Protein AF-0000000084425646 (afdb_homodimer)

Organism: Penicillium patulum (NCBI:txid5078)

InterPro domains:
  IPR004507 Flavin prenyltransferase UbiX-like [PTHR43374] (2-423)
  IPR007219 Xylanolytic transcriptional activator, regulatory domain [PF04082] (74-210)
  IPR007219 Xylanolytic transcriptional activator, regulatory domain [SM00906] (151-226)

pLDDT: mean 82.48, std 20.16, range [21.47, 98.75]

Solvent-accessible surface area (backbone atoms only — not comparable to full-atom values): 52715 Å² total; per-residue (Å²): 128,80,83,59,51,71,59,55,46,44,38,55,47,58,70,50,58,79,52,70,70,55,50,61,54,18,41,49,27,20,62,70,62,44,32,80,81,53,66,58,63,73,50,62,68,61,49,50,54,52,48,51,51,50,53,48,37,52,71,74,46,63,69,66,51,65,84,52,83,46,80,74,64,65,35,54,64,39,28,21,45,50,15,27,51,29,16,44,32,14,41,2,31,56,62,40,88,57,56,66,70,60,20,52,52,50,18,50,48,28,40,52,36,16,51,51,30,34,56,75,28,39,43,69,79,50,66,44,73,45,40,52,43,20,50,52,42,41,29,52,36,35,23,30,50,24,36,44,54,51,20,51,27,46,47,24,27,50,51,39,48,39,48,71,51,31,38,56,30,51,77,62,36,64,88,45,58,66,72,56,38,51,42,35,50,45,44,41,51,43,50,45,40,55,45,31,54,50,18,64,75,64,71,44,71,67,60,75,73,65,78,39,44,76,72,60,61,58,68,77,66,43,68,60,31,50,71,69,56,38,49,51,51,52,28,51,53,51,46,60,67,50,34,68,81,51,62,77,46,57,65,65,60,53,26,50,52,48,51,51,53,49,53,52,49,54,70,28,29,31,66,27,55,72,33,73,87,56,35,86,46,70,67,43,41,51,50,17,33,50,49,46,26,55,51,19,43,52,47,36,61,48,27,41,73,45,52,42,49,83,61,80,56,82,83,42,69,66,43,55,55,37,41,52,52,24,54,54,20,30,52,46,20,40,50,28,46,55,57,39,46,74,75,37,68,57,46,85,50,31,42,69,52,44,51,44,34,52,52,27,41,48,42,38,55,60,26,81,90,34,45,80,36,66,69,49,50,50,51,43,51,53,51,52,46,55,61,44,53,71,48,44,78,69,65,85,73,87,75,69,79,64,80,67,66,61,57,41,52,27,72,36,54,48,47,44,51,52,51,51,50,52,56,53,51,55,57,56,65,73,48,84,81,77,86,80,86,84,74,85,79,84,79,76,69,81,78,73,75,82,58,70,77,71,63,79,63,72,66,65,60,63,86,78,42,31,39,55,60,50,48,38,49,46,52,54,41,62,56,56,72,54,75,72,68,45,76,79,125,127,80,83,58,52,72,61,56,48,44,38,56,46,58,70,51,57,80,51,72,70,56,51,60,53,19,40,49,28,18,62,70,62,44,32,79,82,52,67,57,63,74,50,61,68,61,49,52,54,51,47,51,52,50,53,49,38,54,72,74,46,63,69,66,52,64,86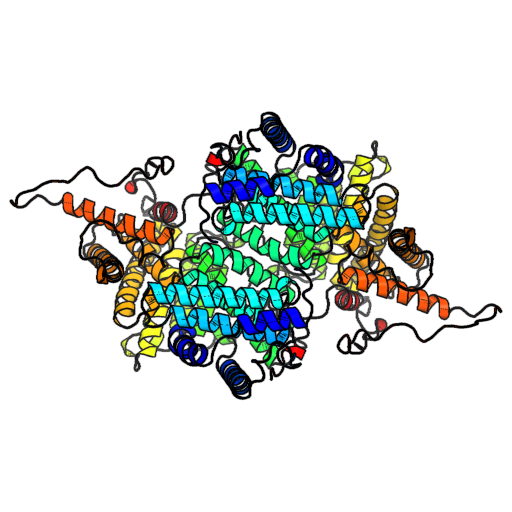,52,83,47,80,72,63,65,34,55,64,38,28,21,44,51,15,27,50,28,17,44,33,14,40,2,30,55,63,38,90,58,57,66,69,58,19,51,51,50,18,50,50,28,41,52,36,16,52,50,30,33,56,76,28,39,43,71,79,49,67,45,74,44,40,52,44,19,49,51,42,40,29,54,37,35,24,31,50,24,36,44,52,52,20,52,27,48,47,24,27,49,51,40,47,38,48,70,48,32,38,55,31,50,76,62,34,65,89,46,57,68,71,57,38,51,41,35,49,45,43,40,51,43,51,46,40,55,43,32,55,50,18,64,74,62,70,45,70,66,58,75,73,66,77,39,44,77,72,60,60,55,70,79,66,45,68,60,30,52,72,69,56,37,48,50,50,51,30,51,53,50,46,59,66,50,35,69,81,50,63,77,48,57,64,66,59,51,26,51,50,49,49,51,52,47,52,52,50,56,70,28,30,32,65,27,54,71,35,74,87,58,35,86,45,71,68,42,41,50,50,17,32,51,49,47,29,54,53,20,42,50,47,37,61,46,26,40,73,43,52,41,48,82,60,81,57,82,84,42,67,66,42,58,54,35,41,52,52,26,54,53,19,30,52,45,19,40,50,27,45,57,58,39,46,76,76,36,69,56,46,84,48,29,43,68,52,45,48,44,35,52,53,27,41,46,41,38,56,60,24,83,90,33,46,79,38,64,69,50,50,51,50,42,51,54,55,54,46,56,62,44,51,70,48,43,76,70,64,86,74,87,76,69,80,64,81,67,66,62,58,42,52,27,71,34,53,49,46,44,51,52,50,50,51,51,56,53,50,55,58,57,65,73,48,84,81,77,85,79,85,83,71,85,78,84,80,73,72,78,76,73,74,81,60,70,79,72,63,78,65,73,67,66,59,64,87,81,42,31,40,56,58,49,49,39,49,44,52,54,45,62,57,56,71,54,71,70,68,45,72,79,126

Structure (mmCIF, N/CA/C/O backbone):
data_AF-0000000084425646-model_v1
#
loop_
_entity.id
_entity.type
_entity.pdbx_description
1 polymer 'Transcription factor'
#
loop_
_atom_site.group_PDB
_atom_site.id
_atom_site.type_symbol
_atom_site.label_atom_id
_atom_site.label_alt_id
_atom_site.label_comp_id
_atom_site.label_asym_id
_atom_site.label_entity_id
_atom_site.label_seq_id
_atom_site.pdbx_PDB_ins_code
_atom_site.Cartn_x
_atom_site.Cartn_y
_atom_site.Cartn_z
_atom_site.occupancy
_atom_site.B_iso_or_equiv
_atom_site.auth_seq_id
_atom_site.auth_comp_id
_atom_site.auth_asym_id
_atom_site.auth_atom_id
_atom_site.pdbx_PDB_model_num
ATOM 1 N N . MET A 1 1 ? 13.477 3.02 13.922 1 38.69 1 MET A N 1
ATOM 2 C CA . MET A 1 1 ? 14.594 2.078 13.82 1 38.69 1 MET A CA 1
ATOM 3 C C . MET A 1 1 ? 15.836 2.639 14.5 1 38.69 1 MET A C 1
ATOM 5 O O . MET A 1 1 ? 16.156 3.816 14.336 1 38.69 1 MET A O 1
ATOM 9 N N . ASP A 1 2 ? 16.141 2.162 15.523 1 48.31 2 ASP A N 1
ATOM 10 C CA . ASP A 1 2 ? 17.297 2.445 16.375 1 48.31 2 ASP A CA 1
ATOM 11 C C . ASP A 1 2 ? 18.547 2.703 15.547 1 48.31 2 ASP A C 1
ATOM 13 O O . ASP A 1 2 ? 18.875 1.922 14.656 1 48.31 2 ASP A O 1
ATOM 17 N N . SER A 1 3 ? 18.812 3.939 15.484 1 55.34 3 SER A N 1
ATOM 18 C CA . SER A 1 3 ? 20.062 4.383 14.844 1 55.34 3 SER A CA 1
ATOM 19 C C . SER A 1 3 ? 21.25 3.561 15.32 1 55.34 3 SER A C 1
ATOM 21 O O . SER A 1 3 ? 21.719 3.73 16.453 1 55.34 3 SER A O 1
ATOM 23 N N . LYS A 1 4 ? 21.469 2.365 14.781 1 68.88 4 LYS A N 1
ATOM 24 C CA . LYS A 1 4 ? 22.672 1.594 15.07 1 68.88 4 LYS A CA 1
ATOM 25 C C . LYS A 1 4 ? 23.922 2.32 14.586 1 68.88 4 LYS A C 1
ATOM 27 O O . LYS A 1 4 ? 23.859 3.078 13.609 1 68.88 4 LYS A O 1
ATOM 32 N N . THR A 1 5 ? 24.828 2.461 15.305 1 82.19 5 THR A N 1
ATOM 33 C CA . THR A 1 5 ? 26.125 2.971 14.875 1 82.19 5 THR A CA 1
ATOM 34 C C . THR A 1 5 ? 26.562 2.316 13.562 1 82.19 5 THR A C 1
ATOM 36 O O . THR A 1 5 ? 26.094 1.228 13.219 1 82.19 5 THR A O 1
ATOM 39 N N . PRO A 1 6 ? 27.281 3.01 12.836 1 84.88 6 PRO A N 1
ATOM 40 C CA . PRO A 1 6 ? 27.75 2.426 11.578 1 84.88 6 PRO A CA 1
ATOM 41 C C . PRO A 1 6 ? 28.422 1.07 11.781 1 84.88 6 PRO A C 1
ATOM 43 O O . PRO A 1 6 ? 28.281 0.174 10.945 1 84.88 6 PRO A O 1
ATOM 46 N N . LEU A 1 7 ? 29.094 0.948 12.891 1 88.38 7 LEU A N 1
ATOM 47 C CA . LEU A 1 7 ? 29.781 -0.314 13.164 1 88.38 7 LEU A CA 1
ATOM 48 C C . LEU A 1 7 ? 28.766 -1.419 13.469 1 88.38 7 LEU A C 1
ATOM 50 O O . LEU A 1 7 ? 28.938 -2.559 13.031 1 88.38 7 LEU A O 1
ATOM 54 N N . GLU A 1 8 ? 27.75 -1.128 14.242 1 89.19 8 GLU A N 1
ATOM 55 C CA . GLU A 1 8 ? 26.719 -2.105 14.555 1 89.19 8 GLU A CA 1
ATOM 56 C C . GLU A 1 8 ? 25.953 -2.518 13.297 1 89.19 8 GLU A C 1
ATOM 58 O O . GLU A 1 8 ? 25.594 -3.686 13.133 1 89.19 8 GLU A O 1
ATOM 63 N N . ARG A 1 9 ? 25.797 -1.568 12.5 1 90.38 9 ARG A N 1
ATOM 64 C CA . ARG A 1 9 ? 25.141 -1.832 11.227 1 90.38 9 ARG A CA 1
ATOM 65 C C . ARG A 1 9 ? 25.969 -2.758 10.352 1 90.38 9 ARG A C 1
ATOM 67 O O . ARG A 1 9 ? 25.438 -3.67 9.719 1 90.38 9 ARG A O 1
ATOM 74 N N . TRP A 1 10 ? 27.219 -2.502 10.367 1 90.69 10 TRP A N 1
ATOM 75 C CA . TRP A 1 10 ? 28.141 -3.326 9.586 1 90.69 10 TRP A CA 1
ATOM 76 C C . TRP A 1 10 ? 28.172 -4.758 10.109 1 90.69 10 TRP A C 1
ATOM 78 O O . TRP A 1 10 ? 28.062 -5.711 9.328 1 90.69 10 TRP A O 1
ATOM 88 N N . LYS A 1 11 ? 28.188 -4.887 11.359 1 91.69 11 LYS A N 1
ATOM 89 C CA . LYS A 1 11 ? 28.188 -6.215 11.969 1 91.69 11 LYS A CA 1
ATOM 90 C C . LYS A 1 11 ? 26.891 -6.965 11.656 1 91.69 11 LYS A C 1
ATOM 92 O O . LYS A 1 11 ? 26.922 -8.164 11.367 1 91.69 11 LYS A O 1
ATOM 97 N N . SER A 1 12 ? 25.828 -6.254 11.727 1 92.44 12 SER A N 1
ATOM 98 C CA . SER A 1 12 ? 24.531 -6.852 11.422 1 92.44 12 SER A CA 1
ATOM 99 C C . SER A 1 12 ? 24.453 -7.301 9.969 1 92.44 12 SER A C 1
ATOM 101 O O . SER A 1 12 ? 23.844 -8.32 9.656 1 92.44 12 SER A O 1
ATOM 103 N N . LEU A 1 13 ? 25.078 -6.539 9.094 1 93.56 13 LEU A N 1
ATOM 104 C CA . LEU A 1 13 ? 25.094 -6.887 7.68 1 93.56 13 LEU A CA 1
ATOM 105 C C . LEU A 1 13 ? 25.891 -8.156 7.438 1 93.56 13 LEU A C 1
ATOM 107 O O . LEU A 1 13 ? 25.484 -9.023 6.664 1 93.56 13 LEU A O 1
ATOM 111 N N . LEU A 1 14 ? 27 -8.266 8.094 1 93.19 14 LEU A N 1
ATOM 112 C CA . LEU A 1 14 ? 27.891 -9.398 7.891 1 93.19 14 LEU A CA 1
ATOM 113 C C . LEU A 1 14 ? 27.234 -10.703 8.336 1 93.19 14 LEU A C 1
ATOM 115 O O . LEU A 1 14 ? 27.547 -11.773 7.812 1 93.19 14 LEU A O 1
ATOM 119 N N . ILE A 1 15 ? 26.25 -10.586 9.18 1 93.06 15 ILE A N 1
ATOM 120 C CA . ILE A 1 15 ? 25.547 -11.766 9.68 1 93.06 15 ILE A CA 1
ATOM 121 C C . ILE A 1 15 ? 24.578 -12.281 8.625 1 93.06 15 ILE A C 1
ATOM 123 O O . ILE A 1 15 ? 24.344 -13.484 8.516 1 93.06 15 ILE A O 1
ATOM 127 N N . VAL A 1 16 ? 24.125 -11.383 7.801 1 94.56 16 VAL A N 1
ATOM 128 C CA . VAL A 1 16 ? 23.016 -11.773 6.934 1 94.56 16 VAL A CA 1
ATOM 129 C C . VAL A 1 16 ? 23.531 -12.031 5.523 1 94.56 16 VAL A C 1
ATOM 131 O O . VAL A 1 16 ? 22.859 -12.664 4.711 1 94.56 16 VAL A O 1
ATOM 134 N N . ILE A 1 17 ? 24.75 -11.664 5.16 1 95.06 17 ILE A N 1
ATOM 135 C CA . ILE A 1 17 ? 25.25 -11.781 3.791 1 95.06 17 ILE A CA 1
ATOM 136 C C . ILE A 1 17 ? 25.344 -13.25 3.398 1 95.06 17 ILE A C 1
ATOM 138 O O . ILE A 1 17 ? 25.672 -14.102 4.23 1 95.06 17 ILE A O 1
ATOM 142 N N . PRO A 1 18 ? 25 -13.531 2.201 1 95.75 18 PRO A N 1
ATOM 143 C CA . PRO A 1 18 ? 25.031 -14.938 1.783 1 95.75 18 PRO A CA 1
ATOM 144 C C . PRO A 1 18 ? 26.453 -15.438 1.515 1 95.75 18 PRO A C 1
ATOM 146 O O . PRO A 1 18 ? 27.312 -14.664 1.091 1 95.75 18 PRO A O 1
ATOM 149 N N . HIS A 1 19 ? 26.625 -16.719 1.642 1 93.5 19 HIS A N 1
ATOM 150 C CA . HIS A 1 19 ? 27.891 -17.375 1.367 1 93.5 19 HIS A CA 1
ATOM 151 C C . HIS A 1 19 ? 28.062 -17.641 -0.123 1 93.5 19 HIS A C 1
ATOM 153 O O . HIS A 1 19 ? 27.078 -17.703 -0.864 1 93.5 19 HIS A O 1
ATOM 159 N N . ARG A 1 20 ? 29.312 -17.922 -0.472 1 93.5 20 ARG A N 1
ATOM 160 C CA . ARG A 1 20 ? 29.641 -18.156 -1.873 1 93.5 20 ARG A CA 1
ATOM 161 C C . ARG A 1 20 ? 28.875 -19.344 -2.43 1 93.5 20 ARG A C 1
ATOM 163 O O . ARG A 1 20 ? 28.312 -19.266 -3.527 1 93.5 20 ARG A O 1
ATOM 170 N N . SER A 1 21 ? 28.812 -20.375 -1.73 1 94.44 21 SER A N 1
ATOM 171 C CA . SER A 1 21 ? 28.141 -21.594 -2.193 1 94.44 21 SER A CA 1
ATOM 172 C C . SER A 1 21 ? 26.641 -21.359 -2.373 1 94.44 21 SER A C 1
ATOM 174 O O . SER A 1 21 ? 26.031 -21.891 -3.309 1 94.44 21 SER A O 1
ATOM 176 N N . GLU A 1 22 ? 26.047 -20.609 -1.484 1 95.69 22 GLU A N 1
ATOM 177 C CA . GLU A 1 22 ? 24.625 -20.266 -1.593 1 95.69 22 GLU A CA 1
ATOM 178 C C . GLU A 1 22 ? 24.344 -19.469 -2.865 1 95.69 22 GLU A C 1
ATOM 180 O O . GLU A 1 22 ? 23.391 -19.766 -3.592 1 95.69 22 GLU A O 1
ATOM 185 N N . VAL A 1 23 ? 25.234 -18.531 -3.113 1 96.81 23 VAL A N 1
ATOM 186 C CA . VAL A 1 23 ? 25.047 -17.609 -4.238 1 96.81 23 VAL A CA 1
ATOM 187 C C . VAL A 1 23 ? 25.125 -18.391 -5.551 1 96.81 23 VAL A C 1
ATOM 189 O O . VAL A 1 23 ? 24.266 -18.234 -6.422 1 96.81 23 VAL A O 1
ATOM 192 N N . LEU A 1 24 ? 26.094 -19.25 -5.684 1 95.12 24 LEU A N 1
ATOM 193 C CA . LEU A 1 24 ? 26.312 -19.984 -6.93 1 95.12 24 LEU A CA 1
ATOM 194 C C . LEU A 1 24 ? 25.172 -20.969 -7.191 1 95.12 24 LEU A C 1
ATOM 196 O O . LEU A 1 24 ? 24.672 -21.062 -8.312 1 95.12 24 LEU A O 1
ATOM 200 N N . LYS A 1 25 ? 24.719 -21.531 -6.195 1 95.81 25 LYS A N 1
ATOM 201 C CA . LYS A 1 25 ? 23.688 -22.562 -6.363 1 95.81 25 LYS A CA 1
ATOM 202 C C . LYS A 1 25 ? 22.328 -21.938 -6.645 1 95.81 25 LYS A C 1
ATOM 204 O O . LYS A 1 25 ? 21.688 -22.266 -7.652 1 95.81 25 LYS A O 1
ATOM 209 N N . PHE A 1 26 ? 21.953 -21.078 -5.848 1 97.81 26 PHE A N 1
ATOM 210 C CA . PHE A 1 26 ? 20.562 -20.656 -5.891 1 97.81 26 PHE A CA 1
ATOM 211 C C . PHE A 1 26 ? 20.359 -19.562 -6.93 1 97.81 26 PHE A C 1
ATOM 213 O O . PHE A 1 26 ? 19.25 -19.391 -7.457 1 97.81 26 PHE A O 1
ATOM 220 N N . PHE A 1 27 ? 21.422 -18.797 -7.238 1 97.81 27 PHE A N 1
ATOM 221 C CA . PHE A 1 27 ? 21.266 -17.844 -8.328 1 97.81 27 PHE A CA 1
ATOM 222 C C . PHE A 1 27 ? 21.047 -18.578 -9.656 1 97.81 27 PHE A C 1
ATOM 224 O O . PHE A 1 27 ? 20.312 -18.109 -10.516 1 97.81 27 PHE A O 1
ATOM 231 N N . HIS A 1 28 ? 21.656 -19.688 -9.766 1 96.94 28 HIS A N 1
ATOM 232 C CA . HIS A 1 28 ? 21.469 -20.5 -10.961 1 96.94 28 HIS A CA 1
ATOM 233 C C . HIS A 1 28 ? 20 -20.859 -11.156 1 96.94 28 HIS A C 1
ATOM 235 O O . HIS A 1 28 ? 19.469 -20.703 -12.25 1 96.94 28 HIS A O 1
ATOM 241 N N . PHE A 1 29 ? 19.375 -21.328 -10.125 1 96.94 29 PHE A N 1
ATOM 242 C CA . PHE A 1 29 ? 17.969 -21.703 -10.203 1 96.94 29 PHE A CA 1
ATOM 243 C C . PHE A 1 29 ? 17.109 -20.484 -10.492 1 96.94 29 PHE A C 1
ATOM 245 O O . PHE A 1 29 ? 16.125 -20.578 -11.227 1 96.94 29 PHE A O 1
ATOM 252 N N . TYR A 1 30 ? 17.484 -19.375 -9.867 1 97.94 30 TYR A N 1
ATOM 253 C CA . TYR A 1 30 ? 16.734 -18.156 -10.133 1 97.94 30 TYR A CA 1
ATOM 254 C C . TYR A 1 30 ? 16.781 -17.797 -11.609 1 97.94 30 TYR A C 1
ATOM 256 O O . TYR A 1 30 ? 15.758 -17.484 -12.219 1 97.94 30 TYR A O 1
ATOM 264 N N . ARG A 1 31 ? 17.984 -17.844 -12.172 1 96.75 31 ARG A N 1
ATOM 265 C CA . ARG A 1 31 ? 18.188 -17.391 -13.547 1 96.75 31 ARG A CA 1
ATOM 266 C C . ARG A 1 31 ? 17.516 -18.344 -14.539 1 96.75 31 ARG A C 1
ATOM 268 O O . ARG A 1 31 ? 16.906 -17.891 -15.516 1 96.75 31 ARG A O 1
ATOM 275 N N . VAL A 1 32 ? 17.469 -19.609 -14.258 1 94.88 32 VAL A N 1
ATOM 276 C CA . VAL A 1 32 ? 17.078 -20.594 -15.258 1 94.88 32 VAL A CA 1
ATOM 277 C C . VAL A 1 32 ? 15.602 -20.953 -15.102 1 94.88 32 VAL A C 1
ATOM 279 O O . VAL A 1 32 ? 14.906 -21.172 -16.094 1 94.88 32 VAL A O 1
ATOM 282 N N . THR A 1 33 ? 15.164 -20.938 -13.891 1 95.31 33 THR A N 1
ATOM 283 C CA . THR A 1 33 ? 13.836 -21.5 -13.664 1 95.31 33 THR A CA 1
ATOM 284 C C . THR A 1 33 ? 12.844 -20.391 -13.305 1 95.31 33 THR A C 1
ATOM 286 O O . THR A 1 33 ? 11.719 -20.375 -13.805 1 95.31 33 THR A O 1
ATOM 289 N N . ALA A 1 34 ? 13.234 -19.453 -12.484 1 96.06 34 ALA A N 1
ATOM 290 C CA . ALA A 1 34 ? 12.305 -18.453 -11.984 1 96.06 34 ALA A CA 1
ATOM 291 C C . ALA A 1 34 ? 12.219 -17.25 -12.93 1 96.06 34 ALA A C 1
ATOM 293 O O . ALA A 1 34 ? 11.125 -16.859 -13.336 1 96.06 34 ALA A O 1
ATOM 294 N N . TYR A 1 35 ? 13.305 -16.719 -13.391 1 97.19 35 TYR A N 1
ATOM 295 C CA . TYR A 1 35 ? 13.43 -15.445 -14.086 1 97.19 35 TYR A CA 1
ATOM 296 C C . TYR A 1 35 ? 12.68 -15.477 -15.406 1 97.19 35 TYR A C 1
ATOM 298 O O . TYR A 1 35 ? 12.023 -14.5 -15.781 1 97.19 35 TYR A O 1
ATOM 306 N N . PRO A 1 36 ? 12.633 -16.578 -16.156 1 96.12 36 PRO A N 1
ATOM 307 C CA . PRO A 1 36 ? 11.984 -16.578 -17.469 1 96.12 36 PRO A CA 1
ATOM 308 C C . PRO A 1 36 ? 10.477 -16.344 -17.391 1 96.12 36 PRO A C 1
ATOM 310 O O . PRO A 1 36 ? 9.883 -15.797 -18.312 1 96.12 36 PRO A O 1
ATOM 313 N N . PHE A 1 37 ? 9.875 -16.719 -16.328 1 96.88 37 PHE A N 1
ATOM 314 C CA . PHE A 1 37 ? 8.422 -16.641 -16.219 1 96.88 37 PHE A CA 1
ATOM 315 C C . PHE A 1 37 ? 8.008 -15.438 -15.383 1 96.88 37 PHE A C 1
ATOM 317 O O . PHE A 1 37 ? 6.855 -15 -15.445 1 96.88 37 PHE A O 1
ATOM 324 N N . ASN A 1 38 ? 8.914 -14.969 -14.523 1 95.56 38 ASN A N 1
ATOM 325 C CA . ASN A 1 38 ? 8.727 -13.75 -13.734 1 95.56 38 ASN A CA 1
ATOM 326 C C . ASN A 1 38 ? 9.961 -12.859 -13.789 1 95.56 38 ASN A C 1
ATOM 328 O O . ASN A 1 38 ? 10.688 -12.734 -12.797 1 95.56 38 ASN A O 1
ATOM 332 N N . PRO A 1 39 ? 10.133 -12.18 -14.891 1 96.25 39 PRO A N 1
ATOM 333 C CA . PRO A 1 39 ? 11.344 -11.367 -15.062 1 96.25 39 PRO A CA 1
ATOM 334 C C . PRO A 1 39 ? 11.305 -10.07 -14.266 1 96.25 39 PRO A C 1
ATOM 336 O O . PRO A 1 39 ? 11.227 -8.984 -14.852 1 96.25 39 PRO A O 1
ATOM 339 N N . ILE A 1 40 ? 11.562 -10.18 -13.008 1 97 40 ILE A N 1
ATOM 340 C CA . ILE A 1 40 ? 11.406 -9.047 -12.102 1 97 40 ILE A CA 1
ATOM 341 C C . ILE A 1 40 ? 12.688 -8.211 -12.102 1 97 40 ILE A C 1
ATOM 343 O O . ILE A 1 40 ? 12.625 -6.98 -12.016 1 97 40 ILE A O 1
ATOM 347 N N . LEU A 1 41 ? 13.898 -8.891 -12.18 1 96.44 41 LEU A N 1
ATOM 348 C CA . LEU A 1 41 ? 15.125 -8.109 -12.312 1 96.44 41 LEU A CA 1
ATOM 349 C C . LEU A 1 41 ? 15.109 -7.277 -13.594 1 96.44 41 LEU A C 1
ATOM 351 O O . LEU A 1 41 ? 14.898 -7.812 -14.68 1 96.44 41 LEU A O 1
ATOM 355 N N . ALA A 1 42 ? 15.359 -6.027 -13.438 1 93.69 42 ALA A N 1
ATOM 356 C CA . ALA A 1 42 ? 15.297 -5.129 -14.586 1 93.69 42 ALA A CA 1
ATOM 357 C C . ALA A 1 42 ? 16.359 -5.477 -15.609 1 93.69 42 ALA A C 1
ATOM 359 O O . ALA A 1 42 ? 16.156 -5.324 -16.812 1 93.69 42 ALA A O 1
ATOM 360 N N . ASN A 1 43 ? 17.531 -5.82 -15.172 1 93.38 43 ASN A N 1
ATOM 361 C CA . ASN A 1 43 ? 18.656 -6.246 -16 1 93.38 43 ASN A CA 1
ATOM 362 C C . ASN A 1 43 ? 19.438 -7.383 -15.344 1 93.38 43 ASN A C 1
ATOM 364 O O . ASN A 1 43 ? 20.344 -7.137 -14.547 1 93.38 43 ASN A O 1
ATOM 368 N N . ILE A 1 44 ? 19.156 -8.586 -15.773 1 95.38 44 ILE A N 1
ATOM 369 C CA . ILE A 1 44 ? 19.703 -9.758 -15.094 1 95.38 44 ILE A CA 1
ATOM 370 C C . ILE A 1 44 ? 21.188 -9.883 -15.422 1 95.38 44 ILE A C 1
ATOM 372 O O . ILE A 1 44 ? 21.969 -10.359 -14.594 1 95.38 44 ILE A O 1
ATOM 376 N N . ASP A 1 45 ? 21.609 -9.453 -16.609 1 93.94 45 ASP A N 1
ATOM 377 C CA . ASP A 1 45 ? 23.016 -9.547 -16.984 1 93.94 45 ASP A CA 1
ATOM 378 C C . ASP A 1 45 ? 23.875 -8.586 -16.156 1 93.94 45 ASP A C 1
ATOM 380 O O . ASP A 1 45 ? 24.953 -8.953 -15.688 1 93.94 45 ASP A O 1
ATOM 384 N N . ARG A 1 46 ? 23.328 -7.445 -16.031 1 91.25 46 ARG A N 1
ATOM 385 C CA . ARG A 1 46 ? 24.047 -6.488 -15.195 1 91.25 46 ARG A CA 1
ATOM 386 C C . ARG A 1 46 ? 24.078 -6.957 -13.75 1 91.25 46 ARG A C 1
ATOM 388 O O . ARG A 1 46 ? 25.094 -6.781 -13.062 1 91.25 46 ARG A O 1
ATOM 395 N N . PHE A 1 47 ? 23.062 -7.508 -13.273 1 95.06 47 PHE A N 1
ATOM 396 C CA . PHE A 1 47 ? 23.016 -8.031 -11.914 1 95.06 47 PHE A CA 1
ATOM 397 C C . PHE A 1 47 ? 24.047 -9.125 -11.719 1 95.06 47 PHE A C 1
ATOM 399 O O . PHE A 1 47 ? 24.703 -9.195 -10.664 1 95.06 47 PHE A O 1
ATOM 406 N N . GLU A 1 48 ? 24.188 -9.938 -12.711 1 94.94 48 GLU A N 1
ATOM 407 C CA . GLU A 1 48 ? 25.172 -11.008 -12.633 1 94.94 48 GLU A CA 1
ATOM 408 C C . GLU A 1 48 ? 26.594 -10.445 -12.57 1 94.94 48 GLU A C 1
ATOM 410 O O . GLU A 1 48 ? 27.453 -10.992 -11.883 1 94.94 48 GLU A O 1
ATOM 415 N N . SER A 1 49 ? 26.812 -9.383 -13.297 1 93.62 49 SER A N 1
ATOM 416 C CA . SER A 1 49 ? 28.109 -8.719 -13.203 1 93.62 49 SER A CA 1
ATOM 417 C C . SER A 1 49 ? 28.359 -8.211 -11.797 1 93.62 49 SER A C 1
ATOM 419 O O . SER A 1 49 ? 29.484 -8.336 -11.281 1 93.62 49 SER A O 1
ATOM 421 N N . ASP A 1 50 ? 27.359 -7.637 -11.195 1 92.31 50 ASP A N 1
ATOM 422 C CA . ASP A 1 50 ? 27.469 -7.16 -9.82 1 92.31 50 ASP A CA 1
ATOM 423 C C . ASP A 1 50 ? 27.688 -8.32 -8.852 1 92.31 50 ASP A C 1
ATOM 425 O O . ASP A 1 50 ? 28.391 -8.172 -7.844 1 92.31 50 ASP A O 1
ATOM 429 N N . LEU A 1 51 ? 27.094 -9.383 -9.148 1 94.5 51 LEU A N 1
ATOM 430 C CA . LEU A 1 51 ? 27.25 -10.594 -8.344 1 94.5 51 LEU A CA 1
ATOM 431 C C . LEU A 1 51 ? 28.703 -11.07 -8.367 1 94.5 51 LEU A C 1
ATOM 433 O O . LEU A 1 51 ? 29.234 -11.516 -7.352 1 94.5 51 LEU A O 1
ATOM 437 N N . CYS A 1 52 ? 29.344 -10.945 -9.516 1 94.06 52 CYS A N 1
ATOM 438 C CA . CYS A 1 52 ? 30.75 -11.312 -9.617 1 94.06 52 CYS A CA 1
ATOM 439 C C . CYS A 1 52 ? 31.609 -10.406 -8.75 1 94.06 52 CYS A C 1
ATOM 441 O O . CYS A 1 52 ? 32.562 -10.875 -8.117 1 94.06 52 CYS A O 1
ATOM 443 N N . THR A 1 53 ? 31.234 -9.211 -8.742 1 91.81 53 THR A N 1
ATOM 444 C CA . THR A 1 53 ? 31.938 -8.266 -7.895 1 91.81 53 THR A CA 1
ATOM 445 C C . THR A 1 53 ? 31.781 -8.633 -6.422 1 91.81 53 THR A C 1
ATOM 447 O O . THR A 1 53 ? 32.75 -8.555 -5.645 1 91.81 53 THR A O 1
ATOM 450 N N . TYR A 1 54 ? 30.641 -9.023 -6.023 1 93.62 54 TYR A N 1
ATOM 451 C CA . TYR A 1 54 ? 30.359 -9.461 -4.66 1 93.62 54 TYR A CA 1
ATOM 452 C C . TYR A 1 54 ? 31.188 -10.688 -4.301 1 93.62 54 TYR A C 1
ATOM 454 O O . TYR A 1 54 ? 31.781 -10.758 -3.219 1 93.62 54 TYR A O 1
ATOM 462 N N . LEU A 1 55 ? 31.219 -11.648 -5.223 1 94.5 55 LEU A N 1
ATOM 463 C CA . LEU A 1 55 ? 31.969 -12.883 -4.984 1 94.5 55 LEU A CA 1
ATOM 464 C C . LEU A 1 55 ? 33.469 -12.609 -4.867 1 94.5 55 LEU A C 1
ATOM 466 O O . LEU A 1 55 ? 34.156 -13.242 -4.062 1 94.5 55 LEU A O 1
ATOM 470 N N . ASN A 1 56 ? 33.906 -11.617 -5.637 1 93.12 56 ASN A N 1
ATOM 471 C CA . ASN A 1 56 ? 35.312 -11.227 -5.539 1 93.12 56 ASN A CA 1
ATOM 472 C C . ASN A 1 56 ? 35.625 -10.586 -4.188 1 93.12 56 ASN A C 1
ATOM 474 O O . ASN A 1 56 ? 36.688 -10.828 -3.611 1 93.12 56 ASN A O 1
ATOM 478 N N . ALA A 1 57 ? 34.719 -9.758 -3.748 1 91.06 57 ALA A N 1
ATOM 479 C CA . ALA A 1 57 ? 34.875 -9.133 -2.439 1 91.06 57 ALA A CA 1
ATOM 480 C C . ALA A 1 57 ? 34.875 -10.18 -1.328 1 91.06 57 ALA A C 1
ATOM 482 O O . ALA A 1 57 ? 35.625 -10.055 -0.347 1 91.06 57 ALA A O 1
ATOM 483 N N . HIS A 1 58 ? 34.094 -11.156 -1.425 1 89.31 58 HIS A N 1
ATOM 484 C CA . HIS A 1 58 ? 34.031 -12.25 -0.462 1 89.31 58 HIS A CA 1
ATOM 485 C C . HIS A 1 58 ? 35.344 -13.047 -0.461 1 89.31 58 HIS A C 1
ATOM 487 O O . HIS A 1 58 ? 35.844 -13.398 0.601 1 89.31 58 HIS A O 1
ATOM 493 N N . ALA A 1 59 ? 35.906 -13.273 -1.619 1 90.94 59 ALA A N 1
ATOM 494 C CA . ALA A 1 59 ? 37.125 -14.062 -1.767 1 90.94 59 ALA A CA 1
ATOM 495 C C . ALA A 1 59 ? 38.312 -13.32 -1.206 1 90.94 59 ALA A C 1
ATOM 497 O O . ALA A 1 59 ? 39.219 -13.93 -0.635 1 90.94 59 ALA A O 1
ATOM 498 N N . THR A 1 60 ? 38.344 -11.992 -1.385 1 90.56 60 THR A N 1
ATOM 499 C CA . THR A 1 60 ? 39.469 -11.188 -0.936 1 90.56 60 THR A CA 1
ATOM 500 C C . THR A 1 60 ? 39.375 -10.914 0.563 1 90.56 60 THR A C 1
ATOM 502 O O . THR A 1 60 ? 40.312 -10.383 1.161 1 90.56 60 THR A O 1
ATOM 505 N N . GLY A 1 61 ? 38.25 -11.234 1.188 1 87.38 61 GLY A N 1
ATOM 506 C CA . GLY A 1 61 ? 38.094 -11.086 2.627 1 87.38 61 GLY A CA 1
ATOM 507 C C . GLY A 1 61 ? 37.562 -9.719 3.035 1 87.38 61 GLY A C 1
ATOM 508 O O . GLY A 1 61 ? 37.594 -9.375 4.219 1 87.38 61 GLY A O 1
ATOM 509 N N . GLU A 1 62 ? 37.094 -8.945 2.1 1 88.19 62 GLU A N 1
ATOM 510 C CA . GLU A 1 62 ? 36.562 -7.609 2.387 1 88.19 62 GLU A CA 1
ATOM 511 C C . GLU A 1 62 ? 35.312 -7.676 3.262 1 88.19 62 GLU A C 1
ATOM 513 O O . GLU A 1 62 ? 35.031 -6.746 4.02 1 88.19 62 GLU A O 1
ATOM 518 N N . LEU A 1 63 ? 34.594 -8.781 3.189 1 89.81 63 LEU A N 1
ATOM 519 C CA . LEU A 1 63 ? 33.312 -8.922 3.883 1 89.81 63 LEU A CA 1
ATOM 520 C C . LEU A 1 63 ? 33.438 -9.875 5.062 1 89.81 63 LEU A C 1
ATOM 522 O O . LEU A 1 63 ? 32.469 -10.531 5.438 1 89.81 63 LEU A O 1
ATOM 526 N N . ARG A 1 64 ? 34.625 -9.969 5.715 1 86.56 64 ARG A N 1
ATOM 527 C CA . ARG A 1 64 ? 34.812 -10.961 6.77 1 86.56 64 ARG A CA 1
ATOM 528 C C . ARG A 1 64 ? 35.062 -10.289 8.117 1 86.56 64 ARG A C 1
ATOM 530 O O . ARG A 1 64 ? 34.625 -10.766 9.156 1 86.56 64 ARG A O 1
ATOM 537 N N . ASP A 1 65 ? 35.656 -9.18 8.055 1 88.31 65 ASP A N 1
ATOM 538 C CA . ASP A 1 65 ? 36.094 -8.547 9.297 1 88.31 65 ASP A CA 1
ATOM 539 C C . ASP A 1 65 ? 35 -7.645 9.875 1 88.31 65 ASP A C 1
ATOM 541 O O . ASP A 1 65 ? 34.719 -6.594 9.305 1 88.31 65 ASP A O 1
ATOM 545 N N . PRO A 1 66 ? 34.406 -7.973 10.977 1 88.88 66 PRO A N 1
ATOM 546 C CA . PRO A 1 66 ? 33.344 -7.164 11.578 1 88.88 66 PRO A CA 1
ATOM 547 C C . PRO A 1 66 ? 33.844 -5.836 12.133 1 88.88 66 PRO A C 1
ATOM 549 O O . PRO A 1 66 ? 33.062 -4.906 12.344 1 88.88 66 PRO A O 1
ATOM 552 N N . GLU A 1 67 ? 35.125 -5.727 12.336 1 89.62 67 GLU A N 1
ATOM 553 C CA . GLU A 1 67 ? 35.656 -4.523 12.969 1 89.62 67 GLU A CA 1
ATOM 554 C C . GLU A 1 67 ? 36.156 -3.535 11.914 1 89.62 67 GLU A C 1
ATOM 556 O O . GLU A 1 67 ? 36.438 -2.373 12.234 1 89.62 67 GLU A O 1
ATOM 561 N N . LYS A 1 68 ? 36.25 -3.922 10.719 1 88 68 LYS A N 1
ATOM 562 C CA . LYS A 1 68 ? 36.75 -3.049 9.656 1 88 68 LYS A CA 1
ATOM 563 C C . LYS A 1 68 ? 35.656 -2.742 8.648 1 88 68 LYS A C 1
ATOM 565 O O . LYS A 1 68 ? 35.406 -3.52 7.719 1 88 68 LYS A O 1
ATOM 570 N N . ILE A 1 69 ? 35.125 -1.512 8.812 1 86.44 69 ILE A N 1
ATOM 571 C CA . ILE A 1 69 ? 34.031 -1.097 7.918 1 86.44 69 ILE A CA 1
ATOM 572 C C . ILE A 1 69 ? 34.625 -0.78 6.539 1 86.44 69 ILE A C 1
ATOM 574 O O . ILE A 1 69 ? 35.625 -0.1 6.426 1 86.44 69 ILE A O 1
ATOM 578 N N . THR A 1 70 ? 34.062 -1.391 5.578 1 84.38 70 THR A N 1
ATOM 579 C CA . THR A 1 70 ? 34.469 -1.05 4.215 1 84.38 70 THR A CA 1
ATOM 580 C C . THR A 1 70 ? 33.594 0.1 3.678 1 84.38 70 THR A C 1
ATOM 582 O O . THR A 1 70 ? 32.406 0.149 3.914 1 84.38 70 THR A O 1
ATOM 585 N N . ASP A 1 71 ? 34.156 1.001 3.072 1 81.94 71 ASP A N 1
ATOM 586 C CA . ASP A 1 71 ? 33.438 2.154 2.523 1 81.94 71 ASP A CA 1
ATOM 587 C C . ASP A 1 71 ? 32.531 1.743 1.374 1 81.94 71 ASP A C 1
ATOM 589 O O . ASP A 1 71 ? 31.516 2.391 1.123 1 81.94 71 ASP A O 1
ATOM 593 N N . ARG A 1 72 ? 32.938 0.653 0.808 1 82.56 72 ARG A N 1
ATOM 594 C CA . ARG A 1 72 ? 32.219 0.247 -0.405 1 82.56 72 ARG A CA 1
ATOM 595 C C . ARG A 1 72 ? 30.906 -0.457 -0.07 1 82.56 72 ARG A C 1
ATOM 597 O O . ARG A 1 72 ? 29.891 -0.228 -0.726 1 82.56 72 ARG A O 1
ATOM 604 N N . TRP A 1 73 ? 30.891 -1.273 0.934 1 84.19 73 TRP A N 1
ATOM 605 C CA . TRP A 1 73 ? 29.766 -2.178 1.15 1 84.19 73 TRP A CA 1
ATOM 606 C C . TRP A 1 73 ? 28.938 -1.735 2.35 1 84.19 73 TRP A C 1
ATOM 608 O O . TRP A 1 73 ? 27.891 -2.33 2.645 1 84.19 73 TRP A O 1
ATOM 618 N N . ALA A 1 74 ? 29.312 -0.641 2.961 1 84.06 74 ALA A N 1
ATOM 619 C CA . ALA A 1 74 ? 28.609 -0.186 4.152 1 84.06 74 ALA A CA 1
ATOM 620 C C . ALA A 1 74 ? 27.625 0.937 3.812 1 84.06 74 ALA A C 1
ATOM 622 O O . ALA A 1 74 ? 26.844 1.364 4.664 1 84.06 74 ALA A O 1
ATOM 623 N N . THR A 1 75 ? 27.547 1.274 2.57 1 84.69 75 THR A N 1
ATOM 624 C CA . THR A 1 75 ? 26.641 2.34 2.154 1 84.69 75 THR A CA 1
ATOM 625 C C . THR A 1 75 ? 25.219 1.819 2.031 1 84.69 75 THR A C 1
ATOM 627 O O . THR A 1 75 ? 25 0.614 1.894 1 84.69 75 THR A O 1
ATOM 630 N N . ASP A 1 76 ? 24.234 2.693 2.092 1 82.06 76 ASP A N 1
ATOM 631 C CA . ASP A 1 76 ? 22.828 2.324 1.937 1 82.06 76 ASP A CA 1
ATOM 632 C C . ASP A 1 76 ? 22.594 1.653 0.586 1 82.06 76 ASP A C 1
ATOM 634 O O . ASP A 1 76 ? 21.781 0.726 0.485 1 82.06 76 ASP A O 1
ATOM 638 N N . LYS A 1 77 ? 23.297 2.092 -0.322 1 84.62 77 LYS A N 1
ATOM 639 C CA . LYS A 1 77 ? 23.141 1.54 -1.665 1 84.62 77 LYS A CA 1
ATOM 640 C C . LYS A 1 77 ? 23.641 0.096 -1.724 1 84.62 77 LYS A C 1
ATOM 642 O O . LYS A 1 77 ? 22.969 -0.768 -2.295 1 84.62 77 LYS A O 1
ATOM 647 N N . SER A 1 78 ? 24.75 -0.062 -1.131 1 88.44 78 SER A N 1
ATOM 648 C CA . SER A 1 78 ? 25.328 -1.406 -1.138 1 88.44 78 SER A CA 1
ATOM 649 C C . SER A 1 78 ? 24.484 -2.367 -0.307 1 88.44 78 SER A C 1
ATOM 651 O O . SER A 1 78 ? 24.328 -3.537 -0.664 1 88.44 78 SER A O 1
ATOM 653 N N . ILE A 1 79 ? 23.969 -1.854 0.717 1 90.88 79 ILE A N 1
ATOM 654 C CA . ILE A 1 79 ? 23.125 -2.691 1.559 1 90.88 79 ILE A CA 1
ATOM 655 C C . ILE A 1 79 ? 21.844 -3.047 0.81 1 90.88 79 ILE A C 1
ATOM 657 O O . ILE A 1 79 ? 21.359 -4.176 0.894 1 90.88 79 ILE A O 1
ATOM 661 N N . GLY A 1 80 ? 21.297 -2.09 0.063 1 92.06 80 GLY A N 1
ATOM 662 C CA . GLY A 1 80 ? 20.156 -2.377 -0.796 1 92.06 80 GLY A CA 1
ATOM 663 C C . GLY A 1 80 ? 20.438 -3.451 -1.829 1 92.06 80 GLY A C 1
ATOM 664 O O . GLY A 1 80 ? 19.594 -4.297 -2.107 1 92.06 80 GLY A O 1
ATOM 665 N N . HIS A 1 81 ? 21.641 -3.438 -2.301 1 93.81 81 HIS A N 1
ATOM 666 C CA . HIS A 1 81 ? 22.047 -4.449 -3.273 1 93.81 81 HIS A CA 1
ATOM 667 C C . HIS A 1 81 ? 22.125 -5.828 -2.633 1 93.81 81 HIS A C 1
ATOM 669 O O . HIS A 1 81 ? 21.75 -6.828 -3.248 1 93.81 81 HIS A O 1
ATOM 675 N N . VAL A 1 82 ? 22.672 -5.844 -1.47 1 95.38 82 VAL A N 1
ATOM 676 C CA . VAL A 1 82 ? 22.75 -7.113 -0.756 1 95.38 82 VAL A CA 1
ATOM 677 C C . VAL A 1 82 ? 21.359 -7.664 -0.512 1 95.38 82 VAL A C 1
ATOM 679 O O . VAL A 1 82 ? 21.125 -8.875 -0.617 1 95.38 82 VAL A O 1
ATOM 682 N N . SER A 1 83 ? 20.438 -6.801 -0.151 1 97.56 83 SER A N 1
ATOM 683 C CA . SER A 1 83 ? 19.047 -7.234 0.019 1 97.56 83 SER A CA 1
ATOM 684 C C . SER A 1 83 ? 18.5 -7.832 -1.27 1 97.56 83 SER A C 1
ATOM 686 O O . SER A 1 83 ? 17.766 -8.828 -1.235 1 97.56 83 SER A O 1
ATOM 688 N N . LEU A 1 84 ? 18.781 -7.207 -2.365 1 98 84 LEU A N 1
ATOM 689 C CA . LEU A 1 84 ? 18.344 -7.703 -3.666 1 98 84 LEU A CA 1
ATOM 690 C C . LEU A 1 84 ? 18.938 -9.078 -3.947 1 98 84 LEU A C 1
ATOM 692 O O . LEU A 1 84 ? 18.25 -9.977 -4.434 1 98 84 LEU A O 1
ATOM 696 N N . LEU A 1 85 ? 20.219 -9.164 -3.645 1 98.06 85 LEU A N 1
ATOM 697 C CA . LEU A 1 85 ? 20.891 -10.453 -3.828 1 98.06 85 LEU A CA 1
ATOM 698 C C . LEU A 1 85 ? 20.203 -11.539 -3.012 1 98.06 85 LEU A C 1
ATOM 700 O O . LEU A 1 85 ? 19.891 -12.609 -3.539 1 98.06 85 LEU A O 1
ATOM 704 N N . LEU A 1 86 ? 19.953 -11.281 -1.77 1 98.62 86 LEU A N 1
ATOM 705 C CA . LEU A 1 86 ? 19.297 -12.234 -0.883 1 98.62 86 LEU A CA 1
ATOM 706 C C . LEU A 1 86 ? 17.891 -12.57 -1.381 1 98.62 86 LEU A C 1
ATOM 708 O O . LEU A 1 86 ? 17.453 -13.719 -1.291 1 98.62 86 LEU A O 1
ATOM 712 N N . ALA A 1 87 ? 17.172 -11.617 -1.903 1 98.75 87 ALA A N 1
ATOM 713 C CA . ALA A 1 87 ? 15.836 -11.844 -2.445 1 98.75 87 ALA A CA 1
ATOM 714 C C . ALA A 1 87 ? 15.883 -12.812 -3.621 1 98.75 87 ALA A C 1
ATOM 716 O O . ALA A 1 87 ? 15.031 -13.703 -3.732 1 98.75 87 ALA A O 1
ATOM 717 N N . THR A 1 88 ? 16.859 -12.609 -4.492 1 98.69 88 THR A N 1
ATOM 718 C CA . THR A 1 88 ? 17 -13.5 -5.637 1 98.69 88 THR A CA 1
ATOM 719 C C . THR A 1 88 ? 17.297 -14.93 -5.172 1 98.69 88 THR A C 1
ATOM 721 O O . THR A 1 88 ? 16.812 -15.891 -5.758 1 98.69 88 THR A O 1
ATOM 724 N N . LEU A 1 89 ? 18.094 -15.039 -4.145 1 98.69 89 LEU A N 1
ATOM 725 C CA . LEU A 1 89 ? 18.406 -16.359 -3.621 1 98.69 89 LEU A CA 1
ATOM 726 C C . LEU A 1 89 ? 17.188 -17.016 -2.99 1 98.69 89 LEU A C 1
ATOM 728 O O . LEU A 1 89 ? 17.016 -18.234 -3.057 1 98.69 89 LEU A O 1
ATOM 732 N N . ALA A 1 90 ? 16.375 -16.203 -2.35 1 98.69 90 ALA A N 1
ATOM 733 C CA . ALA A 1 90 ? 15.133 -16.734 -1.802 1 98.69 90 ALA A CA 1
ATOM 734 C C . ALA A 1 90 ? 14.258 -17.344 -2.902 1 98.69 90 ALA A C 1
ATOM 736 O O . ALA A 1 90 ? 13.727 -18.438 -2.75 1 98.69 90 ALA A O 1
ATOM 737 N N . ALA A 1 91 ? 14.141 -16.625 -3.992 1 98.44 91 ALA A N 1
ATOM 738 C CA . ALA A 1 91 ? 13.367 -17.125 -5.133 1 98.44 91 ALA A CA 1
ATOM 739 C C . ALA A 1 91 ? 14.016 -18.359 -5.746 1 98.44 91 ALA A C 1
ATOM 741 O O . ALA A 1 91 ? 13.328 -19.328 -6.086 1 98.44 91 ALA A O 1
ATOM 742 N N . GLY A 1 92 ? 15.344 -18.281 -5.855 1 98.38 92 GLY A N 1
ATOM 743 C CA . GLY A 1 92 ? 16.062 -19.422 -6.387 1 98.38 92 GLY A CA 1
ATOM 744 C C . GLY A 1 92 ? 15.906 -20.672 -5.539 1 98.38 92 GLY A C 1
ATOM 745 O O . GLY A 1 92 ? 15.75 -21.781 -6.07 1 98.38 92 GLY A O 1
ATOM 746 N N . ALA A 1 93 ? 15.938 -20.5 -4.262 1 97.75 93 ALA A N 1
ATOM 747 C CA . ALA A 1 93 ? 15.758 -21.641 -3.355 1 97.75 93 ALA A CA 1
ATOM 748 C C . ALA A 1 93 ? 14.375 -22.25 -3.52 1 97.75 93 ALA A C 1
ATOM 750 O O . ALA A 1 93 ? 14.234 -23.484 -3.525 1 97.75 93 ALA A O 1
ATOM 751 N N . HIS A 1 94 ? 13.398 -21.453 -3.678 1 96.62 94 HIS A N 1
ATOM 752 C CA . HIS A 1 94 ? 12.031 -21.953 -3.84 1 96.62 94 HIS A CA 1
ATOM 753 C C . HIS A 1 94 ? 11.891 -22.766 -5.117 1 96.62 94 HIS A C 1
ATOM 755 O O . HIS A 1 94 ? 11.141 -23.75 -5.152 1 96.62 94 HIS A O 1
ATOM 761 N N . TYR A 1 95 ? 12.602 -22.391 -6.152 1 96.19 95 TYR A N 1
ATOM 762 C CA . TYR A 1 95 ? 12.477 -23.062 -7.445 1 96.19 95 TYR A CA 1
ATOM 763 C C . TYR A 1 95 ? 13.508 -24.172 -7.59 1 96.19 95 TYR A C 1
ATOM 765 O O . TYR A 1 95 ? 13.609 -24.797 -8.648 1 96.19 95 TYR A O 1
ATOM 773 N N . SER A 1 96 ? 14.25 -24.391 -6.523 1 95 96 SER A N 1
ATOM 774 C CA . SER A 1 96 ? 15.312 -25.391 -6.578 1 95 96 SER A CA 1
ATOM 775 C C . SER A 1 96 ? 14.742 -26.812 -6.504 1 95 96 SER A C 1
ATOM 777 O O . SER A 1 96 ? 13.531 -27 -6.352 1 95 96 SER A O 1
ATOM 779 N N . ASP A 1 97 ? 15.617 -27.766 -6.656 1 90.12 97 ASP A N 1
ATOM 780 C CA . ASP A 1 97 ? 15.234 -29.172 -6.668 1 90.12 97 ASP A CA 1
ATOM 781 C C . ASP A 1 97 ? 15.43 -29.797 -5.293 1 90.12 97 ASP A C 1
ATOM 783 O O . ASP A 1 97 ? 15.406 -31.031 -5.16 1 90.12 97 ASP A O 1
ATOM 787 N N . ILE A 1 98 ? 15.617 -28.953 -4.359 1 90.31 98 ILE A N 1
ATOM 788 C CA . ILE A 1 98 ? 15.758 -29.438 -2.99 1 90.31 98 ILE A CA 1
ATOM 789 C C . ILE A 1 98 ? 14.406 -29.922 -2.465 1 90.31 98 ILE A C 1
ATOM 791 O O . ILE A 1 98 ? 13.359 -29.578 -3.02 1 90.31 98 ILE A O 1
ATOM 795 N N . ASP A 1 99 ? 14.516 -30.75 -1.466 1 88 99 ASP A N 1
ATOM 796 C CA . ASP A 1 99 ? 13.289 -31.281 -0.867 1 88 99 ASP A CA 1
ATOM 797 C C . ASP A 1 99 ? 12.414 -30.156 -0.328 1 88 99 ASP A C 1
ATOM 799 O O . ASP A 1 99 ? 12.922 -29.094 0.048 1 88 99 ASP A O 1
ATOM 803 N N . CYS A 1 100 ? 11.18 -30.406 -0.225 1 85 100 CYS A N 1
ATOM 804 C CA . CYS A 1 100 ? 10.164 -29.406 0.046 1 85 100 CYS A CA 1
ATOM 805 C C . CYS A 1 100 ? 10.414 -28.719 1.388 1 85 100 CYS A C 1
ATOM 807 O O . CYS A 1 100 ? 10.438 -27.5 1.471 1 85 100 CYS A O 1
ATOM 809 N N . SER A 1 101 ? 10.633 -29.516 2.467 1 85.81 101 SER A N 1
ATOM 810 C CA . SER A 1 101 ? 10.805 -28.938 3.797 1 85.81 101 SER A CA 1
ATOM 811 C C . SER A 1 101 ? 12.062 -28.078 3.869 1 85.81 101 SER A C 1
ATOM 813 O O . SER A 1 101 ? 12.031 -26.969 4.402 1 85.81 101 SER A O 1
ATOM 815 N N . GLU A 1 102 ? 13.07 -28.578 3.264 1 91.19 102 GLU A N 1
ATOM 816 C CA . GLU A 1 102 ? 14.328 -27.828 3.264 1 91.19 102 GLU A CA 1
ATOM 817 C C . GLU A 1 102 ? 14.25 -26.609 2.365 1 91.19 102 GLU A C 1
ATOM 819 O O . GLU A 1 102 ? 14.805 -25.547 2.689 1 91.19 102 GLU A O 1
ATOM 824 N N . ARG A 1 103 ? 13.609 -26.766 1.289 1 92.88 103 ARG A N 1
ATOM 825 C CA . ARG A 1 103 ? 13.422 -25.656 0.354 1 92.88 103 ARG A CA 1
ATOM 826 C C . ARG A 1 103 ? 12.68 -24.5 1.013 1 92.88 103 ARG A C 1
ATOM 828 O O . ARG A 1 103 ? 13.062 -23.344 0.858 1 92.88 103 ARG A O 1
ATOM 835 N N . HIS A 1 104 ? 11.617 -24.875 1.729 1 92.25 104 HIS A N 1
ATOM 836 C CA . HIS A 1 104 ? 10.82 -23.875 2.422 1 92.25 104 HIS A CA 1
ATOM 837 C C . HIS A 1 104 ? 11.648 -23.156 3.486 1 92.25 104 HIS A C 1
ATOM 839 O O . HIS A 1 104 ? 11.57 -21.938 3.615 1 92.25 104 HIS A O 1
ATOM 845 N N . GLU A 1 105 ? 12.391 -23.906 4.223 1 94 105 GLU A N 1
ATOM 846 C CA . GLU A 1 105 ? 13.219 -23.328 5.273 1 94 105 GLU A CA 1
ATOM 847 C C . GLU A 1 105 ? 14.289 -22.406 4.695 1 94 105 GLU A C 1
ATOM 849 O O . GLU A 1 105 ? 14.523 -21.312 5.219 1 94 105 GLU A O 1
ATOM 854 N N . LEU A 1 106 ? 14.898 -22.844 3.615 1 95.88 106 LEU A N 1
ATOM 855 C CA . LEU A 1 106 ? 15.961 -22.062 2.992 1 95.88 106 LEU A CA 1
ATOM 856 C C . LEU A 1 106 ? 15.406 -20.781 2.389 1 95.88 106 LEU A C 1
ATOM 858 O O . LEU A 1 106 ? 15.984 -19.703 2.562 1 95.88 106 LEU A O 1
ATOM 862 N N . SER A 1 107 ? 14.328 -20.906 1.638 1 96.81 107 SER A N 1
ATOM 863 C CA . SER A 1 107 ? 13.703 -19.734 1.027 1 96.81 107 SER A CA 1
ATOM 864 C C . SER A 1 107 ? 13.266 -18.734 2.084 1 96.81 107 SER A C 1
ATOM 866 O O . SER A 1 107 ? 13.453 -17.531 1.917 1 96.81 107 SER A O 1
ATOM 868 N N . THR A 1 108 ? 12.695 -19.219 3.186 1 96 108 THR A N 1
ATOM 869 C CA . THR A 1 108 ? 12.25 -18.359 4.277 1 96 108 THR A CA 1
ATOM 870 C C . THR A 1 108 ? 13.438 -17.688 4.949 1 96 108 THR A C 1
ATOM 872 O O . THR A 1 108 ? 13.359 -16.516 5.32 1 96 108 THR A O 1
ATOM 875 N N . ASP A 1 109 ? 14.438 -18.438 5.109 1 97.31 109 ASP A N 1
ATOM 876 C CA . ASP A 1 109 ? 15.633 -17.875 5.727 1 97.31 109 ASP A CA 1
ATOM 877 C C . ASP A 1 109 ? 16.219 -16.75 4.875 1 97.31 109 ASP A C 1
ATOM 879 O O . ASP A 1 109 ? 16.562 -15.68 5.395 1 97.31 109 ASP A O 1
ATOM 883 N N . PHE A 1 110 ? 16.391 -16.953 3.576 1 98.38 110 PHE A N 1
ATOM 884 C CA . PHE A 1 110 ? 16.906 -15.93 2.678 1 98.38 110 PHE A CA 1
ATOM 885 C C . PHE A 1 110 ? 16.016 -14.695 2.686 1 98.38 110 PHE A C 1
ATOM 887 O O . PHE A 1 110 ? 16.5 -13.57 2.672 1 98.38 110 PHE A O 1
ATOM 894 N N . ALA A 1 111 ? 14.727 -14.953 2.666 1 97.94 111 ALA A N 1
ATOM 895 C CA . ALA A 1 111 ? 13.773 -13.852 2.684 1 97.94 111 ALA A CA 1
ATOM 896 C C . ALA A 1 111 ? 13.914 -13.031 3.963 1 97.94 111 ALA A C 1
ATOM 898 O O . ALA A 1 111 ? 13.906 -11.797 3.924 1 97.94 111 ALA A O 1
ATOM 899 N N . ARG A 1 112 ? 14 -13.742 5.082 1 97 112 ARG A N 1
ATOM 900 C CA . ARG A 1 112 ? 14.164 -13.07 6.367 1 97 112 ARG A CA 1
ATOM 901 C C . ARG A 1 112 ? 15.43 -12.219 6.383 1 97 112 ARG A C 1
ATOM 903 O O . ARG A 1 112 ? 15.414 -11.078 6.855 1 97 112 ARG A O 1
ATOM 910 N N . ARG A 1 113 ? 16.484 -12.75 5.914 1 97.75 113 ARG A N 1
ATOM 911 C CA . ARG A 1 113 ? 17.766 -12.031 5.844 1 97.75 113 ARG A CA 1
ATOM 912 C C . ARG A 1 113 ? 17.656 -10.828 4.91 1 97.75 113 ARG A C 1
ATOM 914 O O . ARG A 1 113 ? 18.219 -9.773 5.184 1 97.75 113 ARG A O 1
ATOM 921 N N . SER A 1 114 ? 16.969 -11.008 3.836 1 98.25 114 SER A N 1
ATOM 922 C CA . SER A 1 114 ? 16.75 -9.898 2.91 1 98.25 114 SER A CA 1
ATOM 923 C C . SER A 1 114 ? 15.984 -8.758 3.574 1 98.25 114 SER A C 1
ATOM 925 O O . SER A 1 114 ? 16.359 -7.594 3.447 1 98.25 114 SER A O 1
ATOM 927 N N . PHE A 1 115 ? 14.938 -9.094 4.316 1 96.31 115 PHE A N 1
ATOM 928 C CA . PHE A 1 115 ? 14.156 -8.086 5.016 1 96.31 115 PHE A CA 1
ATOM 929 C C . PHE A 1 115 ? 14.992 -7.379 6.07 1 96.31 115 PHE A C 1
ATOM 931 O O . PHE A 1 115 ? 14.828 -6.18 6.305 1 96.31 115 PHE A O 1
ATOM 938 N N . HIS A 1 116 ? 15.82 -8.156 6.66 1 95.5 116 HIS A N 1
ATOM 939 C CA . HIS A 1 116 ? 16.734 -7.551 7.633 1 95.5 116 HIS A CA 1
ATOM 940 C C . HIS A 1 116 ? 17.641 -6.52 6.973 1 95.5 116 HIS A C 1
ATOM 942 O O . HIS A 1 116 ? 17.844 -5.43 7.512 1 95.5 116 HIS A O 1
ATOM 948 N N . ALA A 1 117 ? 18.172 -6.855 5.852 1 95.88 117 ALA A N 1
ATOM 949 C CA . ALA A 1 117 ? 19.031 -5.93 5.109 1 95.88 117 ALA A CA 1
ATOM 950 C C . ALA A 1 117 ? 18.25 -4.695 4.668 1 95.88 117 ALA A C 1
ATOM 952 O O . ALA A 1 117 ? 18.781 -3.584 4.668 1 95.88 117 ALA A O 1
ATOM 953 N N . LEU A 1 118 ? 17 -4.871 4.266 1 95.5 118 LEU A N 1
ATOM 954 C CA . LEU A 1 118 ? 16.141 -3.748 3.891 1 95.5 118 LEU A CA 1
ATOM 955 C C . LEU A 1 118 ? 15.969 -2.787 5.062 1 95.5 118 LEU A C 1
ATOM 957 O O . LEU A 1 118 ? 16.031 -1.568 4.883 1 95.5 118 LEU A O 1
ATOM 961 N N . ARG A 1 119 ? 15.773 -3.344 6.203 1 92.19 119 ARG A N 1
ATOM 962 C CA . ARG A 1 119 ? 15.617 -2.508 7.387 1 92.19 119 ARG A CA 1
ATOM 963 C C . ARG A 1 119 ? 16.906 -1.75 7.695 1 92.19 119 ARG A C 1
ATOM 965 O O . ARG A 1 119 ? 16.859 -0.574 8.062 1 92.19 119 ARG A O 1
ATOM 972 N N . LEU A 1 120 ? 18.031 -2.443 7.512 1 91.31 120 LEU A N 1
ATOM 973 C CA . LEU A 1 120 ? 19.328 -1.803 7.734 1 91.31 120 LEU A CA 1
ATOM 974 C C . LEU A 1 120 ? 19.531 -0.647 6.762 1 91.31 120 LEU A C 1
ATOM 976 O O . LEU A 1 120 ? 20.188 0.343 7.102 1 91.31 120 LEU A O 1
ATOM 980 N N . ALA A 1 121 ? 18.938 -0.775 5.637 1 90.25 121 ALA A N 1
ATOM 981 C CA . ALA A 1 121 ? 19.078 0.249 4.605 1 90.25 121 ALA A CA 1
ATOM 982 C C . ALA A 1 121 ? 18.031 1.335 4.762 1 90.25 121 ALA A C 1
ATOM 984 O O . ALA A 1 121 ? 17.938 2.248 3.938 1 90.25 121 ALA A O 1
ATOM 985 N N . ASN A 1 122 ? 17.188 1.262 5.766 1 88.19 122 ASN A N 1
ATOM 986 C CA . ASN A 1 122 ? 16.094 2.221 5.969 1 88.19 122 ASN A CA 1
ATOM 987 C C . ASN A 1 122 ? 15.266 2.402 4.703 1 88.19 122 ASN A C 1
ATOM 989 O O . ASN A 1 122 ? 15.055 3.527 4.246 1 88.19 122 ASN A O 1
ATOM 993 N N . PHE A 1 123 ? 14.742 1.292 4.219 1 90.44 123 PHE A N 1
ATOM 994 C CA . PHE A 1 123 ? 14.156 1.249 2.881 1 90.44 123 PHE A CA 1
ATOM 995 C C . PHE A 1 123 ? 12.891 2.094 2.816 1 90.44 123 PHE A C 1
ATOM 997 O O . PHE A 1 123 ? 12.516 2.578 1.745 1 90.44 123 PHE A O 1
ATOM 1004 N N . LEU A 1 124 ? 12.234 2.375 3.963 1 86.5 124 LEU A N 1
ATOM 1005 C CA . LEU A 1 124 ? 10.992 3.146 3.955 1 86.5 124 LEU A CA 1
ATOM 1006 C C . LEU A 1 124 ? 11.281 4.629 3.742 1 86.5 124 LEU A C 1
ATOM 1008 O O . LEU A 1 124 ? 10.43 5.359 3.221 1 86.5 124 LEU A O 1
ATOM 1012 N N . PHE A 1 125 ? 12.508 5 4.07 1 83.06 125 PHE A N 1
ATOM 1013 C CA . PHE A 1 125 ? 12.852 6.414 4.012 1 83.06 125 PHE A CA 1
ATOM 1014 C C . PHE A 1 125 ? 13.773 6.699 2.834 1 83.06 125 PHE A C 1
ATOM 1016 O O . PHE A 1 125 ? 13.812 7.82 2.324 1 83.06 125 PHE A O 1
ATOM 1023 N N . ARG A 1 126 ? 14.453 5.594 2.469 1 85.5 126 ARG A N 1
ATOM 1024 C CA . ARG A 1 126 ? 15.422 5.754 1.389 1 85.5 126 ARG A CA 1
ATOM 1025 C C . ARG A 1 126 ? 15.25 4.664 0.334 1 85.5 126 ARG A C 1
ATOM 1027 O O . ARG A 1 126 ? 16.141 3.836 0.14 1 85.5 126 ARG A O 1
ATOM 1034 N N . PRO A 1 127 ? 14.203 4.844 -0.378 1 89.62 127 PRO A N 1
ATOM 1035 C CA . PRO A 1 127 ? 14.008 3.834 -1.423 1 89.62 127 PRO A CA 1
ATOM 1036 C C . PRO A 1 127 ? 14.984 3.996 -2.586 1 89.62 127 PRO A C 1
ATOM 1038 O O . PRO A 1 127 ? 15.422 5.109 -2.875 1 89.62 127 PRO A O 1
ATOM 1041 N N . SER A 1 128 ? 15.398 2.904 -3.137 1 91.06 128 SER A N 1
ATOM 1042 C CA . SER A 1 128 ? 16.25 2.838 -4.316 1 91.06 128 SER A CA 1
ATOM 1043 C C . SER A 1 128 ? 15.734 1.81 -5.316 1 91.06 128 SER A C 1
ATOM 1045 O O . SER A 1 128 ? 14.82 1.047 -5.012 1 91.06 128 SER A O 1
ATOM 1047 N N . LEU A 1 129 ? 16.281 1.831 -6.504 1 93.12 129 LEU A N 1
ATOM 1048 C CA . LEU A 1 129 ? 15.836 0.889 -7.527 1 93.12 129 LEU A CA 1
ATOM 1049 C C . LEU A 1 129 ? 16.094 -0.549 -7.094 1 93.12 129 LEU A C 1
ATOM 1051 O O . LEU A 1 129 ? 15.281 -1.438 -7.348 1 93.12 129 LEU A O 1
ATOM 1055 N N . ASP A 1 130 ? 17.203 -0.767 -6.414 1 94.56 130 ASP A N 1
ATOM 1056 C CA . ASP A 1 130 ? 17.516 -2.102 -5.914 1 94.56 130 ASP A CA 1
ATOM 1057 C C . ASP A 1 130 ? 16.516 -2.533 -4.844 1 94.56 130 ASP A C 1
ATOM 1059 O O . ASP A 1 130 ? 16.125 -3.699 -4.789 1 94.56 130 ASP A O 1
ATOM 1063 N N . ILE A 1 131 ? 16.188 -1.599 -4.027 1 95.38 131 ILE A N 1
ATOM 1064 C CA . ILE A 1 131 ? 15.227 -1.89 -2.963 1 95.38 131 ILE A CA 1
ATOM 1065 C C . ILE A 1 131 ? 13.875 -2.254 -3.568 1 95.38 131 ILE A C 1
ATOM 1067 O O . ILE A 1 131 ? 13.234 -3.215 -3.137 1 95.38 131 ILE A O 1
ATOM 1071 N N . ILE A 1 132 ? 13.438 -1.527 -4.57 1 96.94 132 ILE A N 1
ATOM 1072 C CA . ILE A 1 132 ? 12.164 -1.815 -5.223 1 96.94 132 ILE A CA 1
ATOM 1073 C C . ILE A 1 132 ? 12.211 -3.209 -5.848 1 96.94 132 ILE A C 1
ATOM 1075 O O . ILE A 1 132 ? 11.258 -3.984 -5.715 1 96.94 132 ILE A O 1
ATOM 1079 N N . GLN A 1 133 ? 13.289 -3.471 -6.52 1 97.94 133 GLN A N 1
ATOM 1080 C CA . GLN A 1 133 ? 13.445 -4.793 -7.117 1 97.94 133 GLN A CA 1
ATOM 1081 C C . GLN A 1 133 ? 13.414 -5.883 -6.051 1 97.94 133 GLN A C 1
ATOM 1083 O O . GLN A 1 133 ? 12.797 -6.934 -6.246 1 97.94 133 GLN A O 1
ATOM 1088 N N . ALA A 1 134 ? 14.117 -5.652 -4.977 1 98.31 134 ALA A N 1
ATOM 1089 C CA . ALA A 1 134 ? 14.133 -6.625 -3.885 1 98.31 134 ALA A CA 1
ATOM 1090 C C . ALA A 1 134 ? 12.727 -6.871 -3.344 1 98.31 134 ALA A C 1
ATOM 1092 O O . ALA A 1 134 ? 12.328 -8.016 -3.143 1 98.31 134 ALA A O 1
ATOM 1093 N N . LEU A 1 135 ? 12 -5.812 -3.162 1 98.38 135 LEU A N 1
ATOM 1094 C CA . LEU A 1 135 ? 10.648 -5.926 -2.631 1 98.38 135 LEU A CA 1
ATOM 1095 C C . LEU A 1 135 ? 9.742 -6.68 -3.6 1 98.38 135 LEU A C 1
ATOM 1097 O O . LEU A 1 135 ? 8.898 -7.477 -3.176 1 98.38 135 LEU A O 1
ATOM 1101 N N . LEU A 1 136 ? 9.906 -6.449 -4.844 1 98.56 136 LEU A N 1
ATOM 1102 C CA . LEU A 1 136 ? 9.102 -7.137 -5.852 1 98.56 136 LEU A CA 1
ATOM 1103 C C . LEU A 1 136 ? 9.406 -8.633 -5.859 1 98.56 136 LEU A C 1
ATOM 1105 O O . LEU A 1 136 ? 8.484 -9.453 -5.93 1 98.56 136 LEU A O 1
ATOM 1109 N N . ILE A 1 137 ? 10.656 -8.945 -5.781 1 98.75 137 ILE A N 1
ATOM 1110 C CA . ILE A 1 137 ? 11.039 -10.352 -5.777 1 98.75 137 ILE A CA 1
ATOM 1111 C C . ILE A 1 137 ? 10.562 -11.016 -4.492 1 98.75 137 ILE A C 1
ATOM 1113 O O . ILE A 1 137 ? 10.039 -12.133 -4.52 1 98.75 137 ILE A O 1
ATOM 1117 N N . LEU A 1 138 ? 10.758 -10.312 -3.391 1 98.5 138 LEU A N 1
ATOM 1118 C CA . LEU A 1 138 ? 10.297 -10.852 -2.115 1 98.5 138 LEU A CA 1
ATOM 1119 C C . LEU A 1 138 ? 8.789 -11.062 -2.123 1 98.5 138 LEU A C 1
ATOM 1121 O O . LEU A 1 138 ? 8.297 -12.094 -1.653 1 98.5 138 LEU A O 1
ATOM 1125 N N . GLY A 1 139 ? 8.055 -10.078 -2.648 1 97.69 139 GLY A N 1
ATOM 1126 C CA . GLY A 1 139 ? 6.613 -10.242 -2.762 1 97.69 139 GLY A CA 1
ATOM 1127 C C . GLY A 1 139 ? 6.215 -11.453 -3.59 1 97.69 139 GLY A C 1
ATOM 1128 O O . GLY A 1 139 ? 5.34 -12.227 -3.191 1 97.69 139 GLY A O 1
ATOM 1129 N N . ASN A 1 140 ? 6.844 -11.586 -4.68 1 97.94 140 ASN A N 1
ATOM 1130 C CA . ASN A 1 140 ? 6.566 -12.727 -5.551 1 97.94 140 ASN A CA 1
ATOM 1131 C C . ASN A 1 140 ? 6.918 -14.047 -4.871 1 97.94 140 ASN A C 1
ATOM 1133 O O . ASN A 1 140 ? 6.207 -15.047 -5.027 1 97.94 140 ASN A O 1
ATOM 1137 N N . THR A 1 141 ? 8.039 -14.055 -4.168 1 97.75 141 THR A N 1
ATOM 1138 C CA . THR A 1 141 ? 8.469 -15.258 -3.465 1 97.75 141 THR A CA 1
ATOM 1139 C C . THR A 1 141 ? 7.492 -15.617 -2.346 1 97.75 141 THR A C 1
ATOM 1141 O O . THR A 1 141 ? 7.129 -16.781 -2.18 1 97.75 141 THR A O 1
ATOM 1144 N N . LEU A 1 142 ? 7.082 -14.641 -1.603 1 95.5 142 LEU A N 1
ATOM 1145 C CA . LEU A 1 142 ? 6.098 -14.875 -0.552 1 95.5 142 LEU A CA 1
ATOM 1146 C C . LEU A 1 142 ? 4.805 -15.438 -1.134 1 95.5 142 LEU A C 1
ATOM 1148 O O . LEU A 1 142 ? 4.234 -16.391 -0.584 1 95.5 142 LEU A O 1
ATOM 1152 N N . GLN A 1 143 ? 4.414 -14.875 -2.174 1 95.56 143 GLN A N 1
ATOM 1153 C CA . GLN A 1 143 ? 3.223 -15.359 -2.861 1 95.56 143 GLN A CA 1
ATOM 1154 C C . GLN A 1 143 ? 3.375 -16.828 -3.256 1 95.56 143 GLN A C 1
ATOM 1156 O O . GLN A 1 143 ? 2.477 -17.641 -3.02 1 95.56 143 GLN A O 1
ATOM 1161 N N . ASN A 1 144 ? 4.492 -17.141 -3.801 1 96 144 ASN A N 1
ATOM 1162 C CA . ASN A 1 144 ? 4.738 -18.5 -4.281 1 96 144 ASN A CA 1
ATOM 1163 C C . ASN A 1 144 ? 4.883 -19.484 -3.127 1 96 144 ASN A C 1
ATOM 1165 O O . ASN A 1 144 ? 4.648 -20.688 -3.297 1 96 144 ASN A O 1
ATOM 1169 N N . MET A 1 145 ? 5.266 -19.016 -1.996 1 93.81 145 MET A N 1
ATOM 1170 C CA . MET A 1 145 ? 5.414 -19.859 -0.817 1 93.81 145 MET A CA 1
ATOM 1171 C C . MET A 1 145 ? 4.098 -19.969 -0.056 1 93.81 145 MET A C 1
ATOM 1173 O O . MET A 1 145 ? 4.07 -20.406 1.091 1 93.81 145 MET A O 1
ATOM 1177 N N . GLY A 1 146 ? 3.049 -19.5 -0.572 1 90.19 146 GLY A N 1
ATOM 1178 C CA . GLY A 1 146 ? 1.725 -19.688 0.003 1 90.19 146 GLY A CA 1
ATOM 1179 C C . GLY A 1 146 ? 1.276 -18.5 0.842 1 90.19 146 GLY A C 1
ATOM 1180 O O . GLY A 1 146 ? 0.197 -18.531 1.437 1 90.19 146 GLY A O 1
ATOM 1181 N N . GLN A 1 147 ? 2.049 -17.516 0.909 1 91 147 GLN A N 1
ATOM 1182 C CA . GLN A 1 147 ? 1.697 -16.312 1.674 1 91 147 GLN A CA 1
ATOM 1183 C C . GLN A 1 147 ? 1.242 -15.188 0.754 1 91 147 GLN A C 1
ATOM 1185 O O . GLN A 1 147 ? 1.788 -14.086 0.801 1 91 147 GLN A O 1
ATOM 1190 N N . SER A 1 148 ? 0.19 -15.469 0.028 1 91.81 148 SER A N 1
ATOM 1191 C CA . SER A 1 148 ? -0.274 -14.539 -0.992 1 91.81 148 SER A CA 1
ATOM 1192 C C . SER A 1 148 ? -0.856 -13.273 -0.363 1 91.81 148 SER A C 1
ATOM 1194 O O . SER A 1 148 ? -0.741 -12.188 -0.925 1 91.81 148 SER A O 1
ATOM 1196 N N . ASP A 1 149 ? -1.441 -13.383 0.845 1 89.62 149 ASP A N 1
ATOM 1197 C CA . ASP A 1 149 ? -2.014 -12.211 1.513 1 89.62 149 ASP A CA 1
ATOM 1198 C C . ASP A 1 149 ? -0.921 -11.234 1.942 1 89.62 149 ASP A C 1
ATOM 1200 O O . ASP A 1 149 ? -1.102 -10.023 1.86 1 89.62 149 ASP A O 1
ATOM 1204 N N . ALA A 1 150 ? 0.127 -11.836 2.438 1 91.31 150 ALA A N 1
ATOM 1205 C CA . ALA A 1 150 ? 1.264 -10.992 2.799 1 91.31 150 ALA A CA 1
ATOM 1206 C C . ALA A 1 150 ? 1.835 -10.289 1.57 1 91.31 150 ALA A C 1
ATOM 1208 O O . ALA A 1 150 ? 2.227 -9.125 1.643 1 91.31 150 ALA A O 1
ATOM 1209 N N . ALA A 1 151 ? 1.926 -11.039 0.482 1 94.88 151 ALA A N 1
ATOM 1210 C CA . ALA A 1 151 ? 2.408 -10.453 -0.765 1 94.88 151 ALA A CA 1
ATOM 1211 C C . ALA A 1 151 ? 1.491 -9.328 -1.232 1 94.88 151 ALA A C 1
ATOM 1213 O O . ALA A 1 151 ? 1.962 -8.297 -1.72 1 94.88 151 ALA A O 1
ATOM 1214 N N . TRP A 1 152 ? 0.177 -9.523 -1.095 1 95.38 152 TRP A N 1
ATOM 1215 C CA . TRP A 1 152 ? -0.834 -8.531 -1.436 1 95.38 152 TRP A CA 1
ATOM 1216 C C . TRP A 1 152 ? -0.621 -7.246 -0.646 1 95.38 152 TRP A C 1
ATOM 1218 O O . TRP A 1 152 ? -0.585 -6.156 -1.221 1 95.38 152 TRP A O 1
ATOM 1228 N N . ALA A 1 153 ? -0.422 -7.348 0.633 1 94 153 ALA A N 1
ATOM 1229 C CA . ALA A 1 153 ? -0.216 -6.199 1.511 1 94 153 ALA A CA 1
ATOM 1230 C C . ALA A 1 153 ? 1.117 -5.516 1.22 1 94 153 ALA A C 1
ATOM 1232 O O . ALA A 1 153 ? 1.191 -4.285 1.152 1 94 153 ALA A O 1
ATOM 1233 N N . LEU A 1 154 ? 2.152 -6.32 1.008 1 95.38 154 LEU A N 1
ATOM 1234 C CA . LEU A 1 154 ? 3.49 -5.797 0.751 1 95.38 154 LEU A CA 1
ATOM 1235 C C . LEU A 1 154 ? 3.521 -5 -0.548 1 95.38 154 LEU A C 1
ATOM 1237 O O . LEU A 1 154 ? 4.246 -4.008 -0.654 1 95.38 154 LEU A O 1
ATOM 1241 N N . LEU A 1 155 ? 2.75 -5.453 -1.509 1 97.5 155 LEU A N 1
ATOM 1242 C CA . LEU A 1 155 ? 2.729 -4.773 -2.799 1 97.5 155 LEU A CA 1
ATOM 1243 C C . LEU A 1 155 ? 2.213 -3.344 -2.652 1 97.5 155 LEU A C 1
ATOM 1245 O O . LEU A 1 155 ? 2.645 -2.447 -3.379 1 97.5 155 LEU A O 1
ATOM 1249 N N . GLY A 1 156 ? 1.297 -3.115 -1.722 1 96.75 156 GLY A N 1
ATOM 1250 C CA . GLY A 1 156 ? 0.861 -1.757 -1.44 1 96.75 156 GLY A CA 1
ATOM 1251 C C . GLY A 1 156 ? 1.998 -0.837 -1.039 1 96.75 156 GLY A C 1
ATOM 1252 O O . GLY A 1 156 ? 2.123 0.271 -1.564 1 96.75 156 GLY A O 1
ATOM 1253 N N . THR A 1 157 ? 2.799 -1.308 -0.128 1 96.19 157 THR A N 1
ATOM 1254 C CA . THR A 1 157 ? 3.967 -0.555 0.312 1 96.19 157 THR A CA 1
ATOM 1255 C C . THR A 1 157 ? 4.938 -0.34 -0.845 1 96.19 157 THR A C 1
ATOM 1257 O O . THR A 1 157 ? 5.465 0.76 -1.023 1 96.19 157 THR A O 1
ATOM 1260 N N . THR A 1 158 ? 5.16 -1.39 -1.602 1 97.62 158 THR A N 1
ATOM 1261 C CA . THR A 1 158 ? 6.09 -1.326 -2.723 1 97.62 158 THR A CA 1
ATOM 1262 C C . THR A 1 158 ? 5.652 -0.271 -3.732 1 97.62 158 THR A C 1
ATOM 1264 O O . THR A 1 158 ? 6.473 0.5 -4.23 1 97.62 158 THR A O 1
ATOM 1267 N N . ILE A 1 159 ? 4.387 -0.236 -4.004 1 96.81 159 ILE A N 1
ATOM 1268 C CA . ILE A 1 159 ? 3.848 0.711 -4.973 1 96.81 159 ILE A CA 1
ATOM 1269 C C . ILE A 1 159 ? 4.047 2.139 -4.465 1 96.81 159 ILE A C 1
ATOM 1271 O O . ILE A 1 159 ? 4.449 3.021 -5.227 1 96.81 159 ILE A O 1
ATOM 1275 N N . ARG A 1 160 ? 3.785 2.389 -3.18 1 95.88 160 ARG A N 1
ATOM 1276 C CA . ARG A 1 160 ? 3.961 3.719 -2.605 1 95.88 160 ARG A CA 1
ATOM 1277 C C . ARG A 1 160 ? 5.422 4.148 -2.656 1 95.88 160 ARG A C 1
ATOM 1279 O O . ARG A 1 160 ? 5.723 5.309 -2.955 1 95.88 160 ARG A O 1
ATOM 1286 N N . LEU A 1 161 ? 6.305 3.23 -2.381 1 94.62 161 LEU A N 1
ATOM 1287 C CA . LEU A 1 161 ? 7.727 3.553 -2.449 1 94.62 161 LEU A CA 1
ATOM 1288 C C . LEU A 1 161 ? 8.148 3.852 -3.885 1 94.62 161 LEU A C 1
ATOM 1290 O O . LEU A 1 161 ? 8.938 4.762 -4.125 1 94.62 161 LEU A O 1
ATOM 1294 N N . ALA A 1 162 ? 7.641 3.08 -4.801 1 94.88 162 ALA A N 1
ATOM 1295 C CA . ALA A 1 162 ? 7.926 3.332 -6.211 1 94.88 162 ALA A CA 1
ATOM 1296 C C . ALA A 1 162 ? 7.402 4.699 -6.637 1 94.88 162 ALA A C 1
ATOM 1298 O O . ALA A 1 162 ? 8.062 5.41 -7.406 1 94.88 162 ALA A O 1
ATOM 1299 N N . GLN A 1 163 ? 6.262 5.102 -6.141 1 91.81 163 GLN A N 1
ATOM 1300 C CA . GLN A 1 163 ? 5.699 6.418 -6.434 1 91.81 163 GLN A CA 1
ATOM 1301 C C . GLN A 1 163 ? 6.566 7.527 -5.852 1 91.81 163 GLN A C 1
ATOM 1303 O O . GLN A 1 163 ? 6.719 8.586 -6.461 1 91.81 163 GLN A O 1
ATOM 1308 N N . THR A 1 164 ? 7.027 7.238 -4.66 1 89.75 164 THR A N 1
ATOM 1309 C CA . THR A 1 164 ? 7.922 8.211 -4.039 1 89.75 164 THR A CA 1
ATOM 1310 C C . THR A 1 164 ? 9.117 8.5 -4.941 1 89.75 164 THR A C 1
ATOM 1312 O O . THR A 1 164 ? 9.586 9.641 -5.02 1 89.75 164 THR A O 1
ATOM 1315 N N . MET A 1 165 ? 9.523 7.473 -5.68 1 89.38 165 MET A N 1
ATOM 1316 C CA . MET A 1 165 ? 10.688 7.609 -6.555 1 89.38 165 MET A CA 1
ATOM 1317 C C . MET A 1 165 ? 10.281 8.172 -7.914 1 89.38 165 MET A C 1
ATOM 1319 O O . MET A 1 165 ? 11.141 8.461 -8.75 1 89.38 165 MET A O 1
ATOM 1323 N N . GLY A 1 166 ? 9.031 8.273 -8.203 1 88.25 166 GLY A N 1
ATOM 1324 C CA . GLY A 1 166 ? 8.531 8.812 -9.453 1 88.25 166 GLY A CA 1
ATOM 1325 C C . GLY A 1 166 ? 8.484 7.789 -10.57 1 88.25 166 GLY A C 1
ATOM 1326 O O . GLY A 1 166 ? 8.445 8.148 -11.75 1 88.25 166 GLY A O 1
ATOM 1327 N N . LEU A 1 167 ? 8.453 6.512 -10.258 1 91.38 167 LEU A N 1
ATOM 1328 C CA . LEU A 1 167 ? 8.508 5.465 -11.281 1 91.38 167 LEU A CA 1
ATOM 1329 C C . LEU A 1 167 ? 7.191 5.379 -12.039 1 91.38 167 LEU A C 1
ATOM 1331 O O . LEU A 1 167 ? 7.133 4.805 -13.125 1 91.38 167 LEU A O 1
ATOM 1335 N N . HIS A 1 168 ? 6.129 5.941 -11.57 1 88.88 168 HIS A N 1
ATOM 1336 C CA . HIS A 1 168 ? 4.793 5.797 -12.133 1 88.88 168 HIS A CA 1
ATOM 1337 C C . HIS A 1 168 ? 4.613 6.684 -13.359 1 88.88 168 HIS A C 1
ATOM 1339 O O . HIS A 1 168 ? 3.631 6.551 -14.094 1 88.88 168 HIS A O 1
ATOM 1345 N N . THR A 1 169 ? 5.531 7.582 -13.578 1 87.25 169 THR A N 1
ATOM 1346 C CA . THR A 1 169 ? 5.371 8.5 -14.695 1 87.25 169 THR A CA 1
ATOM 1347 C C . THR A 1 169 ? 6.703 8.727 -15.406 1 87.25 169 THR A C 1
ATOM 1349 O O . THR A 1 169 ? 7.762 8.711 -14.773 1 87.25 169 THR A O 1
ATOM 1352 N N . GLU A 1 170 ? 6.625 8.953 -16.672 1 85.12 170 GLU A N 1
ATOM 1353 C CA . GLU A 1 170 ? 7.812 9.219 -17.484 1 85.12 170 GLU A CA 1
ATOM 1354 C C . GLU A 1 170 ? 8.344 10.633 -17.234 1 85.12 170 GLU A C 1
ATOM 1356 O O . GLU A 1 170 ? 9.531 10.891 -17.422 1 85.12 170 GLU A O 1
ATOM 1361 N N . ARG A 1 171 ? 7.523 11.461 -16.812 1 77.56 171 ARG A N 1
ATOM 1362 C CA . ARG A 1 171 ? 7.879 12.867 -16.609 1 77.56 171 ARG A CA 1
ATOM 1363 C C . ARG A 1 171 ? 8.93 13.008 -15.523 1 77.56 171 ARG A C 1
ATOM 1365 O O . ARG A 1 171 ? 9.766 13.914 -15.57 1 77.56 171 ARG A O 1
ATOM 1372 N N . SER A 1 172 ? 8.883 12.109 -14.633 1 77.06 172 SER A N 1
ATOM 1373 C CA . SER A 1 172 ? 9.797 12.195 -13.492 1 77.06 172 SER A CA 1
ATOM 1374 C C . SER A 1 172 ? 11.203 11.766 -13.883 1 77.06 172 SER A C 1
ATOM 1376 O O . SER A 1 172 ? 12.172 12.102 -13.195 1 77.06 172 SER A O 1
ATOM 1378 N N . THR A 1 173 ? 11.344 11.047 -14.945 1 77.69 173 THR A N 1
ATOM 1379 C CA . THR A 1 173 ? 12.641 10.484 -15.312 1 77.69 173 THR A CA 1
ATOM 1380 C C . THR A 1 173 ? 13.172 11.141 -16.578 1 77.69 173 THR A C 1
ATOM 1382 O O . THR A 1 173 ? 14.188 10.703 -17.141 1 77.69 173 THR A O 1
ATOM 1385 N N . ILE A 1 174 ? 12.539 12.18 -17.031 1 76.88 174 ILE A N 1
ATOM 1386 C CA . ILE A 1 174 ? 12.891 12.805 -18.297 1 76.88 174 ILE A CA 1
ATOM 1387 C C . ILE A 1 174 ? 14.32 13.336 -18.234 1 76.88 174 ILE A C 1
ATOM 1389 O O . ILE A 1 174 ? 15.055 13.273 -19.219 1 76.88 174 ILE A O 1
ATOM 1393 N N . HIS A 1 175 ? 14.75 13.727 -17.094 1 77.25 175 HIS A N 1
ATOM 1394 C CA . HIS A 1 175 ? 16.078 14.336 -16.953 1 77.25 175 HIS A CA 1
ATOM 1395 C C . HIS A 1 175 ? 17.125 13.297 -16.594 1 77.25 175 HIS A C 1
ATOM 1397 O O . HIS A 1 175 ? 18.312 13.617 -16.516 1 77.25 175 HIS A O 1
ATOM 1403 N N . CYS A 1 176 ? 16.719 12.07 -16.516 1 80.25 176 CYS A N 1
ATOM 1404 C CA . CYS A 1 176 ? 17.641 11 -16.156 1 80.25 176 CYS A CA 1
ATOM 1405 C C . CYS A 1 176 ? 18.234 10.352 -17.391 1 80.25 176 CYS A C 1
ATOM 1407 O O . CYS A 1 176 ? 17.656 10.422 -18.484 1 80.25 176 CYS A O 1
ATOM 1409 N N . PRO A 1 177 ? 19.469 9.82 -17.219 1 84.56 177 PRO A N 1
ATOM 1410 C CA . PRO A 1 177 ? 20.047 9.07 -18.344 1 84.56 177 PRO A CA 1
ATOM 1411 C C . PRO A 1 177 ? 19.125 7.945 -18.828 1 84.56 177 PRO A C 1
ATOM 1413 O O . PRO A 1 177 ? 18.266 7.469 -18.078 1 84.56 177 PRO A O 1
ATOM 1416 N N . GLU A 1 178 ? 19.328 7.543 -20.031 1 84.56 178 GLU A N 1
ATOM 1417 C CA . GLU A 1 178 ? 18.469 6.578 -20.703 1 84.56 178 GLU A CA 1
ATOM 1418 C C . GLU A 1 178 ? 18.422 5.254 -19.953 1 84.56 178 GLU A C 1
ATOM 1420 O O . GLU A 1 178 ? 17.375 4.621 -19.844 1 84.56 178 GLU A O 1
ATOM 1425 N N . HIS A 1 179 ? 19.562 4.844 -19.484 1 83.31 179 HIS A N 1
ATOM 1426 C CA . HIS A 1 179 ? 19.609 3.555 -18.797 1 83.31 179 HIS A CA 1
ATOM 1427 C C . HIS A 1 179 ? 18.75 3.57 -17.531 1 83.31 179 HIS A C 1
ATOM 1429 O O . HIS A 1 179 ? 18.125 2.564 -17.188 1 83.31 179 HIS A O 1
ATOM 1435 N N . VAL A 1 180 ? 18.703 4.695 -16.875 1 85.31 180 VAL A N 1
ATOM 1436 C CA . VAL A 1 180 ? 17.891 4.836 -15.68 1 85.31 180 VAL A CA 1
ATOM 1437 C C . VAL A 1 180 ? 16.422 4.902 -16.062 1 85.31 180 VAL A C 1
ATOM 1439 O O . VAL A 1 180 ? 15.57 4.312 -15.383 1 85.31 180 VAL A O 1
ATOM 1442 N N . ARG A 1 181 ? 16.172 5.582 -17.094 1 87.12 181 ARG A N 1
ATOM 1443 C CA . ARG A 1 181 ? 14.797 5.703 -17.578 1 87.12 181 ARG A CA 1
ATOM 1444 C C . ARG A 1 181 ? 14.234 4.34 -17.969 1 87.12 181 ARG A C 1
ATOM 1446 O O . ARG A 1 181 ? 13.086 4.02 -17.656 1 87.12 181 ARG A O 1
ATOM 1453 N N . MET A 1 182 ? 15.047 3.592 -18.594 1 86.94 182 MET A N 1
ATOM 1454 C CA . MET A 1 182 ? 14.617 2.266 -19.031 1 86.94 182 MET A CA 1
ATOM 1455 C C . MET A 1 182 ? 14.391 1.345 -17.844 1 86.94 182 MET A C 1
ATOM 1457 O O . MET A 1 182 ? 13.453 0.552 -17.828 1 86.94 182 MET A O 1
ATOM 1461 N N . LYS A 1 183 ? 15.258 1.45 -16.938 1 90.38 183 LYS A N 1
ATOM 1462 C CA . LYS A 1 183 ? 15.102 0.642 -15.727 1 90.38 183 LYS A CA 1
ATOM 1463 C C . LYS A 1 183 ? 13.836 1.022 -14.969 1 90.38 183 LYS A C 1
ATOM 1465 O O . LYS A 1 183 ? 13.133 0.153 -14.453 1 90.38 183 LYS A O 1
ATOM 1470 N N . ALA A 1 184 ? 13.594 2.33 -14.875 1 91.25 184 ALA A N 1
ATOM 1471 C CA . ALA A 1 184 ? 12.391 2.824 -14.211 1 91.25 184 ALA A CA 1
ATOM 1472 C C . ALA A 1 184 ? 11.133 2.316 -14.906 1 91.25 184 ALA A C 1
ATOM 1474 O O . ALA A 1 184 ? 10.195 1.866 -14.25 1 91.25 184 ALA A O 1
ATOM 1475 N N . ARG A 1 185 ? 11.156 2.344 -16.172 1 90.38 185 ARG A N 1
ATOM 1476 C CA . ARG A 1 185 ? 10.023 1.872 -16.953 1 90.38 185 ARG A CA 1
ATOM 1477 C C . ARG A 1 185 ? 9.797 0.378 -16.75 1 90.38 185 ARG A C 1
ATOM 1479 O O . ARG A 1 185 ? 8.656 -0.065 -16.562 1 90.38 185 ARG A O 1
ATOM 1486 N N . THR A 1 186 ? 10.852 -0.342 -16.781 1 92.38 186 THR A N 1
ATOM 1487 C CA . THR A 1 186 ? 10.773 -1.789 -16.609 1 92.38 186 THR A CA 1
ATOM 1488 C C . THR A 1 186 ? 10.234 -2.145 -15.227 1 92.38 186 THR A C 1
ATOM 1490 O O . THR A 1 186 ? 9.406 -3.047 -15.086 1 92.38 186 THR A O 1
ATOM 1493 N N . LEU A 1 187 ? 10.664 -1.445 -14.258 1 94.62 187 LEU A N 1
ATOM 1494 C CA . LEU A 1 187 ? 10.242 -1.735 -12.891 1 94.62 187 LEU A CA 1
ATOM 1495 C C . LEU A 1 187 ? 8.766 -1.403 -12.695 1 94.62 187 LEU A C 1
ATOM 1497 O O . LEU A 1 187 ? 8.039 -2.156 -12.047 1 94.62 187 LEU A O 1
ATOM 1501 N N . TRP A 1 188 ? 8.336 -0.265 -13.211 1 94.25 188 TRP A N 1
ATOM 1502 C CA . TRP A 1 188 ? 6.918 0.061 -13.094 1 94.25 188 TRP A CA 1
ATOM 1503 C C . TRP A 1 188 ? 6.059 -0.97 -13.82 1 94.25 188 TRP A C 1
ATOM 1505 O O . TRP A 1 188 ? 5.004 -1.37 -13.32 1 94.25 188 TRP A O 1
ATOM 1515 N N . SER A 1 189 ? 6.562 -1.424 -14.992 1 92.88 189 SER A N 1
ATOM 1516 C CA . SER A 1 189 ? 5.852 -2.459 -15.734 1 92.88 189 SER A CA 1
ATOM 1517 C C . SER A 1 189 ? 5.766 -3.754 -14.93 1 92.88 189 SER A C 1
ATOM 1519 O O . SER A 1 189 ? 4.766 -4.473 -15 1 92.88 189 SER A O 1
ATOM 1521 N N . THR A 1 190 ? 6.812 -4.039 -14.227 1 96.06 190 THR A N 1
ATOM 1522 C CA . THR A 1 190 ? 6.828 -5.23 -13.391 1 96.06 190 THR A CA 1
ATOM 1523 C C . THR A 1 190 ? 5.836 -5.094 -12.242 1 96.06 190 THR A C 1
ATOM 1525 O O . THR A 1 190 ? 5.168 -6.062 -11.867 1 96.06 190 THR A O 1
ATOM 1528 N N . ILE A 1 191 ? 5.758 -3.936 -11.664 1 96.75 191 ILE A N 1
ATOM 1529 C CA . ILE A 1 191 ? 4.789 -3.66 -10.609 1 96.75 191 ILE A CA 1
ATOM 1530 C C . ILE A 1 191 ? 3.371 -3.854 -11.141 1 96.75 191 ILE A C 1
ATOM 1532 O O . ILE A 1 191 ? 2.539 -4.492 -10.492 1 96.75 191 ILE A O 1
ATOM 1536 N N . VAL A 1 192 ? 3.156 -3.346 -12.336 1 94.25 192 VAL A N 1
ATOM 1537 C CA . VAL A 1 192 ? 1.853 -3.48 -12.984 1 94.25 192 VAL A CA 1
ATOM 1538 C C . VAL A 1 192 ? 1.539 -4.957 -13.211 1 94.25 192 VAL A C 1
ATOM 1540 O O . VAL A 1 192 ? 0.414 -5.402 -12.977 1 94.25 192 VAL A O 1
ATOM 1543 N N . TRP A 1 193 ? 2.52 -5.68 -13.625 1 95.81 193 TRP A N 1
ATOM 1544 C CA . TRP A 1 193 ? 2.379 -7.109 -13.859 1 95.81 193 TRP A CA 1
ATOM 1545 C C . TRP A 1 193 ? 1.959 -7.836 -12.586 1 95.81 193 TRP A C 1
ATOM 1547 O O . TRP A 1 193 ? 0.961 -8.562 -12.578 1 95.81 193 TRP A O 1
ATOM 1557 N N . GLN A 1 194 ? 2.627 -7.609 -11.539 1 96.25 194 GLN A N 1
ATOM 1558 C CA . GLN A 1 194 ? 2.35 -8.305 -10.289 1 96.25 194 GLN A CA 1
ATOM 1559 C C . GLN A 1 194 ? 1.011 -7.863 -9.695 1 96.25 194 GLN A C 1
ATOM 1561 O O . GLN A 1 194 ? 0.239 -8.688 -9.211 1 96.25 194 GLN A O 1
ATOM 1566 N N . ASP A 1 195 ? 0.713 -6.586 -9.773 1 95.56 195 ASP A N 1
ATOM 1567 C CA . ASP A 1 195 ? -0.54 -6.074 -9.227 1 95.56 195 ASP A CA 1
ATOM 1568 C C . ASP A 1 195 ? -1.738 -6.609 -10.008 1 95.56 195 ASP A C 1
ATOM 1570 O O . ASP A 1 195 ? -2.736 -7.027 -9.414 1 95.56 195 ASP A O 1
ATOM 1574 N N . SER A 1 196 ? -1.65 -6.57 -11.312 1 94.12 196 SER A N 1
ATOM 1575 C CA . SER A 1 196 ? -2.756 -7.016 -12.156 1 94.12 196 SER A CA 1
ATOM 1576 C C . SER A 1 196 ? -3.068 -8.492 -11.922 1 94.12 196 SER A C 1
ATOM 1578 O O . SER A 1 196 ? -4.234 -8.875 -11.812 1 94.12 196 SER A O 1
ATOM 1580 N N . LEU A 1 197 ? -2.008 -9.281 -11.867 1 93.62 197 LEU A N 1
ATOM 1581 C CA . LEU A 1 197 ? -2.221 -10.711 -11.695 1 93.62 197 LEU A CA 1
ATOM 1582 C C . LEU A 1 197 ? -2.865 -11 -10.344 1 93.62 197 LEU A C 1
ATOM 1584 O O . LEU A 1 197 ? -3.787 -11.82 -10.258 1 93.62 197 LEU A O 1
ATOM 1588 N N . LEU A 1 198 ? -2.418 -10.375 -9.312 1 93.19 198 LEU A N 1
ATOM 1589 C CA . LEU A 1 198 ? -2.988 -10.586 -7.984 1 93.19 198 LEU A CA 1
ATOM 1590 C C . LEU A 1 198 ? -4.426 -10.078 -7.926 1 93.19 198 LEU A C 1
ATOM 1592 O O . LEU A 1 198 ? -5.285 -10.719 -7.312 1 93.19 198 LEU A O 1
ATOM 1596 N N . CYS A 1 199 ? -4.629 -8.984 -8.562 1 92.56 199 CYS A N 1
ATOM 1597 C CA . CYS A 1 199 ? -5.977 -8.422 -8.586 1 92.56 199 CYS A CA 1
ATOM 1598 C C . CYS A 1 199 ? -6.941 -9.367 -9.297 1 92.56 199 CYS A C 1
ATOM 1600 O O . CYS A 1 199 ? -8.07 -9.555 -8.844 1 92.56 199 CYS A O 1
ATOM 1602 N N . LEU A 1 200 ? -6.543 -9.953 -10.375 1 92 200 LEU A N 1
ATOM 1603 C CA . LEU A 1 200 ? -7.375 -10.914 -11.094 1 92 200 LEU A CA 1
ATOM 1604 C C . LEU A 1 200 ? -7.684 -12.125 -10.219 1 92 200 LEU A C 1
ATOM 1606 O O . LEU A 1 200 ? -8.82 -12.594 -10.18 1 92 200 LEU A O 1
ATOM 1610 N N . CYS A 1 201 ? -6.66 -12.57 -9.516 1 91.19 201 CYS A N 1
ATOM 1611 C CA . CYS A 1 201 ? -6.82 -13.766 -8.695 1 91.19 201 CYS A CA 1
ATOM 1612 C C . CYS A 1 201 ? -7.723 -13.484 -7.496 1 91.19 201 CYS A C 1
ATOM 1614 O O . CYS A 1 201 ? -8.523 -14.336 -7.105 1 91.19 201 CYS A O 1
ATOM 1616 N N . TYR A 1 202 ? -7.633 -12.289 -6.922 1 87.81 202 TYR A N 1
ATOM 1617 C CA . TYR A 1 202 ? -8.383 -11.938 -5.723 1 87.81 202 TYR A CA 1
ATOM 1618 C C . TYR A 1 202 ? -9.727 -11.312 -6.086 1 87.81 202 TYR A C 1
ATOM 1620 O O . TYR A 1 202 ? -10.586 -11.133 -5.223 1 87.81 202 TYR A O 1
ATOM 1628 N N . ASP A 1 203 ? -9.883 -11 -7.344 1 85.38 203 ASP A N 1
ATOM 1629 C CA . ASP A 1 203 ? -11.07 -10.273 -7.793 1 85.38 203 ASP A CA 1
ATOM 1630 C C . ASP A 1 203 ? -11.227 -8.961 -7.035 1 85.38 203 ASP A C 1
ATOM 1632 O O . ASP A 1 203 ? -12.273 -8.695 -6.445 1 85.38 203 ASP A O 1
ATOM 1636 N N . ARG A 1 204 ? -10.18 -8.25 -6.969 1 87.12 204 ARG A N 1
ATOM 1637 C CA . ARG A 1 204 ? -10.125 -6.941 -6.332 1 87.12 204 ARG A CA 1
ATOM 1638 C C . ARG A 1 204 ? -9.547 -5.895 -7.285 1 87.12 204 ARG A C 1
ATOM 1640 O O . ARG A 1 204 ? -8.805 -6.23 -8.211 1 87.12 204 ARG A O 1
ATOM 1647 N N . PRO A 1 205 ? -9.875 -4.621 -7.098 1 86.81 205 PRO A N 1
ATOM 1648 C CA . PRO A 1 205 ? -9.406 -3.6 -8.031 1 86.81 205 PRO A CA 1
ATOM 1649 C C . PRO A 1 205 ? -7.914 -3.311 -7.887 1 86.81 205 PRO A C 1
ATOM 1651 O O . PRO A 1 205 ? -7.367 -3.404 -6.785 1 86.81 205 PRO A O 1
ATOM 1654 N N . PRO A 1 206 ? -7.352 -2.939 -8.953 1 89.12 206 PRO A N 1
ATOM 1655 C CA . PRO A 1 206 ? -5.941 -2.557 -8.898 1 89.12 206 PRO A CA 1
ATOM 1656 C C . PRO A 1 206 ? -5.727 -1.172 -8.289 1 89.12 206 PRO A C 1
ATOM 1658 O O . PRO A 1 206 ? -6.676 -0.392 -8.172 1 89.12 206 PRO A O 1
ATOM 1661 N N . ILE A 1 207 ? -4.504 -0.899 -7.832 1 88 207 ILE A N 1
ATOM 1662 C CA . ILE A 1 207 ? -4.211 0.41 -7.258 1 88 207 ILE A CA 1
ATOM 1663 C C . ILE A 1 207 ? -3.154 1.116 -8.102 1 88 207 ILE A C 1
ATOM 1665 O O . ILE A 1 207 ? -2.736 2.23 -7.785 1 88 207 ILE A O 1
ATOM 1669 N N . VAL A 1 208 ? -2.734 0.439 -9.188 1 88.56 208 VAL A N 1
ATOM 1670 C CA . VAL A 1 208 ? -1.743 1.041 -10.078 1 88.56 208 VAL A CA 1
ATOM 1671 C C . VAL A 1 208 ? -2.418 1.513 -11.359 1 88.56 208 VAL A C 1
ATOM 1673 O O . VAL A 1 208 ? -3.512 1.056 -11.695 1 88.56 208 VAL A O 1
ATOM 1676 N N . SER A 1 209 ? -1.763 2.496 -11.992 1 82.5 209 SER A N 1
ATOM 1677 C CA . SER A 1 209 ? -2.188 2.988 -13.297 1 82.5 209 SER A CA 1
ATOM 1678 C C . SER A 1 209 ? -1.034 2.977 -14.297 1 82.5 209 SER A C 1
ATOM 1680 O O . SER A 1 209 ? 0.131 3.08 -13.906 1 82.5 209 SER A O 1
ATOM 1682 N N . VAL A 1 210 ? -1.396 2.816 -15.57 1 79.88 210 VAL A N 1
ATOM 1683 C CA . VAL A 1 210 ? -0.368 2.764 -16.609 1 79.88 210 VAL A CA 1
ATOM 1684 C C . VAL A 1 210 ? -0.374 4.062 -17.406 1 79.88 210 VAL A C 1
ATOM 1686 O O . VAL A 1 210 ? 0.472 4.266 -18.281 1 79.88 210 VAL A O 1
ATOM 1689 N N . THR A 1 211 ? -1.162 4.91 -17.031 1 76.94 211 THR A N 1
ATOM 1690 C CA . THR A 1 211 ? -1.358 6.113 -17.828 1 76.94 211 THR A CA 1
ATOM 1691 C C . THR A 1 211 ? -0.137 7.023 -17.75 1 76.94 211 THR A C 1
ATOM 1693 O O . THR A 1 211 ? 0.052 7.895 -18.609 1 76.94 211 THR A O 1
ATOM 1696 N N . GLY A 1 212 ? 0.702 6.781 -16.828 1 77.12 212 GLY A N 1
ATOM 1697 C CA . GLY A 1 212 ? 1.866 7.637 -16.672 1 77.12 212 GLY A CA 1
ATOM 1698 C C . GLY A 1 212 ? 2.951 7.379 -17.703 1 77.12 212 GLY A C 1
ATOM 1699 O O . GLY A 1 212 ? 3.857 8.195 -17.875 1 77.12 212 GLY A O 1
ATOM 1700 N N . TRP A 1 213 ? 2.926 6.246 -18.25 1 79.38 213 TRP A N 1
ATOM 1701 C CA . TRP A 1 213 ? 3.9 5.898 -19.281 1 79.38 213 TRP A CA 1
ATOM 1702 C C . TRP A 1 213 ? 3.23 5.766 -20.641 1 79.38 213 TRP A C 1
ATOM 1704 O O . TRP A 1 213 ? 2.17 5.148 -20.75 1 79.38 213 TRP A O 1
ATOM 1714 N N . SER A 1 214 ? 3.742 6.574 -21.547 1 73.19 214 SER A N 1
ATOM 1715 C CA . SER A 1 214 ? 3.197 6.52 -22.906 1 73.19 214 SER A CA 1
ATOM 1716 C C . SER A 1 214 ? 3.262 5.105 -23.469 1 73.19 214 SER A C 1
ATOM 1718 O O . SER A 1 214 ? 4.223 4.375 -23.219 1 73.19 214 SER A O 1
ATOM 1720 N N . LEU A 1 215 ? 2.1 4.688 -23.797 1 63 215 LEU A N 1
ATOM 1721 C CA . LEU A 1 215 ? 2.074 3.367 -24.422 1 63 215 LEU A CA 1
ATOM 1722 C C . LEU A 1 215 ? 2.988 3.322 -25.641 1 63 215 LEU A C 1
ATOM 1724 O O . LEU A 1 215 ? 2.951 4.223 -26.484 1 63 215 LEU A O 1
ATOM 1728 N N . ASP A 1 216 ? 4.168 2.875 -25.406 1 57.5 216 ASP A N 1
ATOM 1729 C CA . ASP A 1 216 ? 4.918 2.715 -26.656 1 57.5 216 ASP A CA 1
ATOM 1730 C C . ASP A 1 216 ? 4.062 2.051 -27.734 1 57.5 216 ASP A C 1
ATOM 1732 O O . ASP A 1 216 ? 3.803 0.847 -27.672 1 57.5 216 ASP A O 1
ATOM 1736 N N . ASN A 1 217 ? 3.182 2.855 -28.359 1 54.31 217 ASN A N 1
ATOM 1737 C CA . ASN A 1 217 ? 2.4 2.402 -29.5 1 54.31 217 ASN A CA 1
ATOM 1738 C C . ASN A 1 217 ? 3.139 1.329 -30.297 1 54.31 217 ASN A C 1
ATOM 1740 O O . ASN A 1 217 ? 2.52 0.563 -31.031 1 54.31 217 ASN A O 1
ATOM 1744 N N . SER A 1 218 ? 4.426 1.346 -30.094 1 57.03 218 SER A N 1
ATOM 1745 C CA . SER A 1 218 ? 5.184 0.414 -30.922 1 57.03 218 SER A CA 1
ATOM 1746 C C . SER A 1 218 ? 4.938 -1.03 -30.5 1 57.03 218 SER A C 1
ATOM 1748 O O . SER A 1 218 ? 4.914 -1.935 -31.344 1 57.03 218 SER A O 1
ATOM 1750 N N . LEU A 1 219 ? 4.637 -1.21 -29.156 1 62.5 219 LEU A N 1
ATOM 1751 C CA . LEU A 1 219 ? 4.395 -2.586 -28.75 1 62.5 219 LEU A CA 1
ATOM 1752 C C . LEU A 1 219 ? 3.119 -3.131 -29.375 1 62.5 219 LEU A C 1
ATOM 1754 O O . LEU A 1 219 ? 3.047 -4.312 -29.719 1 62.5 219 LEU A O 1
ATOM 1758 N N . PHE A 1 220 ? 2.256 -2.135 -29.656 1 65.75 220 PHE A N 1
ATOM 1759 C CA . PHE A 1 220 ? 0.95 -2.555 -30.141 1 65.75 220 PHE A CA 1
ATOM 1760 C C . PHE A 1 220 ? 0.971 -2.715 -31.656 1 65.75 220 PHE A C 1
ATOM 1762 O O . PHE A 1 220 ? 0.097 -3.369 -32.219 1 65.75 220 PHE A O 1
ATOM 1769 N N . GLU A 1 221 ? 2.049 -2.172 -32.094 1 74.31 221 GLU A N 1
ATOM 1770 C CA . GLU A 1 221 ? 2.137 -2.27 -33.531 1 74.31 221 GLU A CA 1
ATOM 1771 C C . GLU A 1 221 ? 3.143 -3.338 -33.969 1 74.31 221 GLU A C 1
ATOM 1773 O O . GLU A 1 221 ? 3.105 -3.822 -35.094 1 74.31 221 GLU A O 1
ATOM 1778 N N . ARG A 1 222 ? 3.896 -3.699 -33.031 1 81.31 222 ARG A N 1
ATOM 1779 C CA . ARG A 1 222 ? 4.953 -4.652 -33.375 1 81.31 222 ARG A CA 1
ATOM 1780 C C . ARG A 1 222 ? 4.414 -6.078 -33.406 1 81.31 222 ARG A C 1
ATOM 1782 O O . ARG A 1 222 ? 3.438 -6.391 -32.719 1 81.31 222 ARG A O 1
ATOM 1789 N N . GLN A 1 223 ? 5.07 -6.852 -34.281 1 85.75 223 GLN A N 1
ATOM 1790 C CA . GLN A 1 223 ? 4.809 -8.289 -34.312 1 85.75 223 GLN A CA 1
ATOM 1791 C C . GLN A 1 223 ? 5.93 -9.078 -33.656 1 85.75 223 GLN A C 1
ATOM 1793 O O . GLN A 1 223 ? 6.961 -8.508 -33.281 1 85.75 223 GLN A O 1
ATOM 1798 N N . ASP A 1 224 ? 5.695 -10.281 -33.344 1 91.44 224 ASP A N 1
ATOM 1799 C CA . ASP A 1 224 ? 6.684 -11.203 -32.812 1 91.44 224 ASP A CA 1
ATOM 1800 C C . ASP A 1 224 ? 7.098 -10.797 -31.391 1 91.44 224 ASP A C 1
ATOM 1802 O O . ASP A 1 224 ? 8.289 -10.664 -31.094 1 91.44 224 ASP A O 1
ATOM 1806 N N . LEU A 1 225 ? 6.105 -10.578 -30.625 1 93.19 225 LEU A N 1
ATOM 1807 C CA . LEU A 1 225 ? 6.34 -10.211 -29.234 1 93.19 225 LEU A CA 1
ATOM 1808 C C . LEU A 1 225 ? 6.836 -11.406 -28.438 1 93.19 225 LEU A C 1
ATOM 1810 O O . LEU A 1 225 ? 6.383 -12.531 -28.641 1 93.19 225 LEU A O 1
ATOM 1814 N N . SER A 1 226 ? 7.848 -11.148 -27.625 1 93.94 226 SER A N 1
ATOM 1815 C CA . SER A 1 226 ? 8.32 -12.18 -26.703 1 93.94 226 SER A CA 1
ATOM 1816 C C . SER A 1 226 ? 7.27 -12.5 -25.656 1 93.94 226 SER A C 1
ATOM 1818 O O . SER A 1 226 ? 6.258 -11.812 -25.547 1 93.94 226 SER A O 1
ATOM 1820 N N . PHE A 1 227 ? 7.52 -13.586 -24.922 1 96.06 227 PHE A N 1
ATOM 1821 C CA . PHE A 1 227 ? 6.621 -13.984 -23.844 1 96.06 227 PHE A CA 1
ATOM 1822 C C . PHE A 1 227 ? 6.371 -12.828 -22.891 1 96.06 227 PHE A C 1
ATOM 1824 O O . PHE A 1 227 ? 5.223 -12.5 -22.578 1 96.06 227 PHE A O 1
ATOM 1831 N N . ALA A 1 228 ? 7.43 -12.211 -22.422 1 93.62 228 ALA A N 1
ATOM 1832 C CA . ALA A 1 228 ? 7.336 -11.125 -21.453 1 93.62 228 ALA A CA 1
ATOM 1833 C C . ALA A 1 228 ? 6.547 -9.945 -22.016 1 93.62 228 ALA A C 1
ATOM 1835 O O . ALA A 1 228 ? 5.766 -9.312 -21.297 1 93.62 228 ALA A O 1
ATOM 1836 N N . GLU A 1 229 ? 6.723 -9.617 -23.188 1 91.81 229 GLU A N 1
ATOM 1837 C CA . GLU A 1 229 ? 6.027 -8.492 -23.812 1 91.81 229 GLU A CA 1
ATOM 1838 C C . GLU A 1 229 ? 4.531 -8.766 -23.922 1 91.81 229 GLU A C 1
ATOM 1840 O O . GLU A 1 229 ? 3.715 -7.875 -23.688 1 91.81 229 GLU A O 1
ATOM 1845 N N . VAL A 1 230 ? 4.184 -9.984 -24.312 1 94.44 230 VAL A N 1
ATOM 1846 C CA . VAL A 1 230 ? 2.771 -10.336 -24.406 1 94.44 230 VAL A CA 1
ATOM 1847 C C . VAL A 1 230 ? 2.135 -10.281 -23.016 1 94.44 230 VAL A C 1
ATOM 1849 O O . VAL A 1 230 ? 1.01 -9.797 -22.859 1 94.44 230 VAL A O 1
ATOM 1852 N N . MET A 1 231 ? 2.898 -10.805 -22.047 1 94.88 231 MET A N 1
ATOM 1853 C CA . MET A 1 231 ? 2.395 -10.773 -20.672 1 94.88 231 MET A CA 1
ATOM 1854 C C . MET A 1 231 ? 2.135 -9.344 -20.219 1 94.88 231 MET A C 1
ATOM 1856 O O . MET A 1 231 ? 1.131 -9.07 -19.562 1 94.88 231 MET A O 1
ATOM 1860 N N . HIS A 1 232 ? 3.02 -8.445 -20.516 1 91.19 232 HIS A N 1
ATOM 1861 C CA . HIS A 1 232 ? 2.82 -7.043 -20.156 1 91.19 232 HIS A CA 1
ATOM 1862 C C . HIS A 1 232 ? 1.558 -6.484 -20.812 1 91.19 232 HIS A C 1
ATOM 1864 O O . HIS A 1 232 ? 0.826 -5.711 -20.188 1 91.19 232 HIS A O 1
ATOM 1870 N N . TRP A 1 233 ? 1.365 -6.879 -22.016 1 90.75 233 TRP A N 1
ATOM 1871 C CA . TRP A 1 233 ? 0.17 -6.434 -22.719 1 90.75 233 TRP A CA 1
ATOM 1872 C C . TRP A 1 233 ? -1.09 -6.996 -22.062 1 90.75 233 TRP A C 1
ATOM 1874 O O . TRP A 1 233 ? -2.07 -6.273 -21.875 1 90.75 233 TRP A O 1
ATOM 1884 N N . LEU A 1 234 ? -1.033 -8.258 -21.766 1 92.75 234 LEU A N 1
ATOM 1885 C CA . LEU A 1 234 ? -2.162 -8.906 -21.109 1 92.75 234 LEU A CA 1
ATOM 1886 C C . LEU A 1 234 ? -2.5 -8.211 -19.797 1 92.75 234 LEU A C 1
ATOM 1888 O O . LEU A 1 234 ? -3.674 -8.008 -19.484 1 92.75 234 LEU A O 1
ATOM 1892 N N . CYS A 1 235 ? -1.505 -7.875 -19.078 1 90.88 235 CYS A N 1
ATOM 1893 C CA . CYS A 1 235 ? -1.701 -7.23 -17.781 1 90.88 235 CYS A CA 1
ATOM 1894 C C . CYS A 1 235 ? -2.314 -5.844 -17.953 1 90.88 235 CYS A C 1
ATOM 1896 O O . CYS A 1 235 ? -3.162 -5.434 -17.156 1 90.88 235 CYS A O 1
ATOM 1898 N N . ARG A 1 236 ? -1.939 -5.18 -18.953 1 87 236 ARG A N 1
ATOM 1899 C CA . ARG A 1 236 ? -2.502 -3.863 -19.234 1 87 236 ARG A CA 1
ATOM 1900 C C . ARG A 1 236 ? -3.984 -3.963 -19.578 1 87 236 ARG A C 1
ATOM 1902 O O . ARG A 1 236 ? -4.785 -3.139 -19.141 1 87 236 ARG A O 1
ATOM 1909 N N . ILE A 1 237 ? -4.312 -4.906 -20.375 1 89.94 237 ILE A N 1
ATOM 1910 C CA . ILE A 1 237 ? -5.707 -5.133 -20.75 1 89.94 237 ILE A CA 1
ATOM 1911 C C . ILE A 1 237 ? -6.531 -5.441 -19.5 1 89.94 237 ILE A C 1
ATOM 1913 O O . ILE A 1 237 ? -7.621 -4.898 -19.312 1 89.94 237 ILE A O 1
ATOM 1917 N N . SER A 1 238 ? -5.926 -6.277 -18.719 1 90.44 238 SER A N 1
ATOM 1918 C CA . SER A 1 238 ? -6.625 -6.684 -17.5 1 90.44 238 SER A CA 1
ATOM 1919 C C . SER A 1 238 ? -6.848 -5.496 -16.578 1 90.44 238 SER A C 1
ATOM 1921 O O . SER A 1 238 ? -7.914 -5.371 -15.969 1 90.44 238 SER A O 1
ATOM 1923 N N . LEU A 1 239 ? -5.891 -4.691 -16.453 1 87 239 LEU A N 1
ATOM 1924 C CA . LEU A 1 239 ? -5.996 -3.51 -15.609 1 87 239 LEU A CA 1
ATOM 1925 C C . LEU A 1 239 ? -7.113 -2.592 -16.094 1 87 239 LEU A C 1
ATOM 1927 O O . LEU A 1 239 ? -7.863 -2.041 -15.289 1 87 239 LEU A O 1
ATOM 1931 N N . ASP A 1 240 ? -7.215 -2.438 -17.312 1 82.88 240 ASP A N 1
ATOM 1932 C CA . ASP A 1 240 ? -8.219 -1.554 -17.906 1 82.88 240 ASP A CA 1
ATOM 1933 C C . ASP A 1 240 ? -9.625 -2.086 -17.672 1 82.88 240 ASP A C 1
ATOM 1935 O O . ASP A 1 240 ? -10.547 -1.314 -17.406 1 82.88 240 ASP A O 1
ATOM 1939 N N . ILE A 1 241 ? -9.711 -3.303 -17.734 1 83.75 241 ILE A N 1
ATOM 1940 C CA . ILE A 1 241 ? -11.031 -3.916 -17.625 1 83.75 241 ILE A CA 1
ATOM 1941 C C . ILE A 1 241 ? -11.484 -3.91 -16.172 1 83.75 241 ILE A C 1
ATOM 1943 O O . ILE A 1 241 ? -12.68 -3.811 -15.891 1 83.75 241 ILE A O 1
ATOM 1947 N N . MET A 1 242 ? -10.547 -3.965 -15.289 1 83.88 242 MET A N 1
ATOM 1948 C CA . MET A 1 242 ? -10.875 -4.07 -13.867 1 83.88 242 MET A CA 1
ATOM 1949 C C . MET A 1 242 ? -11.094 -2.691 -13.258 1 83.88 242 MET A C 1
ATOM 1951 O O . MET A 1 242 ? -11.516 -2.578 -12.102 1 83.88 242 MET A O 1
ATOM 1955 N N . ARG A 1 243 ? -10.922 -1.688 -13.992 1 77.12 243 ARG A N 1
ATOM 1956 C CA . ARG A 1 243 ? -11.07 -0.35 -13.43 1 77.12 243 ARG A CA 1
ATOM 1957 C C . ARG A 1 243 ? -12.516 -0.082 -13.023 1 77.12 243 ARG A C 1
ATOM 1959 O O . ARG A 1 243 ? -13.445 -0.364 -13.789 1 77.12 243 ARG A O 1
ATOM 1966 N N . PRO A 1 244 ? -12.656 0.504 -11.883 1 67.88 244 PRO A N 1
ATOM 1967 C CA . PRO A 1 244 ? -14.016 0.755 -11.375 1 67.88 244 PRO A CA 1
ATOM 1968 C C . PRO A 1 244 ? -14.805 1.712 -12.266 1 67.88 244 PRO A C 1
ATOM 1970 O O . PRO A 1 244 ? -16.031 1.617 -12.344 1 67.88 244 PRO A O 1
ATOM 1973 N N . GLU A 1 245 ? -14.203 2.553 -12.906 1 65.62 245 GLU A N 1
ATOM 1974 C CA . GLU A 1 245 ? -14.875 3.531 -13.75 1 65.62 245 GLU A CA 1
ATOM 1975 C C . GLU A 1 245 ? -15.594 2.855 -14.914 1 65.62 245 GLU A C 1
ATOM 1977 O O . GLU A 1 245 ? -16.547 3.404 -15.461 1 65.62 245 GLU A O 1
ATOM 1982 N N . ASN A 1 246 ? -15.141 1.724 -15.188 1 60.78 246 ASN A N 1
ATOM 1983 C CA . ASN A 1 246 ? -15.711 1.004 -16.328 1 60.78 246 ASN A CA 1
ATOM 1984 C C . ASN A 1 246 ? -16.859 0.092 -15.898 1 60.78 246 ASN A C 1
ATOM 1986 O O . ASN A 1 246 ? -17.484 -0.561 -16.734 1 60.78 246 ASN A O 1
ATOM 1990 N N . LEU A 1 247 ? -17.109 0.281 -14.695 1 60.03 247 LEU A N 1
ATOM 1991 C CA . LEU A 1 247 ? -18.141 -0.615 -14.172 1 60.03 247 LEU A CA 1
ATOM 1992 C C . LEU A 1 247 ? -19.531 -0.176 -14.625 1 60.03 247 LEU A C 1
ATOM 1994 O O . LEU A 1 247 ? -20.484 -0.963 -14.586 1 60.03 247 LEU A O 1
ATOM 1998 N N . ASN A 1 248 ? -19.469 0.975 -15.188 1 60 248 ASN A N 1
ATOM 1999 C CA . ASN A 1 248 ? -20.75 1.472 -15.68 1 60 248 ASN A CA 1
ATOM 2000 C C . ASN A 1 248 ? -21.094 0.884 -17.047 1 60 248 ASN A C 1
ATOM 2002 O O . ASN A 1 248 ? -22.25 0.944 -17.484 1 60 248 ASN A O 1
ATOM 2006 N N . ILE A 1 249 ? -20.156 0.365 -17.75 1 66.06 249 ILE A N 1
ATOM 2007 C CA . ILE A 1 249 ? -20.391 -0.271 -19.031 1 66.06 249 ILE A CA 1
ATOM 2008 C C . ILE A 1 249 ? -21.062 -1.627 -18.828 1 66.06 249 ILE A C 1
ATOM 2010 O O . ILE A 1 249 ? -20.766 -2.328 -17.859 1 66.06 249 ILE A O 1
ATOM 2014 N N . ALA A 1 250 ? -21.875 -1.836 -19.719 1 75.12 250 ALA A N 1
ATOM 2015 C CA . ALA A 1 250 ? -22.531 -3.139 -19.625 1 75.12 250 ALA A CA 1
ATOM 2016 C C . ALA A 1 250 ? -21.5 -4.262 -19.516 1 75.12 250 ALA A C 1
ATOM 2018 O O . ALA A 1 250 ? -20.531 -4.301 -20.266 1 75.12 250 ALA A O 1
ATOM 2019 N N . GLU A 1 251 ? -21.609 -5.023 -18.656 1 80.25 251 GLU A N 1
ATOM 2020 C CA . GLU A 1 251 ? -20.656 -6.062 -18.281 1 80.25 251 GLU A CA 1
ATOM 2021 C C . GLU A 1 251 ? -20.297 -6.945 -19.469 1 80.25 251 GLU A C 1
ATOM 2023 O O . GLU A 1 251 ? -19.141 -7.309 -19.656 1 80.25 251 GLU A O 1
ATOM 2028 N N . PHE A 1 252 ? -21.281 -7.246 -20.359 1 83.31 252 PHE A N 1
ATOM 2029 C CA . PHE A 1 252 ? -21.031 -8.141 -21.484 1 83.31 252 PHE A CA 1
ATOM 2030 C C . PHE A 1 252 ? -20.203 -7.445 -22.547 1 83.31 252 PHE A C 1
ATOM 2032 O O . PHE A 1 252 ? -19.344 -8.062 -23.172 1 83.31 252 PHE A O 1
ATOM 2039 N N . ASP A 1 253 ? -20.5 -6.191 -22.734 1 84.88 253 ASP A N 1
ATOM 2040 C CA . ASP A 1 253 ? -19.734 -5.434 -23.719 1 84.88 253 ASP A CA 1
ATOM 2041 C C . ASP A 1 253 ? -18.266 -5.289 -23.281 1 84.88 253 ASP A C 1
ATOM 2043 O O . ASP A 1 253 ? -17.359 -5.383 -24.109 1 84.88 253 ASP A O 1
ATOM 2047 N N . ARG A 1 254 ? -18.141 -5.133 -22.047 1 87.25 254 ARG A N 1
ATOM 2048 C CA . ARG A 1 254 ? -16.797 -5.02 -21.516 1 87.25 254 ARG A CA 1
ATOM 2049 C C . ARG A 1 254 ? -16.031 -6.328 -21.656 1 87.25 254 ARG A C 1
ATOM 2051 O O . ARG A 1 254 ? -14.836 -6.324 -21.984 1 87.25 254 ARG A O 1
ATOM 2058 N N . ALA A 1 255 ? -16.719 -7.367 -21.422 1 89.81 255 ALA A N 1
ATOM 2059 C CA . ALA A 1 255 ? -16.094 -8.688 -21.562 1 89.81 255 ALA A CA 1
ATOM 2060 C C . ALA A 1 255 ? -15.703 -8.969 -23 1 89.81 255 ALA A C 1
ATOM 2062 O O . ALA A 1 255 ? -14.602 -9.453 -23.266 1 89.81 255 ALA A O 1
ATOM 2063 N N . LEU A 1 256 ? -16.609 -8.602 -23.906 1 90.94 256 LEU A N 1
ATOM 2064 C CA . LEU A 1 256 ? -16.344 -8.852 -25.312 1 90.94 256 LEU A CA 1
ATOM 2065 C C . LEU A 1 256 ? -15.18 -8 -25.812 1 90.94 256 LEU A C 1
ATOM 2067 O O . LEU A 1 256 ? -14.336 -8.484 -26.578 1 90.94 256 LEU A O 1
ATOM 2071 N N . GLU A 1 257 ? -15.172 -6.82 -25.375 1 90.19 257 GLU A N 1
ATOM 2072 C CA . GLU A 1 257 ? -14.062 -5.949 -25.75 1 90.19 257 GLU A CA 1
ATOM 2073 C C . GLU A 1 257 ? -12.734 -6.473 -25.203 1 90.19 257 GLU A C 1
ATOM 2075 O O . GLU A 1 257 ? -11.719 -6.473 -25.906 1 90.19 257 GLU A O 1
ATOM 2080 N N . GLY A 1 258 ? -12.805 -6.867 -24 1 91.75 258 GLY A N 1
ATOM 2081 C CA . GLY A 1 258 ? -11.609 -7.426 -23.391 1 91.75 258 GLY A CA 1
ATOM 2082 C C . GLY A 1 258 ? -11.102 -8.672 -24.094 1 91.75 258 GLY A C 1
ATOM 2083 O O . GLY A 1 258 ? -9.898 -8.828 -24.297 1 91.75 258 GLY A O 1
ATOM 2084 N N . LEU A 1 259 ? -12.008 -9.5 -24.469 1 94.88 259 LEU A N 1
ATOM 2085 C CA . LEU A 1 259 ? -11.641 -10.734 -25.156 1 94.88 259 LEU A CA 1
ATOM 2086 C C . LEU A 1 259 ? -11.023 -10.445 -26.516 1 94.88 259 LEU A C 1
ATOM 2088 O O . LEU A 1 259 ? -10.062 -11.094 -26.922 1 94.88 259 LEU A O 1
ATOM 2092 N N . GLN A 1 260 ? -11.594 -9.461 -27.156 1 94.31 260 GLN A N 1
ATOM 2093 C CA . GLN A 1 260 ? -11.055 -9.078 -28.469 1 94.31 260 GLN A CA 1
ATOM 2094 C C . GLN A 1 260 ? -9.633 -8.555 -28.344 1 94.31 260 GLN A C 1
ATOM 2096 O O . GLN A 1 260 ? -8.758 -8.906 -29.141 1 94.31 260 GLN A O 1
ATOM 2101 N N . ARG A 1 261 ? -9.445 -7.754 -27.375 1 93 261 ARG A N 1
ATOM 2102 C CA . ARG A 1 261 ? -8.117 -7.195 -27.156 1 93 261 ARG A CA 1
ATOM 2103 C C . ARG A 1 261 ? -7.129 -8.289 -26.75 1 93 261 ARG A C 1
ATOM 2105 O O . ARG A 1 261 ? -5.965 -8.258 -27.156 1 93 261 ARG A O 1
ATOM 2112 N N . LEU A 1 262 ? -7.582 -9.219 -26.016 1 94.44 262 LEU A N 1
ATOM 2113 C CA . LEU A 1 262 ? -6.742 -10.32 -25.562 1 94.44 262 LEU A CA 1
ATOM 2114 C C . LEU A 1 262 ? -6.316 -11.188 -26.75 1 94.44 262 LEU A C 1
ATOM 2116 O O . LEU A 1 262 ? -5.148 -11.57 -26.859 1 94.44 262 LEU A O 1
ATOM 2120 N N . ASP A 1 263 ? -7.289 -11.477 -27.562 1 94.75 263 ASP A N 1
ATOM 2121 C CA . ASP A 1 263 ? -6.992 -12.273 -28.75 1 94.75 263 ASP A CA 1
ATOM 2122 C C . ASP A 1 263 ? -6.004 -11.555 -29.656 1 94.75 263 ASP A C 1
ATOM 2124 O O . ASP A 1 263 ? -5.117 -12.188 -30.234 1 94.75 263 ASP A O 1
ATOM 2128 N N . TYR A 1 264 ? -6.207 -10.32 -29.719 1 92.62 264 TYR A N 1
ATOM 2129 C CA . TYR A 1 264 ? -5.309 -9.523 -30.547 1 92.62 264 TYR A CA 1
ATOM 2130 C C . TYR A 1 264 ? -3.887 -9.562 -30 1 92.62 264 TYR A C 1
ATOM 2132 O O . TYR A 1 264 ? -2.93 -9.75 -30.75 1 92.62 264 TYR A O 1
ATOM 2140 N N . ALA A 1 265 ? -3.734 -9.398 -28.75 1 91.94 265 ALA A N 1
ATOM 2141 C CA . ALA A 1 265 ? -2.426 -9.445 -28.094 1 91.94 265 ALA A CA 1
ATOM 2142 C C . ALA A 1 265 ? -1.776 -10.812 -28.25 1 91.94 265 ALA A C 1
ATOM 2144 O O . ALA A 1 265 ? -0.575 -10.914 -28.516 1 91.94 265 ALA A O 1
ATOM 2145 N N . TYR A 1 266 ? -2.562 -11.812 -28.125 1 93.62 266 TYR A N 1
ATOM 2146 C CA . TYR A 1 266 ? -2.078 -13.188 -28.219 1 93.62 266 TYR A CA 1
ATOM 2147 C C . TYR A 1 266 ? -1.533 -13.469 -29.625 1 93.62 266 TYR A C 1
ATOM 2149 O O . TYR A 1 266 ? -0.486 -14.102 -29.766 1 93.62 266 TYR A O 1
ATOM 2157 N N . GLN A 1 267 ? -2.195 -12.906 -30.609 1 92.44 267 GLN A N 1
ATOM 2158 C CA . GLN A 1 267 ? -1.845 -13.172 -32 1 92.44 267 GLN A CA 1
ATOM 2159 C C . GLN A 1 267 ? -0.57 -12.43 -32.375 1 92.44 267 GLN A C 1
ATOM 2161 O O . GLN A 1 267 ? 0.057 -12.75 -33.406 1 92.44 267 GLN A O 1
ATOM 2166 N N . ARG A 1 268 ? -0.191 -11.578 -31.625 1 92.38 268 ARG A N 1
ATOM 2167 C CA . ARG A 1 268 ? 0.988 -10.781 -31.938 1 92.38 268 ARG A CA 1
ATOM 2168 C C . ARG A 1 268 ? 2.248 -11.406 -31.359 1 92.38 268 ARG A C 1
ATOM 2170 O O . ARG A 1 268 ? 3.361 -10.961 -31.641 1 92.38 268 ARG A O 1
ATOM 2177 N N . GLY A 1 269 ? 2.109 -12.453 -30.578 1 94.94 269 GLY A N 1
ATOM 2178 C CA . GLY A 1 269 ? 3.256 -13.141 -30 1 94.94 269 GLY A CA 1
ATOM 2179 C C . GLY A 1 269 ? 4.047 -13.945 -31.016 1 94.94 269 GLY A C 1
ATOM 2180 O O . GLY A 1 269 ? 3.555 -14.227 -32.125 1 94.94 269 GLY A O 1
ATOM 2181 N N . LEU A 1 270 ? 5.273 -14.305 -30.688 1 96.44 270 LEU A N 1
ATOM 2182 C CA . LEU A 1 270 ? 6.105 -15.18 -31.5 1 96.44 270 LEU A CA 1
ATOM 2183 C C . LEU A 1 270 ? 5.363 -16.469 -31.844 1 96.44 270 LEU A C 1
ATOM 2185 O O . LEU A 1 270 ? 4.555 -16.953 -31.062 1 96.44 270 LEU A O 1
ATOM 2189 N N . PRO A 1 271 ? 5.605 -17.078 -32.969 1 96 271 PRO A N 1
ATOM 2190 C CA . PRO A 1 271 ? 4.848 -18.234 -33.469 1 96 271 PRO A CA 1
ATOM 2191 C C . PRO A 1 271 ? 4.852 -19.391 -32.469 1 96 271 PRO A C 1
ATOM 2193 O O . PRO A 1 271 ? 3.838 -20.078 -32.312 1 96 271 PRO A O 1
ATOM 2196 N N . TYR A 1 272 ? 5.938 -19.594 -31.781 1 96.75 272 TYR A N 1
ATOM 2197 C CA . TYR A 1 272 ? 5.988 -20.734 -30.875 1 96.75 272 TYR A CA 1
ATOM 2198 C C . TYR A 1 272 ? 5.074 -20.516 -29.672 1 96.75 272 TYR A C 1
ATOM 2200 O O . TYR A 1 272 ? 4.668 -21.469 -29.016 1 96.75 272 TYR A O 1
ATOM 2208 N N . LEU A 1 273 ? 4.77 -19.234 -29.359 1 97.56 273 LEU A N 1
ATOM 2209 C CA . LEU A 1 273 ? 3.887 -18.922 -28.25 1 97.56 273 LEU A CA 1
ATOM 2210 C C . LEU A 1 273 ? 2.438 -19.25 -28.594 1 97.56 273 LEU A C 1
ATOM 2212 O O . LEU A 1 273 ? 1.617 -19.484 -27.703 1 97.56 273 LEU A O 1
ATOM 2216 N N . ARG A 1 274 ? 2.137 -19.375 -29.875 1 95.38 274 ARG A N 1
ATOM 2217 C CA . ARG A 1 274 ? 0.764 -19.547 -30.328 1 95.38 274 ARG A CA 1
ATOM 2218 C C . ARG A 1 274 ? 0.45 -21.016 -30.578 1 95.38 274 ARG A C 1
ATOM 2220 O O . ARG A 1 274 ? -0.689 -21.453 -30.406 1 95.38 274 ARG A O 1
ATOM 2227 N N . SER A 1 275 ? 1.516 -21.688 -31.016 1 94.94 275 SER A N 1
ATOM 2228 C CA . SER A 1 275 ? 1.29 -23.094 -31.359 1 94.94 275 SER A CA 1
ATOM 2229 C C . SER A 1 275 ? 2.479 -23.953 -30.953 1 94.94 275 SER A C 1
ATOM 2231 O O . SER A 1 275 ? 3.631 -23.578 -31.156 1 94.94 275 SER A O 1
ATOM 2233 N N . ARG A 1 276 ? 2.125 -25.094 -30.438 1 94.56 276 ARG A N 1
ATOM 2234 C CA . ARG A 1 276 ? 3.129 -26.047 -29.984 1 94.56 276 ARG A CA 1
ATOM 2235 C C . ARG A 1 276 ? 4.004 -26.516 -31.141 1 94.56 276 ARG A C 1
ATOM 2237 O O . ARG A 1 276 ? 5.195 -26.766 -30.953 1 94.56 276 ARG A O 1
ATOM 2244 N N . GLU A 1 277 ? 3.492 -26.516 -32.312 1 95.81 277 GLU A N 1
ATOM 2245 C CA . GLU A 1 277 ? 4.188 -27.047 -33.469 1 95.81 277 GLU A CA 1
ATOM 2246 C C . GLU A 1 277 ? 5.406 -26.203 -33.812 1 95.81 277 GLU A C 1
ATOM 2248 O O . GLU A 1 277 ? 6.355 -26.688 -34.438 1 95.81 277 GLU A O 1
ATOM 2253 N N . HIS A 1 278 ? 5.379 -25.031 -33.375 1 96.5 278 HIS A N 1
ATOM 2254 C CA . HIS A 1 278 ? 6.469 -24.125 -33.75 1 96.5 278 HIS A CA 1
ATOM 2255 C C . HIS A 1 278 ? 7.527 -24.094 -32.656 1 96.5 278 HIS A C 1
ATOM 2257 O O . HIS A 1 278 ? 8.5 -23.344 -32.75 1 96.5 278 HIS A O 1
ATOM 2263 N N . CYS A 1 279 ? 7.309 -24.875 -31.578 1 96.56 279 CYS A N 1
ATOM 2264 C CA . CYS A 1 279 ? 8.289 -24.938 -30.5 1 96.56 279 CYS A CA 1
ATOM 2265 C C . CYS A 1 279 ? 9.477 -25.812 -30.891 1 96.56 279 CYS A C 1
ATOM 2267 O O . CYS A 1 279 ? 9.289 -26.969 -31.266 1 96.56 279 CYS A O 1
ATOM 2269 N N . THR A 1 280 ? 10.656 -25.219 -30.781 1 96.62 280 THR A N 1
ATOM 2270 C CA . THR A 1 280 ? 11.852 -25.953 -31.156 1 96.62 280 THR A CA 1
ATOM 2271 C C . THR A 1 280 ? 12.672 -26.312 -29.906 1 96.62 280 THR A C 1
ATOM 2273 O O . THR A 1 280 ? 13.516 -27.219 -29.969 1 96.62 280 THR A O 1
ATOM 2276 N N . THR A 1 281 ? 12.539 -25.641 -28.891 1 95.81 281 THR A N 1
ATOM 2277 C CA . THR A 1 281 ? 13.258 -25.906 -27.656 1 95.81 281 THR A CA 1
ATOM 2278 C C . THR A 1 281 ? 12.281 -26.156 -26.5 1 95.81 281 THR A C 1
ATOM 2280 O O . THR A 1 281 ? 11.094 -25.828 -26.609 1 95.81 281 THR A O 1
ATOM 2283 N N . LEU A 1 282 ? 12.812 -26.766 -25.484 1 95.44 282 LEU A N 1
ATOM 2284 C CA . LEU A 1 282 ? 12 -26.984 -24.297 1 95.44 282 LEU A CA 1
ATOM 2285 C C . LEU A 1 282 ? 11.539 -25.672 -23.688 1 95.44 282 LEU A C 1
ATOM 2287 O O . LEU A 1 282 ? 10.391 -25.547 -23.25 1 95.44 282 LEU A O 1
ATOM 2291 N N . GLN A 1 283 ? 12.391 -24.703 -23.656 1 95.19 283 GLN A N 1
ATOM 2292 C CA . GLN A 1 283 ? 12.062 -23.391 -23.109 1 95.19 283 GLN A CA 1
ATOM 2293 C C . GLN A 1 283 ? 10.906 -22.75 -23.875 1 95.19 283 GLN A C 1
ATOM 2295 O O . GLN A 1 283 ? 10.023 -22.141 -23.266 1 95.19 283 GLN A O 1
ATOM 2300 N N . GLN A 1 284 ? 10.953 -22.844 -25.141 1 96.81 284 GLN A N 1
ATOM 2301 C CA . GLN A 1 284 ? 9.875 -22.312 -25.953 1 96.81 284 GLN A CA 1
ATOM 2302 C C . GLN A 1 284 ? 8.547 -22.984 -25.641 1 96.81 284 GLN A C 1
ATOM 2304 O O . GLN A 1 284 ? 7.512 -22.328 -25.547 1 96.81 284 GLN A O 1
ATOM 2309 N N . HIS A 1 285 ? 8.641 -24.25 -25.5 1 97.62 285 HIS A N 1
ATOM 2310 C CA . HIS A 1 285 ? 7.426 -25 -25.188 1 97.62 285 HIS A CA 1
ATOM 2311 C C . HIS A 1 285 ? 6.875 -24.609 -23.812 1 97.62 285 HIS A C 1
ATOM 2313 O O . HIS A 1 285 ? 5.66 -24.469 -23.656 1 97.62 285 HIS A O 1
ATOM 2319 N N . LEU A 1 286 ? 7.742 -24.469 -22.844 1 97.69 286 LEU A N 1
ATOM 2320 C CA . LEU A 1 286 ? 7.309 -24.078 -21.516 1 97.69 286 LEU A CA 1
ATOM 2321 C C . LEU A 1 286 ? 6.66 -22.688 -21.547 1 97.69 286 LEU A C 1
ATOM 2323 O O . LEU A 1 286 ? 5.637 -22.469 -20.891 1 97.69 286 LEU A O 1
ATOM 2327 N N . GLU A 1 287 ? 7.219 -21.766 -22.281 1 97.94 287 GLU A N 1
ATOM 2328 C CA . GLU A 1 287 ? 6.652 -20.438 -22.422 1 97.94 287 GLU A CA 1
ATOM 2329 C C . GLU A 1 287 ? 5.285 -20.484 -23.109 1 97.94 287 GLU A C 1
ATOM 2331 O O . GLU A 1 287 ? 4.383 -19.719 -22.75 1 97.94 287 GLU A O 1
ATOM 2336 N N . HIS A 1 288 ? 5.203 -21.344 -24.078 1 98.06 288 HIS A N 1
ATOM 2337 C CA . HIS A 1 288 ? 3.924 -21.531 -24.75 1 98.06 288 HIS A CA 1
ATOM 2338 C C . HIS A 1 288 ? 2.842 -21.969 -23.766 1 98.06 288 HIS A C 1
ATOM 2340 O O . HIS A 1 288 ? 1.746 -21.406 -23.75 1 98.06 288 HIS A O 1
ATOM 2346 N N . LEU A 1 289 ? 3.197 -22.953 -23 1 98.31 289 LEU A N 1
ATOM 2347 C CA . LEU A 1 289 ? 2.24 -23.469 -22.031 1 98.31 289 LEU A CA 1
ATOM 2348 C C . LEU A 1 289 ? 1.898 -22.422 -20.969 1 98.31 289 LEU A C 1
ATOM 2350 O O . LEU A 1 289 ? 0.738 -22.297 -20.578 1 98.31 289 LEU A O 1
ATOM 2354 N N . ALA A 1 290 ? 2.918 -21.703 -20.484 1 98.25 290 ALA A N 1
ATOM 2355 C CA . ALA A 1 290 ? 2.693 -20.656 -19.5 1 98.25 290 ALA A CA 1
ATOM 2356 C C . ALA A 1 290 ? 1.744 -19.578 -20.047 1 98.25 290 ALA A C 1
ATOM 2358 O O . ALA A 1 290 ? 0.821 -19.156 -19.344 1 98.25 290 ALA A O 1
ATOM 2359 N N . LEU A 1 291 ? 2.002 -19.141 -21.234 1 98.12 291 LEU A N 1
ATOM 2360 C CA . LEU A 1 291 ? 1.16 -18.109 -21.828 1 98.12 291 LEU A CA 1
ATOM 2361 C C . LEU A 1 291 ? -0.27 -18.609 -22 1 98.12 291 LEU A C 1
ATOM 2363 O O . LEU A 1 291 ? -1.225 -17.859 -21.797 1 98.12 291 LEU A O 1
ATOM 2367 N N . ARG A 1 292 ? -0.369 -19.844 -22.422 1 97.69 292 ARG A N 1
ATOM 2368 C CA . ARG A 1 292 ? -1.692 -20.453 -22.578 1 97.69 292 ARG A CA 1
ATOM 2369 C C . ARG A 1 292 ? -2.451 -20.438 -21.25 1 97.69 292 ARG A C 1
ATOM 2371 O O . ARG A 1 292 ? -3.646 -20.141 -21.219 1 97.69 292 ARG A O 1
ATOM 2378 N N . MET A 1 293 ? -1.809 -20.734 -20.188 1 97.75 293 MET A N 1
ATOM 2379 C CA . MET A 1 293 ? -2.43 -20.719 -18.875 1 97.75 293 MET A CA 1
ATOM 2380 C C . MET A 1 293 ? -2.898 -19.328 -18.5 1 97.75 293 MET A C 1
ATOM 2382 O O . MET A 1 293 ? -4.047 -19.141 -18.094 1 97.75 293 MET A O 1
ATOM 2386 N N . HIS A 1 294 ? -2.01 -18.359 -18.609 1 97.06 294 HIS A N 1
ATOM 2387 C CA . HIS A 1 294 ? -2.326 -17 -18.203 1 97.06 294 HIS A CA 1
ATOM 2388 C C . HIS A 1 294 ? -3.445 -16.422 -19.062 1 97.06 294 HIS A C 1
ATOM 2390 O O . HIS A 1 294 ? -4.344 -15.75 -18.547 1 97.06 294 HIS A O 1
ATOM 2396 N N . THR A 1 295 ? -3.369 -16.656 -20.359 1 97.25 295 THR A N 1
ATOM 2397 C CA . THR A 1 295 ? -4.402 -16.156 -21.25 1 97.25 295 THR A CA 1
ATOM 2398 C C . THR A 1 295 ? -5.75 -16.797 -20.953 1 97.25 295 THR A C 1
ATOM 2400 O O . THR A 1 295 ? -6.777 -16.125 -20.922 1 97.25 295 THR A O 1
ATOM 2403 N N . SER A 1 296 ? -5.715 -18.109 -20.766 1 97.25 296 SER A N 1
ATOM 2404 C CA . SER A 1 296 ? -6.949 -18.812 -20.438 1 97.25 296 SER A CA 1
ATOM 2405 C C . SER A 1 296 ? -7.543 -18.297 -19.125 1 97.25 296 SER A C 1
ATOM 2407 O O . SER A 1 296 ? -8.766 -18.188 -19 1 97.25 296 SER A O 1
ATOM 2409 N N . PHE A 1 297 ? -6.715 -18.062 -18.266 1 96.62 297 PHE A N 1
ATOM 2410 C CA . PHE A 1 297 ? -7.172 -17.516 -16.984 1 96.62 297 PHE A CA 1
ATOM 2411 C C . PHE A 1 297 ? -7.848 -16.172 -17.188 1 96.62 297 PHE A C 1
ATOM 2413 O O . PHE A 1 297 ? -8.93 -15.922 -16.656 1 96.62 297 PHE A O 1
ATOM 2420 N N . CYS A 1 298 ? -7.242 -15.32 -17.875 1 96.06 298 CYS A N 1
ATOM 2421 C CA . CYS A 1 298 ? -7.816 -14.008 -18.156 1 96.06 298 CYS A CA 1
ATOM 2422 C C . CYS A 1 298 ? -9.188 -14.141 -18.812 1 96.06 298 CYS A C 1
ATOM 2424 O O . CYS A 1 298 ? -10.125 -13.445 -18.438 1 96.06 298 CYS A O 1
ATOM 2426 N N . VAL A 1 299 ? -9.289 -15.023 -19.75 1 96.31 299 VAL A N 1
ATOM 2427 C CA . VAL A 1 299 ? -10.547 -15.25 -20.453 1 96.31 299 VAL A CA 1
ATOM 2428 C C . VAL A 1 299 ? -11.617 -15.68 -19.453 1 96.31 299 VAL A C 1
ATOM 2430 O O . VAL A 1 299 ? -12.75 -15.18 -19.484 1 96.31 299 VAL A O 1
ATOM 2433 N N . SER A 1 300 ? -11.242 -16.578 -18.594 1 94.69 300 SER A N 1
ATOM 2434 C CA . SER A 1 300 ? -12.203 -17.062 -17.609 1 94.69 300 SER A CA 1
ATOM 2435 C C . SER A 1 300 ? -12.688 -15.938 -16.719 1 94.69 300 SER A C 1
ATOM 2437 O O . SER A 1 300 ? -13.867 -15.891 -16.344 1 94.69 300 SER A O 1
ATOM 2439 N N . VAL A 1 301 ? -11.852 -15.07 -16.328 1 92.88 301 VAL A N 1
ATOM 2440 C CA . VAL A 1 301 ? -12.219 -13.953 -15.461 1 92.88 301 VAL A CA 1
ATOM 2441 C C . VAL A 1 301 ? -13.102 -12.969 -16.219 1 92.88 301 VAL A C 1
ATOM 2443 O O . VAL A 1 301 ? -14.102 -12.484 -15.68 1 92.88 301 VAL A O 1
ATOM 2446 N N . PHE A 1 302 ? -12.75 -12.727 -17.453 1 92.31 302 PHE A N 1
ATOM 2447 C CA . PHE A 1 302 ? -13.516 -11.789 -18.266 1 92.31 302 PHE A CA 1
ATOM 2448 C C . PHE A 1 302 ? -14.93 -12.305 -18.5 1 92.31 302 PHE A C 1
ATOM 2450 O O . PHE A 1 302 ? -15.875 -11.516 -18.609 1 92.31 302 PHE A O 1
ATOM 2457 N N . CYS A 1 303 ? -15.086 -13.547 -18.469 1 92.44 303 CYS A N 1
ATOM 2458 C CA . CYS A 1 303 ? -16.359 -14.148 -18.812 1 92.44 303 CYS A CA 1
ATOM 2459 C C . CYS A 1 303 ? -17.188 -14.438 -17.562 1 92.44 303 CYS A C 1
ATOM 2461 O O . CYS A 1 303 ? -18.234 -15.086 -17.625 1 92.44 303 CYS A O 1
ATOM 2463 N N . ARG A 1 304 ? -16.781 -14.016 -16.453 1 89.44 304 ARG A N 1
ATOM 2464 C CA . ARG A 1 304 ? -17.453 -14.281 -15.188 1 89.44 304 ARG A CA 1
ATOM 2465 C C . ARG A 1 304 ? -18.891 -13.805 -15.219 1 89.44 304 ARG A C 1
ATOM 2467 O O . ARG A 1 304 ? -19.781 -14.484 -14.703 1 89.44 304 ARG A O 1
ATOM 2474 N N . PRO A 1 305 ? -19.188 -12.688 -15.812 1 85.5 305 PRO A N 1
ATOM 2475 C CA . PRO A 1 305 ? -20.578 -12.234 -15.844 1 85.5 305 PRO A CA 1
ATOM 2476 C C . PRO A 1 305 ? -21.5 -13.227 -16.547 1 85.5 305 PRO A C 1
ATOM 2478 O O . PRO A 1 305 ? -22.672 -13.352 -16.172 1 85.5 305 PRO A O 1
ATOM 2481 N N . ALA A 1 306 ? -21.031 -13.914 -17.484 1 87.5 306 ALA A N 1
ATOM 2482 C CA . ALA A 1 306 ? -21.828 -14.891 -18.219 1 87.5 306 ALA A CA 1
ATOM 2483 C C . ALA A 1 306 ? -22.016 -16.172 -17.406 1 87.5 306 ALA A C 1
ATOM 2485 O O . ALA A 1 306 ? -23.047 -16.844 -17.516 1 87.5 306 ALA A O 1
ATOM 2486 N N . MET A 1 307 ? -21.109 -16.469 -16.578 1 87.38 307 MET A N 1
ATOM 2487 C CA . MET A 1 307 ? -21.172 -17.688 -15.766 1 87.38 307 MET A CA 1
ATOM 2488 C C . MET A 1 307 ? -22.078 -17.484 -14.547 1 87.38 307 MET A C 1
ATOM 2490 O O . MET A 1 307 ? -22.578 -18.453 -13.984 1 87.38 307 MET A O 1
ATOM 2494 N N . ASN A 1 308 ? -22.203 -16.25 -14.133 1 81.25 308 ASN A N 1
ATOM 2495 C CA . ASN A 1 308 ? -22.984 -15.914 -12.945 1 81.25 308 ASN A CA 1
ATOM 2496 C C . ASN A 1 308 ? -24.484 -16 -13.234 1 81.25 308 ASN A C 1
ATOM 2498 O O . ASN A 1 308 ? -25.281 -16.172 -12.312 1 81.25 308 ASN A O 1
ATOM 2502 N N . GLN A 1 309 ? -24.922 -15.867 -14.445 1 68.75 309 GLN A N 1
ATOM 2503 C CA . GLN A 1 309 ? -26.328 -15.883 -14.789 1 68.75 309 GLN A CA 1
ATOM 2504 C C . GLN A 1 309 ? -26.906 -17.297 -14.695 1 68.75 309 GLN A C 1
ATOM 2506 O O . GLN A 1 309 ? -26.297 -18.25 -15.203 1 68.75 309 GLN A O 1
ATOM 2511 N N . ALA A 1 310 ? -27.703 -17.578 -13.57 1 58.59 310 ALA A N 1
ATOM 2512 C CA . ALA A 1 310 ? -28.312 -18.875 -13.305 1 58.59 310 ALA A CA 1
ATOM 2513 C C . ALA A 1 310 ? -28.891 -19.484 -14.578 1 58.59 310 ALA A C 1
ATOM 2515 O O . ALA A 1 310 ? -28.734 -20.688 -14.82 1 58.59 310 ALA A O 1
ATOM 2516 N N . THR A 1 311 ? -29.859 -18.672 -15.25 1 56.62 311 THR A N 1
ATOM 2517 C CA . THR A 1 311 ? -30.516 -19.25 -16.406 1 56.62 311 THR A CA 1
ATOM 2518 C C . THR A 1 311 ? -30.062 -18.547 -17.688 1 56.62 311 THR A C 1
ATOM 2520 O O . THR A 1 311 ? -29.984 -17.312 -17.734 1 56.62 311 THR A O 1
ATOM 2523 N N . PRO A 1 312 ? -29.406 -19.438 -18.5 1 55.12 312 PRO A N 1
ATOM 2524 C CA . PRO A 1 312 ? -29.094 -18.844 -19.797 1 55.12 312 PRO A CA 1
ATOM 2525 C C . PRO A 1 312 ? -30.219 -17.984 -20.344 1 55.12 312 PRO A C 1
ATOM 2527 O O . PRO A 1 312 ? -31.391 -18.391 -20.312 1 55.12 312 PRO A O 1
ATOM 2530 N N . GLN A 1 313 ? -30.125 -16.75 -20.125 1 54.69 313 GLN A N 1
ATOM 2531 C CA . GLN A 1 313 ? -31.172 -15.992 -20.812 1 54.69 313 GLN A CA 1
ATOM 2532 C C . GLN A 1 313 ? -31.031 -16.109 -22.328 1 54.69 313 GLN A C 1
ATOM 2534 O O . GLN A 1 313 ? -30.047 -15.664 -22.906 1 54.69 313 GLN A O 1
ATOM 2539 N N . PRO A 1 314 ? -31.828 -17 -22.875 1 52.59 314 PRO A N 1
ATOM 2540 C CA . PRO A 1 314 ? -31.797 -17.328 -24.297 1 52.59 314 PRO A CA 1
ATOM 2541 C C . PRO A 1 314 ? -31.594 -16.094 -25.172 1 52.59 314 PRO A C 1
ATOM 2543 O O . PRO A 1 314 ? -31.031 -16.203 -26.281 1 52.59 314 PRO A O 1
ATOM 2546 N N . PHE A 1 315 ? -32.094 -14.898 -24.688 1 50.12 315 PHE A N 1
ATOM 2547 C CA . PHE A 1 315 ? -32.188 -13.797 -25.641 1 50.12 315 PHE A CA 1
ATOM 2548 C C . PHE A 1 315 ? -30.891 -13.016 -25.719 1 50.12 315 PHE A C 1
ATOM 2550 O O . PHE A 1 315 ? -30.719 -12.141 -26.562 1 50.12 315 PHE A O 1
ATOM 2557 N N . LEU A 1 316 ? -29.969 -13.398 -24.812 1 61.59 316 LEU A N 1
ATOM 2558 C CA . LEU A 1 316 ? -28.766 -12.578 -24.953 1 61.59 316 LEU A CA 1
ATOM 2559 C C . LEU A 1 316 ? -27.672 -13.344 -25.688 1 61.59 316 LEU A C 1
ATOM 2561 O O . LEU A 1 316 ? -27 -14.195 -25.094 1 61.59 316 LEU A O 1
ATOM 2565 N N . ARG A 1 317 ? -27.703 -13.32 -27.125 1 62.72 317 ARG A N 1
ATOM 2566 C CA . ARG A 1 317 ? -26.734 -13.938 -28.031 1 62.72 317 ARG A CA 1
ATOM 2567 C C . ARG A 1 317 ? -25.328 -13.805 -27.469 1 62.72 317 ARG A C 1
ATOM 2569 O O . ARG A 1 317 ? -24.547 -14.758 -27.516 1 62.72 317 ARG A O 1
ATOM 2576 N N . ASP A 1 318 ? -25.047 -12.781 -26.812 1 78.25 318 ASP A N 1
ATOM 2577 C CA . ASP A 1 318 ? -23.703 -12.516 -26.312 1 78.25 318 ASP A CA 1
ATOM 2578 C C . ASP A 1 318 ? -23.391 -13.375 -25.094 1 78.25 318 ASP A C 1
ATOM 2580 O O . ASP A 1 318 ? -22.25 -13.828 -24.906 1 78.25 318 ASP A O 1
ATOM 2584 N N . GLY A 1 319 ? -24.391 -13.812 -24.5 1 81.31 319 GLY A N 1
ATOM 2585 C CA . GLY A 1 319 ? -24.203 -14.656 -23.328 1 81.31 319 GLY A CA 1
ATOM 2586 C C . GLY A 1 319 ? -23.734 -16.062 -23.672 1 81.31 319 GLY A C 1
ATOM 2587 O O . GLY A 1 319 ? -22.859 -16.609 -23 1 81.31 319 GLY A O 1
ATOM 2588 N N . GLY A 1 320 ? -24.188 -16.562 -24.797 1 83.94 320 GLY A N 1
ATOM 2589 C CA . GLY A 1 320 ? -23.797 -17.891 -25.234 1 83.94 320 GLY A CA 1
ATOM 2590 C C . GLY A 1 320 ? -22.359 -17.969 -25.703 1 83.94 320 GLY A C 1
ATOM 2591 O O . GLY A 1 320 ? -21.656 -18.938 -25.406 1 83.94 320 GLY A O 1
ATOM 2592 N N . ILE A 1 321 ? -21.953 -16.984 -26.391 1 87.94 321 ILE A N 1
ATOM 2593 C CA . ILE A 1 321 ? -20.578 -16.922 -26.891 1 87.94 321 ILE A CA 1
ATOM 2594 C C . ILE A 1 321 ? -19.609 -16.844 -25.719 1 87.94 321 ILE A C 1
ATOM 2596 O O . ILE A 1 321 ? -18.594 -17.547 -25.703 1 87.94 321 ILE A O 1
ATOM 2600 N N . LEU A 1 322 ? -19.969 -16.062 -24.797 1 91.81 322 LEU A N 1
ATOM 2601 C CA . LEU A 1 322 ? -19.094 -15.867 -23.641 1 91.81 322 LEU A CA 1
ATOM 2602 C C . LEU A 1 322 ? -19.016 -17.141 -22.812 1 91.81 322 LEU A C 1
ATOM 2604 O O . LEU A 1 322 ? -17.953 -17.5 -22.297 1 91.81 322 LEU A O 1
ATOM 2608 N N . ARG A 1 323 ? -20.094 -17.828 -22.719 1 92 323 ARG A N 1
ATOM 2609 C CA . ARG A 1 323 ? -20.109 -19.078 -21.953 1 92 323 ARG A CA 1
ATOM 2610 C C . ARG A 1 323 ? -19.266 -20.156 -22.625 1 92 323 ARG A C 1
ATOM 2612 O O . ARG A 1 323 ? -18.562 -20.906 -21.953 1 92 323 ARG A O 1
ATOM 2619 N N . ALA A 1 324 ? -19.359 -20.203 -23.922 1 92.56 324 ALA A N 1
ATOM 2620 C CA . ALA A 1 324 ? -18.562 -21.172 -24.672 1 92.56 324 ALA A CA 1
ATOM 2621 C C . ALA A 1 324 ? -17.078 -20.875 -24.547 1 92.56 324 ALA A C 1
ATOM 2623 O O . ALA A 1 324 ? -16.25 -21.797 -24.422 1 92.56 324 ALA A O 1
ATOM 2624 N N . ARG A 1 325 ? -16.766 -19.641 -24.641 1 94.56 325 ARG A N 1
ATOM 2625 C CA . ARG A 1 325 ? -15.383 -19.219 -24.484 1 94.56 325 ARG A CA 1
ATOM 2626 C C . ARG A 1 325 ? -14.859 -19.547 -23.094 1 94.56 325 ARG A C 1
ATOM 2628 O O . ARG A 1 325 ? -13.711 -19.984 -22.938 1 94.56 325 ARG A O 1
ATOM 2635 N N . ALA A 1 326 ? -15.711 -19.312 -22.125 1 94.88 326 ALA A N 1
ATOM 2636 C CA . ALA A 1 326 ? -15.344 -19.609 -20.75 1 94.88 326 ALA A CA 1
ATOM 2637 C C . ALA A 1 326 ? -15.062 -21.094 -20.562 1 94.88 326 ALA A C 1
ATOM 2639 O O . ALA A 1 326 ? -14.039 -21.469 -19.984 1 94.88 326 ALA A O 1
ATOM 2640 N N . LYS A 1 327 ? -15.945 -21.891 -21.062 1 95.19 327 LYS A N 1
ATOM 2641 C CA . LYS A 1 327 ? -15.781 -23.344 -20.953 1 95.19 327 LYS A CA 1
ATOM 2642 C C . LYS A 1 327 ? -14.477 -23.797 -21.609 1 95.19 327 LYS A C 1
ATOM 2644 O O . LYS A 1 327 ? -13.703 -24.547 -21 1 95.19 327 LYS A O 1
ATOM 2649 N N . GLY A 1 328 ? -14.25 -23.328 -22.812 1 95.88 328 GLY A N 1
ATOM 2650 C CA . GLY A 1 328 ? -13.039 -23.688 -23.531 1 95.88 328 GLY A CA 1
ATOM 2651 C C . GLY A 1 328 ? -11.773 -23.25 -22.812 1 95.88 328 GLY A C 1
ATOM 2652 O O . GLY A 1 328 ? -10.789 -23.984 -22.781 1 95.88 328 GLY A O 1
ATOM 2653 N N . SER A 1 329 ? -11.812 -22.141 -22.281 1 97.06 329 SER A N 1
ATOM 2654 C CA . SER A 1 329 ? -10.633 -21.594 -21.609 1 97.06 329 SER A CA 1
ATOM 2655 C C . SER A 1 329 ? -10.344 -22.344 -20.312 1 97.06 329 SER A C 1
ATOM 2657 O O . SER A 1 329 ? -9.18 -22.531 -19.953 1 97.06 329 SER A O 1
ATOM 2659 N N . LEU A 1 330 ? -11.375 -22.688 -19.562 1 97.69 330 LEU A N 1
ATOM 2660 C CA . LEU A 1 330 ? -11.195 -23.438 -18.328 1 97.69 330 LEU A CA 1
ATOM 2661 C C . LEU A 1 330 ? -10.547 -24.781 -18.609 1 97.69 330 LEU A C 1
ATOM 2663 O O . LEU A 1 330 ? -9.641 -25.203 -17.875 1 97.69 330 LEU A O 1
ATOM 2667 N N . ILE A 1 331 ? -10.953 -25.422 -19.625 1 97.81 331 ILE A N 1
ATOM 2668 C CA . ILE A 1 331 ? -10.398 -26.703 -20.031 1 97.81 331 ILE A CA 1
ATOM 2669 C C . ILE A 1 331 ? -8.945 -26.516 -20.469 1 97.81 331 ILE A C 1
ATOM 2671 O O . ILE A 1 331 ? -8.062 -27.266 -20.062 1 97.81 331 ILE A O 1
ATOM 2675 N N . ASP A 1 332 ? -8.719 -25.469 -21.25 1 97.56 332 ASP A N 1
ATOM 2676 C CA . ASP A 1 332 ? -7.383 -25.203 -21.75 1 97.56 332 ASP A CA 1
ATOM 2677 C C . ASP A 1 332 ? -6.406 -24.922 -20.609 1 97.56 332 ASP A C 1
ATOM 2679 O O . ASP A 1 332 ? -5.258 -25.359 -20.656 1 97.56 332 ASP A O 1
ATOM 2683 N N . ALA A 1 333 ? -6.828 -24.156 -19.688 1 98 333 ALA A N 1
ATOM 2684 C CA . ALA A 1 333 ? -5.977 -23.828 -18.547 1 98 333 ALA A CA 1
ATOM 2685 C C . ALA A 1 333 ? -5.578 -25.094 -17.797 1 98 333 ALA A C 1
ATOM 2687 O O . ALA A 1 333 ? -4.418 -25.266 -17.406 1 98 333 ALA A O 1
ATOM 2688 N N . SER A 1 334 ? -6.52 -25.984 -17.578 1 98.06 334 SER A N 1
ATOM 2689 C CA . SER A 1 334 ? -6.273 -27.219 -16.859 1 98.06 334 SER A CA 1
ATOM 2690 C C . SER A 1 334 ? -5.336 -28.141 -17.625 1 98.06 334 SER A C 1
ATOM 2692 O O . SER A 1 334 ? -4.395 -28.703 -17.062 1 98.06 334 SER A O 1
ATOM 2694 N N . LYS A 1 335 ? -5.555 -28.234 -18.922 1 98.06 335 LYS A N 1
ATOM 2695 C CA . LYS A 1 335 ? -4.699 -29.062 -19.766 1 98.06 335 LYS A CA 1
ATOM 2696 C C . LYS A 1 335 ? -3.281 -28.516 -19.828 1 98.06 335 LYS A C 1
ATOM 2698 O O . LYS A 1 335 ? -2.309 -29.266 -19.75 1 98.06 335 LYS A O 1
ATOM 2703 N N . ALA A 1 336 ? -3.238 -27.219 -20.016 1 98.19 336 ALA A N 1
ATOM 2704 C CA . ALA A 1 336 ? -1.929 -26.562 -20.094 1 98.19 336 ALA A CA 1
ATOM 2705 C C . ALA A 1 336 ? -1.137 -26.781 -18.797 1 98.19 336 ALA A C 1
ATOM 2707 O O . ALA A 1 336 ? 0.075 -27.016 -18.844 1 98.19 336 ALA A O 1
ATOM 2708 N N . PHE A 1 337 ? -1.805 -26.734 -17.703 1 98.19 337 PHE A N 1
ATOM 2709 C CA . PHE A 1 337 ? -1.14 -26.969 -16.438 1 98.19 337 PHE A CA 1
ATOM 2710 C C . PHE A 1 337 ? -0.594 -28.391 -16.359 1 98.19 337 PHE A C 1
ATOM 2712 O O . PHE A 1 337 ? 0.545 -28.594 -15.938 1 98.19 337 PHE A O 1
ATOM 2719 N N . LEU A 1 338 ? -1.387 -29.328 -16.688 1 97.69 338 LEU A N 1
ATOM 2720 C CA . LEU A 1 338 ? -0.991 -30.734 -16.609 1 97.69 338 LEU A CA 1
ATOM 2721 C C . LEU A 1 338 ? 0.183 -31.016 -17.547 1 97.69 338 LEU A C 1
ATOM 2723 O O . LEU A 1 338 ? 1.129 -31.719 -17.172 1 97.69 338 LEU A O 1
ATOM 2727 N N . ASP A 1 339 ? 0.145 -30.422 -18.766 1 97.75 339 ASP A N 1
ATOM 2728 C CA . ASP A 1 339 ? 1.26 -30.578 -19.703 1 97.75 339 ASP A CA 1
ATOM 2729 C C . ASP A 1 339 ? 2.523 -29.922 -19.156 1 97.75 339 ASP A C 1
ATOM 2731 O O . ASP A 1 339 ? 3.621 -30.469 -19.281 1 97.75 339 ASP A O 1
ATOM 2735 N N . PHE A 1 340 ? 2.303 -28.734 -18.562 1 97.69 340 PHE A N 1
ATOM 2736 C CA . PHE A 1 340 ? 3.422 -27.969 -18.031 1 97.69 340 PHE A CA 1
ATOM 2737 C C . PHE A 1 340 ? 4.07 -28.703 -16.859 1 97.69 340 PHE A C 1
ATOM 2739 O O . PHE A 1 340 ? 5.297 -28.797 -16.797 1 97.69 340 PHE A O 1
ATOM 2746 N N . GLN A 1 341 ? 3.32 -29.156 -15.945 1 95.19 341 GLN A N 1
ATOM 2747 C CA . GLN A 1 341 ? 3.822 -29.828 -14.742 1 95.19 341 GLN A CA 1
ATOM 2748 C C . GLN A 1 341 ? 4.559 -31.109 -15.094 1 95.19 341 GLN A C 1
ATOM 2750 O O . GLN A 1 341 ? 5.473 -31.531 -14.383 1 95.19 341 GLN A O 1
ATOM 2755 N N . ALA A 1 342 ? 4.18 -31.734 -16.172 1 95 342 ALA A N 1
ATOM 2756 C CA . ALA A 1 342 ? 4.855 -32.938 -16.625 1 95 342 ALA A CA 1
ATOM 2757 C C . ALA A 1 342 ? 6.273 -32.656 -17.109 1 95 342 ALA A C 1
ATOM 2759 O O . ALA A 1 342 ? 7.141 -33.531 -17.094 1 95 342 ALA A O 1
ATOM 2760 N N . LEU A 1 343 ? 6.531 -31.375 -17.484 1 94.69 343 LEU A N 1
ATOM 2761 C CA . LEU A 1 343 ? 7.801 -31.031 -18.109 1 94.69 343 LEU A CA 1
ATOM 2762 C C . LEU A 1 343 ? 8.68 -30.234 -17.156 1 94.69 343 LEU A C 1
ATOM 2764 O O . LEU A 1 343 ? 9.891 -30.141 -17.359 1 94.69 343 LEU A O 1
ATOM 2768 N N . SER A 1 344 ? 8.008 -29.641 -16.203 1 94.81 344 SER A N 1
ATOM 2769 C CA . SER A 1 344 ? 8.766 -28.719 -15.359 1 94.81 344 SER A CA 1
ATOM 2770 C C . SER A 1 344 ? 8.148 -28.609 -13.969 1 94.81 344 SER A C 1
ATOM 2772 O O . SER A 1 344 ? 6.957 -28.859 -13.789 1 94.81 344 SER A O 1
ATOM 2774 N N . THR A 1 345 ? 8.945 -28.219 -13.008 1 91.19 345 THR A N 1
ATOM 2775 C CA . THR A 1 345 ? 8.477 -28 -11.648 1 91.19 345 THR A CA 1
ATOM 2776 C C . THR A 1 345 ? 7.852 -26.625 -11.492 1 91.19 345 THR A C 1
ATOM 2778 O O . THR A 1 345 ? 7.211 -26.328 -10.477 1 91.19 345 THR A O 1
ATOM 2781 N N . VAL A 1 346 ? 7.875 -25.766 -12.445 1 94.81 346 VAL A N 1
ATOM 2782 C CA . VAL A 1 346 ? 7.531 -24.359 -12.383 1 94.81 346 VAL A CA 1
ATOM 2783 C C . VAL A 1 346 ? 6.055 -24.203 -12.016 1 94.81 346 VAL A C 1
ATOM 2785 O O . VAL A 1 346 ? 5.707 -23.391 -11.148 1 94.81 346 VAL A O 1
ATOM 2788 N N . PRO A 1 347 ? 5.176 -24.953 -12.602 1 95.5 347 PRO A N 1
ATOM 2789 C CA . PRO A 1 347 ? 3.76 -24.719 -12.312 1 95.5 347 PRO A CA 1
ATOM 2790 C C . PRO A 1 347 ? 3.402 -24.984 -10.852 1 95.5 347 PRO A C 1
ATOM 2792 O O . PRO A 1 347 ? 2.582 -24.281 -10.273 1 95.5 347 PRO A O 1
ATOM 2795 N N . LEU A 1 348 ? 4.051 -25.969 -10.234 1 93.19 348 LEU A N 1
ATOM 2796 C CA . LEU A 1 348 ? 3.75 -26.328 -8.852 1 93.19 348 LEU A CA 1
ATOM 2797 C C . LEU A 1 348 ? 4.461 -25.391 -7.879 1 93.19 348 LEU A C 1
ATOM 2799 O O . LEU A 1 348 ? 4.164 -25.391 -6.684 1 93.19 348 LEU A O 1
ATOM 2803 N N . ARG A 1 349 ? 5.348 -24.594 -8.469 1 94.19 349 ARG A N 1
ATOM 2804 C CA . ARG A 1 349 ? 6.078 -23.641 -7.641 1 94.19 349 ARG A CA 1
ATOM 2805 C C . ARG A 1 349 ? 5.586 -22.219 -7.875 1 94.19 349 ARG A C 1
ATOM 2807 O O . ARG A 1 349 ? 6.102 -21.266 -7.277 1 94.19 349 ARG A O 1
ATOM 2814 N N . SER A 1 350 ? 4.629 -22.047 -8.695 1 95.75 350 SER A N 1
ATOM 2815 C CA . SER A 1 350 ? 4.062 -20.75 -9.023 1 95.75 350 SER A CA 1
ATOM 2816 C C . SER A 1 350 ? 2.627 -20.625 -8.523 1 95.75 350 SER A C 1
ATOM 2818 O O . SER A 1 350 ? 1.726 -21.281 -9.039 1 95.75 350 SER A O 1
ATOM 2820 N N . TRP A 1 351 ? 2.439 -19.781 -7.57 1 96.19 351 TRP A N 1
ATOM 2821 C CA . TRP A 1 351 ? 1.154 -19.609 -6.895 1 96.19 351 TRP A CA 1
ATOM 2822 C C . TRP A 1 351 ? 0.053 -19.281 -7.895 1 96.19 351 TRP A C 1
ATOM 2824 O O . TRP A 1 351 ? -1.061 -19.797 -7.801 1 96.19 351 TRP A O 1
ATOM 2834 N N . SER A 1 352 ? 0.306 -18.391 -8.859 1 95.44 352 SER A N 1
ATOM 2835 C CA . SER A 1 352 ? -0.704 -17.969 -9.82 1 95.44 352 SER A CA 1
ATOM 2836 C C . SER A 1 352 ? -1.129 -19.125 -10.727 1 95.44 352 SER A C 1
ATOM 2838 O O . SER A 1 352 ? -2.297 -19.219 -11.109 1 95.44 352 SER A O 1
ATOM 2840 N N . MET A 1 353 ? -0.206 -19.984 -11.102 1 96.88 353 MET A N 1
ATOM 2841 C CA . MET A 1 353 ? -0.53 -21.125 -11.938 1 96.88 353 MET A CA 1
ATOM 2842 C C . MET A 1 353 ? -1.356 -22.156 -11.164 1 96.88 353 MET A C 1
ATOM 2844 O O . MET A 1 353 ? -2.303 -22.719 -11.703 1 96.88 353 MET A O 1
ATOM 2848 N N . VAL A 1 354 ? -0.991 -22.312 -9.914 1 96.12 354 VAL A N 1
ATOM 2849 C CA . VAL A 1 354 ? -1.771 -23.188 -9.047 1 96.12 354 VAL A CA 1
ATOM 2850 C C . VAL A 1 354 ? -3.182 -22.625 -8.883 1 96.12 354 VAL A C 1
ATOM 2852 O O . VAL A 1 354 ? -4.164 -23.375 -8.953 1 96.12 354 VAL A O 1
ATOM 2855 N N . HIS A 1 355 ? -3.223 -21.344 -8.641 1 95.88 355 HIS A N 1
ATOM 2856 C CA . HIS A 1 355 ? -4.52 -20.688 -8.516 1 95.88 355 HIS A CA 1
ATOM 2857 C C . HIS A 1 355 ? -5.363 -20.891 -9.766 1 95.88 355 HIS A C 1
ATOM 2859 O O . HIS A 1 355 ? -6.562 -21.156 -9.68 1 95.88 355 HIS A O 1
ATOM 2865 N N . THR A 1 356 ? -4.758 -20.766 -10.883 1 96.62 356 THR A N 1
ATOM 2866 C CA . THR A 1 356 ? -5.438 -20.875 -12.164 1 96.62 356 THR A CA 1
ATOM 2867 C C . THR A 1 356 ? -6.016 -22.281 -12.344 1 96.62 356 THR A C 1
ATOM 2869 O O . THR A 1 356 ? -7.188 -22.438 -12.695 1 96.62 356 THR A O 1
ATOM 2872 N N . VAL A 1 357 ? -5.25 -23.281 -12.078 1 97.5 357 VAL A N 1
ATOM 2873 C CA . VAL A 1 357 ? -5.707 -24.641 -12.344 1 97.5 357 VAL A CA 1
ATOM 2874 C C . VAL A 1 357 ? -6.781 -25.031 -11.336 1 97.5 357 VAL A C 1
ATOM 2876 O O . VAL A 1 357 ? -7.773 -25.672 -11.695 1 97.5 357 VAL A O 1
ATOM 2879 N N . LEU A 1 358 ? -6.578 -24.656 -10.117 1 95.56 358 LEU A N 1
ATOM 2880 C CA . LEU A 1 358 ? -7.555 -25.016 -9.094 1 95.56 358 LEU A CA 1
ATOM 2881 C C . LEU A 1 358 ? -8.875 -24.297 -9.328 1 95.56 358 LEU A C 1
ATOM 2883 O O . LEU A 1 358 ? -9.945 -24.875 -9.188 1 95.56 358 LEU A O 1
ATOM 2887 N N . SER A 1 359 ? -8.805 -23.016 -9.633 1 95.38 359 SER A N 1
ATOM 2888 C CA . SER A 1 359 ? -10.023 -22.266 -9.914 1 95.38 359 SER A CA 1
ATOM 2889 C C . SER A 1 359 ? -10.727 -22.797 -11.156 1 95.38 359 SER A C 1
ATOM 2891 O O . SER A 1 359 ? -11.953 -22.906 -11.18 1 95.38 359 SER A O 1
ATOM 2893 N N . SER A 1 360 ? -9.961 -23.125 -12.164 1 96.62 360 SER A N 1
ATOM 2894 C CA . SER A 1 360 ? -10.539 -23.609 -13.414 1 96.62 360 SER A CA 1
ATOM 2895 C C . SER A 1 360 ? -11.203 -24.969 -13.227 1 96.62 360 SER A C 1
ATOM 2897 O O . SER A 1 360 ? -12.328 -25.188 -13.672 1 96.62 360 SER A O 1
ATOM 2899 N N . THR A 1 361 ? -10.539 -25.828 -12.578 1 96 361 THR A N 1
ATOM 2900 C CA . THR A 1 361 ? -11.078 -27.172 -12.383 1 96 361 THR A CA 1
ATOM 2901 C C . THR A 1 361 ? -12.273 -27.141 -11.438 1 96 361 THR A C 1
ATOM 2903 O O . THR A 1 361 ? -13.234 -27.906 -11.625 1 96 361 THR A O 1
ATOM 2906 N N . LEU A 1 362 ? -12.211 -26.344 -10.461 1 93.75 362 LEU A N 1
ATOM 2907 C CA . LEU A 1 362 ? -13.344 -26.203 -9.547 1 93.75 362 LEU A CA 1
ATOM 2908 C C . LEU A 1 362 ? -14.578 -25.688 -10.281 1 93.75 362 LEU A C 1
ATOM 2910 O O . LEU A 1 362 ? -15.688 -26.188 -10.07 1 93.75 362 LEU A O 1
ATOM 2914 N N . LEU A 1 363 ? -14.383 -24.703 -11.102 1 93.75 363 LEU A N 1
ATOM 2915 C CA . LEU A 1 363 ? -15.492 -24.156 -11.875 1 93.75 363 LEU A CA 1
ATOM 2916 C C . LEU A 1 363 ? -16.078 -25.219 -12.812 1 93.75 363 LEU A C 1
ATOM 2918 O O . LEU A 1 363 ? -17.297 -25.297 -12.969 1 93.75 363 LEU A O 1
ATOM 2922 N N . LEU A 1 364 ? -15.172 -25.984 -13.414 1 94.19 364 LEU A N 1
ATOM 2923 C CA . LEU A 1 364 ? -15.633 -27.047 -14.305 1 94.19 364 LEU A CA 1
ATOM 2924 C C . LEU A 1 364 ? -16.469 -28.062 -13.539 1 94.19 364 LEU A C 1
ATOM 2926 O O . LEU A 1 364 ? -17.391 -28.656 -14.094 1 94.19 364 LEU A O 1
ATOM 2930 N N . CYS A 1 365 ? -16.172 -28.219 -12.352 1 90.94 365 CYS A N 1
ATOM 2931 C CA . CYS A 1 365 ? -16.828 -29.234 -11.531 1 90.94 365 CYS A CA 1
ATOM 2932 C C . CYS A 1 365 ? -18.188 -28.75 -11.031 1 90.94 365 CYS A C 1
ATOM 2934 O O . CYS A 1 365 ? -19.094 -29.547 -10.828 1 90.94 365 CYS A O 1
ATOM 2936 N N . ILE A 1 366 ? -18.375 -27.516 -10.82 1 87.25 366 ILE A N 1
ATOM 2937 C CA . ILE A 1 366 ? -19.578 -27 -10.164 1 87.25 366 ILE A CA 1
ATOM 2938 C C . ILE A 1 366 ? -20.531 -26.438 -11.211 1 87.25 366 ILE A C 1
ATOM 2940 O O . ILE A 1 366 ? -21.734 -26.344 -10.969 1 87.25 366 ILE A O 1
ATOM 2944 N N . TRP A 1 367 ? -19.984 -26.078 -12.336 1 89.5 367 TRP A N 1
ATOM 2945 C CA . TRP A 1 367 ? -20.781 -25.469 -13.391 1 89.5 367 TRP A CA 1
ATOM 2946 C C . TRP A 1 367 ? -21.734 -26.469 -14.008 1 89.5 367 TRP A C 1
ATOM 2948 O O . TRP A 1 367 ? -21.312 -27.547 -14.461 1 89.5 367 TRP A O 1
ATOM 2958 N N . GLU A 1 368 ? -23.016 -26.156 -14.039 1 85.38 368 GLU A N 1
ATOM 2959 C CA . GLU A 1 368 ? -24.062 -27.062 -14.508 1 85.38 368 GLU A CA 1
ATOM 2960 C C . GLU A 1 368 ? -23.797 -27.547 -15.922 1 85.38 368 GLU A C 1
ATOM 2962 O O . GLU A 1 368 ? -24.094 -28.688 -16.266 1 85.38 368 GLU A O 1
ATOM 2967 N N . GLU A 1 369 ? -23.188 -26.75 -16.703 1 86 369 GLU A N 1
ATOM 2968 C CA . GLU A 1 369 ? -22.953 -27.078 -18.109 1 86 369 GLU A CA 1
ATOM 2969 C C . GLU A 1 369 ? -21.828 -28.094 -18.266 1 86 369 GLU A C 1
ATOM 2971 O O . GLU A 1 369 ? -21.766 -28.828 -19.266 1 86 369 GLU A O 1
ATOM 2976 N N . THR A 1 370 ? -20.969 -28.109 -17.234 1 91.25 370 THR A N 1
ATOM 2977 C CA . THR A 1 370 ? -19.781 -28.938 -17.438 1 91.25 370 THR A CA 1
ATOM 2978 C C . THR A 1 370 ? -19.672 -30 -16.344 1 91.25 370 THR A C 1
ATOM 2980 O O . THR A 1 370 ? -18.875 -30.938 -16.469 1 91.25 370 THR A O 1
ATOM 2983 N N . ARG A 1 371 ? -20.422 -29.984 -15.383 1 87.19 371 ARG A N 1
ATOM 2984 C CA . ARG A 1 371 ? -20.281 -30.844 -14.203 1 87.19 371 ARG A CA 1
ATOM 2985 C C . ARG A 1 371 ? -20.453 -32.312 -14.57 1 87.19 371 ARG A C 1
ATOM 2987 O O . ARG A 1 371 ? -19.875 -33.188 -13.922 1 87.19 371 ARG A O 1
ATOM 2994 N N . ASN A 1 372 ? -21.234 -32.562 -15.641 1 87.56 372 ASN A N 1
ATOM 2995 C CA . ASN A 1 372 ? -21.484 -33.938 -16.016 1 87.56 372 ASN A CA 1
ATOM 2996 C C . ASN A 1 372 ? -20.688 -34.375 -17.234 1 87.56 372 ASN A C 1
ATOM 2998 O O . ASN A 1 372 ? -20.891 -35.438 -17.781 1 87.56 372 ASN A O 1
ATOM 3002 N N . ASP A 1 373 ? -19.797 -33.594 -17.688 1 91.44 373 ASP A N 1
ATOM 3003 C CA . ASP A 1 373 ? -18.938 -33.906 -18.828 1 91.44 373 ASP A CA 1
ATOM 3004 C C . ASP A 1 373 ? -17.797 -34.812 -18.406 1 91.44 373 ASP A C 1
ATOM 3006 O O . ASP A 1 373 ? -17.016 -34.469 -17.5 1 91.44 373 ASP A O 1
ATOM 3010 N N . PRO A 1 374 ? -17.625 -35.938 -19.016 1 92.19 374 PRO A N 1
ATOM 3011 C CA . PRO A 1 374 ? -16.578 -36.906 -18.625 1 92.19 374 PRO A CA 1
ATOM 3012 C C . PRO A 1 374 ? -15.164 -36.344 -18.797 1 92.19 374 PRO A C 1
ATOM 3014 O O . PRO A 1 374 ? -14.273 -36.656 -18.016 1 92.19 374 PRO A O 1
ATOM 3017 N N . GLU A 1 375 ? -15 -35.594 -19.812 1 93.19 375 GLU A N 1
ATOM 3018 C CA . GLU A 1 375 ? -13.688 -35 -20.016 1 93.19 375 GLU A CA 1
ATOM 3019 C C . GLU A 1 375 ? -13.32 -34.094 -18.844 1 93.19 375 GLU A C 1
ATOM 3021 O O . GLU A 1 375 ? -12.172 -34.062 -18.391 1 93.19 375 GLU A O 1
ATOM 3026 N N . CYS A 1 376 ? -14.266 -33.312 -18.391 1 92.88 376 CYS A N 1
ATOM 3027 C CA . CYS A 1 376 ? -14.047 -32.438 -17.266 1 92.88 376 CYS A CA 1
ATOM 3028 C C . CYS A 1 376 ? -13.773 -33.188 -15.984 1 92.88 376 CYS A C 1
ATOM 3030 O O . CYS A 1 376 ? -12.938 -32.812 -15.172 1 92.88 376 CYS A O 1
ATOM 3032 N N . ARG A 1 377 ? -14.391 -34.281 -15.836 1 91.75 377 ARG A N 1
ATOM 3033 C CA . ARG A 1 377 ? -14.172 -35.125 -14.664 1 91.75 377 ARG A CA 1
ATOM 3034 C C . ARG A 1 377 ? -12.781 -35.75 -14.688 1 91.75 377 ARG A C 1
ATOM 3036 O O . ARG A 1 377 ? -12.133 -35.875 -13.641 1 91.75 377 ARG A O 1
ATOM 3043 N N . ASN A 1 378 ? -12.445 -36.125 -15.836 1 94.12 378 ASN A N 1
ATOM 3044 C CA . ASN A 1 378 ? -11.109 -36.688 -15.992 1 94.12 378 ASN A CA 1
ATOM 3045 C C . ASN A 1 378 ? -10.031 -35.656 -15.648 1 94.12 378 ASN A C 1
ATOM 3047 O O . ASN A 1 378 ? -9.031 -35.969 -15.016 1 94.12 378 ASN A O 1
ATOM 3051 N N . LEU A 1 379 ? -10.219 -34.469 -16.109 1 94.94 379 LEU A N 1
ATOM 3052 C CA . LEU A 1 379 ? -9.289 -33.375 -15.805 1 94.94 379 LEU A CA 1
ATOM 3053 C C . LEU A 1 379 ? -9.219 -33.125 -14.305 1 94.94 379 LEU A C 1
ATOM 3055 O O . LEU A 1 379 ? -8.133 -32.906 -13.758 1 94.94 379 LEU A O 1
ATOM 3059 N N . GLN A 1 380 ? -10.383 -33.125 -13.711 1 93.25 380 GLN A N 1
ATOM 3060 C CA . GLN A 1 380 ? -10.445 -32.969 -12.266 1 93.25 380 GLN A CA 1
ATOM 3061 C C . GLN A 1 380 ? -9.625 -34.031 -11.547 1 93.25 380 GLN A C 1
ATOM 3063 O O . GLN A 1 380 ? -8.836 -33.719 -10.648 1 93.25 380 GLN A O 1
ATOM 3068 N N . GLN A 1 381 ? -9.766 -35.219 -11.938 1 93.69 381 GLN A N 1
ATOM 3069 C CA . GLN A 1 381 ? -9.047 -36.344 -11.312 1 93.69 381 GLN A CA 1
ATOM 3070 C C . GLN A 1 381 ? -7.539 -36.188 -11.516 1 93.69 381 GLN A C 1
ATOM 3072 O O . GLN A 1 381 ? -6.762 -36.438 -10.586 1 93.69 381 GLN A O 1
ATOM 3077 N N . LYS A 1 382 ? -7.195 -35.906 -12.672 1 95.25 382 LYS A N 1
ATOM 3078 C CA . LYS A 1 382 ? -5.773 -35.75 -12.969 1 95.25 382 LYS A CA 1
ATOM 3079 C C . LYS A 1 382 ? -5.145 -34.656 -12.141 1 95.25 382 LYS A C 1
ATOM 3081 O O . LYS A 1 382 ? -4.016 -34.781 -11.664 1 95.25 382 LYS A O 1
ATOM 3086 N N . VAL A 1 383 ? -5.832 -33.531 -12.023 1 95 383 VAL A N 1
ATOM 3087 C CA . VAL A 1 383 ? -5.32 -32.406 -11.242 1 95 383 VAL A CA 1
ATOM 3088 C C . VAL A 1 383 ? -5.188 -32.812 -9.781 1 95 383 VAL A C 1
ATOM 3090 O O . VAL A 1 383 ? -4.18 -32.5 -9.133 1 95 383 VAL A O 1
ATOM 3093 N N . ILE A 1 384 ? -6.18 -33.469 -9.242 1 92.44 384 ILE A N 1
ATOM 3094 C CA . ILE A 1 384 ? -6.141 -33.938 -7.863 1 92.44 384 ILE A CA 1
ATOM 3095 C C . ILE A 1 384 ? -4.945 -34.875 -7.664 1 92.44 384 ILE A C 1
ATOM 3097 O O . ILE A 1 384 ? -4.234 -34.75 -6.66 1 92.44 384 ILE A O 1
ATOM 3101 N N . ASN A 1 385 ? -4.656 -35.688 -8.617 1 91.88 385 ASN A N 1
ATOM 3102 C CA . ASN A 1 385 ? -3.557 -36.625 -8.531 1 91.88 385 ASN A CA 1
ATOM 3103 C C . ASN A 1 385 ? -2.207 -35.938 -8.477 1 91.88 385 ASN A C 1
ATOM 3105 O O . ASN A 1 385 ? -1.294 -36.375 -7.781 1 91.88 385 ASN A O 1
ATOM 3109 N N . VAL A 1 386 ? -2.129 -34.938 -9.219 1 92.31 386 VAL A N 1
ATOM 3110 C CA . VAL A 1 386 ? -0.878 -34.188 -9.258 1 92.31 386 VAL A CA 1
ATOM 3111 C C . VAL A 1 386 ? -0.567 -33.625 -7.867 1 92.31 386 VAL A C 1
ATOM 3113 O O . VAL A 1 386 ? 0.577 -33.688 -7.41 1 92.31 386 VAL A O 1
ATOM 3116 N N . PHE A 1 387 ? -1.539 -33.094 -7.168 1 89.31 387 PHE A N 1
ATOM 3117 C CA . PHE A 1 387 ? -1.321 -32.469 -5.867 1 89.31 387 PHE A CA 1
ATOM 3118 C C . PHE A 1 387 ? -1.225 -33.531 -4.77 1 89.31 387 PHE A C 1
ATOM 3120 O O . PHE A 1 387 ? -0.646 -33.281 -3.711 1 89.31 387 PHE A O 1
ATOM 3127 N N . SER A 1 388 ? -1.756 -34.688 -4.961 1 80.38 388 SER A N 1
ATOM 3128 C CA . SER A 1 388 ? -1.654 -35.781 -4 1 80.38 388 SER A CA 1
ATOM 3129 C C . SER A 1 388 ? -0.293 -36.469 -4.086 1 80.38 388 SER A C 1
ATOM 3131 O O . SER A 1 388 ? 0.231 -36.938 -3.074 1 80.38 388 SER A O 1
ATOM 3133 N N . SER A 1 389 ? 0.127 -36.688 -5.266 1 69.38 389 SER A N 1
ATOM 3134 C CA . SER A 1 389 ? 1.432 -37.312 -5.465 1 69.38 389 SER A CA 1
ATOM 3135 C C . SER A 1 389 ? 2.555 -36.406 -4.938 1 69.38 389 SER A C 1
ATOM 3137 O O . SER A 1 389 ? 3.582 -36.906 -4.477 1 69.38 389 SER A O 1
ATOM 3139 N N . SER A 1 390 ? 2.371 -35.25 -5.105 1 56.53 390 SER A N 1
ATOM 3140 C CA . SER A 1 390 ? 3.379 -34.344 -4.594 1 56.53 390 SER A CA 1
ATOM 3141 C C . SER A 1 390 ? 3.451 -34.375 -3.07 1 56.53 390 SER A C 1
ATOM 3143 O O . SER A 1 390 ? 4.508 -34.125 -2.484 1 56.53 390 SER A O 1
ATOM 3145 N N . ASP A 1 391 ? 2.221 -34.781 -2.432 1 49.59 391 ASP A N 1
ATOM 3146 C CA . ASP A 1 391 ? 2.074 -35 -0.994 1 49.59 391 ASP A CA 1
ATOM 3147 C C . ASP A 1 391 ? 2.611 -36.344 -0.57 1 49.59 391 ASP A C 1
ATOM 3149 O O . ASP A 1 391 ? 3.098 -36.531 0.551 1 49.59 391 ASP A O 1
ATOM 3153 N N . SER A 1 392 ? 2.24 -37.406 -1.401 1 44.44 392 SER A N 1
ATOM 3154 C CA . SER A 1 392 ? 2.395 -38.812 -1.067 1 44.44 392 SER A CA 1
ATOM 3155 C C . SER A 1 392 ? 3.863 -39.219 -1.07 1 44.44 392 SER A C 1
ATOM 3157 O O . SER A 1 392 ? 4.199 -40.375 -0.704 1 44.44 392 SER A O 1
ATOM 3159 N N . ARG A 1 393 ? 4.934 -38.719 -1.756 1 37.59 393 ARG A N 1
ATOM 3160 C CA . ARG A 1 393 ? 6.176 -39.469 -1.526 1 37.59 393 ARG A CA 1
ATOM 3161 C C . ARG A 1 393 ? 6.359 -39.781 -0.045 1 37.59 393 ARG A C 1
ATOM 3163 O O . ARG A 1 393 ? 7.281 -40.5 0.331 1 37.59 393 ARG A O 1
ATOM 3170 N N . LEU A 1 394 ? 6.074 -38.875 0.962 1 34.78 394 LEU A N 1
ATOM 3171 C CA . LEU A 1 394 ? 6.508 -39.406 2.25 1 34.78 394 LEU A CA 1
ATOM 3172 C C . LEU A 1 394 ? 5.523 -40.438 2.771 1 34.78 394 LEU A C 1
ATOM 3174 O O . LEU A 1 394 ? 5.93 -41.438 3.408 1 34.78 394 LEU A O 1
ATOM 3178 N N . ASN A 1 395 ? 4.234 -40.062 3.447 1 35.06 395 ASN A N 1
ATOM 3179 C CA . ASN A 1 395 ? 3.699 -41.062 4.375 1 35.06 395 ASN A CA 1
ATOM 3180 C C . ASN A 1 395 ? 2.902 -42.125 3.645 1 35.06 395 ASN A C 1
ATOM 3182 O O . ASN A 1 395 ? 2.105 -41.844 2.756 1 35.06 395 ASN A O 1
ATOM 3186 N N . ASP A 1 396 ? 3.246 -43.406 3.549 1 32.69 396 ASP A N 1
ATOM 3187 C CA . ASP A 1 396 ? 2.533 -44.688 3.328 1 32.69 396 ASP A CA 1
ATOM 3188 C C . ASP A 1 396 ? 1.11 -44.594 3.877 1 32.69 396 ASP A C 1
ATOM 3190 O O . ASP A 1 396 ? 0.317 -45.531 3.682 1 32.69 396 ASP A O 1
ATOM 3194 N N . ASP A 1 397 ? 0.977 -44.25 5.281 1 32.06 397 ASP A N 1
ATOM 3195 C CA . ASP A 1 397 ? -0.251 -44.625 5.969 1 32.06 397 ASP A CA 1
ATOM 3196 C C . ASP A 1 397 ? -1.415 -43.719 5.562 1 32.06 397 ASP A C 1
ATOM 3198 O O . ASP A 1 397 ? -1.267 -42.5 5.496 1 32.06 397 ASP A O 1
ATOM 3202 N N . GLY A 1 398 ? -2.402 -43.906 4.668 1 33.03 398 GLY A N 1
ATOM 3203 C CA . GLY A 1 398 ? -3.658 -43.531 4.051 1 33.03 398 GLY A CA 1
ATOM 3204 C C . GLY A 1 398 ? -4.168 -42.188 4.539 1 33.03 398 GLY A C 1
ATOM 3205 O O . GLY A 1 398 ? -5.172 -41.688 4.035 1 33.03 398 GLY A O 1
ATOM 3206 N N . THR A 1 399 ? -4.398 -41.906 5.875 1 36.06 399 THR A N 1
ATOM 3207 C CA . THR A 1 399 ? -5.379 -40.969 6.422 1 36.06 399 THR A CA 1
ATOM 3208 C C . THR A 1 399 ? -4.953 -39.531 6.18 1 36.06 399 THR A C 1
ATOM 3210 O O . THR A 1 399 ? -5.766 -38.688 5.793 1 36.06 399 THR A O 1
ATOM 3213 N N . SER A 1 400 ? -4.137 -38.906 7.121 1 34.94 400 SER A N 1
ATOM 3214 C CA . SER A 1 400 ? -3.881 -37.5 7.438 1 34.94 400 SER A CA 1
ATOM 3215 C C . SER A 1 400 ? -3.035 -36.844 6.359 1 34.94 400 SER A C 1
ATOM 3217 O O . SER A 1 400 ? -2.025 -37.406 5.922 1 34.94 400 SER A O 1
ATOM 3219 N N . LEU A 1 401 ? -3.631 -36.125 5.324 1 41.12 401 LEU A N 1
ATOM 3220 C CA . LEU A 1 401 ? -2.715 -35.281 4.551 1 41.12 401 LEU A CA 1
ATOM 3221 C C . LEU A 1 401 ? -1.505 -34.906 5.387 1 41.12 401 LEU A C 1
ATOM 3223 O O . LEU A 1 401 ? -1.657 -34.312 6.473 1 41.12 401 LEU A O 1
ATOM 3227 N N . PRO A 1 402 ? -0.452 -35.562 5.41 1 38.75 402 PRO A N 1
ATOM 3228 C CA . PRO A 1 402 ? 0.688 -35.125 6.23 1 38.75 402 PRO A CA 1
ATOM 3229 C C . PRO A 1 402 ? 0.924 -33.625 6.188 1 38.75 402 PRO A C 1
ATOM 3231 O O . PRO A 1 402 ? 0.727 -33 5.148 1 38.75 402 PRO A O 1
ATOM 3234 N N . GLU A 1 403 ? 0.892 -32.844 7.383 1 42.47 403 GLU A N 1
ATOM 3235 C CA . GLU A 1 403 ? 1.112 -31.438 7.7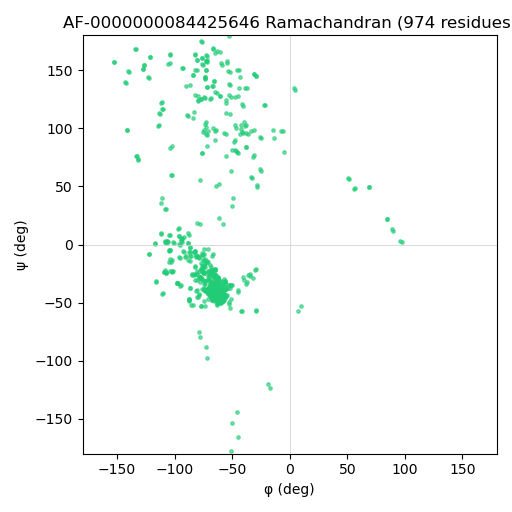54 1 42.47 403 GLU A CA 1
ATOM 3236 C C . GLU A 1 403 ? 2.199 -30.797 6.895 1 42.47 403 GLU A C 1
ATOM 3238 O O . GLU A 1 403 ? 2.135 -29.609 6.586 1 42.47 403 GLU A O 1
ATOM 3243 N N . SER A 1 404 ? 3.156 -31.547 6.371 1 41.44 404 SER A N 1
ATOM 3244 C CA . SER A 1 404 ? 4.441 -30.984 5.969 1 41.44 404 SER A CA 1
ATOM 3245 C C . SER A 1 404 ? 4.383 -30.438 4.551 1 41.44 404 SER A C 1
ATOM 3247 O O . SER A 1 404 ? 4.934 -29.359 4.27 1 41.44 404 SER A O 1
ATOM 3249 N N . ASP A 1 405 ? 3.887 -31.266 3.471 1 44.59 405 ASP A N 1
ATOM 3250 C CA . ASP A 1 405 ? 4.184 -30.906 2.09 1 44.59 405 ASP A CA 1
ATOM 3251 C C . ASP A 1 405 ? 3.191 -29.859 1.576 1 44.59 405 ASP A C 1
ATOM 3253 O O . ASP A 1 405 ? 3.34 -29.344 0.464 1 44.59 405 ASP A O 1
ATOM 3257 N N . THR A 1 406 ? 2.016 -29.828 2.158 1 53.09 406 THR A N 1
ATOM 3258 C CA . THR A 1 406 ? 1.049 -28.828 1.735 1 53.09 406 THR A CA 1
ATOM 3259 C C . THR A 1 406 ? 1.351 -27.484 2.387 1 53.09 406 THR A C 1
ATOM 3261 O O . THR A 1 406 ? 0.481 -26.609 2.457 1 53.09 406 THR A O 1
ATOM 3264 N N . GLN A 1 407 ? 2.633 -27.469 2.844 1 58.31 407 GLN A N 1
ATOM 3265 C CA . GLN A 1 407 ? 2.973 -26.312 3.67 1 58.31 407 GLN A CA 1
ATOM 3266 C C . GLN A 1 407 ? 3.172 -25.062 2.814 1 58.31 407 GLN A C 1
ATOM 3268 O O . GLN A 1 407 ? 3.014 -23.938 3.299 1 58.31 407 GLN A O 1
ATOM 3273 N N . TRP A 1 408 ? 3.137 -25.406 1.266 1 72.19 408 TRP A N 1
ATOM 3274 C CA . TRP A 1 408 ? 3.469 -24.203 0.509 1 72.19 408 TRP A CA 1
ATOM 3275 C C . TRP A 1 408 ? 2.221 -23.594 -0.124 1 72.19 408 TRP A C 1
ATOM 3277 O O . TRP A 1 408 ? 2.268 -22.484 -0.67 1 72.19 408 TRP A O 1
ATOM 3287 N N . LEU A 1 409 ? 1.087 -24.375 0.056 1 82.38 409 LEU A N 1
ATOM 3288 C CA . LEU A 1 409 ? -0.149 -23.875 -0.535 1 82.38 409 LEU A CA 1
ATOM 3289 C C . LEU A 1 409 ? -0.826 -22.875 0.39 1 82.38 409 LEU A C 1
ATOM 3291 O O . LEU A 1 409 ? -0.738 -22.984 1.614 1 82.38 409 LEU A O 1
ATOM 3295 N N . SER A 1 410 ? -1.409 -21.969 -0.254 1 87.06 410 SER A N 1
ATOM 3296 C CA . SER A 1 410 ? -2.193 -21 0.507 1 87.06 410 SER A CA 1
ATOM 3297 C C . SER A 1 410 ? -3.477 -21.625 1.042 1 87.06 410 SER A C 1
ATOM 3299 O O . SER A 1 410 ? -3.914 -22.672 0.553 1 87.06 410 SER A O 1
ATOM 3301 N N . ALA A 1 411 ? -4.039 -21.078 2.066 1 82.88 411 ALA A N 1
ATOM 3302 C CA . ALA A 1 411 ? -5.266 -21.578 2.674 1 82.88 411 ALA A CA 1
ATOM 3303 C C . ALA A 1 411 ? -6.387 -21.688 1.642 1 82.88 411 ALA A C 1
ATOM 3305 O O . ALA A 1 411 ? -7.172 -22.641 1.664 1 82.88 411 ALA A O 1
ATOM 3306 N N . ARG A 1 412 ? -6.473 -20.812 0.778 1 87.75 412 ARG A N 1
ATOM 3307 C CA . ARG A 1 412 ? -7.516 -20.828 -0.243 1 87.75 412 ARG A CA 1
ATOM 3308 C C . ARG A 1 412 ? -7.32 -21.984 -1.209 1 87.75 412 ARG A C 1
ATOM 3310 O O . ARG A 1 412 ? -8.289 -22.594 -1.655 1 87.75 412 ARG A O 1
ATOM 3317 N N . HIS A 1 413 ? -6.102 -22.266 -1.543 1 90.88 413 HIS A N 1
ATOM 3318 C CA . HIS A 1 413 ? -5.812 -23.391 -2.438 1 90.88 413 HIS A CA 1
ATOM 3319 C C . HIS A 1 413 ? -6.117 -24.719 -1.766 1 90.88 413 HIS A C 1
ATOM 3321 O O . HIS A 1 413 ? -6.594 -25.656 -2.418 1 90.88 413 HIS A O 1
ATOM 3327 N N . ILE A 1 414 ? -5.848 -24.734 -0.514 1 87.69 414 ILE A N 1
ATOM 3328 C CA . ILE A 1 414 ? -6.145 -25.938 0.241 1 87.69 414 ILE A CA 1
ATOM 3329 C C . ILE A 1 414 ? -7.652 -26.172 0.276 1 87.69 414 ILE A C 1
ATOM 3331 O O . ILE A 1 414 ? -8.125 -27.281 0.05 1 87.69 414 ILE A O 1
ATOM 3335 N N . ARG A 1 415 ? -8.391 -25.172 0.546 1 88 415 ARG A N 1
ATOM 3336 C CA . ARG A 1 415 ? -9.852 -25.281 0.551 1 88 415 ARG A CA 1
ATOM 3337 C C . ARG A 1 415 ? -10.367 -25.734 -0.81 1 88 415 ARG A C 1
ATOM 3339 O O . ARG A 1 415 ? -11.297 -26.547 -0.887 1 88 415 ARG A O 1
ATOM 3346 N N . ALA A 1 416 ? -9.781 -25.156 -1.815 1 90.69 416 ALA A N 1
ATOM 3347 C CA . ALA A 1 416 ? -10.188 -25.547 -3.166 1 90.69 416 ALA A CA 1
ATOM 3348 C C . ALA A 1 416 ? -9.906 -27.016 -3.426 1 90.69 416 ALA A C 1
ATOM 3350 O O . ALA A 1 416 ? -10.734 -27.719 -4.004 1 90.69 416 ALA A O 1
ATOM 3351 N N . LEU A 1 417 ? -8.75 -27.469 -3.004 1 89.75 417 LEU A N 1
ATOM 3352 C CA . LEU A 1 417 ? -8.359 -28.859 -3.215 1 89.75 417 LEU A CA 1
ATOM 3353 C C . LEU A 1 417 ? -9.258 -29.797 -2.416 1 89.75 417 LEU A C 1
ATOM 3355 O O . LEU A 1 417 ? -9.648 -30.859 -2.91 1 89.75 417 LEU A O 1
ATOM 3359 N N . VAL A 1 418 ? -9.562 -29.406 -1.197 1 86.62 418 VAL A N 1
ATOM 3360 C CA . VAL A 1 418 ? -10.438 -30.203 -0.35 1 86.62 418 VAL A CA 1
ATOM 3361 C C . VAL A 1 418 ? -11.828 -30.281 -0.974 1 86.62 418 VAL A C 1
ATOM 3363 O O . VAL A 1 418 ? -12.453 -31.344 -0.993 1 86.62 418 VAL A O 1
ATOM 3366 N N . THR A 1 419 ? -12.297 -29.203 -1.474 1 88.38 419 THR A N 1
ATOM 3367 C CA . THR A 1 419 ? -13.602 -29.156 -2.123 1 88.38 419 THR A CA 1
ATOM 3368 C C . THR A 1 419 ? -13.609 -30.031 -3.375 1 88.38 419 THR A C 1
ATOM 3370 O O . THR A 1 419 ? -14.578 -30.75 -3.625 1 88.38 419 THR A O 1
ATOM 3373 N N . LEU A 1 420 ? -12.57 -29.969 -4.148 1 90.31 420 LEU A N 1
ATOM 3374 C CA . LEU A 1 420 ? -12.445 -30.781 -5.363 1 90.31 420 LEU A CA 1
ATOM 3375 C C . LEU A 1 420 ? -12.469 -32.25 -5.039 1 90.31 420 LEU A C 1
ATOM 3377 O O . LEU A 1 420 ? -13.125 -33.031 -5.734 1 90.31 420 LEU A O 1
ATOM 3381 N N . ARG A 1 421 ? -11.805 -32.594 -4.016 1 87.44 421 ARG A N 1
ATOM 3382 C CA . ARG A 1 421 ? -11.758 -34 -3.598 1 87.44 421 ARG A CA 1
ATOM 3383 C C . ARG A 1 421 ? -13.117 -34.469 -3.076 1 87.44 421 ARG A C 1
ATOM 3385 O O . ARG A 1 421 ? -13.547 -35.562 -3.361 1 87.44 421 ARG A O 1
ATOM 3392 N N . SER A 1 422 ? -13.758 -33.594 -2.338 1 86.25 422 SER A N 1
ATOM 3393 C CA . SER A 1 422 ? -15.062 -33.938 -1.768 1 86.25 422 SER A CA 1
ATOM 3394 C C . SER A 1 422 ? -16.109 -34.125 -2.857 1 86.25 422 SER A C 1
ATOM 3396 O O . SER A 1 422 ? -16.969 -35.031 -2.756 1 86.25 422 SER A O 1
ATOM 3398 N N . VAL A 1 423 ? -16.094 -33.375 -3.834 1 82.5 423 VAL A N 1
ATOM 3399 C CA . VAL A 1 423 ? -17.062 -33.469 -4.93 1 82.5 423 VAL A CA 1
ATOM 3400 C C . VAL A 1 423 ? -16.828 -34.75 -5.719 1 82.5 423 VAL A C 1
ATOM 3402 O O . VAL A 1 423 ? -17.781 -35.406 -6.137 1 82.5 423 VAL A O 1
ATOM 3405 N N . LEU A 1 424 ? -15.648 -35.125 -5.879 1 80.69 424 LEU A N 1
ATOM 3406 C CA . LEU A 1 424 ? -15.312 -36.312 -6.621 1 80.69 424 LEU A CA 1
ATOM 3407 C C . LEU A 1 424 ? -15.758 -37.562 -5.855 1 80.69 424 LEU A C 1
ATOM 3409 O O . LEU A 1 424 ? -16.25 -38.531 -6.457 1 80.69 424 LEU A O 1
ATOM 3413 N N . GLU A 1 425 ? -15.609 -37.562 -4.566 1 78.69 425 GLU A N 1
ATOM 3414 C CA . GLU A 1 425 ? -15.992 -38.688 -3.727 1 78.69 425 GLU A CA 1
ATOM 3415 C C . GLU A 1 425 ? -17.516 -38.844 -3.688 1 78.69 425 GLU A C 1
ATOM 3417 O O . GLU A 1 425 ? -18.016 -39.969 -3.717 1 78.69 425 GLU A O 1
ATOM 3422 N N . ARG A 1 426 ? -18.188 -37.781 -3.605 1 74.12 426 ARG A N 1
ATOM 3423 C CA . ARG A 1 426 ? -19.656 -37.844 -3.596 1 74.12 426 ARG A CA 1
ATOM 3424 C C . ARG A 1 426 ? -20.188 -38.406 -4.902 1 74.12 426 ARG A C 1
ATOM 3426 O O . ARG A 1 426 ? -21.156 -39.156 -4.898 1 74.12 426 ARG A O 1
ATOM 3433 N N . GLU A 1 427 ? -19.578 -38.188 -5.922 1 73.12 427 GLU A N 1
ATOM 3434 C CA . GLU A 1 427 ? -20.016 -38.656 -7.23 1 73.12 427 GLU A CA 1
ATOM 3435 C C . GLU A 1 427 ? -19.688 -40.125 -7.426 1 73.12 427 GLU A C 1
ATOM 3437 O O . GLU A 1 427 ? -20.406 -40.875 -8.102 1 73.12 427 GLU A O 1
ATOM 3442 N N . GLN A 1 428 ? -18.656 -40.594 -6.801 1 67.38 428 GLN A N 1
ATOM 3443 C CA . GLN A 1 428 ? -18.281 -42 -6.875 1 67.38 428 GLN A CA 1
ATOM 3444 C C . GLN A 1 428 ? -19.219 -42.875 -6.027 1 67.38 428 GLN A C 1
ATOM 3446 O O . GLN A 1 428 ? -19.531 -44 -6.398 1 67.38 428 GLN A O 1
ATOM 3451 N N . GLU A 1 429 ? -19.578 -42.312 -4.855 1 60.09 429 GLU A N 1
ATOM 3452 C CA . GLU A 1 429 ? -20.516 -43.062 -4.008 1 60.09 429 GLU A CA 1
ATOM 3453 C C . GLU A 1 429 ? -21.891 -43.125 -4.648 1 60.09 429 GLU A C 1
ATOM 3455 O O . GLU A 1 429 ? -22.625 -44.094 -4.43 1 60.09 429 GLU A O 1
ATOM 3460 N N . ALA A 1 430 ? -22.375 -42.312 -5.316 1 52.78 430 ALA A N 1
ATOM 3461 C CA . ALA A 1 430 ? -23.688 -42.344 -5.957 1 52.78 430 ALA A CA 1
ATOM 3462 C C . ALA A 1 430 ? -23.688 -43.281 -7.152 1 52.78 430 ALA A C 1
ATOM 3464 O O . ALA A 1 430 ? -24.719 -43.531 -7.773 1 52.78 430 ALA A O 1
ATOM 3465 N N . ARG A 1 431 ? -22.578 -43.906 -7.57 1 49.34 431 ARG A N 1
ATOM 3466 C CA . ARG A 1 431 ? -22.609 -45 -8.547 1 49.34 431 ARG A CA 1
ATOM 3467 C C . ARG A 1 431 ? -23 -46.312 -7.898 1 49.34 431 ARG A C 1
ATOM 3469 O O . ARG A 1 431 ? -22.641 -46.562 -6.746 1 49.34 431 ARG A O 1
ATOM 3476 N N . PRO A 1 432 ? -23.938 -47.188 -8.234 1 44.75 432 PRO A N 1
ATOM 3477 C CA . PRO A 1 432 ? -24.406 -48.438 -7.672 1 44.75 432 PRO A CA 1
ATOM 3478 C C . PRO A 1 432 ? -23.266 -49.406 -7.309 1 44.75 432 PRO A C 1
ATOM 3480 O O . PRO A 1 432 ? -22.266 -49.469 -8.031 1 44.75 432 PRO A O 1
ATOM 3483 N N . PRO A 1 433 ? -23.078 -50.062 -5.949 1 38.47 433 PRO A N 1
ATOM 3484 C CA . PRO A 1 433 ? -22.047 -51 -5.457 1 38.47 433 PRO A CA 1
ATOM 3485 C C . PRO A 1 433 ? -21.859 -52.219 -6.348 1 38.47 433 PRO A C 1
ATOM 3487 O O . PRO A 1 433 ? -22.859 -52.812 -6.797 1 38.47 433 PRO A O 1
ATOM 3490 N N . ARG A 1 434 ? -20.891 -52.562 -7.066 1 34.75 434 ARG A N 1
ATOM 3491 C CA . ARG A 1 434 ? -20.578 -53.969 -7.109 1 34.75 434 ARG A CA 1
ATOM 3492 C C . ARG A 1 434 ? -20.453 -54.562 -5.707 1 34.75 434 ARG A C 1
ATOM 3494 O O . ARG A 1 434 ? -20.281 -53.812 -4.734 1 34.75 434 ARG A O 1
ATOM 3501 N N . SER A 1 435 ? -20.094 -55.969 -5.344 1 29.75 435 SER A N 1
ATOM 3502 C CA . SER A 1 435 ? -20.25 -56.875 -4.223 1 29.75 435 SER A CA 1
ATOM 3503 C C . SER A 1 435 ? -19.375 -56.469 -3.043 1 29.75 435 SER A C 1
ATOM 3505 O O . SER A 1 435 ? -19.469 -57.062 -1.963 1 29.75 435 SER A O 1
ATOM 3507 N N . GLU A 1 436 ? -18.031 -56.125 -3.176 1 28.61 436 GLU A N 1
ATOM 3508 C CA . GLU A 1 436 ? -17.141 -56.531 -2.094 1 28.61 436 GLU A CA 1
ATOM 3509 C C . GLU A 1 436 ? -17.516 -55.844 -0.78 1 28.61 436 GLU A C 1
ATOM 3511 O O . GLU A 1 436 ? -18.188 -54.812 -0.78 1 28.61 436 GLU A O 1
ATOM 3516 N N . ASN A 1 437 ? -16.922 -56.375 0.466 1 25.11 437 ASN A N 1
ATOM 3517 C CA . ASN A 1 437 ? -17.031 -56.344 1.92 1 25.11 437 ASN A CA 1
ATOM 3518 C C . ASN A 1 437 ? -16.688 -54.938 2.457 1 25.11 437 ASN A C 1
ATOM 3520 O O . ASN A 1 437 ? -15.602 -54.438 2.207 1 25.11 437 ASN A O 1
ATOM 3524 N N . TRP A 1 438 ? -17.625 -54.125 2.775 1 22.77 438 TRP A N 1
ATOM 3525 C CA . TRP A 1 438 ? -17.594 -52.781 3.361 1 22.77 438 TRP A CA 1
ATOM 3526 C C . TRP A 1 438 ? -17 -52.812 4.766 1 22.77 438 TRP A C 1
ATOM 3528 O O . TRP A 1 438 ? -17.719 -53.031 5.742 1 22.77 438 TRP A O 1
ATOM 3538 N N . ALA A 1 439 ? -15.758 -53.469 4.969 1 22.34 439 ALA A N 1
ATOM 3539 C CA . ALA A 1 439 ? -15.258 -53.5 6.344 1 22.34 439 ALA A CA 1
ATOM 3540 C C . ALA A 1 439 ? -15.406 -52.125 6.984 1 22.34 439 ALA A C 1
ATOM 3542 O O . ALA A 1 439 ? -15.656 -51.125 6.293 1 22.34 439 ALA A O 1
ATOM 3543 N N . GLY A 1 440 ? -14.633 -51.844 8.297 1 22.7 440 GLY A N 1
ATOM 3544 C CA . GLY A 1 440 ? -14.695 -51.094 9.531 1 22.7 440 GLY A CA 1
ATOM 3545 C C . GLY A 1 440 ? -14.484 -49.594 9.32 1 22.7 440 GLY A C 1
ATOM 3546 O O . GLY A 1 440 ? -13.414 -49.156 8.883 1 22.7 440 GLY A O 1
ATOM 3547 N N . MET A 1 441 ? -15.438 -48.844 9 1 22.45 441 MET A N 1
ATOM 3548 C CA . MET A 1 441 ? -15.5 -47.375 8.969 1 22.45 441 MET A CA 1
ATOM 3549 C C . MET A 1 441 ? -15.023 -46.781 10.289 1 22.45 441 MET A C 1
ATOM 3551 O O . MET A 1 441 ? -15.75 -46.844 11.289 1 22.45 441 MET A O 1
ATOM 3555 N N . ALA A 1 442 ? -13.695 -47.031 10.617 1 21.47 442 ALA A N 1
ATOM 3556 C CA . ALA A 1 442 ? -13.117 -46.531 11.867 1 21.47 442 ALA A CA 1
ATOM 3557 C C . ALA A 1 442 ? -13.484 -45.062 12.094 1 21.47 442 ALA A C 1
ATOM 3559 O O . ALA A 1 442 ? -13.211 -44.219 11.242 1 21.47 442 ALA A O 1
ATOM 3560 N N . SER A 1 443 ? -14.484 -44.688 12.945 1 22.97 443 SER A N 1
ATOM 3561 C CA . SER A 1 443 ? -15.164 -43.531 13.555 1 22.97 443 SER A CA 1
ATOM 3562 C C . SER A 1 443 ? -14.172 -42.594 14.195 1 22.97 443 SER A C 1
ATOM 3564 O O . SER A 1 443 ? -14.453 -41.375 14.344 1 22.97 443 SER A O 1
ATOM 3566 N N . ASN A 1 444 ? -13.273 -43.031 15.133 1 23.06 444 ASN A N 1
ATOM 3567 C CA . ASN A 1 444 ? -12.922 -42.344 16.375 1 23.06 444 ASN A CA 1
ATOM 3568 C C . ASN A 1 444 ? -12.047 -41.125 16.125 1 23.06 444 ASN A C 1
ATOM 3570 O O . ASN A 1 444 ? -11.828 -40.312 17.031 1 23.06 444 ASN A O 1
ATOM 3574 N N . VAL A 1 445 ? -10.945 -41.219 15.414 1 22.5 445 VAL A N 1
ATOM 3575 C CA . VAL A 1 445 ? -9.711 -40.719 16 1 22.5 445 VAL A CA 1
ATOM 3576 C C . VAL A 1 445 ? -9.68 -39.188 15.906 1 22.5 445 VAL A C 1
ATOM 3578 O O . VAL A 1 445 ? -8.758 -38.531 16.406 1 22.5 445 VAL A O 1
ATOM 3581 N N . MET A 1 446 ? -10.195 -38.438 14.977 1 24.66 446 MET A N 1
ATOM 3582 C CA . MET A 1 446 ? -9.375 -37.25 14.844 1 24.66 446 MET A CA 1
ATOM 3583 C C . MET A 1 446 ? -9.578 -36.312 16.031 1 24.66 446 MET A C 1
ATOM 3585 O O . MET A 1 446 ? -10.711 -35.969 16.375 1 24.66 446 MET A O 1
ATOM 3589 N N . PRO A 1 447 ? -8.727 -36.219 17.047 1 24.83 447 PRO A N 1
ATOM 3590 C CA . PRO A 1 447 ? -8.875 -35.375 18.219 1 24.83 447 PRO A CA 1
ATOM 3591 C C . PRO A 1 447 ? -9.359 -33.969 17.875 1 24.83 447 PRO A C 1
ATOM 3593 O O . PRO A 1 447 ? -9.164 -33.5 16.75 1 24.83 447 PRO A O 1
ATOM 3596 N N . GLN A 1 448 ? -10.211 -33.375 18.766 1 24.69 448 GLN A N 1
ATOM 3597 C CA . GLN A 1 448 ? -11.031 -32.188 18.984 1 24.69 448 GLN A CA 1
ATOM 3598 C C . GLN A 1 448 ? -10.172 -30.938 19 1 24.69 448 GLN A C 1
ATOM 3600 O O . GLN A 1 448 ? -9.75 -30.469 20.062 1 24.69 448 GLN A O 1
ATOM 3605 N N . TYR A 1 449 ? -9.008 -30.828 18.453 1 26.14 449 TYR A N 1
ATOM 3606 C CA . TYR A 1 449 ? -8.422 -29.516 18.656 1 26.14 449 TYR A CA 1
ATOM 3607 C C . TYR A 1 449 ? -9.477 -28.422 18.469 1 26.14 449 TYR A C 1
ATOM 3609 O O . TYR A 1 449 ? -10.219 -28.438 17.484 1 26.14 449 TYR A O 1
ATOM 3617 N N . GLY A 1 450 ? -9.977 -27.844 19.688 1 26.27 450 GLY A N 1
ATOM 3618 C CA . GLY A 1 450 ? -11.141 -27.031 20.016 1 26.27 450 GLY A CA 1
ATOM 3619 C C . GLY A 1 450 ? -11.32 -25.844 19.094 1 26.27 450 GLY A C 1
ATOM 3620 O O . GLY A 1 450 ? -10.797 -24.766 19.359 1 26.27 450 GLY A O 1
ATOM 3621 N N . PRO A 1 451 ? -11.078 -26.047 17.844 1 26.92 451 PRO A N 1
ATOM 3622 C CA . PRO A 1 451 ? -11.336 -25.062 16.781 1 26.92 451 PRO A CA 1
ATOM 3623 C C . PRO A 1 451 ? -12.68 -24.359 16.938 1 26.92 451 PRO A C 1
ATOM 3625 O O . PRO A 1 451 ? -13.648 -24.969 17.406 1 26.92 451 PRO A O 1
ATOM 3628 N N . GLY A 1 452 ? -12.781 -23.125 17.578 1 28.45 452 GLY A N 1
ATOM 3629 C CA . GLY A 1 452 ? -14.172 -22.703 17.625 1 28.45 452 GLY A CA 1
ATOM 3630 C C . GLY A 1 452 ? -14.984 -23.234 16.469 1 28.45 452 GLY A C 1
ATOM 3631 O O . GLY A 1 452 ? -14.43 -23.734 15.492 1 28.45 452 GLY A O 1
ATOM 3632 N N . PRO A 1 453 ? -16.344 -23.578 16.688 1 27.42 453 PRO A N 1
ATOM 3633 C CA . PRO A 1 453 ? -17.188 -24.156 15.648 1 27.42 453 PRO A CA 1
ATOM 3634 C C . PRO A 1 453 ? -16.922 -23.547 14.266 1 27.42 453 PRO A C 1
ATOM 3636 O O . PRO A 1 453 ? -16.844 -22.328 14.125 1 27.42 453 PRO A O 1
ATOM 3639 N N . LEU A 1 454 ? -16.031 -23.984 13.617 1 29.52 454 LEU A N 1
ATOM 3640 C CA . LEU A 1 454 ? -16.25 -23.828 12.18 1 29.52 454 LEU A CA 1
ATOM 3641 C C . LEU A 1 454 ? -17.734 -23.922 11.852 1 29.52 454 LEU A C 1
ATOM 3643 O O . LEU A 1 454 ? -18.328 -25 11.93 1 29.52 454 LEU A O 1
ATOM 3647 N N . GLY A 1 455 ? -18.625 -23.047 12.469 1 28.89 455 GLY A N 1
ATOM 3648 C CA . GLY A 1 455 ? -20.016 -23.188 12.125 1 28.89 455 GLY A CA 1
ATOM 3649 C C . GLY A 1 455 ? -20.234 -23.875 10.789 1 28.89 455 GLY A C 1
ATOM 3650 O O . GLY A 1 455 ? -19.359 -23.859 9.93 1 28.89 455 GLY A O 1
ATOM 3651 N N . SER A 1 456 ? -20.922 -25 10.773 1 30.52 456 SER A N 1
ATOM 3652 C CA . SER A 1 456 ? -21.547 -25.594 9.594 1 30.52 456 SER A CA 1
ATOM 3653 C C . SER A 1 456 ? -21.922 -24.516 8.57 1 30.52 456 SER A C 1
ATOM 3655 O O . SER A 1 456 ? -22.891 -23.781 8.766 1 30.52 456 SER A O 1
ATOM 3657 N N . MET A 1 457 ? -21.062 -23.688 8.266 1 33.44 457 MET A N 1
ATOM 3658 C CA . MET A 1 457 ? -21.484 -22.859 7.141 1 33.44 457 MET A CA 1
ATOM 3659 C C . MET A 1 457 ? -22.391 -23.641 6.199 1 33.44 457 MET A C 1
ATOM 3661 O O . MET A 1 457 ? -21.953 -24.609 5.566 1 33.44 457 MET A O 1
ATOM 3665 N N . ASP A 1 458 ? -23.5 -23.828 6.477 1 35.44 458 ASP A N 1
ATOM 3666 C CA . ASP A 1 458 ? -24.484 -24.266 5.488 1 35.44 458 ASP A CA 1
ATOM 3667 C C . ASP A 1 458 ? -24.062 -23.859 4.078 1 35.44 458 ASP A C 1
ATOM 3669 O O . ASP A 1 458 ? -24.141 -22.688 3.717 1 35.44 458 ASP A O 1
ATOM 3673 N N . MET A 1 459 ? -22.938 -24.391 3.623 1 44.25 459 MET A N 1
ATOM 3674 C CA . MET A 1 459 ? -22.641 -24.188 2.207 1 44.25 459 MET A CA 1
ATOM 3675 C C . MET A 1 459 ? -23.938 -24.109 1.392 1 44.25 459 MET A C 1
ATOM 3677 O O . MET A 1 459 ? -24.75 -25.031 1.444 1 44.25 459 MET A O 1
ATOM 3681 N N . PRO A 1 460 ? -24.359 -22.969 1.106 1 45.59 460 PRO A N 1
ATOM 3682 C CA . PRO A 1 460 ? -25.531 -23 0.225 1 45.59 460 PRO A CA 1
ATOM 3683 C C . PRO A 1 460 ? -25.438 -24.094 -0.833 1 45.59 460 PRO A C 1
ATOM 3685 O O . PRO A 1 460 ? -24.344 -24.547 -1.171 1 45.59 460 PRO A O 1
ATOM 3688 N N . ASN A 1 461 ? -26.453 -24.781 -1 1 48.12 461 ASN A N 1
ATOM 3689 C CA . ASN A 1 461 ? -26.578 -25.703 -2.123 1 48.12 461 ASN A CA 1
ATOM 3690 C C . ASN A 1 461 ? -25.922 -25.141 -3.383 1 48.12 461 ASN A C 1
ATOM 3692 O O . ASN A 1 461 ? -26.359 -24.125 -3.912 1 48.12 461 ASN A O 1
ATOM 3696 N N . PRO A 1 462 ? -24.578 -25.562 -3.633 1 52.84 462 PRO A N 1
ATOM 3697 C CA . PRO A 1 462 ? -23.859 -25.078 -4.809 1 52.84 462 PRO A CA 1
ATOM 3698 C C . PRO A 1 462 ? -24.766 -24.875 -6.016 1 52.84 462 PRO A C 1
ATOM 3700 O O . PRO A 1 462 ? -24.484 -24.031 -6.875 1 52.84 462 PRO A O 1
ATOM 3703 N N . PHE A 1 463 ? -25.859 -25.656 -5.969 1 54.12 463 PHE A N 1
ATOM 3704 C CA . PHE A 1 463 ? -26.703 -25.656 -7.16 1 54.12 463 PHE A CA 1
ATOM 3705 C C . PHE A 1 463 ? -27.656 -24.469 -7.129 1 54.12 463 PHE A C 1
ATOM 3707 O O . PHE A 1 463 ? -28.266 -24.125 -8.148 1 54.12 463 PHE A O 1
ATOM 3714 N N . ASP A 1 464 ? -27.641 -23.75 -5.984 1 59.53 464 ASP A N 1
ATOM 3715 C CA . ASP A 1 464 ? -28.578 -22.625 -5.883 1 59.53 464 ASP A CA 1
ATOM 3716 C C . ASP A 1 464 ? -27.859 -21.297 -6.07 1 59.53 464 ASP A C 1
ATOM 3718 O O . ASP A 1 464 ? -28.5 -20.25 -6.156 1 59.53 464 ASP A O 1
ATOM 3722 N N . ILE A 1 465 ? -26.484 -21.5 -6.172 1 72.12 465 ILE A N 1
ATOM 3723 C CA . ILE A 1 465 ? -25.703 -20.281 -6.262 1 72.12 465 ILE A CA 1
ATOM 3724 C C . ILE A 1 465 ? -24.859 -20.297 -7.539 1 72.12 465 ILE A C 1
ATOM 3726 O O . ILE A 1 465 ? -24.531 -21.359 -8.062 1 72.12 465 ILE A O 1
ATOM 3730 N N . SER A 1 466 ? -24.656 -19.188 -8.188 1 82.5 466 SER A N 1
ATOM 3731 C CA . SER A 1 466 ? -23.844 -19.109 -9.391 1 82.5 466 SER A CA 1
ATOM 3732 C C . SER A 1 466 ? -22.453 -19.719 -9.164 1 82.5 466 SER A C 1
ATOM 3734 O O . SER A 1 466 ? -21.922 -19.656 -8.055 1 82.5 466 SER A O 1
ATOM 3736 N N . PRO A 1 467 ? -21.969 -20.438 -10.086 1 84.19 467 PRO A N 1
ATOM 3737 C CA . PRO A 1 467 ? -20.656 -21.078 -9.945 1 84.19 467 PRO A CA 1
ATOM 3738 C C . PRO A 1 467 ? -19.562 -20.109 -9.523 1 84.19 467 PRO A C 1
ATOM 3740 O O . PRO A 1 467 ? -18.672 -20.469 -8.742 1 84.19 467 PRO A O 1
ATOM 3743 N N . VAL A 1 468 ? -19.688 -18.906 -10.008 1 86 468 VAL A N 1
ATOM 3744 C CA . VAL A 1 468 ? -18.656 -17.922 -9.695 1 86 468 VAL A CA 1
ATOM 3745 C C . VAL A 1 468 ? -18.781 -17.5 -8.234 1 86 468 VAL A C 1
ATOM 3747 O O . VAL A 1 468 ? -17.766 -17.328 -7.543 1 86 468 VAL A O 1
ATOM 3750 N N . THR A 1 469 ? -19.938 -17.359 -7.789 1 80.94 469 THR A N 1
ATOM 3751 C CA . THR A 1 469 ? -20.172 -17 -6.391 1 80.94 469 THR A CA 1
ATOM 3752 C C . THR A 1 469 ? -19.688 -18.109 -5.465 1 80.94 469 THR A C 1
ATOM 3754 O O . THR A 1 469 ? -19.125 -17.828 -4.398 1 80.94 469 THR A O 1
ATOM 3757 N N . TYR A 1 470 ? -19.953 -19.297 -5.922 1 82.44 470 TYR A N 1
ATOM 3758 C CA . TYR A 1 470 ? -19.484 -20.438 -5.145 1 82.44 470 TYR A CA 1
ATOM 3759 C C . TYR A 1 470 ? -17.953 -20.484 -5.105 1 82.44 470 TYR A C 1
ATOM 3761 O O . TYR A 1 470 ? -17.359 -20.719 -4.047 1 82.44 470 TYR A O 1
ATOM 3769 N N . LEU A 1 471 ? -17.344 -20.312 -6.219 1 87.12 471 LEU A N 1
ATOM 3770 C CA . LEU A 1 471 ? -15.883 -20.266 -6.289 1 87.12 471 LEU A CA 1
ATOM 3771 C C . LEU A 1 471 ? -15.328 -19.203 -5.348 1 87.12 471 LEU A C 1
ATOM 3773 O O . LEU A 1 471 ? -14.352 -19.438 -4.637 1 87.12 471 LEU A O 1
ATOM 3777 N N . ASP A 1 472 ? -15.922 -18.078 -5.336 1 82.44 472 ASP A N 1
ATOM 3778 C CA . ASP A 1 472 ? -15.461 -16.969 -4.504 1 82.44 472 ASP A CA 1
ATOM 3779 C C . ASP A 1 472 ? -15.633 -17.297 -3.021 1 82.44 472 ASP A C 1
ATOM 3781 O O . ASP A 1 472 ? -14.828 -16.844 -2.191 1 82.44 472 ASP A O 1
ATOM 3785 N N . SER A 1 473 ? -16.625 -18.031 -2.715 1 79.69 473 SER A N 1
ATOM 3786 C CA . SER A 1 473 ? -16.844 -18.406 -1.323 1 79.69 473 SER A CA 1
ATOM 3787 C C . SER A 1 473 ? -15.727 -19.328 -0.831 1 79.69 473 SER A C 1
ATOM 3789 O O . SER A 1 473 ? -15.438 -19.375 0.366 1 79.69 473 SER A O 1
ATOM 3791 N N . ILE A 1 474 ? -15.117 -20.062 -1.757 1 82.19 474 ILE A N 1
ATOM 3792 C CA . ILE A 1 474 ? -14.047 -21 -1.413 1 82.19 474 ILE A CA 1
ATOM 3793 C C . ILE A 1 474 ? -12.703 -20.266 -1.427 1 82.19 474 ILE A C 1
ATOM 3795 O O . ILE A 1 474 ? -11.898 -20.422 -0.509 1 82.19 474 ILE A O 1
ATOM 3799 N N . MET A 1 475 ? -12.523 -19.594 -2.445 1 82.69 475 MET A N 1
ATOM 3800 C CA . MET A 1 475 ? -11.18 -19.078 -2.697 1 82.69 475 MET A CA 1
ATOM 3801 C C . MET A 1 475 ? -11.039 -17.656 -2.164 1 82.69 475 MET A C 1
ATOM 3803 O O . MET A 1 475 ? -9.93 -17.203 -1.87 1 82.69 475 MET A O 1
ATOM 3807 N N . ASN A 1 476 ? -11.984 -16.984 -2.236 1 69.06 476 ASN A N 1
ATOM 3808 C CA . ASN A 1 476 ? -11.867 -15.586 -1.817 1 69.06 476 ASN A CA 1
ATOM 3809 C C . ASN A 1 476 ? -12.664 -15.32 -0.539 1 69.06 476 ASN A C 1
ATOM 3811 O O . ASN A 1 476 ? -12.828 -14.172 -0.134 1 69.06 476 ASN A O 1
ATOM 3815 N N . LEU A 1 477 ? -12.609 -16.609 0.443 1 55.91 477 LEU A N 1
ATOM 3816 C CA . LEU A 1 477 ? -13.344 -16.562 1.701 1 55.91 477 LEU A CA 1
ATOM 3817 C C . LEU A 1 477 ? -14.148 -15.273 1.809 1 55.91 477 LEU A C 1
ATOM 3819 O O . LEU A 1 477 ? -13.719 -14.227 1.316 1 55.91 477 LEU A O 1
ATOM 3823 N N . PRO A 1 478 ? -15.273 -15.742 2.188 1 45.75 478 PRO A N 1
ATOM 3824 C CA . PRO A 1 478 ? -16.219 -14.641 2.369 1 45.75 478 PRO A CA 1
ATOM 3825 C C . PRO A 1 478 ? -15.547 -13.344 2.803 1 45.75 478 PRO A C 1
ATOM 3827 O O . PRO A 1 478 ? -14.453 -13.375 3.367 1 45.75 478 PRO A O 1
ATOM 3830 N N . MET A 1 479 ? -16.156 -12.25 2.311 1 46.81 479 MET A N 1
ATOM 3831 C CA . MET A 1 479 ? -16.359 -10.945 2.934 1 46.81 479 MET A CA 1
ATOM 3832 C C . MET A 1 479 ? -16.094 -11.016 4.434 1 46.81 479 MET A C 1
ATOM 3834 O O . MET A 1 479 ? -16.547 -11.945 5.109 1 46.81 479 MET A O 1
ATOM 3838 N N . PHE A 1 480 ? -15.039 -10.648 4.703 1 49.06 480 PHE A N 1
ATOM 3839 C CA . PHE A 1 480 ? -14.781 -10.453 6.121 1 49.06 480 PHE A CA 1
ATOM 3840 C C . PHE A 1 480 ? -16.062 -10.609 6.938 1 49.06 480 PHE A C 1
ATOM 3842 O O . PHE A 1 480 ? -17.094 -10.055 6.582 1 49.06 480 PHE A O 1
ATOM 3849 N N . ASP A 1 481 ? -16.188 -11.844 7.492 1 53.34 481 ASP A N 1
ATOM 3850 C CA . ASP A 1 481 ? -17.281 -12.039 8.43 1 53.34 481 ASP A CA 1
ATOM 3851 C C . ASP A 1 481 ? -17.344 -10.922 9.461 1 53.34 481 ASP A C 1
ATOM 3853 O O . ASP A 1 481 ? -16.547 -10.906 10.414 1 53.34 481 ASP A O 1
ATOM 3857 N N . TYR A 1 482 ? -18.078 -9.992 9.031 1 56.69 482 TYR A N 1
ATOM 3858 C CA . TYR A 1 482 ? -18.266 -8.859 9.922 1 56.69 482 TYR A CA 1
ATOM 3859 C C . TYR A 1 482 ? -19.062 -9.258 11.156 1 56.69 482 TYR A C 1
ATOM 3861 O O . TYR A 1 482 ? -19.25 -8.453 12.07 1 56.69 482 TYR A O 1
ATOM 3869 N N . THR A 1 483 ? -19.578 -10.469 11.062 1 52.44 483 THR A N 1
ATOM 3870 C CA . THR A 1 483 ? -20.438 -10.875 12.18 1 52.44 483 THR A CA 1
ATOM 3871 C C . THR A 1 483 ? -19.672 -10.781 13.5 1 52.44 483 THR A C 1
ATOM 3873 O O . THR A 1 483 ? -20.281 -10.617 14.555 1 52.44 483 THR A O 1
ATOM 3876 N N . GLN A 1 484 ? -18.406 -10.984 13.352 1 50.22 484 GLN A N 1
ATOM 3877 C CA . GLN A 1 484 ? -17.656 -10.906 14.594 1 50.22 484 GLN A CA 1
ATOM 3878 C C . GLN A 1 484 ? -17.453 -9.461 15.031 1 50.22 484 GLN A C 1
ATOM 3880 O O . GLN A 1 484 ? -16.953 -9.203 16.125 1 50.22 484 GLN A O 1
ATOM 3885 N N . GLU A 1 485 ? -17.641 -8.641 14.117 1 52.84 485 GLU A N 1
ATOM 3886 C CA . GLU A 1 485 ? -17.406 -7.238 14.445 1 52.84 485 GLU A CA 1
ATOM 3887 C C . GLU A 1 485 ? -18.531 -6.68 15.305 1 52.84 485 GLU A C 1
ATOM 3889 O O . GLU A 1 485 ? -18.484 -5.527 15.742 1 52.84 485 GLU A O 1
ATOM 3894 N N . ASN A 1 486 ? -19.641 -7.422 15.281 1 47.44 486 ASN A N 1
ATOM 3895 C CA . ASN A 1 486 ? -20.641 -6.914 16.219 1 47.44 486 ASN A CA 1
ATOM 3896 C C . ASN A 1 486 ? -20.031 -6.684 17.609 1 47.44 486 ASN A C 1
ATOM 3898 O O . ASN A 1 486 ? -18.938 -7.168 17.906 1 47.44 486 ASN A O 1
ATOM 3902 N N . GLY A 1 487 ? -20.859 -6.758 18.719 1 42.03 487 GLY A N 1
ATOM 3903 C CA . GLY A 1 487 ? -20.781 -6.363 20.109 1 42.03 487 GLY A CA 1
ATOM 3904 C C . GLY A 1 487 ? -19.516 -6.828 20.797 1 42.03 487 GLY A C 1
ATOM 3905 O O . GLY A 1 487 ? -19.172 -8.008 20.75 1 42.03 487 GLY A O 1
ATOM 3906 N N . PHE A 1 488 ? -18.516 -5.953 20.469 1 40.03 488 PHE A N 1
ATOM 3907 C CA . PHE A 1 488 ? -17.359 -6.379 21.25 1 40.03 488 PHE A CA 1
ATOM 3908 C C . PHE A 1 488 ? -17.781 -7.266 22.422 1 40.03 488 PHE A C 1
ATOM 3910 O O . PHE A 1 488 ? -17.375 -8.43 22.5 1 40.03 488 PHE A O 1
ATOM 3917 N N . LEU A 1 489 ? -17.359 -6.602 23.562 1 32.03 489 LEU A N 1
ATOM 3918 C CA . LEU A 1 489 ? -17.734 -7.133 24.875 1 32.03 489 LEU A CA 1
ATOM 3919 C C . LEU A 1 489 ? -19.25 -7.051 25.078 1 32.03 489 LEU A C 1
ATOM 3921 O O . LEU A 1 489 ? -19.875 -6.043 24.719 1 32.03 489 LEU A O 1
ATOM 3925 N N . MET B 1 1 ? 5.754 -15.125 11.148 1 39.38 1 MET B N 1
ATOM 3926 C CA . MET B 1 1 ? 5.582 -14.805 12.562 1 39.38 1 MET B CA 1
ATOM 3927 C C . MET B 1 1 ? 5.484 -16.078 13.406 1 39.38 1 MET B C 1
ATOM 3929 O O . MET B 1 1 ? 4.805 -17.031 13.023 1 39.38 1 MET B O 1
ATOM 3933 N N . ASP B 1 2 ? 6.41 -16.328 14.055 1 48.62 2 ASP B N 1
ATOM 3934 C CA . ASP B 1 2 ? 6.602 -17.422 14.992 1 48.62 2 ASP B CA 1
ATOM 3935 C C . ASP B 1 2 ? 5.324 -17.703 15.781 1 48.62 2 ASP B C 1
ATOM 3937 O O . ASP B 1 2 ? 4.719 -16.781 16.344 1 48.62 2 ASP B O 1
ATOM 3941 N N . SER B 1 3 ? 4.715 -18.719 15.344 1 56.03 3 SER B N 1
ATOM 3942 C CA . SER B 1 3 ? 3.537 -19.234 16.031 1 56.03 3 SER B CA 1
ATOM 3943 C C . SER B 1 3 ? 3.787 -19.344 17.531 1 56.03 3 SER B C 1
ATOM 3945 O O . SER B 1 3 ? 4.496 -20.234 17.984 1 56.03 3 SER B O 1
ATOM 3947 N N . LYS B 1 4 ? 3.674 -18.25 18.297 1 69 4 LYS B N 1
ATOM 3948 C CA . LYS B 1 4 ? 3.744 -18.297 19.75 1 69 4 LYS B CA 1
ATOM 3949 C C . LYS B 1 4 ? 2.568 -19.078 20.344 1 69 4 LYS B C 1
ATOM 3951 O O . LYS B 1 4 ? 1.486 -19.109 19.75 1 69 4 LYS B O 1
ATOM 3956 N N . THR B 1 5 ? 2.754 -19.891 21.125 1 82.56 5 THR B N 1
ATOM 3957 C CA . THR B 1 5 ? 1.695 -20.562 21.875 1 82.56 5 THR B CA 1
ATOM 3958 C C . THR B 1 5 ? 0.686 -19.547 22.406 1 82.56 5 THR B C 1
ATOM 3960 O O . THR B 1 5 ? 1.003 -18.359 22.547 1 82.56 5 THR B O 1
ATOM 3963 N N . PRO B 1 6 ? -0.469 -19.969 22.531 1 85.12 6 PRO B N 1
ATOM 3964 C CA . PRO B 1 6 ? -1.478 -19.062 23.062 1 85.12 6 PRO B CA 1
ATOM 3965 C C . PRO B 1 6 ? -1.045 -18.406 24.375 1 85.12 6 PRO B C 1
ATOM 3967 O O . PRO B 1 6 ? -1.338 -17.234 24.609 1 85.12 6 PRO B O 1
ATOM 3970 N N . LEU B 1 7 ? -0.32 -19.156 25.156 1 88.38 7 LEU B N 1
ATOM 3971 C CA . LEU B 1 7 ? 0.137 -18.625 26.422 1 88.38 7 LEU B CA 1
ATOM 3972 C C . LEU B 1 7 ? 1.209 -17.562 26.219 1 88.38 7 LEU B C 1
ATOM 3974 O O . LEU B 1 7 ? 1.222 -16.531 26.906 1 88.38 7 LEU B O 1
ATOM 3978 N N . GLU B 1 8 ? 2.139 -17.781 25.312 1 89.25 8 GLU B N 1
ATOM 3979 C CA . GLU B 1 8 ? 3.178 -16.812 25.016 1 89.25 8 GLU B CA 1
ATOM 3980 C C . GLU B 1 8 ? 2.58 -15.531 24.422 1 89.25 8 GLU B C 1
ATOM 3982 O O . GLU B 1 8 ? 3.037 -14.43 24.719 1 89.25 8 GLU B O 1
ATOM 3987 N N . ARG B 1 9 ? 1.594 -15.766 23.688 1 90.56 9 ARG B N 1
ATOM 3988 C CA . ARG B 1 9 ? 0.889 -14.625 23.094 1 90.56 9 ARG B CA 1
ATOM 3989 C C . ARG B 1 9 ? 0.196 -13.797 24.172 1 90.56 9 ARG B C 1
ATOM 3991 O O . ARG B 1 9 ? 0.223 -12.562 24.125 1 90.56 9 ARG B O 1
ATOM 3998 N N . TRP B 1 10 ? -0.363 -14.484 25.078 1 90.88 10 TRP B N 1
ATOM 3999 C CA . TRP B 1 10 ? -1.048 -13.812 26.172 1 90.88 10 TRP B CA 1
ATOM 4000 C C . TRP B 1 10 ? -0.063 -13.008 27.016 1 90.88 10 TRP B C 1
ATOM 4002 O O . TRP B 1 10 ? -0.307 -11.836 27.328 1 90.88 10 TRP B O 1
ATOM 4012 N N . LYS B 1 11 ? 1.018 -13.586 27.281 1 91.75 11 LYS B N 1
ATOM 4013 C CA . LYS B 1 11 ? 2.041 -12.906 28.062 1 91.75 11 LYS B CA 1
ATOM 4014 C C . LYS B 1 11 ? 2.568 -11.68 27.344 1 91.75 11 LYS B C 1
ATOM 4016 O O . LYS B 1 11 ? 2.789 -10.633 27.953 1 91.75 11 LYS B O 1
ATOM 4021 N N . SER B 1 12 ? 2.764 -11.844 26.078 1 92.5 12 SER B N 1
ATOM 4022 C CA . SER B 1 12 ? 3.24 -10.727 25.266 1 92.5 12 SER B CA 1
ATOM 4023 C C . SER B 1 12 ? 2.227 -9.586 25.234 1 92.5 12 SER B C 1
ATOM 4025 O O . SER B 1 12 ? 2.604 -8.414 25.219 1 92.5 12 SER B O 1
ATOM 4027 N N . LEU B 1 13 ? 0.956 -9.938 25.25 1 93.69 13 LEU B N 1
ATOM 4028 C CA . LEU B 1 13 ? -0.098 -8.93 25.234 1 93.69 13 LEU B CA 1
ATOM 4029 C C . LEU B 1 13 ? -0.121 -8.164 26.547 1 93.69 13 LEU B C 1
ATOM 4031 O O . LEU B 1 13 ? -0.274 -6.938 26.562 1 93.69 13 LEU B O 1
ATOM 4035 N N . LEU B 1 14 ? 0.049 -8.859 27.625 1 93.31 14 LEU B N 1
ATOM 4036 C CA . LEU B 1 14 ? -0.024 -8.25 28.953 1 93.31 14 LEU B CA 1
ATOM 4037 C C . LEU B 1 14 ? 1.105 -7.246 29.141 1 93.31 14 LEU B C 1
ATOM 4039 O O . LEU B 1 14 ? 0.961 -6.285 29.906 1 93.31 14 LEU B O 1
ATOM 4043 N N . ILE B 1 15 ? 2.156 -7.391 28.375 1 93.12 15 ILE B N 1
ATOM 4044 C CA . ILE B 1 15 ? 3.301 -6.496 28.484 1 93.12 15 ILE B CA 1
ATOM 4045 C C . ILE B 1 15 ? 2.99 -5.172 27.797 1 93.12 15 ILE B C 1
ATOM 4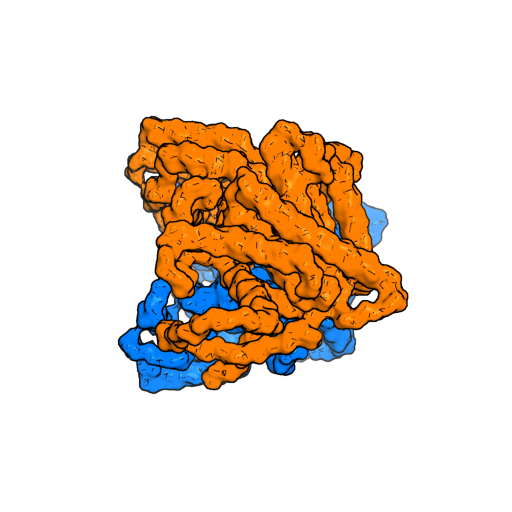047 O O . ILE B 1 15 ? 3.461 -4.113 28.219 1 93.12 15 ILE B O 1
ATOM 4051 N N . VAL B 1 16 ? 2.129 -5.246 26.812 1 94.62 16 VAL B N 1
ATOM 4052 C CA . VAL B 1 16 ? 1.98 -4.062 25.969 1 94.62 16 VAL B CA 1
ATOM 4053 C C . VAL B 1 16 ? 0.702 -3.316 26.359 1 94.62 16 VAL B C 1
ATOM 4055 O O . VAL B 1 16 ? 0.533 -2.145 26.016 1 94.62 16 VAL B O 1
ATOM 4058 N N . ILE B 1 17 ? -0.221 -3.883 27.141 1 95.12 17 ILE B N 1
ATOM 4059 C CA . ILE B 1 17 ? -1.51 -3.262 27.422 1 95.12 17 ILE B CA 1
ATOM 4060 C C . ILE B 1 17 ? -1.301 -1.981 28.219 1 95.12 17 ILE B C 1
ATOM 4062 O O . ILE B 1 17 ? -0.399 -1.909 29.062 1 95.12 17 ILE B O 1
ATOM 4066 N N . PRO B 1 18 ? -2.057 -1.005 27.906 1 95.81 18 PRO B N 1
ATOM 4067 C CA . PRO B 1 18 ? -1.877 0.26 28.625 1 95.81 18 PRO B CA 1
ATOM 4068 C C . PRO B 1 18 ? -2.453 0.226 30.047 1 95.81 18 PRO B C 1
ATOM 4070 O O . PRO B 1 18 ? -3.443 -0.467 30.297 1 95.81 18 PRO B O 1
ATOM 4073 N N . HIS B 1 19 ? -1.9 1.054 30.891 1 93.62 19 HIS B N 1
ATOM 4074 C CA . HIS B 1 19 ? -2.367 1.198 32.25 1 93.62 19 HIS B CA 1
ATOM 4075 C C . HIS B 1 19 ? -3.574 2.125 32.344 1 93.62 19 HIS B C 1
ATOM 4077 O O . HIS B 1 19 ? -3.791 2.945 31.438 1 93.62 19 HIS B O 1
ATOM 4083 N N . ARG B 1 20 ? -4.254 2.018 33.469 1 93.81 20 ARG B N 1
ATOM 4084 C CA . ARG B 1 20 ? -5.465 2.803 33.688 1 93.81 20 ARG B CA 1
ATOM 4085 C C . ARG B 1 20 ? -5.172 4.297 33.594 1 93.81 20 ARG B C 1
ATOM 4087 O O . ARG B 1 20 ? -5.898 5.043 32.938 1 93.81 20 ARG B O 1
ATOM 4094 N N . SER B 1 21 ? -4.148 4.738 34.188 1 94.5 21 SER B N 1
ATOM 4095 C CA . SER B 1 21 ? -3.805 6.156 34.219 1 94.5 21 SER B CA 1
ATOM 4096 C C . SER B 1 21 ? -3.469 6.668 32.812 1 94.5 21 SER B C 1
ATOM 4098 O O . SER B 1 21 ? -3.814 7.801 32.469 1 94.5 21 SER B O 1
ATOM 4100 N N . GLU B 1 22 ? -2.799 5.863 32.031 1 95.75 22 GLU B N 1
ATOM 4101 C CA . GLU B 1 22 ? -2.477 6.219 30.656 1 95.75 22 GLU B CA 1
ATOM 4102 C C . GLU B 1 22 ? -3.744 6.402 29.812 1 95.75 22 GLU B C 1
ATOM 4104 O O . GLU B 1 22 ? -3.871 7.383 29.078 1 95.75 22 GLU B O 1
ATOM 4109 N N . VAL B 1 23 ? -4.664 5.473 30.031 1 96.94 23 VAL B N 1
ATOM 4110 C CA . VAL B 1 23 ? -5.883 5.461 29.219 1 96.94 23 VAL B CA 1
ATOM 4111 C C . VAL B 1 23 ? -6.715 6.707 29.531 1 96.94 23 VAL B C 1
ATOM 4113 O O . VAL B 1 23 ? -7.172 7.395 28.625 1 96.94 23 VAL B O 1
ATOM 4116 N N . LEU B 1 24 ? -6.852 7.043 30.781 1 95.19 24 LEU B N 1
ATOM 4117 C CA . LEU B 1 24 ? -7.695 8.164 31.172 1 95.19 24 LEU B CA 1
ATOM 4118 C C . LEU B 1 24 ? -7.094 9.484 30.719 1 95.19 24 LEU B C 1
ATOM 4120 O O . LEU B 1 24 ? -7.801 10.352 30.203 1 95.19 24 LEU B O 1
ATOM 4124 N N . LYS B 1 25 ? -5.855 9.578 30.766 1 95.69 25 LYS B N 1
ATOM 4125 C CA . LYS B 1 25 ? -5.199 10.844 30.438 1 95.69 25 LYS B CA 1
ATOM 4126 C C . LYS B 1 25 ? -5.152 11.062 28.922 1 95.69 25 LYS B C 1
ATOM 4128 O O . LYS B 1 25 ? -5.625 12.086 28.438 1 95.69 25 LYS B O 1
ATOM 4133 N N . PHE B 1 26 ? -4.676 10.148 28.266 1 97.69 26 PHE B N 1
ATOM 4134 C CA . PHE B 1 26 ? -4.34 10.406 26.859 1 97.69 26 PHE B CA 1
ATOM 4135 C C . PHE B 1 26 ? -5.559 10.211 25.969 1 97.69 26 PHE B C 1
ATOM 4137 O O . PHE B 1 26 ? -5.652 10.812 24.906 1 97.69 26 PHE B O 1
ATOM 4144 N N . PHE B 1 27 ? -6.531 9.375 26.391 1 97.81 27 PHE B N 1
ATOM 4145 C CA . PHE B 1 27 ? -7.758 9.305 25.594 1 97.81 27 PHE B CA 1
ATOM 4146 C C . PHE B 1 27 ? -8.5 10.633 25.625 1 97.81 27 PHE B C 1
ATOM 4148 O O . PHE B 1 27 ? -9.117 11.031 24.641 1 97.81 27 PHE B O 1
ATOM 4155 N N . HIS B 1 28 ? -8.398 11.273 26.734 1 96.69 28 HIS B N 1
ATOM 4156 C CA . HIS B 1 28 ? -9.016 12.586 26.844 1 96.69 28 HIS B CA 1
ATOM 4157 C C . HIS B 1 28 ? -8.469 13.539 25.781 1 96.69 28 HIS B C 1
ATOM 4159 O O . HIS B 1 28 ? -9.234 14.211 25.094 1 96.69 28 HIS B O 1
ATOM 4165 N N . PHE B 1 29 ? -7.184 13.594 25.641 1 96.94 29 PHE B N 1
ATOM 4166 C CA . PHE B 1 29 ? -6.562 14.461 24.641 1 96.94 29 PHE B CA 1
ATOM 4167 C C . PHE B 1 29 ? -6.941 14.031 23.234 1 96.94 29 PHE B C 1
ATOM 4169 O O . PHE B 1 29 ? -7.141 14.867 22.344 1 96.94 29 PHE B O 1
ATOM 4176 N N . TYR B 1 30 ? -7.008 12.727 23.062 1 98 30 TYR B N 1
ATOM 4177 C CA . TYR B 1 30 ? -7.406 12.234 21.734 1 98 30 TYR B CA 1
ATOM 4178 C C . TYR B 1 30 ? -8.805 12.719 21.375 1 98 30 TYR B C 1
ATOM 4180 O O . TYR B 1 30 ? -9.039 13.211 20.281 1 98 30 TYR B O 1
ATOM 4188 N N . ARG B 1 31 ? -9.719 12.586 22.328 1 96.75 31 ARG B N 1
ATOM 4189 C CA . ARG B 1 31 ? -11.125 12.891 22.078 1 96.75 31 ARG B CA 1
ATOM 4190 C C . ARG B 1 31 ? -11.328 14.391 21.875 1 96.75 31 ARG B C 1
ATOM 4192 O O . ARG B 1 31 ? -12.078 14.805 21 1 96.75 31 ARG B O 1
ATOM 4199 N N . VAL B 1 32 ? -10.586 15.219 22.547 1 94.75 32 VAL B N 1
ATOM 4200 C CA . VAL B 1 32 ? -10.891 16.641 22.609 1 94.75 32 VAL B CA 1
ATOM 4201 C C . VAL B 1 32 ? -10.047 17.406 21.594 1 94.75 32 VAL B C 1
ATOM 4203 O O . VAL B 1 32 ? -10.516 18.375 20.984 1 94.75 32 VAL B O 1
ATOM 4206 N N . THR B 1 33 ? -8.875 16.922 21.375 1 95.31 33 THR B N 1
ATOM 4207 C CA . THR B 1 33 ? -7.957 17.75 20.594 1 95.31 33 THR B CA 1
ATOM 4208 C C . THR B 1 33 ? -7.707 17.109 19.21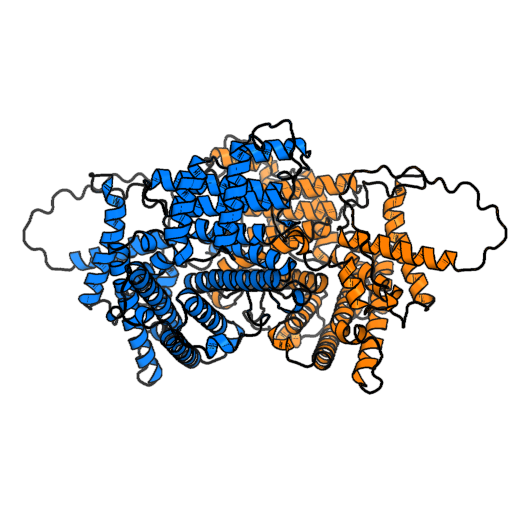9 1 95.31 33 THR B C 1
ATOM 4210 O O . THR B 1 33 ? -7.703 17.797 18.203 1 95.31 33 THR B O 1
ATOM 4213 N N . ALA B 1 34 ? -7.527 15.828 19.172 1 96.06 34 ALA B N 1
ATOM 4214 C CA . ALA B 1 34 ? -7.133 15.172 17.922 1 96.06 34 ALA B CA 1
ATOM 4215 C C . ALA B 1 34 ? -8.352 14.805 17.094 1 96.06 34 ALA B C 1
ATOM 4217 O O . ALA B 1 34 ? -8.422 15.148 15.906 1 96.06 34 ALA B O 1
ATOM 4218 N N . TYR B 1 35 ? -9.359 14.211 17.656 1 97.19 35 TYR B N 1
ATOM 4219 C CA . TYR B 1 35 ? -10.484 13.57 16.984 1 97.19 35 TYR B CA 1
ATOM 4220 C C . TYR B 1 35 ? -11.297 14.586 16.172 1 97.19 35 TYR B C 1
ATOM 4222 O O . TYR B 1 35 ? -11.727 14.297 15.062 1 97.19 35 TYR B O 1
ATOM 4230 N N . PRO B 1 36 ? -11.484 15.836 16.625 1 96.06 36 PRO B N 1
ATOM 4231 C CA . PRO B 1 36 ? -12.336 16.781 15.898 1 96.06 36 PRO B CA 1
ATOM 4232 C C . PRO B 1 36 ? -11.773 17.156 14.531 1 96.06 36 PRO B C 1
ATOM 4234 O O . PRO B 1 36 ? -12.539 17.453 13.609 1 96.06 36 PRO B O 1
ATOM 4237 N N . PHE B 1 37 ? -10.516 17.094 14.367 1 96.81 37 PHE B N 1
ATOM 4238 C CA . PHE B 1 37 ? -9.898 17.547 13.125 1 96.81 37 PHE B CA 1
ATOM 4239 C C . PHE B 1 37 ? -9.5 16.359 12.258 1 96.81 37 PHE B C 1
ATOM 4241 O O . PHE B 1 37 ? -9.266 16.516 11.055 1 96.81 37 PHE B O 1
ATOM 4248 N N . ASN B 1 38 ? -9.312 15.203 12.883 1 95.56 38 ASN B N 1
ATOM 4249 C CA . ASN B 1 38 ? -9.055 13.945 12.195 1 95.56 38 ASN B CA 1
ATOM 4250 C C . ASN B 1 38 ? -9.922 12.812 12.742 1 95.56 38 ASN B C 1
ATOM 4252 O O . ASN B 1 38 ? -9.422 11.914 13.422 1 95.56 38 ASN B O 1
ATOM 4256 N N . PRO B 1 39 ? -11.156 12.812 12.383 1 96.25 39 PRO B N 1
ATOM 4257 C CA . PRO B 1 39 ? -12.086 11.828 12.945 1 96.25 39 PRO B CA 1
ATOM 4258 C C . PRO B 1 39 ? -11.906 10.438 12.336 1 96.25 39 PRO B C 1
ATOM 4260 O O . PRO B 1 39 ? -12.789 9.961 11.609 1 96.25 39 PRO B O 1
ATOM 4263 N N . ILE B 1 40 ? -10.93 9.758 12.773 1 96.88 40 ILE B N 1
ATOM 4264 C CA . ILE B 1 40 ? -10.555 8.484 12.172 1 96.88 40 ILE B CA 1
ATOM 4265 C C . ILE B 1 40 ? -11.367 7.355 12.797 1 96.88 40 ILE B C 1
ATOM 4267 O O . ILE B 1 40 ? -11.75 6.402 12.117 1 96.88 40 ILE B O 1
ATOM 4271 N N . LEU B 1 41 ? -11.633 7.441 14.164 1 96.38 41 LEU B N 1
ATOM 4272 C CA . LEU B 1 41 ? -12.516 6.445 14.758 1 96.38 41 LEU B CA 1
ATOM 4273 C C . LEU B 1 41 ? -13.906 6.5 14.125 1 96.38 41 LEU B C 1
ATOM 4275 O O . LEU B 1 41 ? -14.531 7.562 14.094 1 96.38 41 LEU B O 1
ATOM 4279 N N . ALA B 1 42 ? -14.359 5.379 13.688 1 93.44 42 ALA B N 1
ATOM 4280 C CA . ALA B 1 42 ? -15.648 5.336 13 1 93.44 42 ALA B CA 1
ATOM 4281 C C . ALA B 1 42 ? -16.781 5.727 13.938 1 93.44 42 ALA B C 1
ATOM 4283 O O . ALA B 1 42 ? -17.766 6.34 13.508 1 93.44 42 ALA B O 1
ATOM 4284 N N . ASN B 1 43 ? -16.719 5.293 15.172 1 93.19 43 ASN B N 1
ATOM 4285 C CA . ASN B 1 43 ? -17.688 5.609 16.219 1 93.19 43 ASN B CA 1
ATOM 4286 C C . ASN B 1 43 ? -17 5.816 17.562 1 93.19 43 ASN B C 1
ATOM 4288 O O . ASN B 1 43 ? -16.781 4.855 18.312 1 93.19 43 ASN B O 1
ATOM 4292 N N . ILE B 1 44 ? -16.781 7.059 17.906 1 95.38 44 ILE B N 1
ATOM 4293 C CA . ILE B 1 44 ? -15.969 7.367 19.078 1 95.38 44 ILE B CA 1
ATOM 4294 C C . ILE B 1 44 ? -16.766 7.062 20.344 1 95.38 44 ILE B C 1
ATOM 4296 O O . ILE B 1 44 ? -16.203 6.676 21.359 1 95.38 44 ILE B O 1
ATOM 4300 N N . ASP B 1 45 ? -18.094 7.207 20.297 1 93.88 45 ASP B N 1
ATOM 4301 C CA . ASP B 1 45 ? -18.922 6.93 21.469 1 93.88 45 ASP B CA 1
ATOM 4302 C C . ASP B 1 45 ? -18.922 5.438 21.797 1 93.88 45 ASP B C 1
ATOM 4304 O O . ASP B 1 45 ? -18.797 5.051 22.953 1 93.88 45 ASP B O 1
ATOM 4308 N N . ARG B 1 46 ? -19.062 4.719 20.75 1 91.06 46 ARG B N 1
ATOM 4309 C CA . ARG B 1 46 ? -19 3.277 20.969 1 91.06 46 ARG B CA 1
ATOM 4310 C C . ARG B 1 46 ? -17.625 2.848 21.453 1 91.06 46 ARG B C 1
ATOM 4312 O O . ARG B 1 46 ? -17.5 1.96 22.297 1 91.06 46 ARG B O 1
ATOM 4319 N N . PHE B 1 47 ? -16.609 3.396 20.953 1 95.25 47 PHE B N 1
ATOM 4320 C CA . PHE B 1 47 ? -15.25 3.09 21.375 1 95.25 47 PHE B CA 1
ATOM 4321 C C . PHE B 1 47 ? -15.055 3.41 22.859 1 95.25 47 PHE B C 1
ATOM 4323 O O . PHE B 1 47 ? -14.398 2.656 23.578 1 95.25 47 PHE B O 1
ATOM 4330 N N . GLU B 1 48 ? -15.633 4.512 23.266 1 94.94 48 GLU B N 1
ATOM 4331 C CA . GLU B 1 48 ? -15.531 4.891 24.656 1 94.94 48 GLU B CA 1
ATOM 4332 C C . GLU B 1 48 ? -16.234 3.883 25.562 1 94.94 48 GLU B C 1
ATOM 4334 O O . GLU B 1 48 ? -15.781 3.6 26.672 1 94.94 48 GLU B O 1
ATOM 4339 N N . SER B 1 49 ? -17.344 3.381 25.078 1 93.69 49 SER B N 1
ATOM 4340 C CA . SER B 1 49 ? -18.016 2.326 25.828 1 93.69 49 SER B CA 1
ATOM 4341 C C . SER B 1 49 ? -17.141 1.093 25.969 1 93.69 49 SER B C 1
ATOM 4343 O O . SER B 1 49 ? -17.078 0.477 27.047 1 93.69 49 SER B O 1
ATOM 4345 N N . ASP B 1 50 ? -16.469 0.729 24.906 1 92.56 50 ASP B N 1
ATOM 4346 C CA . ASP B 1 50 ? -15.547 -0.403 24.938 1 92.56 50 ASP B CA 1
ATOM 4347 C C . ASP B 1 50 ? -14.375 -0.125 25.875 1 92.56 50 ASP B C 1
ATOM 4349 O O . ASP B 1 50 ? -13.852 -1.041 26.516 1 92.56 50 ASP B O 1
ATOM 4353 N N . LEU B 1 51 ? -13.977 1.078 25.891 1 94.56 51 LEU B N 1
ATOM 4354 C CA . LEU B 1 51 ? -12.898 1.496 26.781 1 94.56 51 LEU B CA 1
ATOM 4355 C C . LEU B 1 51 ? -13.289 1.307 28.234 1 94.56 51 LEU B C 1
ATOM 4357 O O . LEU B 1 51 ? -12.461 0.895 29.062 1 94.56 51 LEU B O 1
ATOM 4361 N N . CYS B 1 52 ? -14.523 1.563 28.547 1 94.19 52 CYS B N 1
ATOM 4362 C CA . CYS B 1 52 ? -15.008 1.348 29.906 1 94.19 52 CYS B CA 1
ATOM 4363 C C . CYS B 1 52 ? -14.969 -0.131 30.281 1 94.19 52 CYS B C 1
ATOM 4365 O O . CYS B 1 52 ? -14.617 -0.487 31.406 1 94.19 52 CYS B O 1
ATOM 4367 N N . THR B 1 53 ? -15.289 -0.882 29.312 1 92.06 53 THR B N 1
ATOM 4368 C CA . THR B 1 53 ? -15.219 -2.322 29.531 1 92.06 53 THR B CA 1
ATOM 4369 C C . THR B 1 53 ? -13.781 -2.762 29.797 1 92.06 53 THR B C 1
ATOM 4371 O O . THR B 1 53 ? -13.531 -3.607 30.656 1 92.06 53 THR B O 1
ATOM 4374 N N . TYR B 1 54 ? -12.867 -2.225 29.094 1 93.94 54 TYR B N 1
ATOM 4375 C CA . TYR B 1 54 ? -11.453 -2.512 29.281 1 93.94 54 TYR B CA 1
ATOM 4376 C C . TYR B 1 54 ? -10.984 -2.102 30.672 1 93.94 54 TYR B C 1
ATOM 4378 O O . TYR B 1 54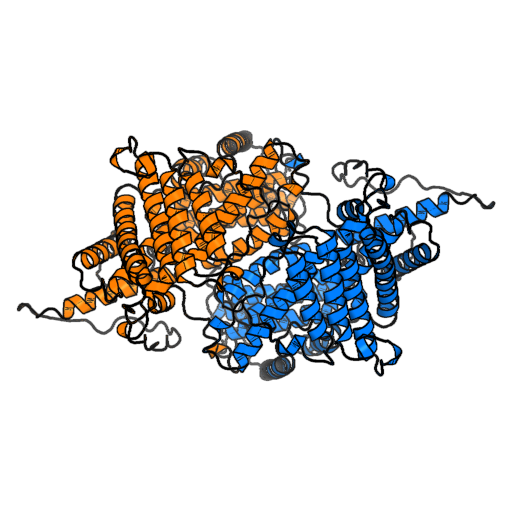 ? -10.281 -2.857 31.344 1 93.94 54 TYR B O 1
ATOM 4386 N N . LEU B 1 55 ? -11.391 -0.919 31.094 1 94.62 55 LEU B N 1
ATOM 4387 C CA . LEU B 1 55 ? -11 -0.406 32.406 1 94.62 55 LEU B CA 1
ATOM 4388 C C . LEU B 1 55 ? -11.578 -1.262 33.531 1 94.62 55 LEU B C 1
ATOM 4390 O O . LEU B 1 55 ? -10.93 -1.48 34.562 1 94.62 55 LEU B O 1
ATOM 4394 N N . ASN B 1 56 ? -12.781 -1.77 33.25 1 93.25 56 ASN B N 1
ATOM 4395 C CA . ASN B 1 56 ? -13.391 -2.664 34.25 1 93.25 56 ASN B CA 1
ATOM 4396 C C . ASN B 1 56 ? -12.633 -3.984 34.344 1 93.25 56 ASN B C 1
ATOM 4398 O O . ASN B 1 56 ? -12.469 -4.523 35.438 1 93.25 56 ASN B O 1
ATOM 4402 N N . ALA B 1 57 ? -12.234 -4.496 33.219 1 91.19 57 ALA B N 1
ATOM 4403 C CA . ALA B 1 57 ? -11.453 -5.727 33.188 1 91.19 57 ALA B CA 1
ATOM 4404 C C . ALA B 1 57 ? -10.117 -5.527 33.906 1 91.19 57 ALA B C 1
ATOM 4406 O O . ALA B 1 57 ? -9.625 -6.43 34.594 1 91.19 57 ALA B O 1
ATOM 4407 N N . HIS B 1 58 ? -9.508 -4.414 33.75 1 89.44 58 HIS B N 1
ATOM 4408 C CA . HIS B 1 58 ? -8.258 -4.082 34.438 1 89.44 58 HIS B CA 1
ATOM 4409 C C . HIS B 1 58 ? -8.453 -3.994 35.938 1 89.44 58 HIS B C 1
ATOM 4411 O O . HIS B 1 58 ? -7.629 -4.492 36.719 1 89.44 58 HIS B O 1
ATOM 4417 N N . ALA B 1 59 ? -9.539 -3.432 36.375 1 90.88 59 ALA B N 1
ATOM 4418 C CA . ALA B 1 59 ? -9.828 -3.234 37.781 1 90.88 59 ALA B CA 1
ATOM 4419 C C . ALA B 1 59 ? -10.109 -4.562 38.469 1 90.88 59 ALA B C 1
ATOM 4421 O O . ALA B 1 59 ? -9.75 -4.754 39.656 1 90.88 59 ALA B O 1
ATOM 4422 N N . THR B 1 60 ? -10.773 -5.477 37.75 1 90.56 60 THR B N 1
ATOM 4423 C CA . THR B 1 60 ? -11.148 -6.762 38.344 1 90.56 60 THR B CA 1
ATOM 4424 C C . THR B 1 60 ? -9.961 -7.723 38.312 1 90.56 60 THR B C 1
ATOM 4426 O O . THR B 1 60 ? -10.031 -8.805 38.906 1 90.56 60 THR B O 1
ATOM 4429 N N . GLY B 1 61 ? -8.875 -7.371 37.625 1 87.25 61 GLY B N 1
ATOM 4430 C CA . GLY B 1 61 ? -7.672 -8.18 37.625 1 87.25 61 GLY B CA 1
ATOM 4431 C C . GLY B 1 61 ? -7.668 -9.234 36.531 1 87.25 61 GLY B C 1
ATOM 4432 O O . GLY B 1 61 ? -6.816 -10.125 36.531 1 87.25 61 GLY B O 1
ATOM 4433 N N . GLU B 1 62 ? -8.57 -9.125 35.594 1 88.19 62 GLU B N 1
ATOM 4434 C CA . GLU B 1 62 ? -8.648 -10.078 34.5 1 88.19 62 GLU B CA 1
ATOM 4435 C C . GLU B 1 62 ? -7.41 -10.008 33.594 1 88.19 62 GLU B C 1
ATOM 4437 O O . GLU B 1 62 ? -7.031 -10.992 32.969 1 88.19 62 GLU B O 1
ATOM 4442 N N . LEU B 1 63 ? -6.781 -8.852 33.562 1 89.94 63 LEU B N 1
ATOM 4443 C CA . LEU B 1 63 ? -5.656 -8.617 32.656 1 89.94 63 LEU B CA 1
ATOM 4444 C C . LEU B 1 63 ? -4.344 -8.57 33.438 1 89.94 63 LEU B C 1
ATOM 4446 O O . LEU B 1 63 ? -3.4 -7.887 33.031 1 89.94 63 LEU B O 1
ATOM 4450 N N . ARG B 1 64 ? -4.219 -9.297 34.562 1 86.31 64 ARG B N 1
ATOM 4451 C CA . ARG B 1 64 ? -3.023 -9.188 35.406 1 86.31 64 ARG B CA 1
ATOM 4452 C C . ARG B 1 64 ? -2.262 -10.508 35.438 1 86.31 64 ARG B C 1
ATOM 4454 O O . ARG B 1 64 ? -1.03 -10.516 35.438 1 86.31 64 ARG B O 1
ATOM 4461 N N . ASP B 1 65 ? -2.953 -11.531 35.344 1 88.12 65 ASP B N 1
ATOM 4462 C CA . ASP B 1 65 ? -2.328 -12.836 35.531 1 88.12 65 ASP B CA 1
ATOM 4463 C C . ASP B 1 65 ? -1.778 -13.391 34.25 1 88.12 65 ASP B C 1
ATOM 4465 O O . ASP B 1 65 ? -2.543 -13.773 33.344 1 88.12 65 ASP B O 1
ATOM 4469 N N . PRO B 1 66 ? -0.497 -13.5 34.062 1 88.69 66 PRO B N 1
ATOM 4470 C CA . PRO B 1 66 ? 0.104 -14.016 32.844 1 88.69 66 PRO B CA 1
ATOM 4471 C C . PRO B 1 66 ? -0.147 -15.508 32.625 1 88.69 66 PRO B C 1
ATOM 4473 O O . PRO B 1 66 ? -0.02 -16.016 31.516 1 88.69 66 PRO B O 1
ATOM 4476 N N . GLU B 1 67 ? -0.496 -16.203 33.656 1 89.5 67 GLU B N 1
ATOM 4477 C CA . GLU B 1 67 ? -0.647 -17.641 33.562 1 89.5 67 GLU B CA 1
ATOM 4478 C C . GLU B 1 67 ? -2.102 -18.031 33.312 1 89.5 67 GLU B C 1
ATOM 4480 O O . GLU B 1 67 ? -2.395 -19.188 32.969 1 89.5 67 GLU B O 1
ATOM 4485 N N . LYS B 1 68 ? -3.002 -17.141 33.438 1 88.06 68 LYS B N 1
ATOM 4486 C CA . LYS B 1 68 ? -4.418 -17.422 33.219 1 88.06 68 LYS B CA 1
ATOM 4487 C C . LYS B 1 68 ? -4.953 -16.688 32 1 88.06 68 LYS B C 1
ATOM 4489 O O . LYS B 1 68 ? -5.336 -15.523 32.094 1 88.06 68 LYS B O 1
ATOM 4494 N N . ILE B 1 69 ? -5.082 -17.516 30.938 1 86.38 69 ILE B N 1
ATOM 4495 C CA . ILE B 1 69 ? -5.574 -16.938 29.688 1 86.38 69 ILE B CA 1
ATOM 4496 C C . ILE B 1 69 ? -7.074 -16.656 29.797 1 86.38 69 ILE B C 1
ATOM 4498 O O . ILE B 1 69 ? -7.828 -17.516 30.281 1 86.38 69 ILE B O 1
ATOM 4502 N N . THR B 1 70 ? -7.438 -15.477 29.531 1 84.44 70 THR B N 1
ATOM 4503 C CA . THR B 1 70 ? -8.859 -15.164 29.484 1 84.44 70 THR B CA 1
ATOM 4504 C C . THR B 1 70 ? -9.43 -15.438 28.094 1 84.44 70 THR B C 1
ATOM 4506 O O . THR B 1 70 ? -8.766 -15.164 27.078 1 84.44 70 THR B O 1
ATOM 4509 N N . ASP B 1 71 ? -10.508 -15.984 27.984 1 82.19 71 ASP B N 1
ATOM 4510 C CA . ASP B 1 71 ? -11.148 -16.297 26.719 1 82.19 71 ASP B CA 1
ATOM 4511 C C . ASP B 1 71 ? -11.602 -15.016 26 1 82.19 71 ASP B C 1
ATOM 4513 O O . ASP B 1 71 ? -11.695 -14.984 24.781 1 82.19 71 ASP B O 1
ATOM 4517 N N . ARG B 1 72 ? -11.781 -14.07 26.828 1 82.94 72 ARG B N 1
ATOM 4518 C CA . ARG B 1 72 ? -12.367 -12.844 26.281 1 82.94 72 ARG B CA 1
ATOM 4519 C C . ARG B 1 72 ? -11.312 -11.977 25.609 1 82.94 72 ARG B C 1
ATOM 4521 O O . ARG B 1 72 ? -11.555 -11.414 24.547 1 82.94 72 ARG B O 1
ATOM 4528 N N . TRP B 1 73 ? -10.148 -11.867 26.172 1 84.31 73 TRP B N 1
ATOM 4529 C CA . TRP B 1 73 ? -9.188 -10.859 25.734 1 84.31 73 TRP B CA 1
ATOM 4530 C C . TRP B 1 73 ? -8.031 -11.5 24.984 1 84.31 73 TRP B C 1
ATOM 4532 O O . TRP B 1 73 ? -7.148 -10.797 24.469 1 84.31 73 TRP B O 1
ATOM 4542 N N . ALA B 1 74 ? -8.094 -12.781 24.797 1 84.06 74 ALA B N 1
ATOM 4543 C CA . ALA B 1 74 ? -6.996 -13.477 24.125 1 84.06 74 ALA B CA 1
ATOM 4544 C C . ALA B 1 74 ? -7.34 -13.766 22.672 1 84.06 74 ALA B C 1
ATOM 4546 O O . ALA B 1 74 ? -6.492 -14.234 21.906 1 84.06 74 ALA B O 1
ATOM 4547 N N . THR B 1 75 ? -8.484 -13.328 22.266 1 84.81 75 THR B N 1
ATOM 4548 C CA . THR B 1 75 ? -8.898 -13.562 20.875 1 84.81 75 THR B CA 1
ATOM 4549 C C . THR B 1 75 ? -8.25 -12.547 19.938 1 84.81 75 THR B C 1
ATOM 4551 O O . THR B 1 75 ? -7.812 -11.484 20.375 1 84.81 75 THR B O 1
ATOM 4554 N N . ASP B 1 76 ? -8.164 -12.859 18.656 1 82.38 76 ASP B N 1
ATOM 4555 C CA . ASP B 1 76 ? -7.613 -11.953 17.656 1 82.38 76 ASP B CA 1
ATOM 4556 C C . ASP B 1 76 ? -8.391 -10.641 17.625 1 82.38 76 ASP B C 1
ATOM 4558 O O . ASP B 1 76 ? -7.805 -9.57 17.422 1 82.38 76 ASP B O 1
ATOM 4562 N N . LYS B 1 77 ? -9.594 -10.758 17.859 1 84.69 77 LYS B N 1
ATOM 4563 C CA . LYS B 1 77 ? -10.445 -9.578 17.844 1 84.69 77 LYS B CA 1
ATOM 4564 C C . LYS B 1 77 ? -10.125 -8.648 19.016 1 84.69 77 LYS B C 1
ATOM 4566 O O . LYS B 1 77 ? -10.016 -7.434 18.828 1 84.69 77 LYS B O 1
ATOM 4571 N N . SER B 1 78 ? -10 -9.281 20.109 1 88.62 78 SER B N 1
ATOM 4572 C CA . SER B 1 78 ? -9.703 -8.484 21.297 1 88.62 78 SER B CA 1
ATOM 4573 C C . SER B 1 78 ? -8.312 -7.871 21.219 1 88.62 78 SER B C 1
ATOM 4575 O O . SER B 1 78 ? -8.094 -6.742 21.672 1 88.62 78 SER B O 1
ATOM 4577 N N . ILE B 1 79 ? -7.445 -8.602 20.656 1 91.06 79 ILE B N 1
ATOM 4578 C CA . ILE B 1 79 ? -6.09 -8.086 20.516 1 91.06 79 ILE B CA 1
ATOM 4579 C C . ILE B 1 79 ? -6.086 -6.922 19.531 1 91.06 79 ILE B C 1
ATOM 4581 O O . ILE B 1 79 ? -5.387 -5.926 19.734 1 91.06 79 ILE B O 1
ATOM 4585 N N . GLY B 1 80 ? -6.875 -7.039 18.469 1 92.25 80 GLY B N 1
ATOM 4586 C CA . GLY B 1 80 ? -7.043 -5.926 17.547 1 92.25 80 GLY B CA 1
ATOM 4587 C C . GLY B 1 80 ? -7.602 -4.684 18.203 1 92.25 80 GLY B C 1
ATOM 4588 O O . GLY B 1 80 ? -7.18 -3.566 17.906 1 92.25 80 GLY B O 1
ATOM 4589 N N . HIS B 1 81 ? -8.469 -4.906 19.141 1 93.88 81 HIS B N 1
ATOM 4590 C CA . HIS B 1 81 ? -9.047 -3.785 19.875 1 93.88 81 HIS B CA 1
ATOM 4591 C C . HIS B 1 81 ? -8.008 -3.117 20.766 1 93.88 81 HIS B C 1
ATOM 4593 O O . HIS B 1 81 ? -7.984 -1.892 20.891 1 93.88 81 HIS B O 1
ATOM 4599 N N . VAL B 1 82 ? -7.23 -3.936 21.391 1 95.5 82 VAL B N 1
ATOM 4600 C CA . VAL B 1 82 ? -6.176 -3.391 22.234 1 95.5 82 VAL B CA 1
ATOM 4601 C C . VAL B 1 82 ? -5.215 -2.559 21.391 1 95.5 82 VAL B C 1
ATOM 4603 O O . VAL B 1 82 ? -4.746 -1.505 21.828 1 95.5 82 VAL B O 1
ATOM 4606 N N . SER B 1 83 ? -4.895 -3.037 20.203 1 97.56 83 SER B N 1
ATOM 4607 C CA . SER B 1 83 ? -4.051 -2.264 19.297 1 97.56 83 SER B CA 1
ATOM 4608 C C . SER B 1 83 ? -4.68 -0.916 18.969 1 97.56 83 SER B C 1
ATOM 4610 O O . SER B 1 83 ? -3.984 0.1 18.891 1 97.56 83 SER B O 1
ATOM 4612 N N . LEU B 1 84 ? -5.953 -0.923 18.734 1 98 84 LEU B N 1
ATOM 4613 C CA . LEU B 1 84 ? -6.684 0.309 18.453 1 98 84 LEU B CA 1
ATOM 4614 C C . LEU B 1 84 ? -6.613 1.266 19.641 1 98 84 LEU B C 1
ATOM 4616 O O . LEU B 1 84 ? -6.402 2.469 19.453 1 98 84 LEU B O 1
ATOM 4620 N N . LEU B 1 85 ? -6.809 0.679 20.797 1 98.12 85 LEU B N 1
ATOM 4621 C CA . LEU B 1 85 ? -6.719 1.484 22 1 98.12 85 LEU B CA 1
ATOM 4622 C C . LEU B 1 85 ? -5.348 2.141 22.125 1 98.12 85 LEU B C 1
ATOM 4624 O O . LEU B 1 85 ? -5.25 3.35 22.344 1 98.12 85 LEU B O 1
ATOM 4628 N N . LEU B 1 86 ? -4.312 1.382 21.953 1 98.62 86 LEU B N 1
ATOM 4629 C CA . LEU B 1 86 ? -2.947 1.888 22.031 1 98.62 86 LEU B CA 1
ATOM 4630 C C . LEU B 1 86 ? -2.693 2.951 20.969 1 98.62 86 LEU B C 1
ATOM 4632 O O . LEU B 1 86 ? -2.004 3.939 21.219 1 98.62 86 LEU B O 1
ATOM 4636 N N . ALA B 1 87 ? -3.232 2.783 19.797 1 98.75 87 ALA B N 1
ATOM 4637 C CA . ALA B 1 87 ? -3.086 3.76 18.719 1 98.75 87 ALA B CA 1
ATOM 4638 C C . ALA B 1 87 ? -3.705 5.098 19.094 1 98.75 87 ALA B C 1
ATOM 4640 O O . ALA B 1 87 ? -3.127 6.156 18.844 1 98.75 87 ALA B O 1
ATOM 4641 N N . THR B 1 88 ? -4.895 5.023 19.688 1 98.69 88 THR B N 1
ATOM 4642 C CA . THR B 1 88 ? -5.555 6.25 20.125 1 98.69 88 THR B CA 1
ATOM 4643 C C . THR B 1 88 ? -4.73 6.961 21.188 1 98.69 88 THR B C 1
ATOM 4645 O O . THR B 1 88 ? -4.656 8.195 21.203 1 98.69 88 THR B O 1
ATOM 4648 N N . LEU B 1 89 ? -4.129 6.195 22.047 1 98.69 89 LEU B N 1
ATOM 4649 C CA . LEU B 1 89 ? -3.305 6.793 23.094 1 98.69 89 LEU B CA 1
ATOM 4650 C C . LEU B 1 89 ? -2.051 7.426 22.5 1 98.69 89 LEU B C 1
ATOM 4652 O O . LEU B 1 89 ? -1.572 8.445 23 1 98.69 89 LEU B O 1
ATOM 4656 N N . ALA B 1 90 ? -1.513 6.801 21.5 1 98.69 90 ALA B N 1
ATOM 4657 C CA . ALA B 1 90 ? -0.366 7.395 20.812 1 98.69 90 ALA B CA 1
ATOM 4658 C C . ALA B 1 90 ? -0.716 8.766 20.25 1 98.69 90 ALA B C 1
ATOM 4660 O O . ALA B 1 90 ? 0.045 9.727 20.406 1 98.69 90 ALA B O 1
ATOM 4661 N N . ALA B 1 91 ? -1.861 8.852 19.609 1 98.44 91 ALA B N 1
ATOM 4662 C CA . ALA B 1 91 ? -2.326 10.125 19.062 1 98.44 91 ALA B CA 1
ATOM 4663 C C . ALA B 1 91 ? -2.611 11.125 20.172 1 98.44 91 ALA B C 1
ATOM 4665 O O . ALA B 1 91 ? -2.262 12.305 20.062 1 98.44 91 ALA B O 1
ATOM 4666 N N . GLY B 1 92 ? -3.242 10.617 21.234 1 98.38 92 GLY B N 1
ATOM 4667 C CA . GLY B 1 92 ? -3.52 11.484 22.375 1 98.38 92 GLY B CA 1
ATOM 4668 C C . GLY B 1 92 ? -2.264 12.039 23.016 1 98.38 92 GLY B C 1
ATOM 4669 O O . GLY B 1 92 ? -2.223 13.211 23.391 1 98.38 92 GLY B O 1
ATOM 4670 N N . ALA B 1 93 ? -1.273 11.219 23.125 1 97.75 93 ALA B N 1
ATOM 4671 C CA . ALA B 1 93 ? -0.008 11.664 23.703 1 97.75 93 ALA B CA 1
ATOM 4672 C C . ALA B 1 93 ? 0.631 12.758 22.859 1 97.75 93 ALA B C 1
ATOM 4674 O O . ALA B 1 93 ? 1.155 13.734 23.391 1 97.75 93 ALA B O 1
ATOM 4675 N N . HIS B 1 94 ? 0.563 12.609 21.578 1 96.69 94 HIS B N 1
ATOM 4676 C CA . HIS B 1 94 ? 1.146 13.594 20.672 1 96.69 94 HIS B CA 1
ATOM 4677 C C . HIS B 1 94 ? 0.45 14.945 20.812 1 96.69 94 HIS B C 1
ATOM 4679 O O . HIS B 1 94 ? 1.092 15.992 20.703 1 96.69 94 HIS B O 1
ATOM 4685 N N . TYR B 1 95 ? -0.831 14.938 21.078 1 96.19 95 TYR B N 1
ATOM 4686 C CA . TYR B 1 95 ? -1.606 16.172 21.141 1 96.19 95 TYR B CA 1
ATOM 4687 C C . TYR B 1 95 ? -1.699 16.688 22.578 1 96.19 95 TYR B C 1
ATOM 4689 O O . TYR B 1 95 ? -2.381 17.672 22.844 1 96.19 95 TYR B O 1
ATOM 4697 N N . SER B 1 96 ? -0.991 16 23.453 1 95.06 96 SER B N 1
ATOM 4698 C CA . SER B 1 96 ? -1.061 16.375 24.875 1 95.06 96 SER B CA 1
ATOM 4699 C C . SER B 1 96 ? -0.232 17.625 25.156 1 95.06 96 SER B C 1
ATOM 4701 O O . SER B 1 96 ? 0.429 18.156 24.266 1 95.06 96 SER B O 1
ATOM 4703 N N . ASP B 1 97 ? -0.334 18.078 26.375 1 90.12 97 ASP B N 1
ATOM 4704 C CA . ASP B 1 97 ? 0.352 19.281 26.797 1 90.12 97 ASP B CA 1
ATOM 4705 C C . ASP B 1 97 ? 1.675 18.969 27.484 1 90.12 97 ASP B C 1
ATOM 4707 O O . ASP B 1 97 ? 2.275 19.828 28.125 1 90.12 97 ASP B O 1
ATOM 4711 N N . ILE B 1 98 ? 2.059 17.766 27.312 1 90.44 98 ILE B N 1
ATOM 4712 C CA . ILE B 1 98 ? 3.336 17.344 27.875 1 90.44 98 ILE B CA 1
ATOM 4713 C C . ILE B 1 98 ? 4.48 17.953 27.078 1 90.44 98 ILE B C 1
ATOM 4715 O O . ILE B 1 98 ? 4.289 18.391 25.938 1 90.44 98 ILE B O 1
ATOM 4719 N N . ASP B 1 99 ? 5.605 18.031 27.734 1 87.94 99 ASP B N 1
ATOM 4720 C CA . ASP B 1 99 ? 6.781 18.578 27.078 1 87.94 99 ASP B CA 1
ATOM 4721 C C . ASP B 1 99 ? 7.133 17.781 25.828 1 87.94 99 ASP B C 1
ATOM 4723 O O . ASP B 1 99 ? 6.844 16.594 25.734 1 87.94 99 ASP B O 1
ATOM 4727 N N . CYS B 1 100 ? 7.785 18.406 24.922 1 84.94 100 CYS B N 1
ATOM 4728 C CA . CYS B 1 100 ? 8.008 17.906 23.578 1 84.94 100 CYS B CA 1
ATOM 4729 C C . CYS B 1 100 ? 8.773 16.578 23.625 1 84.94 100 CYS B C 1
ATOM 4731 O O . CYS B 1 100 ? 8.352 15.602 23 1 84.94 100 CYS B O 1
ATOM 4733 N N . SER B 1 101 ? 9.898 16.516 24.375 1 85.69 101 SER B N 1
ATOM 4734 C CA . SER B 1 101 ? 10.727 15.312 24.406 1 85.69 101 SER B CA 1
ATOM 4735 C C . SER B 1 101 ? 9.969 14.133 25.016 1 85.69 101 SER B C 1
ATOM 4737 O O . SER B 1 101 ? 9.992 13.023 24.469 1 85.69 101 SER B O 1
ATOM 4739 N N . GLU B 1 102 ? 9.273 14.438 26.031 1 91.25 102 GLU B N 1
ATOM 4740 C CA . GLU B 1 102 ? 8.5 13.391 26.703 1 91.25 102 GLU B CA 1
ATOM 4741 C C . GLU B 1 102 ? 7.305 12.969 25.859 1 91.25 102 GLU B C 1
ATOM 4743 O O . GLU B 1 102 ? 6.953 11.789 25.812 1 91.25 102 GLU B O 1
ATOM 4748 N N . ARG B 1 103 ? 6.711 13.914 25.25 1 92.88 103 ARG B N 1
ATOM 4749 C CA . ARG B 1 103 ? 5.566 13.641 24.391 1 92.88 103 ARG B CA 1
ATOM 4750 C C . ARG B 1 103 ? 5.957 12.711 23.25 1 92.88 103 ARG B C 1
ATOM 4752 O O . ARG B 1 103 ? 5.234 11.766 22.938 1 92.88 103 ARG B O 1
ATOM 4759 N N . HIS B 1 104 ? 7.094 13.031 22.656 1 92.31 104 HIS B N 1
ATOM 4760 C CA . HIS B 1 104 ? 7.59 12.219 21.547 1 92.31 104 HIS B CA 1
ATOM 4761 C C . HIS B 1 104 ? 7.887 10.797 22.016 1 92.31 104 HIS B C 1
ATOM 4763 O O . HIS B 1 104 ? 7.543 9.828 21.328 1 92.31 104 HIS B O 1
ATOM 4769 N N . GLU B 1 105 ? 8.516 10.672 23.141 1 93.94 105 GLU B N 1
ATOM 4770 C CA . GLU B 1 105 ? 8.852 9.359 23.672 1 93.94 105 GLU B CA 1
ATOM 4771 C C . GLU B 1 105 ? 7.598 8.555 24 1 93.94 105 GLU B C 1
ATOM 4773 O O . GLU B 1 105 ? 7.523 7.363 23.688 1 93.94 105 GLU B O 1
ATOM 4778 N N . LEU B 1 106 ? 6.645 9.227 24.594 1 95.94 106 LEU B N 1
ATOM 4779 C CA . LEU B 1 106 ? 5.41 8.547 24.984 1 95.94 106 LEU B CA 1
ATOM 4780 C C . LEU B 1 106 ? 4.617 8.117 23.75 1 95.94 106 LEU B C 1
ATOM 4782 O O . LEU B 1 106 ? 4.125 6.988 23.688 1 95.94 106 LEU B O 1
ATOM 4786 N N . SER B 1 107 ? 4.445 9.023 22.812 1 96.88 107 SER B N 1
ATOM 4787 C CA . SER B 1 107 ? 3.719 8.703 21.578 1 96.88 107 SER B CA 1
ATOM 4788 C C . SER B 1 107 ? 4.383 7.559 20.828 1 96.88 107 SER B C 1
ATOM 4790 O O . SER B 1 107 ? 3.699 6.66 20.328 1 96.88 107 SER B O 1
ATOM 4792 N N . THR B 1 108 ? 5.711 7.578 20.766 1 96 108 THR B N 1
ATOM 4793 C CA . THR B 1 108 ? 6.461 6.523 20.094 1 96 108 THR B CA 1
ATOM 4794 C C . THR B 1 108 ? 6.293 5.191 20.812 1 96 108 THR B C 1
ATOM 4796 O O . THR B 1 108 ? 6.18 4.141 20.188 1 96 108 THR B O 1
ATOM 4799 N N . ASP B 1 109 ? 6.344 5.285 22.078 1 97.31 109 ASP B N 1
ATOM 4800 C CA . ASP B 1 109 ? 6.18 4.07 22.875 1 97.31 109 ASP B CA 1
ATOM 4801 C C . ASP B 1 109 ? 4.809 3.443 22.641 1 97.31 109 ASP B C 1
ATOM 4803 O O . ASP B 1 109 ? 4.699 2.234 22.422 1 97.31 109 ASP B O 1
ATOM 4807 N N . PHE B 1 110 ? 3.73 4.215 22.719 1 98.44 110 PHE B N 1
ATOM 4808 C CA . PHE B 1 110 ? 2.381 3.715 22.484 1 98.44 110 PHE B CA 1
ATOM 4809 C C . PHE B 1 110 ? 2.258 3.133 21.078 1 98.44 110 PHE B C 1
ATOM 4811 O O . PHE B 1 110 ? 1.62 2.098 20.891 1 98.44 110 PHE B O 1
ATOM 4818 N N . ALA B 1 111 ? 2.838 3.848 20.141 1 97.94 111 ALA B N 1
ATOM 4819 C CA . ALA B 1 111 ? 2.791 3.373 18.75 1 97.94 111 ALA B CA 1
ATOM 4820 C C . ALA B 1 111 ? 3.492 2.025 18.609 1 97.94 111 ALA B C 1
ATOM 4822 O O . ALA B 1 111 ? 2.986 1.121 17.938 1 97.94 111 ALA B O 1
ATOM 4823 N N . ARG B 1 112 ? 4.664 1.933 19.219 1 97.06 112 ARG B N 1
ATOM 4824 C CA . ARG B 1 112 ? 5.414 0.682 19.188 1 97.06 112 ARG B CA 1
ATOM 4825 C C . ARG B 1 112 ? 4.605 -0.46 19.797 1 97.06 112 ARG B C 1
ATOM 4827 O O . ARG B 1 112 ? 4.562 -1.561 19.234 1 97.06 112 ARG B O 1
ATOM 4834 N N . ARG B 1 113 ? 4.02 -0.22 20.906 1 97.75 113 ARG B N 1
ATOM 4835 C CA . ARG B 1 113 ? 3.193 -1.222 21.562 1 97.75 113 ARG B CA 1
ATOM 4836 C C . ARG B 1 113 ? 1.989 -1.594 20.703 1 97.75 113 ARG B C 1
ATOM 4838 O O . ARG B 1 113 ? 1.588 -2.758 20.656 1 97.75 113 ARG B O 1
ATOM 4845 N N . SER B 1 114 ? 1.419 -0.627 20.078 1 98.31 114 SER B N 1
ATOM 4846 C CA . SER B 1 114 ? 0.293 -0.895 19.188 1 98.31 114 SER B CA 1
ATOM 4847 C C . SER B 1 114 ? 0.705 -1.799 18.031 1 98.31 114 SER B C 1
ATOM 4849 O O . SER B 1 114 ? 0.002 -2.758 17.703 1 98.31 114 SER B O 1
ATOM 4851 N N . PHE B 1 115 ? 1.854 -1.522 17.438 1 96.25 115 PHE B N 1
ATOM 4852 C CA . PHE B 1 115 ? 2.348 -2.348 16.344 1 96.25 115 PHE B CA 1
ATOM 4853 C C . PHE B 1 115 ? 2.631 -3.768 16.828 1 96.25 115 PHE B C 1
ATOM 4855 O O . PHE B 1 115 ? 2.424 -4.73 16.078 1 96.25 115 PHE B O 1
ATOM 4862 N N . HIS B 1 116 ? 3.102 -3.818 18.016 1 95.5 116 HIS B N 1
ATOM 4863 C CA . HIS B 1 116 ? 3.33 -5.141 18.578 1 95.5 116 HIS B CA 1
ATOM 4864 C C . HIS B 1 116 ? 2.025 -5.918 18.703 1 95.5 116 HIS B C 1
ATOM 4866 O O . HIS B 1 116 ? 1.973 -7.105 18.375 1 95.5 116 HIS B O 1
ATOM 4872 N N . ALA B 1 117 ? 1.02 -5.289 19.172 1 95.94 117 ALA B N 1
ATOM 4873 C CA . ALA B 1 117 ? -0.291 -5.922 19.297 1 95.94 117 ALA B CA 1
ATOM 4874 C C . ALA B 1 117 ? -0.838 -6.32 17.938 1 95.94 117 ALA B C 1
ATOM 4876 O O . ALA B 1 117 ? -1.478 -7.363 17.797 1 95.94 117 ALA B O 1
ATOM 4877 N N . LEU B 1 118 ? -0.632 -5.488 16.922 1 95.5 118 LEU B N 1
ATOM 4878 C CA . LEU B 1 118 ? -1.058 -5.809 15.562 1 95.5 118 LEU B CA 1
ATOM 4879 C C . LEU B 1 118 ? -0.384 -7.082 15.07 1 95.5 118 LEU B C 1
ATOM 4881 O O . LEU B 1 118 ? -1.029 -7.926 14.445 1 95.5 118 LEU B O 1
ATOM 4885 N N . ARG B 1 119 ? 0.864 -7.191 15.359 1 92.25 119 ARG B N 1
ATOM 4886 C CA . ARG B 1 119 ? 1.588 -8.391 14.953 1 92.25 119 ARG B CA 1
ATOM 4887 C C . ARG B 1 119 ? 1.052 -9.625 15.672 1 92.25 119 ARG B C 1
ATOM 4889 O O . ARG B 1 119 ? 0.912 -10.688 15.07 1 92.25 119 ARG B O 1
ATOM 4896 N N . LEU B 1 120 ? 0.748 -9.445 16.969 1 91.31 120 LEU B N 1
ATOM 4897 C CA . LEU B 1 120 ? 0.185 -10.547 17.734 1 91.31 120 LEU B CA 1
ATOM 4898 C C . LEU B 1 120 ? -1.159 -10.984 17.172 1 91.31 120 LEU B C 1
ATOM 4900 O O . LEU B 1 120 ? -1.516 -12.164 17.234 1 91.31 120 LEU B O 1
ATOM 4904 N N . ALA B 1 121 ? -1.822 -10.055 16.578 1 90.44 121 ALA B N 1
ATOM 4905 C CA . ALA B 1 121 ? -3.139 -10.336 16 1 90.44 121 ALA B CA 1
ATOM 4906 C C . ALA B 1 121 ? -3.02 -10.828 14.57 1 90.44 121 ALA B C 1
ATOM 4908 O O . ALA B 1 121 ? -4.027 -11.039 13.891 1 90.44 121 ALA B O 1
ATOM 4909 N N . ASN B 1 122 ? -1.831 -10.977 14.039 1 88.19 122 ASN B N 1
ATOM 4910 C CA . ASN B 1 122 ? -1.616 -11.383 12.656 1 88.19 122 ASN B CA 1
ATOM 4911 C C . ASN B 1 122 ? -2.418 -10.523 11.688 1 88.19 122 ASN B C 1
ATOM 4913 O O . ASN B 1 122 ? -3.158 -11.047 10.852 1 88.19 122 ASN B O 1
ATOM 4917 N N . PHE B 1 123 ? -2.189 -9.234 11.766 1 90.38 123 PHE B N 1
ATOM 4918 C CA . PHE B 1 123 ? -3.064 -8.266 11.109 1 90.38 123 PHE B CA 1
ATOM 4919 C C . PHE B 1 123 ? -2.957 -8.375 9.594 1 90.38 123 PHE B C 1
ATOM 4921 O O . PHE B 1 123 ? -3.896 -8.031 8.875 1 90.38 123 PHE B O 1
ATOM 4928 N N . LEU B 1 124 ? -1.868 -8.93 9.062 1 86.44 124 LEU B N 1
ATOM 4929 C CA . LEU B 1 124 ? -1.694 -9.031 7.613 1 86.44 124 LEU B CA 1
ATOM 4930 C C . LEU B 1 124 ? -2.559 -10.141 7.039 1 86.44 124 LEU B C 1
ATOM 4932 O O . LEU B 1 124 ? -2.947 -10.094 5.871 1 86.44 124 LEU B O 1
ATOM 4936 N N . PHE B 1 125 ? -2.891 -11.07 7.914 1 82.88 125 PHE B N 1
ATOM 4937 C CA . PHE B 1 125 ? -3.621 -12.242 7.445 1 82.88 125 PHE B CA 1
ATOM 4938 C C . PHE B 1 125 ? -5.074 -12.195 7.902 1 82.88 125 PHE B C 1
ATOM 4940 O O . PHE B 1 125 ? -5.949 -12.781 7.27 1 82.88 125 PHE B O 1
ATOM 4947 N N . ARG B 1 126 ? -5.215 -11.43 9.008 1 85.38 126 ARG B N 1
ATOM 4948 C CA . ARG B 1 126 ? -6.555 -11.359 9.586 1 85.38 126 ARG B CA 1
ATOM 4949 C C . ARG B 1 126 ? -6.949 -9.914 9.867 1 85.38 126 ARG B C 1
ATOM 4951 O O . ARG B 1 126 ? -7.145 -9.531 11.023 1 85.38 126 ARG B O 1
ATOM 4958 N N . PRO B 1 127 ? -7.219 -9.266 8.797 1 89.62 127 PRO B N 1
ATOM 4959 C CA . PRO B 1 127 ? -7.625 -7.879 9.023 1 89.62 127 PRO B CA 1
ATOM 4960 C C . PRO B 1 127 ? -9.039 -7.762 9.586 1 89.62 127 PRO B C 1
ATOM 4962 O O . PRO B 1 127 ? -9.883 -8.625 9.336 1 89.62 127 PRO B O 1
ATOM 4965 N N . SER B 1 128 ? -9.234 -6.809 10.438 1 91.06 128 SER B N 1
ATOM 4966 C CA . SER B 1 128 ? -10.531 -6.461 11.023 1 91.06 128 SER B CA 1
ATOM 4967 C C . SER B 1 128 ? -10.766 -4.957 10.992 1 91.06 128 SER B C 1
ATOM 4969 O O . SER B 1 128 ? -9.852 -4.188 10.672 1 91.06 128 SER B O 1
ATOM 4971 N N . LEU B 1 129 ? -11.977 -4.559 11.273 1 93 129 LEU B N 1
ATOM 4972 C CA . LEU B 1 129 ? -12.297 -3.137 11.258 1 93 129 LEU B CA 1
ATOM 4973 C C . LEU B 1 129 ? -11.469 -2.385 12.305 1 93 129 LEU B C 1
ATOM 4975 O O . LEU B 1 129 ? -11.023 -1.262 12.055 1 93 129 LEU B O 1
ATOM 4979 N N . ASP B 1 130 ? -11.242 -2.998 13.43 1 94.56 130 ASP B N 1
ATOM 4980 C CA . ASP B 1 130 ? -10.422 -2.379 14.461 1 94.56 130 ASP B CA 1
ATOM 4981 C C . ASP B 1 130 ? -8.977 -2.236 14.008 1 94.56 130 ASP B C 1
ATOM 4983 O O . ASP B 1 130 ? -8.32 -1.23 14.305 1 94.56 130 ASP B O 1
ATOM 4987 N N . ILE B 1 131 ? -8.531 -3.244 13.344 1 95.38 131 ILE B N 1
ATOM 4988 C CA . ILE B 1 131 ? -7.16 -3.221 12.852 1 95.38 131 ILE B CA 1
ATOM 4989 C C . ILE B 1 131 ? -7 -2.1 11.828 1 95.38 131 ILE B C 1
ATOM 4991 O O . ILE B 1 131 ? -6.016 -1.357 11.859 1 95.38 131 ILE B O 1
ATOM 4995 N N . ILE B 1 132 ? -7.953 -1.942 10.945 1 96.94 132 ILE B N 1
ATOM 4996 C CA . ILE B 1 132 ? -7.895 -0.887 9.938 1 96.94 132 ILE B CA 1
ATOM 4997 C C . ILE B 1 132 ? -7.891 0.478 10.625 1 96.94 132 ILE B C 1
ATOM 4999 O O . ILE B 1 132 ? -7.109 1.36 10.258 1 96.94 132 ILE B O 1
ATOM 5003 N N . GLN B 1 133 ? -8.766 0.616 11.578 1 97.88 133 GLN B N 1
ATOM 5004 C CA . GLN B 1 133 ? -8.812 1.871 12.32 1 97.88 133 GLN B CA 1
ATOM 5005 C C . GLN B 1 133 ? -7.484 2.141 13.031 1 97.88 133 GLN B C 1
ATOM 5007 O O . GLN B 1 133 ? -7.004 3.275 13.039 1 97.88 133 GLN B O 1
ATOM 5012 N N . ALA B 1 134 ? -6.949 1.124 13.641 1 98.31 134 ALA B N 1
ATOM 5013 C CA . ALA B 1 134 ? -5.664 1.268 14.32 1 98.31 134 ALA B CA 1
ATOM 5014 C C . ALA B 1 134 ? -4.574 1.711 13.352 1 98.31 134 ALA B C 1
ATOM 5016 O O . ALA B 1 134 ? -3.803 2.625 13.656 1 98.31 134 ALA B O 1
ATOM 5017 N N . LEU B 1 135 ? -4.551 1.089 12.211 1 98.38 135 LEU B N 1
ATOM 5018 C CA . LEU B 1 135 ? -3.537 1.416 11.211 1 98.38 135 LEU B CA 1
ATOM 5019 C C . LEU B 1 135 ? -3.703 2.85 10.719 1 98.38 135 LEU B C 1
ATOM 5021 O O . LEU B 1 135 ? -2.715 3.551 10.492 1 98.38 135 LEU B O 1
ATOM 5025 N N . LEU B 1 136 ? -4.898 3.289 10.562 1 98.56 136 LEU B N 1
ATOM 5026 C CA . LEU B 1 136 ? -5.164 4.648 10.109 1 98.56 136 LEU B CA 1
ATOM 5027 C C . LEU B 1 136 ? -4.707 5.664 11.156 1 98.56 136 LEU B C 1
ATOM 5029 O O . LEU B 1 136 ? -4.09 6.676 10.812 1 98.56 136 LEU B O 1
ATOM 5033 N N . ILE B 1 137 ? -5 5.367 12.367 1 98.75 137 ILE B N 1
ATOM 5034 C CA . ILE B 1 137 ? -4.602 6.277 13.438 1 98.75 137 ILE B CA 1
ATOM 5035 C C . ILE B 1 137 ? -3.078 6.281 13.57 1 98.75 137 ILE B C 1
ATOM 5037 O O . ILE B 1 137 ? -2.467 7.34 13.727 1 98.75 137 ILE B O 1
ATOM 5041 N N . LEU B 1 138 ? -2.506 5.094 13.516 1 98.5 138 LEU B N 1
ATOM 5042 C CA . LEU B 1 138 ? -1.053 5 13.594 1 98.5 138 LEU B CA 1
ATOM 5043 C C . LEU B 1 138 ? -0.394 5.75 12.445 1 98.5 138 LEU B C 1
ATOM 5045 O O . LEU B 1 138 ? 0.59 6.465 12.641 1 98.5 138 LEU B O 1
ATOM 5049 N N . GLY B 1 139 ? -0.941 5.57 11.234 1 97.69 139 GLY B N 1
ATOM 5050 C CA . GLY B 1 139 ? -0.416 6.312 10.094 1 97.69 139 GLY B CA 1
ATOM 5051 C C . GLY B 1 139 ? -0.484 7.816 10.289 1 97.69 139 GLY B C 1
ATOM 5052 O O . GLY B 1 139 ? 0.487 8.523 10.016 1 97.69 139 GLY B O 1
ATOM 5053 N N . ASN B 1 140 ? -1.587 8.258 10.734 1 98 140 ASN B N 1
ATOM 5054 C CA . ASN B 1 140 ? -1.763 9.68 10.992 1 98 140 ASN B CA 1
ATOM 5055 C C . ASN B 1 140 ? -0.815 10.18 12.078 1 98 140 ASN B C 1
ATOM 5057 O O . ASN B 1 140 ? -0.288 11.289 11.984 1 98 140 ASN B O 1
ATOM 5061 N N . THR B 1 141 ? -0.653 9.383 13.109 1 97.81 141 THR B N 1
ATOM 5062 C CA . THR B 1 141 ? 0.235 9.75 14.211 1 97.81 141 THR B CA 1
ATOM 5063 C C . THR B 1 141 ? 1.686 9.797 13.734 1 97.81 141 THR B C 1
ATOM 5065 O O . THR B 1 141 ? 2.418 10.734 14.07 1 97.81 141 THR B O 1
ATOM 5068 N N . LEU B 1 142 ? 2.086 8.828 12.984 1 95.56 142 LEU B N 1
ATOM 5069 C CA . LEU B 1 142 ? 3.436 8.836 12.43 1 95.56 142 LEU B CA 1
ATOM 5070 C C . LEU B 1 142 ? 3.67 10.07 11.57 1 95.56 142 LEU B C 1
ATOM 5072 O O . LEU B 1 142 ? 4.715 10.711 11.672 1 95.56 142 LEU B O 1
ATOM 5076 N N . GLN B 1 143 ? 2.721 10.352 10.797 1 95.56 143 GLN B N 1
ATOM 5077 C CA . GLN B 1 143 ? 2.791 11.547 9.961 1 95.56 143 GLN B CA 1
ATOM 5078 C C . GLN B 1 143 ? 2.975 12.805 10.812 1 95.56 143 GLN B C 1
ATOM 5080 O O . GLN B 1 143 ? 3.83 13.641 10.516 1 95.56 143 GLN B O 1
ATOM 5085 N N . ASN B 1 144 ? 2.217 12.898 11.836 1 96.06 144 ASN B N 1
ATOM 5086 C CA . ASN B 1 144 ? 2.246 14.078 12.688 1 96.06 144 ASN B CA 1
ATOM 5087 C C . ASN B 1 144 ? 3.539 14.148 13.5 1 96.06 144 ASN B C 1
ATOM 5089 O O . ASN B 1 144 ? 3.949 15.234 13.922 1 96.06 144 ASN B O 1
ATOM 5093 N N . MET B 1 145 ? 4.148 13.047 13.711 1 93.94 145 MET B N 1
ATOM 5094 C CA . MET B 1 145 ? 5.41 13.008 14.453 1 93.94 145 MET B CA 1
ATOM 5095 C C . MET B 1 145 ? 6.598 13.195 13.516 1 93.94 145 MET B C 1
ATOM 5097 O O . MET B 1 145 ? 7.738 12.93 13.891 1 93.94 145 MET B O 1
ATOM 5101 N N . GLY B 1 146 ? 6.395 13.539 12.328 1 90.31 146 GLY B N 1
ATOM 5102 C CA . GLY B 1 146 ? 7.457 13.883 11.398 1 90.31 146 GLY B CA 1
ATOM 5103 C C . GLY B 1 146 ? 7.875 12.719 10.516 1 90.31 146 GLY B C 1
ATOM 5104 O O . GLY B 1 146 ? 8.797 12.844 9.711 1 90.31 146 GLY B O 1
ATOM 5105 N N . GLN B 1 147 ? 7.238 11.633 10.648 1 91.19 147 GLN B N 1
ATOM 5106 C CA . GLN B 1 147 ? 7.551 10.461 9.828 1 91.19 147 GLN B CA 1
ATOM 5107 C C . GLN B 1 147 ? 6.523 10.273 8.719 1 91.19 147 GLN B C 1
ATOM 5109 O O . GLN B 1 147 ? 5.926 9.203 8.594 1 91.19 147 GLN B O 1
ATOM 5114 N N . SER B 1 148 ? 6.434 11.281 7.887 1 91.81 148 SER B N 1
ATOM 5115 C CA . SER B 1 148 ? 5.398 11.289 6.855 1 91.81 148 SER B CA 1
ATOM 5116 C C . SER B 1 148 ? 5.664 10.234 5.793 1 91.81 148 SER B C 1
ATOM 5118 O O . SER B 1 148 ? 4.727 9.656 5.234 1 91.81 148 SER B O 1
ATOM 5120 N N . ASP B 1 149 ? 6.934 9.906 5.531 1 89.56 149 ASP B N 1
ATOM 5121 C CA . ASP B 1 149 ? 7.262 8.898 4.531 1 89.56 149 ASP B CA 1
ATOM 5122 C C . ASP B 1 149 ? 6.82 7.508 4.988 1 89.56 149 ASP B C 1
ATOM 5124 O O . ASP B 1 149 ? 6.348 6.703 4.184 1 89.56 149 ASP B O 1
ATOM 5128 N N . ALA B 1 150 ? 7.059 7.289 6.254 1 91.44 150 ALA B N 1
ATOM 5129 C CA . ALA B 1 150 ? 6.594 6.02 6.809 1 91.44 150 ALA B CA 1
ATOM 5130 C C . ALA B 1 150 ? 5.074 5.918 6.738 1 91.44 150 ALA B C 1
ATOM 5132 O O . ALA B 1 150 ? 4.527 4.848 6.457 1 91.44 150 ALA B O 1
ATOM 5133 N N . ALA B 1 151 ? 4.418 7.02 7.055 1 95 151 ALA B N 1
ATOM 5134 C CA . ALA B 1 151 ? 2.961 7.047 6.969 1 95 151 ALA B CA 1
ATOM 5135 C C . ALA B 1 151 ? 2.488 6.801 5.539 1 95 151 ALA B C 1
ATOM 5137 O O . ALA B 1 151 ? 1.499 6.102 5.316 1 95 151 ALA B O 1
ATOM 5138 N N . TRP B 1 152 ? 3.186 7.402 4.566 1 95.38 152 TRP B N 1
ATOM 5139 C CA . TRP B 1 152 ? 2.904 7.227 3.145 1 95.38 152 TRP B CA 1
ATOM 5140 C C . TRP B 1 152 ? 2.98 5.754 2.752 1 95.38 152 TRP B C 1
ATOM 5142 O O . TRP B 1 152 ? 2.062 5.227 2.119 1 95.38 152 TRP B O 1
ATOM 5152 N N . ALA B 1 153 ? 4.02 5.074 3.152 1 94.06 153 ALA B N 1
ATOM 5153 C CA . ALA B 1 153 ? 4.223 3.662 2.836 1 94.06 153 ALA B CA 1
ATOM 5154 C C . ALA B 1 153 ? 3.199 2.785 3.551 1 94.06 153 ALA B C 1
ATOM 5156 O O . ALA B 1 153 ? 2.635 1.866 2.953 1 94.06 153 ALA B O 1
ATOM 5157 N N . LEU B 1 154 ? 2.938 3.092 4.812 1 95.44 154 LEU B N 1
ATOM 5158 C CA . LEU B 1 154 ? 2.002 2.314 5.617 1 95.44 154 LEU B CA 1
ATOM 5159 C C . LEU B 1 154 ? 0.594 2.389 5.035 1 95.44 154 LEU B C 1
ATOM 5161 O O . LEU B 1 154 ? -0.161 1.416 5.102 1 95.44 154 LEU B O 1
ATOM 5165 N N . LEU B 1 155 ? 0.261 3.541 4.496 1 97.5 155 LEU B N 1
ATOM 5166 C CA . LEU B 1 155 ? -1.073 3.721 3.938 1 97.5 155 LEU B CA 1
ATOM 5167 C C . LEU B 1 155 ? -1.305 2.768 2.77 1 97.5 155 LEU B C 1
ATOM 5169 O O . LEU B 1 155 ? -2.428 2.305 2.553 1 97.5 155 LEU B O 1
ATOM 5173 N N . GLY B 1 156 ? -0.264 2.463 2.023 1 96.75 156 GLY B N 1
ATOM 5174 C CA . GLY B 1 156 ? -0.392 1.462 0.977 1 96.75 156 GLY B CA 1
ATOM 5175 C C . GLY B 1 156 ? -0.852 0.112 1.495 1 96.75 156 GLY B C 1
ATOM 5176 O O . GLY B 1 156 ? -1.773 -0.49 0.942 1 96.75 156 GLY B O 1
ATOM 5177 N N . THR B 1 157 ? -0.209 -0.324 2.535 1 96.19 157 THR B N 1
ATOM 5178 C CA . THR B 1 157 ? -0.585 -1.58 3.174 1 96.19 157 THR B CA 1
ATOM 5179 C C . THR B 1 157 ? -2.012 -1.509 3.713 1 96.19 157 THR B C 1
ATOM 5181 O O . THR B 1 157 ? -2.791 -2.449 3.547 1 96.19 157 THR B O 1
ATOM 5184 N N . THR B 1 158 ? -2.32 -0.412 4.352 1 97.62 158 THR B N 1
ATOM 5185 C CA . THR B 1 158 ? -3.643 -0.23 4.941 1 97.62 158 THR B CA 1
ATOM 5186 C C . THR B 1 158 ? -4.727 -0.319 3.873 1 97.62 158 THR B C 1
ATOM 5188 O O . THR B 1 158 ? -5.762 -0.956 4.082 1 97.62 158 THR B O 1
ATOM 5191 N N . ILE B 1 159 ? -4.484 0.293 2.764 1 96.81 159 ILE B N 1
ATOM 5192 C CA . ILE B 1 159 ? -5.457 0.303 1.676 1 96.81 159 ILE B CA 1
ATOM 5193 C C . ILE B 1 159 ? -5.664 -1.118 1.156 1 96.81 159 ILE B C 1
ATOM 5195 O O . ILE B 1 159 ? -6.797 -1.539 0.917 1 96.81 159 ILE B O 1
ATOM 5199 N N . ARG B 1 160 ? -4.586 -1.88 0.981 1 95.88 160 ARG B N 1
ATOM 5200 C CA . ARG B 1 160 ? -4.695 -3.254 0.503 1 95.88 160 ARG B CA 1
ATOM 5201 C C . ARG B 1 160 ? -5.473 -4.117 1.491 1 95.88 160 ARG B C 1
ATOM 5203 O O . ARG B 1 160 ? -6.289 -4.949 1.089 1 95.88 160 ARG B O 1
ATOM 5210 N N . LEU B 1 161 ? -5.215 -3.922 2.754 1 94.56 161 LEU B N 1
ATOM 5211 C CA . LEU B 1 161 ? -5.949 -4.68 3.762 1 94.56 161 LEU B CA 1
ATOM 5212 C C . LEU B 1 161 ? -7.43 -4.309 3.754 1 94.56 161 LEU B C 1
ATOM 5214 O O . LEU B 1 161 ? -8.289 -5.176 3.906 1 94.56 161 LEU B O 1
ATOM 5218 N N . ALA B 1 162 ? -7.699 -3.043 3.613 1 94.88 162 ALA B N 1
ATOM 5219 C CA . ALA B 1 162 ? -9.086 -2.6 3.52 1 94.88 162 ALA B CA 1
ATOM 5220 C C . ALA B 1 162 ? -9.773 -3.203 2.297 1 94.88 162 ALA B C 1
ATOM 5222 O O . ALA B 1 162 ? -10.945 -3.584 2.361 1 94.88 162 ALA B O 1
ATOM 5223 N N . GLN B 1 163 ? -9.078 -3.326 1.199 1 91.88 163 GLN B N 1
ATOM 5224 C CA . GLN B 1 163 ? -9.625 -3.945 -0.006 1 91.88 163 GLN B CA 1
ATOM 5225 C C . GLN B 1 163 ? -9.906 -5.426 0.219 1 91.88 163 GLN B C 1
ATOM 5227 O O . GLN B 1 163 ? -10.891 -5.961 -0.3 1 91.88 163 GLN B O 1
ATOM 5232 N N . THR B 1 164 ? -8.977 -6.02 0.922 1 89.75 164 THR B N 1
ATOM 5233 C CA . THR B 1 164 ? -9.18 -7.43 1.244 1 89.75 164 THR B CA 1
ATOM 5234 C C . THR B 1 164 ? -10.508 -7.629 1.971 1 89.75 164 THR B C 1
ATOM 5236 O O . THR B 1 164 ? -11.195 -8.625 1.749 1 89.75 164 THR B O 1
ATOM 5239 N N . MET B 1 165 ? -10.883 -6.625 2.75 1 89.31 165 MET B N 1
ATOM 5240 C CA . MET B 1 165 ? -12.117 -6.707 3.527 1 89.31 165 MET B CA 1
ATOM 5241 C C . MET B 1 165 ? -13.312 -6.258 2.697 1 89.31 165 MET B C 1
ATOM 5243 O O . MET B 1 165 ? -14.453 -6.359 3.143 1 89.31 165 MET B O 1
ATOM 5247 N N . GLY B 1 166 ? -13.102 -5.695 1.56 1 88.19 166 GLY B N 1
ATOM 5248 C CA . GLY B 1 166 ? -14.164 -5.246 0.678 1 88.19 166 GLY B CA 1
ATOM 5249 C C . GLY B 1 166 ? -14.688 -3.863 1.023 1 88.19 166 GLY B C 1
ATOM 5250 O O . GLY B 1 166 ? -15.797 -3.496 0.633 1 88.19 166 GLY B O 1
ATOM 5251 N N . LEU B 1 167 ? -13.914 -3.047 1.72 1 91.31 167 LEU B N 1
ATOM 5252 C CA . LEU B 1 167 ? -14.375 -1.74 2.172 1 91.31 167 LEU B CA 1
ATOM 5253 C C . LEU B 1 167 ? -14.469 -0.762 1.006 1 91.31 167 LEU B C 1
ATOM 5255 O O . LEU B 1 167 ? -15.133 0.272 1.107 1 91.31 167 LEU B O 1
ATOM 5259 N N . HIS B 1 168 ? -13.883 -1.026 -0.119 1 88.88 168 HIS B N 1
ATOM 5260 C CA . HIS B 1 168 ? -13.781 -0.101 -1.242 1 88.88 168 HIS B CA 1
ATOM 5261 C C . HIS B 1 168 ? -15.086 -0.056 -2.037 1 88.88 168 HIS B C 1
ATOM 5263 O O . HIS B 1 168 ? -15.266 0.812 -2.895 1 88.88 168 HIS B O 1
ATOM 5269 N N . THR B 1 169 ? -15.969 -0.958 -1.756 1 87.19 169 THR B N 1
ATOM 5270 C CA . THR B 1 169 ? -17.203 -0.996 -2.535 1 87.19 169 THR B CA 1
ATOM 5271 C C . THR B 1 169 ? -18.391 -1.303 -1.639 1 87.19 169 THR B C 1
ATOM 5273 O O . THR B 1 169 ? -18.281 -2.043 -0.661 1 87.19 169 THR B O 1
ATOM 5276 N N . GLU B 1 170 ? -19.516 -0.777 -2.006 1 85.12 170 GLU B N 1
ATOM 5277 C CA . GLU B 1 170 ? -20.75 -1.013 -1.267 1 85.12 170 GLU B CA 1
ATOM 5278 C C . GLU B 1 170 ? -21.297 -2.41 -1.54 1 85.12 170 GLU B C 1
ATOM 5280 O O . GLU B 1 170 ? -22.016 -2.973 -0.713 1 85.12 170 GLU B O 1
ATOM 5285 N N . ARG B 1 171 ? -20.953 -2.949 -2.604 1 77.38 171 ARG B N 1
ATOM 5286 C CA . ARG B 1 171 ? -21.469 -4.25 -3.023 1 77.38 171 ARG B CA 1
ATOM 5287 C C . ARG B 1 171 ? -21.016 -5.348 -2.062 1 77.38 171 ARG B C 1
ATOM 5289 O O . ARG B 1 171 ? -21.734 -6.332 -1.861 1 77.38 171 ARG B O 1
ATOM 5296 N N . SER B 1 172 ? -19.906 -5.133 -1.508 1 76.94 172 SER B N 1
ATOM 5297 C CA . SER B 1 172 ? -19.344 -6.152 -0.627 1 76.94 172 SER B CA 1
ATOM 5298 C C . SER B 1 172 ? -20.062 -6.172 0.72 1 76.94 172 SER B C 1
ATOM 5300 O O . SER B 1 172 ? -20 -7.164 1.451 1 76.94 172 SER B O 1
ATOM 5302 N N . THR B 1 173 ? -20.734 -5.121 1.062 1 77.19 173 THR B N 1
ATOM 5303 C CA . THR B 1 173 ? -21.344 -5.008 2.387 1 77.19 173 THR B CA 1
ATOM 5304 C C . THR B 1 173 ? -22.859 -5.043 2.293 1 77.19 173 THR B C 1
ATOM 5306 O O . THR B 1 173 ? -23.547 -4.797 3.283 1 77.19 173 THR B O 1
ATOM 5309 N N . ILE B 1 174 ? -23.375 -5.359 1.162 1 76.38 174 ILE B N 1
ATOM 5310 C CA . ILE B 1 174 ? -24.812 -5.305 0.93 1 76.38 174 ILE B CA 1
ATOM 5311 C C . ILE B 1 174 ? -25.516 -6.285 1.86 1 76.38 174 ILE B C 1
ATOM 5313 O O . ILE B 1 174 ? -26.609 -5.996 2.361 1 76.38 174 ILE B O 1
ATOM 5317 N N . HIS B 1 175 ? -24.875 -7.344 2.186 1 77.19 175 HIS B N 1
ATOM 5318 C CA . HIS B 1 175 ? -25.531 -8.375 2.988 1 77.19 175 HIS B CA 1
ATOM 5319 C C . HIS B 1 175 ? -25.234 -8.188 4.473 1 77.19 175 HIS B C 1
ATOM 5321 O O . HIS B 1 175 ? -25.734 -8.938 5.309 1 77.19 175 HIS B O 1
ATOM 5327 N N . CYS B 1 176 ? -24.531 -7.145 4.801 1 80.12 176 CYS B N 1
ATOM 5328 C CA . CYS B 1 176 ? -24.172 -6.887 6.188 1 80.12 176 CYS B CA 1
ATOM 5329 C C . CYS B 1 176 ? -25.188 -5.977 6.859 1 80.12 176 CYS B C 1
ATOM 5331 O O . CYS B 1 176 ? -25.891 -5.227 6.184 1 80.12 176 CYS B O 1
ATOM 5333 N N . PRO B 1 177 ? -25.312 -6.133 8.188 1 84.44 177 PRO B N 1
ATOM 5334 C CA . PRO B 1 177 ? -26.172 -5.199 8.914 1 84.44 177 PRO B CA 1
ATOM 5335 C C . PRO B 1 177 ? -25.797 -3.738 8.68 1 84.44 177 PRO B C 1
ATOM 5337 O O . PRO B 1 177 ? -24.641 -3.445 8.32 1 84.44 177 PRO B O 1
ATOM 5340 N N . GLU B 1 178 ? -26.719 -2.873 8.867 1 84.31 178 GLU B N 1
ATOM 5341 C CA . GLU B 1 178 ? -26.562 -1.453 8.562 1 84.31 178 GLU B CA 1
ATOM 5342 C C . GLU B 1 178 ? -25.406 -0.843 9.344 1 84.31 178 GLU B C 1
ATOM 5344 O O . GLU B 1 178 ? -24.672 -0.009 8.82 1 84.31 178 GLU B O 1
ATOM 5349 N N . HIS B 1 179 ? -25.312 -1.226 10.578 1 83.12 179 HIS B N 1
ATOM 5350 C CA . HIS B 1 179 ? -24.266 -0.637 11.398 1 83.12 179 HIS B CA 1
ATOM 5351 C C . HIS B 1 179 ? -22.875 -0.987 10.867 1 83.12 179 HIS B C 1
ATOM 5353 O O . HIS B 1 179 ? -21.953 -0.17 10.93 1 83.12 179 HIS B O 1
ATOM 5359 N N . VAL B 1 180 ? -22.734 -2.162 10.328 1 84.88 180 VAL B N 1
ATOM 5360 C CA . VAL B 1 180 ? -21.469 -2.59 9.742 1 84.88 180 VAL B CA 1
ATOM 5361 C C . VAL B 1 180 ? -21.234 -1.868 8.422 1 84.88 180 VAL B C 1
ATOM 5363 O O . VAL B 1 180 ? -20.109 -1.45 8.125 1 84.88 180 VAL B O 1
ATOM 5366 N N . ARG B 1 181 ? -22.281 -1.726 7.707 1 86.88 181 ARG B N 1
ATOM 5367 C CA . ARG B 1 181 ? -22.188 -1.03 6.426 1 86.88 181 ARG B CA 1
ATOM 5368 C C . ARG B 1 181 ? -21.766 0.423 6.621 1 86.88 181 ARG B C 1
ATOM 5370 O O . ARG B 1 181 ? -20.938 0.938 5.879 1 86.88 181 ARG B O 1
ATOM 5377 N N . MET B 1 182 ? -22.328 1.006 7.602 1 86.56 182 MET B N 1
ATOM 5378 C CA . MET B 1 182 ? -22 2.404 7.883 1 86.56 182 MET B CA 1
ATOM 5379 C C . MET B 1 182 ? -20.562 2.553 8.352 1 86.56 182 MET B C 1
ATOM 5381 O O . MET B 1 182 ? -19.875 3.512 7.984 1 86.56 182 MET B O 1
ATOM 5385 N N . LYS B 1 183 ? -20.172 1.655 9.156 1 90.06 183 LYS B N 1
ATOM 5386 C CA . LYS B 1 183 ? -18.797 1.684 9.633 1 90.06 183 LYS B CA 1
ATOM 5387 C C . LYS B 1 183 ? -17.812 1.483 8.477 1 90.06 183 LYS B C 1
ATOM 5389 O O . LYS B 1 183 ? -16.781 2.141 8.422 1 90.06 183 LYS B O 1
ATOM 5394 N N . ALA B 1 184 ? -18.156 0.542 7.594 1 91 184 ALA B N 1
ATOM 5395 C CA . ALA B 1 184 ? -17.312 0.282 6.422 1 91 184 ALA B CA 1
ATOM 5396 C C . ALA B 1 184 ? -17.219 1.521 5.539 1 91 184 ALA B C 1
ATOM 5398 O O . ALA B 1 184 ? -16.125 1.875 5.082 1 91 184 ALA B O 1
ATOM 5399 N N . ARG B 1 185 ? -18.297 2.16 5.359 1 90.38 185 ARG B N 1
ATOM 5400 C CA . ARG B 1 185 ? -18.328 3.373 4.547 1 90.38 185 ARG B CA 1
ATOM 5401 C C . ARG B 1 185 ? -17.484 4.477 5.18 1 90.38 185 ARG B C 1
ATOM 5403 O O . ARG B 1 185 ? -16.719 5.156 4.488 1 90.38 185 ARG B O 1
ATOM 5410 N N . THR B 1 186 ? -17.641 4.629 6.434 1 92.31 186 THR B N 1
ATOM 5411 C CA . THR B 1 186 ? -16.906 5.66 7.164 1 92.31 186 THR B CA 1
ATOM 5412 C C . THR B 1 186 ? -15.406 5.406 7.098 1 92.31 186 THR B C 1
ATOM 5414 O O . THR B 1 186 ? -14.625 6.34 6.906 1 92.31 186 THR B O 1
ATOM 5417 N N . LEU B 1 187 ? -15.039 4.199 7.223 1 94.56 187 LEU B N 1
ATOM 5418 C CA . LEU B 1 187 ? -13.617 3.859 7.219 1 94.56 187 LEU B CA 1
ATOM 5419 C C . LEU B 1 187 ? -13.016 4.078 5.836 1 94.56 187 LEU B C 1
ATOM 5421 O O . LEU B 1 187 ? -11.891 4.578 5.719 1 94.56 187 LEU B O 1
ATOM 5425 N N . TRP B 1 188 ? -13.711 3.66 4.801 1 94.25 188 TRP B N 1
ATOM 5426 C CA . TRP B 1 188 ? -13.195 3.902 3.457 1 94.25 188 TRP B CA 1
ATOM 5427 C C . TRP B 1 188 ? -13.062 5.398 3.186 1 94.25 188 TRP B C 1
ATOM 5429 O O . TRP B 1 188 ? -12.078 5.844 2.586 1 94.25 188 TRP B O 1
ATOM 5439 N N . SER B 1 189 ? -14.055 6.168 3.676 1 92.94 189 SER B N 1
ATOM 5440 C CA . SER B 1 189 ? -14 7.617 3.527 1 92.94 189 SER B CA 1
ATOM 5441 C C . SER B 1 189 ? -12.797 8.195 4.258 1 92.94 189 SER B C 1
ATOM 5443 O O . SER B 1 189 ? -12.188 9.164 3.793 1 92.94 189 SER B O 1
ATOM 5445 N N . THR B 1 190 ? -12.5 7.637 5.391 1 96.12 190 THR B N 1
ATOM 5446 C CA . THR B 1 190 ? -11.336 8.078 6.152 1 96.12 190 THR B CA 1
ATOM 5447 C C . THR B 1 190 ? -10.047 7.754 5.414 1 96.12 190 THR B C 1
ATOM 5449 O O . THR B 1 190 ? -9.102 8.547 5.426 1 96.12 190 THR B O 1
ATOM 5452 N N . ILE B 1 191 ? -9.992 6.613 4.809 1 96.81 191 ILE B N 1
ATOM 5453 C CA . ILE B 1 191 ? -8.844 6.223 4 1 96.81 191 ILE B CA 1
ATOM 5454 C C . ILE B 1 191 ? -8.664 7.203 2.844 1 96.81 191 ILE B C 1
ATOM 5456 O O . ILE B 1 191 ? -7.551 7.656 2.574 1 96.81 191 ILE B O 1
ATOM 5460 N N . VAL B 1 192 ? -9.773 7.539 2.23 1 94.38 192 VAL B N 1
ATOM 5461 C CA . VAL B 1 192 ? -9.758 8.484 1.122 1 94.38 192 VAL B CA 1
ATOM 5462 C C . VAL B 1 192 ? -9.25 9.844 1.609 1 94.38 192 VAL B C 1
ATOM 5464 O O . VAL B 1 192 ? -8.445 10.492 0.935 1 94.38 192 VAL B O 1
ATOM 5467 N N . TRP B 1 193 ? -9.695 10.219 2.76 1 95.94 193 TRP B N 1
ATOM 5468 C CA . TRP B 1 193 ? -9.281 11.484 3.369 1 95.94 193 TRP B CA 1
ATOM 5469 C C . TRP B 1 193 ? -7.773 11.516 3.584 1 95.94 193 TRP B C 1
ATOM 5471 O O . TRP B 1 193 ? -7.098 12.445 3.137 1 95.94 193 TRP B O 1
ATOM 5481 N N . GLN B 1 194 ? -7.238 10.531 4.152 1 96.31 194 GLN B N 1
ATOM 5482 C CA . GLN B 1 194 ? -5.816 10.492 4.461 1 96.31 194 GLN B CA 1
ATOM 5483 C C . GLN B 1 194 ? -4.977 10.367 3.191 1 96.31 194 GLN B C 1
ATOM 5485 O O . GLN B 1 194 ? -3.947 11.031 3.055 1 96.31 194 GLN B O 1
ATOM 5490 N N . ASP B 1 195 ? -5.422 9.578 2.25 1 95.62 195 ASP B N 1
ATOM 5491 C CA . ASP B 1 195 ? -4.68 9.391 1.007 1 95.62 195 ASP B CA 1
ATOM 5492 C C . ASP B 1 195 ? -4.664 10.672 0.177 1 95.62 195 ASP B C 1
ATOM 5494 O O . ASP B 1 195 ? -3.619 11.062 -0.353 1 95.62 195 ASP B O 1
ATOM 5498 N N . SER B 1 196 ? -5.812 11.289 0.055 1 94.31 196 SER B N 1
ATOM 5499 C CA . SER B 1 196 ? -5.918 12.5 -0.754 1 94.31 196 SER B CA 1
ATOM 5500 C C . SER B 1 196 ? -5.035 13.617 -0.204 1 94.31 196 SER B C 1
ATOM 5502 O O . SER B 1 196 ? -4.34 14.297 -0.962 1 94.31 196 SER B O 1
ATOM 5504 N N . LEU B 1 197 ? -5.082 13.773 1.104 1 93.88 197 LEU B N 1
ATOM 5505 C CA . LEU B 1 197 ? -4.301 14.844 1.711 1 93.88 197 LEU B CA 1
ATOM 5506 C C . LEU B 1 197 ? -2.807 14.602 1.52 1 93.88 197 LEU B C 1
ATOM 5508 O O . LEU B 1 197 ? -2.059 15.531 1.198 1 93.88 197 LEU B O 1
ATOM 5512 N N . LEU B 1 198 ? -2.369 13.398 1.701 1 93.31 198 LEU B N 1
ATOM 5513 C CA . LEU B 1 198 ? -0.957 13.07 1.523 1 93.31 198 LEU B CA 1
ATOM 5514 C C . LEU B 1 198 ? -0.544 13.219 0.063 1 93.31 198 LEU B C 1
ATOM 5516 O O . LEU B 1 198 ? 0.552 13.703 -0.23 1 93.31 198 LEU B O 1
ATOM 5520 N N . CYS B 1 199 ? -1.414 12.812 -0.769 1 92.69 199 CYS B N 1
ATOM 5521 C CA . CYS B 1 199 ? -1.132 12.93 -2.195 1 92.69 199 CYS B CA 1
ATOM 5522 C C . CYS B 1 199 ? -0.983 14.391 -2.602 1 92.69 199 CYS B C 1
ATOM 5524 O O . CYS B 1 199 ? -0.098 14.734 -3.389 1 92.69 199 CYS B O 1
ATOM 5526 N N . LEU B 1 200 ? -1.814 15.242 -2.111 1 92.12 200 LEU B N 1
ATOM 5527 C CA . LEU B 1 200 ? -1.723 16.672 -2.396 1 92.12 200 LEU B CA 1
ATOM 5528 C C . LEU B 1 200 ? -0.401 17.25 -1.892 1 92.12 200 LEU B C 1
ATOM 5530 O O . LEU B 1 200 ? 0.255 18.016 -2.596 1 92.12 200 LEU B O 1
ATOM 5534 N N . CYS B 1 201 ? -0.03 16.812 -0.708 1 91.31 201 CYS B N 1
ATOM 5535 C CA . CYS B 1 201 ? 1.185 17.328 -0.095 1 91.31 201 CYS B CA 1
ATOM 5536 C C . CYS B 1 201 ? 2.424 16.844 -0.828 1 91.31 201 CYS B C 1
ATOM 5538 O O . CYS B 1 201 ? 3.393 17.578 -0.995 1 91.31 201 CYS B O 1
ATOM 5540 N N . TYR B 1 202 ? 2.396 15.586 -1.305 1 87.88 202 TYR B N 1
ATOM 5541 C CA . TYR B 1 202 ? 3.551 14.977 -1.956 1 87.88 202 TYR B CA 1
ATOM 5542 C C . TYR B 1 202 ? 3.523 15.227 -3.459 1 87.88 202 TYR B C 1
ATOM 5544 O O . TYR B 1 202 ? 4.508 14.969 -4.156 1 87.88 202 TYR B O 1
ATOM 5552 N N . ASP B 1 203 ? 2.416 15.734 -3.926 1 85.5 203 ASP B N 1
ATOM 5553 C CA . ASP B 1 203 ? 2.215 15.891 -5.363 1 85.5 203 ASP B CA 1
ATOM 5554 C C . ASP B 1 203 ? 2.398 14.555 -6.086 1 85.5 203 ASP B C 1
ATOM 5556 O O . ASP B 1 203 ? 3.195 14.453 -7.023 1 85.5 203 ASP B O 1
ATOM 5560 N N . ARG B 1 204 ? 1.781 13.57 -5.578 1 87.12 204 ARG B N 1
ATOM 5561 C CA . ARG B 1 204 ? 1.779 12.227 -6.141 1 87.12 204 ARG B CA 1
ATOM 5562 C C . ARG B 1 204 ? 0.355 11.719 -6.348 1 87.12 204 ARG B C 1
ATOM 5564 O O . ARG B 1 204 ? -0.575 12.18 -5.684 1 87.12 204 ARG B O 1
ATOM 5571 N N . PRO B 1 205 ? 0.149 10.797 -7.273 1 86.81 205 PRO B N 1
ATOM 5572 C CA . PRO B 1 205 ? -1.215 10.344 -7.547 1 86.81 205 PRO B CA 1
ATOM 5573 C C . PRO B 1 205 ? -1.778 9.461 -6.434 1 86.81 205 PRO B C 1
ATOM 5575 O O . PRO B 1 205 ? -1.029 8.734 -5.777 1 86.81 205 PRO B O 1
ATOM 5578 N N . PRO B 1 206 ? -3.041 9.531 -6.309 1 89.25 206 PRO B N 1
ATOM 5579 C CA . PRO B 1 206 ? -3.688 8.664 -5.324 1 89.25 206 PRO B CA 1
ATOM 5580 C C . PRO B 1 206 ? -3.801 7.215 -5.793 1 89.25 206 PRO B C 1
ATOM 5582 O O . PRO B 1 206 ? -3.633 6.934 -6.984 1 89.25 206 PRO B O 1
ATOM 5585 N N . ILE B 1 207 ? -3.998 6.297 -4.852 1 88.06 207 ILE B N 1
ATOM 5586 C CA . ILE B 1 207 ? -4.145 4.895 -5.223 1 88.06 207 ILE B CA 1
ATOM 5587 C C . ILE B 1 207 ? -5.535 4.398 -4.84 1 88.06 20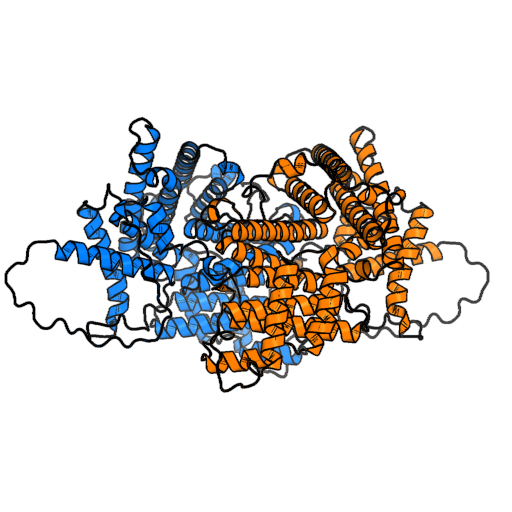7 ILE B C 1
ATOM 5589 O O . ILE B 1 207 ? -5.871 3.234 -5.062 1 88.06 207 ILE B O 1
ATOM 5593 N N . VAL B 1 208 ? -6.336 5.305 -4.262 1 88.88 208 VAL B N 1
ATOM 5594 C CA . VAL B 1 208 ? -7.695 4.934 -3.883 1 88.88 208 VAL B CA 1
ATOM 5595 C C . VAL B 1 208 ? -8.688 5.52 -4.883 1 88.88 208 VAL B C 1
ATOM 5597 O O . VAL B 1 208 ? -8.367 6.469 -5.602 1 88.88 208 VAL B O 1
ATOM 5600 N N . SER B 1 209 ? -9.844 4.863 -4.945 1 82.62 209 SER B N 1
ATOM 5601 C CA . SER B 1 209 ? -10.969 5.344 -5.75 1 82.62 209 SER B CA 1
ATOM 5602 C C . SER B 1 209 ? -12.242 5.43 -4.918 1 82.62 209 SER B C 1
ATOM 5604 O O . SER B 1 209 ? -12.414 4.691 -3.949 1 82.62 209 SER B O 1
ATOM 5606 N N . VAL B 1 210 ? -13.102 6.367 -5.32 1 79.56 210 VAL B N 1
ATOM 5607 C CA . VAL B 1 210 ? -14.344 6.551 -4.578 1 79.56 210 VAL B CA 1
ATOM 5608 C C . VAL B 1 210 ? -15.516 6 -5.391 1 79.56 210 VAL B C 1
ATOM 5610 O O . VAL B 1 210 ? -16.656 5.992 -4.918 1 79.56 210 VAL B O 1
ATOM 5613 N N . THR B 1 211 ? -15.227 5.465 -6.438 1 77.06 211 THR B N 1
ATOM 5614 C CA . THR B 1 211 ? -16.281 5.066 -7.355 1 77.06 211 THR B CA 1
ATOM 5615 C C . THR B 1 211 ? -17.047 3.865 -6.805 1 77.06 211 THR B C 1
ATOM 5617 O O . THR B 1 211 ? -18.172 3.59 -7.234 1 77.06 211 THR B O 1
ATOM 5620 N N . GLY B 1 212 ? -16.516 3.236 -5.844 1 77.44 212 GLY B N 1
ATOM 5621 C CA . GLY B 1 212 ? -17.172 2.051 -5.301 1 77.44 212 GLY B CA 1
ATOM 5622 C C . GLY B 1 212 ? -18.344 2.373 -4.402 1 77.44 212 GLY B C 1
ATOM 5623 O O . GLY B 1 212 ? -19.156 1.5 -4.098 1 77.44 212 GLY B O 1
ATOM 5624 N N . TRP B 1 213 ? -18.359 3.529 -3.9 1 79.75 213 TRP B N 1
ATOM 5625 C CA . TRP B 1 213 ? -19.453 3.961 -3.047 1 79.75 213 TRP B CA 1
ATOM 5626 C C . TRP B 1 213 ? -20.281 5.039 -3.734 1 79.75 213 TRP B C 1
ATOM 5628 O O . TRP B 1 213 ? -19.734 5.984 -4.305 1 79.75 213 TRP B O 1
ATOM 5638 N N . SER B 1 214 ? -21.562 4.699 -3.871 1 73.81 214 SER B N 1
ATOM 5639 C CA . SER B 1 214 ? -22.453 5.664 -4.492 1 73.81 214 SER B CA 1
ATOM 5640 C C . SER B 1 214 ? -22.406 7.008 -3.766 1 73.81 214 SER B C 1
ATOM 5642 O O . SER B 1 214 ? -22.297 7.051 -2.539 1 73.81 214 SER B O 1
ATOM 5644 N N . LEU B 1 215 ? -22.109 7.957 -4.559 1 63.75 215 LEU B N 1
ATOM 5645 C CA . LEU B 1 215 ? -22.094 9.289 -3.967 1 63.75 215 LEU B CA 1
ATOM 5646 C C . LEU B 1 215 ? -23.453 9.609 -3.344 1 63.75 215 LEU B C 1
ATOM 5648 O O . LEU B 1 215 ? -24.5 9.391 -3.961 1 63.75 215 LEU B O 1
ATOM 5652 N N . ASP B 1 216 ? -23.531 9.375 -2.084 1 57.59 216 ASP B N 1
ATOM 5653 C CA . ASP B 1 216 ? -24.797 9.859 -1.529 1 57.59 216 ASP B CA 1
ATOM 5654 C C . ASP B 1 216 ? -25.109 11.266 -2.033 1 57.59 216 ASP B C 1
ATOM 5656 O O . ASP B 1 216 ? -24.484 12.234 -1.599 1 57.59 216 ASP B O 1
ATOM 5660 N N . ASN B 1 217 ? -25.625 11.32 -3.254 1 54.19 217 ASN B N 1
ATOM 5661 C CA . ASN B 1 217 ? -26.109 12.578 -3.818 1 54.19 217 ASN B CA 1
ATOM 5662 C C . ASN B 1 217 ? -26.625 13.516 -2.736 1 54.19 217 ASN B C 1
ATOM 5664 O O . ASN B 1 217 ? -26.703 14.734 -2.939 1 54.19 217 ASN B O 1
ATOM 5668 N N . SER B 1 218 ? -26.953 12.883 -1.646 1 56.69 218 SER B N 1
ATOM 5669 C CA . SER B 1 218 ? -27.578 13.727 -0.63 1 56.69 218 SER B CA 1
ATOM 5670 C C . SER B 1 218 ? -26.562 14.68 -0.009 1 56.69 218 SER B C 1
ATOM 5672 O O . SER B 1 218 ? -26.906 15.812 0.334 1 56.69 218 SER B O 1
ATOM 5674 N N . LEU B 1 219 ? -25.266 14.227 0.053 1 62.09 219 LEU B N 1
ATOM 5675 C CA . LEU B 1 219 ? -24.281 15.141 0.639 1 62.09 219 LEU B CA 1
ATOM 5676 C C . LEU B 1 219 ? -24.109 16.375 -0.229 1 62.09 219 LEU B C 1
ATOM 5678 O O . LEU B 1 219 ? -23.906 17.484 0.289 1 62.09 219 LEU B O 1
ATOM 5682 N N . PHE B 1 220 ? -24.375 16.094 -1.526 1 65.5 220 PHE B N 1
ATOM 5683 C CA . PHE B 1 220 ? -24.125 17.172 -2.467 1 65.5 220 PHE B CA 1
ATOM 5684 C C . PHE B 1 220 ? -25.344 18.094 -2.586 1 65.5 220 PHE B C 1
ATOM 5686 O O . PHE B 1 220 ? -25.219 19.219 -3.057 1 65.5 220 PHE B O 1
ATOM 5693 N N . GLU B 1 221 ? -26.344 17.484 -2.043 1 74 221 GLU B N 1
ATOM 5694 C CA . GLU B 1 221 ? -27.547 18.297 -2.129 1 74 221 GLU B CA 1
ATOM 5695 C C . GLU B 1 221 ? -27.875 18.953 -0.787 1 74 221 GLU B C 1
ATOM 5697 O O . GLU B 1 221 ? -28.625 19.922 -0.73 1 74 221 GLU B O 1
ATOM 5702 N N . ARG B 1 222 ? -27.266 18.453 0.168 1 81.12 222 ARG B N 1
ATOM 5703 C CA . ARG B 1 222 ? -27.578 18.938 1.504 1 81.12 222 ARG B CA 1
ATOM 5704 C C . ARG B 1 222 ? -26.844 20.25 1.8 1 81.12 222 ARG B C 1
ATOM 5706 O O . ARG B 1 222 ? -25.766 20.5 1.246 1 81.12 222 ARG B O 1
ATOM 5713 N N . GLN B 1 223 ? -27.5 21.031 2.631 1 85.69 223 GLN B N 1
ATOM 5714 C CA . GLN B 1 223 ? -26.891 22.25 3.162 1 85.69 223 GLN B CA 1
ATOM 5715 C C . GLN B 1 223 ? -26.453 22.062 4.613 1 85.69 223 GLN B C 1
ATOM 5717 O O . GLN B 1 223 ? -26.75 21.031 5.223 1 85.69 223 GLN B O 1
ATOM 5722 N N . ASP B 1 224 ? -25.641 22.875 5.098 1 91.38 224 ASP B N 1
ATOM 5723 C CA . ASP B 1 224 ? -25.203 22.906 6.492 1 91.38 224 ASP B CA 1
ATOM 5724 C C . ASP B 1 224 ? -24.328 21.688 6.82 1 91.38 224 ASP B C 1
ATOM 5726 O O . ASP B 1 224 ? -24.594 20.984 7.793 1 91.38 224 ASP B O 1
ATOM 5730 N N . LEU B 1 225 ? -23.422 21.531 5.973 1 93.25 225 LEU B N 1
ATOM 5731 C CA . LEU B 1 225 ? -22.484 20.422 6.164 1 93.25 225 LEU B CA 1
ATOM 5732 C C . LEU B 1 225 ? -21.547 20.703 7.328 1 93.25 225 LEU B C 1
ATOM 5734 O O . LEU B 1 225 ? -21.109 21.844 7.52 1 93.25 225 LEU B O 1
ATOM 5738 N N . SER B 1 226 ? -21.359 19.688 8.148 1 93.94 226 SER B N 1
ATOM 5739 C CA . SER B 1 226 ? -20.375 19.797 9.227 1 93.94 226 SER B CA 1
ATOM 5740 C C . SER B 1 226 ? -18.953 19.891 8.672 1 93.94 226 SER B C 1
ATOM 5742 O O . SER B 1 226 ? -18.734 19.719 7.469 1 93.94 226 SER B O 1
ATOM 5744 N N . PHE B 1 227 ? -17.969 20.234 9.531 1 96.19 227 PHE B N 1
ATOM 5745 C CA . PHE B 1 227 ? -16.578 20.312 9.141 1 96.19 227 PHE B CA 1
ATOM 5746 C C . PHE B 1 227 ? -16.125 19.031 8.461 1 96.19 227 PHE B C 1
ATOM 5748 O O . PHE B 1 227 ? -15.547 19.062 7.371 1 96.19 227 PHE B O 1
ATOM 5755 N N . ALA B 1 228 ? -16.406 17.859 9.086 1 93.81 228 ALA B N 1
ATOM 5756 C CA . ALA B 1 228 ? -15.984 16.562 8.57 1 93.81 228 ALA B CA 1
ATOM 5757 C C . ALA B 1 228 ? -16.609 16.297 7.203 1 93.81 228 ALA B C 1
ATOM 5759 O O . ALA B 1 228 ? -15.953 15.742 6.316 1 93.81 228 ALA B O 1
ATOM 5760 N N . GLU B 1 229 ? -17.797 16.625 7.012 1 91.81 229 GLU B N 1
ATOM 5761 C CA . GLU B 1 229 ? -18.484 16.375 5.75 1 91.81 229 GLU B CA 1
ATOM 5762 C C . GLU B 1 229 ? -17.891 17.219 4.625 1 91.81 229 GLU B C 1
ATOM 5764 O O . GLU B 1 229 ? -17.719 16.75 3.504 1 91.81 229 GLU B O 1
ATOM 5769 N N . VAL B 1 230 ? -17.609 18.484 4.938 1 94.44 230 VAL B N 1
ATOM 5770 C CA . VAL B 1 230 ? -17 19.344 3.932 1 94.44 230 VAL B CA 1
ATOM 5771 C C . VAL B 1 230 ? -15.617 18.812 3.562 1 94.44 230 VAL B C 1
ATOM 5773 O O . VAL B 1 230 ? -15.242 18.812 2.389 1 94.44 230 VAL B O 1
ATOM 5776 N N . MET B 1 231 ? -14.898 18.391 4.609 1 94.94 231 MET B N 1
ATOM 5777 C CA . MET B 1 231 ? -13.562 17.844 4.367 1 94.94 231 MET B CA 1
ATOM 5778 C C . MET B 1 231 ? -13.641 16.625 3.455 1 94.94 231 MET B C 1
ATOM 5780 O O . MET B 1 231 ? -12.805 16.469 2.561 1 94.94 231 MET B O 1
ATOM 5784 N N . HIS B 1 232 ? -14.578 15.758 3.672 1 91.38 232 HIS B N 1
ATOM 5785 C CA . HIS B 1 232 ? -14.758 14.594 2.811 1 91.38 232 HIS B CA 1
ATOM 5786 C C . HIS B 1 232 ? -15.023 15.016 1.369 1 91.38 232 HIS B C 1
ATOM 5788 O O . HIS B 1 232 ? -14.523 14.383 0.433 1 91.38 232 HIS B O 1
ATOM 5794 N N . TRP B 1 233 ? -15.805 16.016 1.255 1 90.88 233 TRP B N 1
ATOM 5795 C CA . TRP B 1 233 ? -16.109 16.516 -0.079 1 90.88 233 TRP B CA 1
ATOM 5796 C C . TRP B 1 233 ? -14.859 17.078 -0.746 1 90.88 233 TRP B C 1
ATOM 5798 O O . TRP B 1 233 ? -14.602 16.828 -1.923 1 90.88 233 TRP B O 1
ATOM 5808 N N . LEU B 1 234 ? -14.148 17.859 0.009 1 92.88 234 LEU B N 1
ATOM 5809 C CA . LEU B 1 234 ? -12.906 18.453 -0.5 1 92.88 234 LEU B CA 1
ATOM 5810 C C . LEU B 1 234 ? -11.953 17.359 -0.967 1 92.88 234 LEU B C 1
ATOM 5812 O O . LEU B 1 234 ? -11.312 17.5 -2.014 1 92.88 234 LEU B O 1
ATOM 5816 N N . CYS B 1 235 ? -11.859 16.328 -0.214 1 91 235 CYS B N 1
ATOM 5817 C CA . CYS B 1 235 ? -10.961 15.227 -0.542 1 91 235 CYS B CA 1
ATOM 5818 C C . CYS B 1 235 ? -11.406 14.516 -1.814 1 91 235 CYS B C 1
ATOM 5820 O O . CYS B 1 235 ? -10.57 14.125 -2.635 1 91 235 CYS B O 1
ATOM 5822 N N . ARG B 1 236 ? -12.641 14.406 -1.994 1 87.31 236 ARG B N 1
ATOM 5823 C CA . ARG B 1 236 ? -13.172 13.781 -3.203 1 87.31 236 ARG B CA 1
ATOM 5824 C C . ARG B 1 236 ? -12.852 14.617 -4.438 1 87.31 236 ARG B C 1
ATOM 5826 O O . ARG B 1 236 ? -12.492 14.078 -5.484 1 87.31 236 ARG B O 1
ATOM 5833 N N . ILE B 1 237 ? -13.016 15.883 -4.312 1 90.12 237 ILE B N 1
ATOM 5834 C CA . ILE B 1 237 ? -12.703 16.797 -5.41 1 90.12 237 ILE B CA 1
ATOM 5835 C C . ILE B 1 237 ? -11.219 16.688 -5.762 1 90.12 237 ILE B C 1
ATOM 5837 O O . ILE B 1 237 ? -10.859 16.609 -6.941 1 90.12 237 ILE B O 1
ATOM 5841 N N . SER B 1 238 ? -10.469 16.672 -4.707 1 90.69 238 SER B N 1
ATOM 5842 C CA . SER B 1 238 ? -9.031 16.609 -4.91 1 90.69 238 SER B CA 1
ATOM 5843 C C . SER B 1 238 ? -8.625 15.305 -5.598 1 90.69 238 SER B C 1
ATOM 5845 O O . SER B 1 238 ? -7.754 15.305 -6.473 1 90.69 238 SER B O 1
ATOM 5847 N N . LEU B 1 239 ? -9.219 14.258 -5.207 1 87.25 239 LEU B N 1
ATOM 5848 C CA . LEU B 1 239 ? -8.93 12.953 -5.801 1 87.25 239 LEU B CA 1
ATOM 5849 C C . LEU B 1 239 ? -9.258 12.953 -7.289 1 87.25 239 LEU B C 1
ATOM 5851 O O . LEU B 1 239 ? -8.508 12.398 -8.102 1 87.25 239 LEU B O 1
ATOM 5855 N N . ASP B 1 240 ? -10.297 13.516 -7.625 1 83 240 ASP B N 1
ATOM 5856 C CA . ASP B 1 240 ? -10.742 13.555 -9.016 1 83 240 ASP B CA 1
ATOM 5857 C C . ASP B 1 240 ? -9.797 14.383 -9.875 1 83 240 ASP B C 1
ATOM 5859 O O . ASP B 1 240 ? -9.516 14.016 -11.023 1 83 240 ASP B O 1
ATOM 5863 N N . ILE B 1 241 ? -9.352 15.375 -9.312 1 83.75 241 ILE B N 1
ATOM 5864 C CA . ILE B 1 241 ? -8.516 16.297 -10.062 1 83.75 241 ILE B CA 1
ATOM 5865 C C . ILE B 1 241 ? -7.125 15.695 -10.25 1 83.75 241 ILE B C 1
ATOM 5867 O O . ILE B 1 241 ? -6.469 15.93 -11.266 1 83.75 241 ILE B O 1
ATOM 5871 N N . MET B 1 242 ? -6.715 14.906 -9.32 1 83.88 242 MET B N 1
ATOM 5872 C CA . MET B 1 242 ? -5.359 14.359 -9.344 1 83.88 242 MET B CA 1
ATOM 5873 C C . MET B 1 242 ? -5.301 13.078 -10.164 1 83.88 242 MET B C 1
ATOM 5875 O O . MET B 1 242 ? -4.219 12.547 -10.422 1 83.88 242 MET B O 1
ATOM 5879 N N . ARG B 1 243 ? -6.379 12.641 -10.664 1 76.88 243 ARG B N 1
ATOM 5880 C CA . ARG B 1 243 ? -6.367 11.391 -11.422 1 76.88 243 ARG B CA 1
ATOM 5881 C C . ARG B 1 243 ? -5.586 11.547 -12.719 1 76.88 243 ARG B C 1
ATOM 5883 O O . ARG B 1 243 ? -5.758 12.523 -13.445 1 76.88 243 ARG B O 1
ATOM 5890 N N . PRO B 1 244 ? -4.781 10.555 -12.984 1 67.19 244 PRO B N 1
ATOM 5891 C CA . PRO B 1 244 ? -3.939 10.633 -14.188 1 67.19 244 PRO B CA 1
ATOM 5892 C C . PRO B 1 244 ? -4.754 10.688 -15.477 1 67.19 244 PRO B C 1
ATOM 5894 O O . PRO B 1 244 ? -4.309 11.281 -16.469 1 67.19 244 PRO B O 1
ATOM 5897 N N . GLU B 1 245 ? -5.844 10.148 -15.492 1 65.12 245 GLU B N 1
ATOM 5898 C CA . GLU B 1 245 ? -6.676 10.117 -16.688 1 65.12 245 GLU B CA 1
ATOM 5899 C C . GLU B 1 245 ? -7.117 11.523 -17.094 1 65.12 245 GLU B C 1
ATOM 5901 O O . GLU B 1 245 ? -7.426 11.766 -18.266 1 65.12 245 GLU B O 1
ATOM 5906 N N . ASN B 1 246 ? -7.062 12.344 -16.156 1 60.12 246 ASN B N 1
ATOM 5907 C CA . ASN B 1 246 ? -7.523 13.703 -16.406 1 60.12 246 ASN B CA 1
ATOM 5908 C C . ASN B 1 246 ? -6.375 14.617 -16.828 1 60.12 246 ASN B C 1
ATOM 5910 O O . ASN B 1 246 ? -6.586 15.797 -17.109 1 60.12 246 ASN B O 1
ATOM 5914 N N . LEU B 1 247 ? -5.348 13.953 -16.969 1 60.09 247 LEU B N 1
ATOM 5915 C CA . LEU B 1 247 ? -4.176 14.758 -17.281 1 60.09 247 LEU B CA 1
ATOM 5916 C C . LEU B 1 247 ? -4.199 15.227 -18.734 1 60.09 247 LEU B C 1
ATOM 5918 O O . LEU B 1 247 ? -3.514 16.188 -19.094 1 60.09 247 LEU B O 1
ATOM 5922 N N . ASN B 1 248 ? -5.141 14.648 -19.375 1 58.78 248 ASN B N 1
ATOM 5923 C CA . ASN B 1 248 ? -5.258 15.047 -20.781 1 58.78 248 ASN B CA 1
ATOM 5924 C C . ASN B 1 248 ? -6.039 16.344 -20.922 1 58.78 248 ASN B C 1
ATOM 5926 O O . ASN B 1 248 ? -5.988 17 -21.984 1 58.78 248 ASN B O 1
ATOM 5930 N N . ILE B 1 249 ? -6.781 16.719 -19.969 1 64.81 249 ILE B N 1
ATOM 5931 C CA . ILE B 1 249 ? -7.516 17.984 -20 1 64.81 249 ILE B CA 1
ATOM 5932 C C . ILE B 1 249 ? -6.547 19.141 -19.797 1 64.81 249 ILE B C 1
ATOM 5934 O O . ILE B 1 249 ? -5.578 19.047 -19.047 1 64.81 249 ILE B O 1
ATOM 5938 N N . ALA B 1 250 ? -6.871 20.078 -20.5 1 73.38 250 ALA B N 1
ATOM 5939 C CA . ALA B 1 250 ? -6.031 21.266 -20.344 1 73.38 250 ALA B CA 1
ATOM 5940 C C . ALA B 1 250 ? -5.898 21.641 -18.875 1 73.38 250 ALA B C 1
ATOM 5942 O O . ALA B 1 250 ? -6.895 21.688 -18.141 1 73.38 250 ALA B O 1
ATOM 5943 N N . GLU B 1 251 ? -4.859 21.766 -18.453 1 80 251 GLU B N 1
ATOM 5944 C CA . GLU B 1 251 ? -4.508 21.984 -17.047 1 80 251 GLU B CA 1
ATOM 5945 C C . GLU B 1 251 ? -5.297 23.141 -16.453 1 80 251 GLU B C 1
ATOM 5947 O O . GLU B 1 251 ? -5.762 23.062 -15.312 1 80 251 GLU B O 1
ATOM 5952 N N . PHE B 1 252 ? -5.547 24.234 -17.25 1 83.19 252 PHE B N 1
ATOM 5953 C CA . PHE B 1 252 ? -6.234 25.406 -16.719 1 83.19 252 PHE B CA 1
ATOM 5954 C C . PHE B 1 252 ? -7.727 25.125 -16.547 1 83.19 252 PHE B C 1
ATOM 5956 O O . PHE B 1 252 ? -8.336 25.594 -15.586 1 83.19 252 PHE B O 1
ATOM 5963 N N . ASP B 1 253 ? -8.242 24.391 -17.484 1 84.88 253 ASP B N 1
ATOM 5964 C CA . ASP B 1 253 ? -9.656 24.047 -17.391 1 84.88 253 ASP B CA 1
ATOM 5965 C C . ASP B 1 253 ? -9.922 23.141 -16.188 1 84.88 253 ASP B C 1
ATOM 5967 O O . ASP B 1 253 ? -10.93 23.297 -15.492 1 84.88 253 ASP B O 1
ATOM 5971 N N . ARG B 1 254 ? -9.016 22.328 -15.992 1 87.25 254 ARG B N 1
ATOM 5972 C CA . ARG B 1 254 ? -9.125 21.422 -14.844 1 87.25 254 ARG B CA 1
ATOM 5973 C C . ARG B 1 254 ? -9.039 22.188 -13.531 1 87.25 254 ARG B C 1
ATOM 5975 O O . ARG B 1 254 ? -9.766 21.891 -12.586 1 87.25 254 ARG B O 1
ATOM 5982 N N . ALA B 1 255 ? -8.164 23.109 -13.508 1 89.69 255 ALA B N 1
ATOM 5983 C CA . ALA B 1 255 ? -8 23.938 -12.312 1 89.69 255 ALA B CA 1
ATOM 5984 C C . ALA B 1 255 ? -9.258 24.766 -12.039 1 89.69 255 ALA B C 1
ATOM 5986 O O . ALA B 1 255 ? -9.711 24.844 -10.898 1 89.69 255 ALA B O 1
ATOM 5987 N N . LEU B 1 256 ? -9.805 25.328 -13.117 1 90.94 256 LEU B N 1
ATOM 5988 C CA . LEU B 1 256 ? -10.984 26.156 -12.969 1 90.94 256 LEU B CA 1
ATOM 5989 C C . LEU B 1 256 ? -12.18 25.328 -12.508 1 90.94 256 LEU B C 1
ATOM 5991 O O . LEU B 1 256 ? -12.961 25.766 -11.656 1 90.94 256 LEU B O 1
ATOM 5995 N N . GLU B 1 257 ? -12.281 24.203 -13.07 1 90.19 257 GLU B N 1
ATOM 5996 C CA . GLU B 1 257 ? -13.359 23.312 -12.656 1 90.19 257 GLU B CA 1
ATOM 5997 C C . GLU B 1 257 ? -13.211 22.891 -11.195 1 90.19 257 GLU B C 1
ATOM 5999 O O . GLU B 1 257 ? -14.188 22.859 -10.445 1 90.19 257 GLU B O 1
ATOM 6004 N N . GLY B 1 258 ? -12.031 22.578 -10.883 1 91.81 258 GLY B N 1
ATOM 6005 C CA . GLY B 1 258 ? -11.758 22.203 -9.5 1 91.81 258 GLY B CA 1
ATOM 6006 C C . GLY B 1 258 ? -12.055 23.312 -8.516 1 91.81 258 GLY B C 1
ATOM 6007 O O . GLY B 1 258 ? -12.633 23.078 -7.449 1 91.81 258 GLY B O 1
ATOM 6008 N N . LEU B 1 259 ? -11.695 24.5 -8.875 1 94.88 259 LEU B N 1
ATOM 6009 C CA . LEU B 1 259 ? -11.93 25.656 -8.008 1 94.88 259 LEU B CA 1
ATOM 6010 C C . LEU B 1 259 ? -13.422 25.922 -7.836 1 94.88 259 LEU B C 1
ATOM 6012 O O . LEU B 1 259 ? -13.875 26.234 -6.738 1 94.88 259 LEU B O 1
ATOM 6016 N N . GLN B 1 260 ? -14.125 25.734 -8.922 1 94.31 260 GLN B N 1
ATOM 6017 C CA . GLN B 1 260 ? -15.57 25.922 -8.859 1 94.31 260 GLN B CA 1
ATOM 6018 C C . GLN B 1 260 ? -16.219 24.906 -7.926 1 94.31 260 GLN B C 1
ATOM 6020 O O . GLN B 1 260 ? -17.078 25.25 -7.121 1 94.31 260 GLN B O 1
ATOM 6025 N N . ARG B 1 261 ? -15.797 23.734 -8.07 1 93 261 ARG B N 1
ATOM 6026 C CA . ARG B 1 261 ? -16.344 22.672 -7.223 1 93 261 ARG B CA 1
ATOM 6027 C C . ARG B 1 261 ? -15.961 22.891 -5.762 1 93 261 ARG B C 1
ATOM 6029 O O . ARG B 1 261 ? -16.766 22.625 -4.859 1 93 261 ARG B O 1
ATOM 6036 N N . LEU B 1 262 ? -14.797 23.359 -5.547 1 94.56 262 LEU B N 1
ATOM 6037 C CA . LEU B 1 262 ? -14.32 23.641 -4.195 1 94.56 262 LEU B CA 1
ATOM 6038 C C . LEU B 1 262 ? -15.141 24.75 -3.545 1 94.56 262 LEU B C 1
ATOM 6040 O O . LEU B 1 262 ? -15.531 24.641 -2.381 1 94.56 262 LEU B O 1
ATOM 6044 N N . ASP B 1 263 ? -15.336 25.781 -4.309 1 94.81 263 ASP B N 1
ATOM 6045 C CA . ASP B 1 263 ? -16.125 26.891 -3.801 1 94.81 263 ASP B CA 1
ATOM 6046 C C . ASP B 1 263 ? -17.547 26.453 -3.479 1 94.81 263 ASP B C 1
ATOM 6048 O O . ASP B 1 263 ? -18.125 26.891 -2.48 1 94.81 263 ASP B O 1
ATOM 6052 N N . TYR B 1 264 ? -18.016 25.641 -4.328 1 92.75 264 TYR B N 1
ATOM 6053 C CA . TYR B 1 264 ? -19.359 25.125 -4.113 1 92.75 264 TYR B CA 1
ATOM 6054 C C . TYR B 1 264 ? -19.438 24.312 -2.826 1 92.75 264 TYR B C 1
ATOM 6056 O O . TYR B 1 264 ? -20.359 24.484 -2.031 1 92.75 264 TYR B O 1
ATOM 6064 N N . ALA B 1 265 ? -18.5 23.453 -2.611 1 92 265 ALA B N 1
ATOM 6065 C CA . ALA B 1 265 ? -18.453 22.641 -1.405 1 92 265 ALA B CA 1
ATOM 6066 C C . ALA B 1 265 ? -18.297 23.5 -0.157 1 92 265 ALA B C 1
ATOM 6068 O O . ALA B 1 265 ? -18.938 23.234 0.865 1 92 265 ALA B O 1
ATOM 6069 N N . TYR B 1 266 ? -17.484 24.484 -0.259 1 93.81 266 TYR B N 1
ATOM 6070 C CA . TYR B 1 266 ? -17.234 25.391 0.861 1 93.81 266 TYR B CA 1
ATOM 6071 C C . TYR B 1 266 ? -18.5 26.125 1.27 1 93.81 266 TYR B C 1
ATOM 6073 O O . TYR B 1 266 ? -18.781 26.281 2.461 1 93.81 266 TYR B O 1
ATOM 6081 N N . GLN B 1 267 ? -19.281 26.484 0.283 1 92.56 267 GLN B N 1
ATOM 6082 C CA . GLN B 1 267 ? -20.484 27.281 0.517 1 92.56 267 GLN B CA 1
ATOM 6083 C C . GLN B 1 267 ? -21.594 26.422 1.135 1 92.56 267 GLN B C 1
ATOM 6085 O O . GLN B 1 267 ? -22.562 26.969 1.691 1 92.56 267 GLN B O 1
ATOM 6090 N N . ARG B 1 268 ? -21.422 25.234 1.106 1 92.44 268 ARG B N 1
ATOM 6091 C CA . ARG B 1 268 ? -22.453 24.344 1.628 1 92.44 268 ARG B CA 1
ATOM 6092 C C . ARG B 1 268 ? -22.203 24.016 3.096 1 92.44 268 ARG B C 1
ATOM 6094 O O . ARG B 1 268 ? -23.047 23.391 3.75 1 92.44 268 ARG B O 1
ATOM 6101 N N . GLY B 1 269 ? -21.109 24.453 3.641 1 94.94 269 GLY B N 1
ATOM 6102 C CA . GLY B 1 269 ? -20.797 24.219 5.043 1 94.94 269 GLY B CA 1
ATOM 6103 C C . GLY B 1 269 ? -21.641 25.047 5.988 1 94.94 269 GLY B C 1
ATOM 6104 O O . GLY B 1 269 ? -22.266 26.031 5.57 1 94.94 269 GLY B O 1
ATOM 6105 N N . LEU B 1 270 ? -21.688 24.688 7.258 1 96.44 270 LEU B N 1
ATOM 6106 C CA . LEU B 1 270 ? -22.359 25.453 8.297 1 96.44 270 LEU B CA 1
ATOM 6107 C C . LEU B 1 270 ? -21.859 26.891 8.312 1 96.44 270 LEU B C 1
ATOM 6109 O O . LEU B 1 270 ? -20.703 27.156 8 1 96.44 270 LEU B O 1
ATOM 6113 N N . PRO B 1 271 ? -22.672 27.859 8.68 1 96.06 271 PRO B N 1
ATOM 6114 C CA . PRO B 1 271 ? -22.328 29.281 8.586 1 96.06 271 PRO B CA 1
ATOM 6115 C C . PRO B 1 271 ? -21.062 29.625 9.344 1 96.06 271 PRO B C 1
ATOM 6117 O O . PRO B 1 271 ? -20.266 30.453 8.883 1 96.06 271 PRO B O 1
ATOM 6120 N N . TYR B 1 272 ? -20.812 29 10.453 1 96.75 272 TYR B N 1
ATOM 6121 C CA . TYR B 1 272 ? -19.641 29.359 11.227 1 96.75 272 TYR B CA 1
ATOM 6122 C C . TYR B 1 272 ? -18.359 28.906 10.516 1 96.75 272 TYR B C 1
ATOM 6124 O O . TYR B 1 272 ? -17.281 29.438 10.773 1 96.75 272 TYR B O 1
ATOM 6132 N N . LEU B 1 273 ? -18.484 27.906 9.633 1 97.56 273 LEU B N 1
ATOM 6133 C CA . LEU B 1 273 ? -17.328 27.422 8.883 1 97.56 273 LEU B CA 1
ATOM 6134 C C . LEU B 1 273 ? -16.938 28.406 7.789 1 97.56 273 LEU B C 1
ATOM 6136 O O . LEU B 1 273 ? -15.781 28.422 7.352 1 97.56 273 LEU B O 1
ATOM 6140 N N . ARG B 1 274 ? -17.844 29.281 7.43 1 95.44 274 ARG B N 1
ATOM 6141 C CA . ARG B 1 274 ? -17.641 30.188 6.309 1 95.44 274 ARG B CA 1
ATOM 6142 C C . ARG B 1 274 ? -17.141 31.547 6.789 1 95.44 274 ARG B C 1
ATOM 6144 O O . ARG B 1 274 ? -16.391 32.219 6.094 1 95.44 274 ARG B O 1
ATOM 6151 N N . SER B 1 275 ? -17.641 31.875 7.98 1 94.94 275 SER B N 1
ATOM 6152 C CA . SER B 1 275 ? -17.297 33.219 8.484 1 94.94 275 SER B CA 1
ATOM 6153 C C . SER B 1 275 ? -17.078 33.188 9.992 1 94.94 275 SER B C 1
ATOM 6155 O O . SER B 1 275 ? -17.844 32.562 10.727 1 94.94 275 SER B O 1
ATOM 6157 N N . ARG B 1 276 ? -16.094 33.906 10.375 1 94.69 276 ARG B N 1
ATOM 6158 C CA . ARG B 1 276 ? -15.719 33.969 11.781 1 94.69 276 ARG B CA 1
ATOM 6159 C C . ARG B 1 276 ? -16.828 34.625 12.609 1 94.69 276 ARG B C 1
ATOM 6161 O O . ARG B 1 276 ? -17.047 34.25 13.766 1 94.69 276 ARG B O 1
ATOM 6168 N N . GLU B 1 277 ? -17.609 35.438 12.016 1 95.81 277 GLU B N 1
ATOM 6169 C CA . GLU B 1 277 ? -18.656 36.188 12.727 1 95.81 277 GLU B CA 1
ATOM 6170 C C . GLU B 1 277 ? -19.75 35.25 13.242 1 95.81 277 GLU B C 1
ATOM 6172 O O . GLU B 1 277 ? -20.438 35.562 14.211 1 95.81 277 GLU B O 1
ATOM 6177 N N . HIS B 1 278 ? -19.828 34.156 12.664 1 96.5 278 HIS B N 1
ATOM 6178 C CA . HIS B 1 278 ? -20.906 33.219 13.047 1 96.5 278 HIS B CA 1
ATOM 6179 C C . HIS B 1 278 ? -20.406 32.219 14.07 1 96.5 278 HIS B C 1
ATOM 6181 O O . HIS B 1 278 ? -21.156 31.312 14.477 1 96.5 278 HIS B O 1
ATOM 6187 N N . CYS B 1 279 ? -19.125 32.312 14.453 1 96.56 279 CYS B N 1
ATOM 6188 C CA . CYS B 1 279 ? -18.578 31.406 15.453 1 96.56 279 CYS B CA 1
ATOM 6189 C C . CYS B 1 279 ? -19.016 31.812 16.859 1 96.56 279 CYS B C 1
ATOM 6191 O O . CYS B 1 279 ? -18.797 32.938 17.266 1 96.56 279 CYS B O 1
ATOM 6193 N N . THR B 1 280 ? -19.609 30.844 17.531 1 96.56 280 THR B N 1
ATOM 6194 C CA . THR B 1 280 ? -20.109 31.141 18.875 1 96.56 280 THR B CA 1
ATOM 6195 C C . THR B 1 280 ? -19.25 30.438 19.938 1 96.56 280 THR B C 1
ATOM 6197 O O . THR B 1 280 ? -19.266 30.797 21.109 1 96.56 280 THR B O 1
ATOM 6200 N N . THR B 1 281 ? -18.609 29.422 19.594 1 95.88 281 THR B N 1
ATOM 6201 C CA . THR B 1 281 ? -17.734 28.688 20.516 1 95.88 281 THR B CA 1
ATOM 6202 C C . THR B 1 281 ? -16.312 28.641 19.984 1 95.88 281 THR B C 1
ATOM 6204 O O . THR B 1 281 ? -16.062 28.922 18.797 1 95.88 281 THR B O 1
ATOM 6207 N N . LEU B 1 282 ? -15.414 28.359 20.891 1 95.5 282 LEU B N 1
ATOM 6208 C CA . LEU B 1 282 ? -14.016 28.219 20.5 1 95.5 282 LEU B CA 1
ATOM 6209 C C . LEU B 1 282 ? -13.844 27.094 19.5 1 95.5 282 LEU B C 1
ATOM 6211 O O . LEU B 1 282 ? -13.078 27.219 18.531 1 95.5 282 LEU B O 1
ATOM 6215 N N . GLN B 1 283 ? -14.523 26.016 19.703 1 95.19 283 GLN B N 1
ATOM 6216 C CA . GLN B 1 283 ? -14.438 24.859 18.812 1 95.19 283 GLN B CA 1
ATOM 6217 C C . GLN B 1 283 ? -14.891 25.219 17.391 1 95.19 283 GLN B C 1
ATOM 6219 O O . GLN B 1 283 ? -14.281 24.797 16.406 1 95.19 283 GLN B O 1
ATOM 6224 N N . GLN B 1 284 ? -15.922 25.953 17.312 1 96.75 284 GLN B N 1
ATOM 6225 C CA . GLN B 1 284 ? -16.406 26.422 16 1 96.75 284 GLN B CA 1
ATOM 6226 C C . GLN B 1 284 ? -15.359 27.266 15.297 1 96.75 284 GLN B C 1
ATOM 6228 O O . GLN B 1 284 ? -15.148 27.125 14.094 1 96.75 284 GLN B O 1
ATOM 6233 N N . HIS B 1 285 ? -14.781 28.109 16.062 1 97.62 285 HIS B N 1
ATOM 6234 C CA . HIS B 1 285 ? -13.766 28.984 15.492 1 97.62 285 HIS B CA 1
ATOM 6235 C C . HIS B 1 285 ? -12.562 28.172 15.016 1 97.62 285 HIS B C 1
ATOM 6237 O O . HIS B 1 285 ? -12.008 28.453 13.945 1 97.62 285 HIS B O 1
ATOM 6243 N N . LEU B 1 286 ? -12.133 27.234 15.805 1 97.69 286 LEU B N 1
ATOM 6244 C CA . LEU B 1 286 ? -11.008 26.391 15.414 1 97.69 286 LEU B CA 1
ATOM 6245 C C . LEU B 1 286 ? -11.32 25.625 14.133 1 97.69 286 LEU B C 1
ATOM 6247 O O . LEU B 1 286 ? -10.469 25.5 13.25 1 97.69 286 LEU B O 1
ATOM 6251 N N . GLU B 1 287 ? -12.516 25.094 14 1 97.94 287 GLU B N 1
ATOM 6252 C CA . GLU B 1 287 ? -12.93 24.391 12.797 1 97.94 287 GLU B CA 1
ATOM 6253 C C . GLU B 1 287 ? -12.953 25.312 11.586 1 97.94 287 GLU B C 1
ATOM 6255 O O . GLU B 1 287 ? -12.609 24.906 10.477 1 97.94 287 GLU B O 1
ATOM 6260 N N . HIS B 1 288 ? -13.398 26.516 11.844 1 98.06 288 HIS B N 1
ATOM 6261 C CA . HIS B 1 288 ? -13.398 27.516 10.789 1 98.06 288 HIS B CA 1
ATOM 6262 C C . HIS B 1 288 ? -11.984 27.75 10.25 1 98.06 288 HIS B C 1
ATOM 6264 O O . HIS B 1 288 ? -11.773 27.734 9.039 1 98.06 288 HIS B O 1
ATOM 6270 N N . LEU B 1 289 ? -11.086 27.922 11.172 1 98.38 289 LEU B N 1
ATOM 6271 C CA . LEU B 1 289 ? -9.703 28.188 10.781 1 98.38 289 LEU B CA 1
ATOM 6272 C C . LEU B 1 289 ? -9.102 26.969 10.086 1 98.38 289 LEU B C 1
ATOM 6274 O O . LEU B 1 289 ? -8.375 27.109 9.094 1 98.38 289 LEU B O 1
ATOM 6278 N N . ALA B 1 290 ? -9.383 25.781 10.617 1 98.25 290 ALA B N 1
ATOM 6279 C CA . ALA B 1 290 ? -8.875 24.547 10.016 1 98.25 290 ALA B CA 1
ATOM 6280 C C . ALA B 1 290 ? -9.375 24.406 8.578 1 98.25 290 ALA B C 1
ATOM 6282 O O . ALA B 1 290 ? -8.602 24.062 7.676 1 98.25 290 ALA B O 1
ATOM 6283 N N . LEU B 1 291 ? -10.633 24.594 8.391 1 98.12 291 LEU B N 1
ATOM 6284 C CA . LEU B 1 291 ? -11.211 24.469 7.059 1 98.12 291 LEU B CA 1
ATOM 6285 C C . LEU B 1 291 ? -10.609 25.484 6.102 1 98.12 291 LEU B C 1
ATOM 6287 O O . LEU B 1 291 ? -10.359 25.188 4.934 1 98.12 291 LEU B O 1
ATOM 6291 N N . ARG B 1 292 ? -10.438 26.688 6.617 1 97.69 292 ARG B N 1
ATOM 6292 C CA . ARG B 1 292 ? -9.828 27.734 5.805 1 97.69 292 ARG B CA 1
ATOM 6293 C C . ARG B 1 292 ? -8.43 27.328 5.352 1 97.69 292 ARG B C 1
ATOM 6295 O O . ARG B 1 292 ? -8.055 27.547 4.199 1 97.69 292 ARG B O 1
ATOM 6302 N N . MET B 1 293 ? -7.68 26.734 6.188 1 97.75 293 MET B N 1
ATOM 6303 C CA . MET B 1 293 ? -6.336 26.266 5.852 1 97.75 293 MET B CA 1
ATOM 6304 C C . MET B 1 293 ? -6.383 25.203 4.77 1 97.75 293 MET B C 1
ATOM 6306 O O . MET B 1 293 ? -5.668 25.281 3.77 1 97.75 293 MET B O 1
ATOM 6310 N N . HIS B 1 294 ? -7.191 24.188 4.988 1 97.12 294 HIS B N 1
ATOM 6311 C CA . HIS B 1 294 ? -7.258 23.078 4.055 1 97.12 294 HIS B CA 1
ATOM 6312 C C . HIS B 1 294 ? -7.773 23.516 2.691 1 97.12 294 HIS B C 1
ATOM 6314 O O . HIS B 1 294 ? -7.262 23.094 1.655 1 97.12 294 HIS B O 1
ATOM 6320 N N . THR B 1 295 ? -8.797 24.359 2.709 1 97.31 295 THR B N 1
ATOM 6321 C CA . THR B 1 295 ? -9.344 24.859 1.449 1 97.31 295 THR B CA 1
ATOM 6322 C C . THR B 1 295 ? -8.32 25.703 0.707 1 97.31 295 THR B C 1
ATOM 6324 O O . THR B 1 295 ? -8.164 25.578 -0.509 1 97.31 295 THR B O 1
ATOM 6327 N N . SER B 1 296 ? -7.676 26.562 1.438 1 97.31 296 SER B N 1
ATOM 6328 C CA . SER B 1 296 ? -6.648 27.406 0.824 1 97.31 296 SER B CA 1
ATOM 6329 C C . SER B 1 296 ? -5.52 26.562 0.244 1 97.31 296 SER B C 1
ATOM 6331 O O . SER B 1 296 ? -4.984 26.875 -0.82 1 97.31 296 SER B O 1
ATOM 6333 N N . PHE B 1 297 ? -5.203 25.578 0.946 1 96.62 297 PHE B N 1
ATOM 6334 C CA . PHE B 1 297 ? -4.172 24.672 0.452 1 96.62 297 PHE B CA 1
ATOM 6335 C C . PHE B 1 297 ? -4.602 24.031 -0.86 1 96.62 297 PHE B C 1
ATOM 6337 O O . PHE B 1 297 ? -3.828 23.984 -1.816 1 96.62 297 PHE B O 1
ATOM 6344 N N . CYS B 1 298 ? -5.754 23.547 -0.909 1 96.31 298 CYS B N 1
ATOM 6345 C CA . CYS B 1 298 ? -6.277 22.922 -2.123 1 96.31 298 CYS B CA 1
ATOM 6346 C C . CYS B 1 298 ? -6.25 23.906 -3.287 1 96.31 298 CYS B C 1
ATOM 6348 O O . CYS B 1 298 ? -5.84 23.562 -4.395 1 96.31 298 CYS B O 1
ATOM 6350 N N . VAL B 1 299 ? -6.648 25.094 -3.025 1 96.38 299 VAL B N 1
ATOM 6351 C CA . VAL B 1 299 ? -6.66 26.125 -4.059 1 96.38 299 VAL B CA 1
ATOM 6352 C C . VAL B 1 299 ? -5.242 26.344 -4.59 1 96.38 299 VAL B C 1
ATOM 6354 O O . VAL B 1 299 ? -5.035 26.422 -5.801 1 96.38 299 VAL B O 1
ATOM 6357 N N . SER B 1 300 ? -4.316 26.422 -3.678 1 94.75 300 SER B N 1
ATOM 6358 C CA . SER B 1 300 ? -2.932 26.641 -4.082 1 94.75 300 SER B CA 1
ATOM 6359 C C . SER B 1 300 ? -2.432 25.5 -4.965 1 94.75 300 SER B C 1
ATOM 6361 O O . SER B 1 300 ? -1.688 25.734 -5.922 1 94.75 300 SER B O 1
ATOM 6363 N N . VAL B 1 301 ? -2.781 24.312 -4.68 1 92.94 301 VAL B N 1
ATOM 6364 C CA . VAL B 1 301 ? -2.342 23.156 -5.449 1 92.94 301 VAL B CA 1
ATOM 6365 C C . VAL B 1 301 ? -3.016 23.156 -6.82 1 92.94 301 VAL B C 1
ATOM 6367 O O . VAL B 1 301 ? -2.369 22.891 -7.836 1 92.94 301 VAL B O 1
ATOM 6370 N N . PHE B 1 302 ? -4.281 23.516 -6.832 1 92.38 302 PHE B N 1
ATOM 6371 C CA . PHE B 1 302 ? -5.027 23.531 -8.086 1 92.38 302 PHE B CA 1
ATOM 6372 C C . PHE B 1 302 ? -4.477 24.594 -9.023 1 92.38 302 PHE B C 1
ATOM 6374 O O . PHE B 1 302 ? -4.52 24.438 -10.242 1 92.38 302 PHE B O 1
ATOM 6381 N N . CYS B 1 303 ? -3.924 25.562 -8.484 1 92.44 303 CYS B N 1
ATOM 6382 C CA . CYS B 1 303 ? -3.48 26.703 -9.281 1 92.44 303 CYS B CA 1
ATOM 6383 C C . CYS B 1 303 ? -2.004 26.578 -9.641 1 92.44 303 CYS B C 1
ATOM 6385 O O . CYS B 1 303 ? -1.412 27.516 -10.188 1 92.44 303 CYS B O 1
ATOM 6387 N N . ARG B 1 304 ? -1.388 25.531 -9.367 1 89.5 304 ARG B N 1
ATOM 6388 C CA . ARG B 1 304 ? 0.036 25.312 -9.609 1 89.5 304 ARG B CA 1
ATOM 6389 C C . ARG B 1 304 ? 0.385 25.516 -11.078 1 89.5 304 ARG B C 1
ATOM 6391 O O . ARG B 1 304 ? 1.422 26.109 -11.398 1 89.5 304 ARG B O 1
ATOM 6398 N N . PRO B 1 305 ? -0.431 25.094 -11.984 1 85.56 305 PRO B N 1
ATOM 6399 C CA . PRO B 1 305 ? -0.091 25.312 -13.391 1 85.56 305 PRO B CA 1
ATOM 6400 C C . PRO B 1 305 ? 0.057 26.781 -13.75 1 85.56 305 PRO B C 1
ATOM 6402 O O . PRO B 1 305 ? 0.865 27.141 -14.609 1 85.56 305 PRO B O 1
ATOM 6405 N N . ALA B 1 306 ? -0.65 27.625 -13.125 1 87.38 306 ALA B N 1
ATOM 6406 C CA . ALA B 1 306 ? -0.575 29.047 -13.391 1 87.38 306 ALA B CA 1
ATOM 6407 C C . ALA B 1 306 ? 0.669 29.67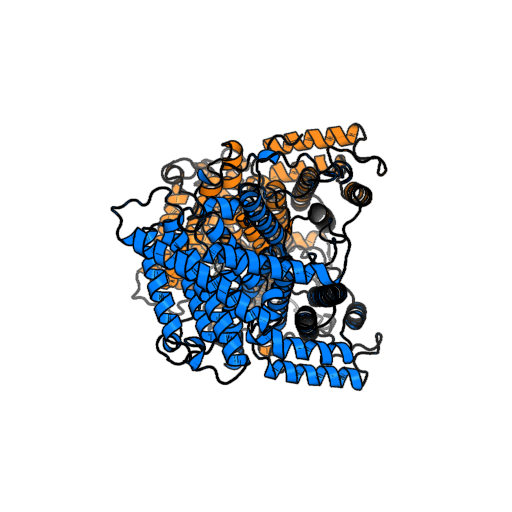2 -12.758 1 87.38 306 ALA B C 1
ATOM 6409 O O . ALA B 1 306 ? 1.235 30.625 -13.281 1 87.38 306 ALA B O 1
ATOM 6410 N N . MET B 1 307 ? 1.115 29.109 -11.719 1 87.38 307 MET B N 1
ATOM 6411 C CA . MET B 1 307 ? 2.285 29.625 -11.016 1 87.38 307 MET B CA 1
ATOM 6412 C C . MET B 1 307 ? 3.574 29.188 -11.695 1 87.38 307 MET B C 1
ATOM 6414 O O . MET B 1 307 ? 4.617 29.828 -11.539 1 87.38 307 MET B O 1
ATOM 6418 N N . ASN B 1 308 ? 3.498 28.078 -12.398 1 81.31 308 ASN B N 1
ATOM 6419 C CA . ASN B 1 308 ? 4.668 27.516 -13.062 1 81.31 308 ASN B CA 1
ATOM 6420 C C . ASN B 1 308 ? 5.039 28.312 -14.312 1 81.31 308 ASN B C 1
ATOM 6422 O O . ASN B 1 308 ? 6.18 28.25 -14.773 1 81.31 308 ASN B O 1
ATOM 6426 N N . GLN B 1 309 ? 4.133 29 -14.891 1 69.12 309 GLN B N 1
ATOM 6427 C CA . GLN B 1 309 ? 4.402 29.766 -16.109 1 69.12 309 GLN B CA 1
ATOM 6428 C C . GLN B 1 309 ? 5.234 31 -15.82 1 69.12 309 GLN B C 1
ATOM 6430 O O . GLN B 1 309 ? 4.941 31.75 -14.883 1 69.12 309 GLN B O 1
ATOM 6435 N N . ALA B 1 310 ? 6.559 30.953 -16.188 1 59 310 ALA B N 1
ATOM 6436 C CA . ALA B 1 310 ? 7.516 32.031 -15.961 1 59 310 ALA B CA 1
ATOM 6437 C C . ALA B 1 310 ? 6.895 33.406 -16.281 1 59 310 ALA B C 1
ATOM 6439 O O . ALA B 1 310 ? 7.086 34.375 -15.539 1 59 310 ALA B O 1
ATOM 6440 N N . THR B 1 311 ? 6.391 33.531 -17.609 1 56.75 311 THR B N 1
ATOM 6441 C CA . THR B 1 311 ? 5.879 34.812 -18.016 1 56.75 311 THR B CA 1
ATOM 6442 C C . THR B 1 311 ? 4.363 34.781 -18.188 1 56.75 311 THR B C 1
ATOM 6444 O O . THR B 1 311 ? 3.828 33.844 -18.781 1 56.75 311 THR B O 1
ATOM 6447 N N . PRO B 1 312 ? 3.773 35.625 -17.281 1 54.88 312 PRO B N 1
ATOM 6448 C CA . PRO B 1 312 ? 2.332 35.719 -17.516 1 54.88 312 PRO B CA 1
ATOM 6449 C C . PRO B 1 312 ? 1.979 35.812 -19 1 54.88 312 PRO B C 1
ATOM 6451 O O . PRO B 1 312 ? 2.615 36.562 -19.75 1 54.88 312 PRO B O 1
ATOM 6454 N N . GLN B 1 313 ? 1.661 34.719 -19.531 1 54.62 313 GLN B N 1
ATOM 6455 C CA . GLN B 1 313 ? 1.207 34.906 -20.906 1 54.62 313 GLN B CA 1
ATOM 6456 C C . GLN B 1 313 ? -0.077 35.719 -20.953 1 54.62 313 GLN B C 1
ATOM 6458 O O . GLN B 1 313 ? -1.119 35.281 -20.453 1 54.62 313 GLN B O 1
ATOM 6463 N N . PRO B 1 314 ? 0.099 37 -21.203 1 52.41 314 PRO B N 1
ATOM 6464 C CA . PRO B 1 314 ? -1 37.969 -21.203 1 52.41 314 PRO B CA 1
ATOM 6465 C C . PRO B 1 314 ? -2.273 37.438 -21.844 1 52.41 314 PRO B C 1
ATOM 6467 O O . PRO B 1 314 ? -3.377 37.844 -21.5 1 52.41 314 PRO B O 1
ATOM 6470 N N . PHE B 1 315 ? -2.094 36.469 -22.812 1 49.78 315 PHE B N 1
ATOM 6471 C CA . PHE B 1 315 ? -3.262 36.188 -23.641 1 49.78 315 PHE B CA 1
ATOM 6472 C C . PHE B 1 315 ? -4.133 35.125 -22.984 1 49.78 315 PHE B C 1
ATOM 6474 O O . PHE B 1 315 ? -5.246 34.844 -23.438 1 49.78 315 PHE B O 1
ATOM 6481 N N . LEU B 1 316 ? -3.58 34.594 -21.875 1 61.38 316 LEU B N 1
ATOM 6482 C CA . LEU B 1 316 ? -4.48 33.562 -21.328 1 61.38 316 LEU B CA 1
ATOM 6483 C C . LEU B 1 316 ? -5.215 34.094 -20.109 1 61.38 316 LEU B C 1
ATOM 6485 O O . LEU B 1 316 ? -4.645 34.156 -19.016 1 61.38 316 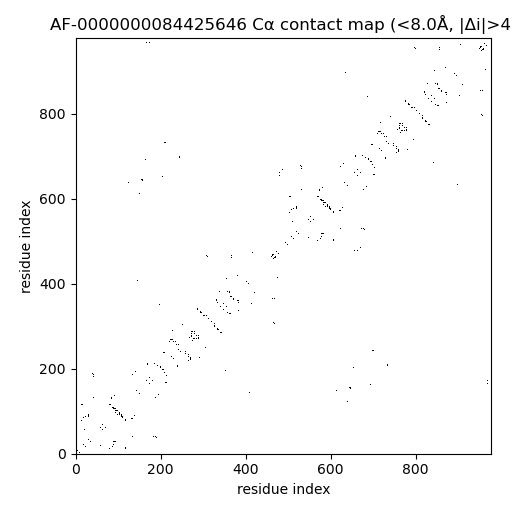LEU B O 1
ATOM 6489 N N . ARG B 1 317 ? -6.406 34.875 -20.359 1 62.62 317 ARG B N 1
ATOM 6490 C CA . ARG B 1 317 ? -7.285 35.438 -19.344 1 62.62 317 ARG B CA 1
ATOM 6491 C C . ARG B 1 317 ? -7.418 34.469 -18.141 1 62.62 317 ARG B C 1
ATOM 6493 O O . ARG B 1 317 ? -7.379 34.938 -17 1 62.62 317 ARG B O 1
ATOM 6500 N N . ASP B 1 318 ? -7.367 33.281 -18.359 1 78.38 318 ASP B N 1
ATOM 6501 C CA . ASP B 1 318 ? -7.566 32.281 -17.297 1 78.38 318 ASP B CA 1
ATOM 6502 C C . ASP B 1 318 ? -6.328 32.156 -16.422 1 78.38 318 ASP B C 1
ATOM 6504 O O . ASP B 1 318 ? -6.441 31.969 -15.203 1 78.38 318 ASP B O 1
ATOM 6508 N N . GLY B 1 319 ? -5.285 32.562 -16.953 1 81.38 319 GLY B N 1
ATOM 6509 C CA . GLY B 1 319 ? -4.051 32.5 -16.188 1 81.38 319 GLY B CA 1
ATOM 6510 C C . GLY B 1 319 ? -3.977 33.562 -15.109 1 81.38 319 GLY B C 1
ATOM 6511 O O . GLY B 1 319 ? -3.541 33.281 -13.984 1 81.38 319 GLY B O 1
ATOM 6512 N N . GLY B 1 320 ? -4.527 34.688 -15.383 1 84 320 GLY B N 1
ATOM 6513 C CA . GLY B 1 320 ? -4.527 35.781 -14.414 1 84 320 GLY B CA 1
ATOM 6514 C C . GLY B 1 320 ? -5.445 35.531 -13.234 1 84 320 GLY B C 1
ATOM 6515 O O . GLY B 1 320 ? -5.094 35.844 -12.094 1 84 320 GLY B O 1
ATOM 6516 N N . ILE B 1 321 ? -6.559 35 -13.516 1 87.94 321 ILE B N 1
ATOM 6517 C CA . ILE B 1 321 ? -7.535 34.688 -12.477 1 87.94 321 ILE B CA 1
ATOM 6518 C C . ILE B 1 321 ? -6.965 33.625 -11.531 1 87.94 321 ILE B C 1
ATOM 6520 O O . ILE B 1 321 ? -7.074 33.75 -10.312 1 87.94 321 ILE B O 1
ATOM 6524 N N . LEU B 1 322 ? -6.359 32.688 -12.117 1 91.81 322 LEU B N 1
ATOM 6525 C CA . LEU B 1 322 ? -5.801 31.609 -11.32 1 91.81 322 LEU B CA 1
ATOM 6526 C C . LEU B 1 322 ? -4.641 32.094 -10.461 1 91.81 322 LEU B C 1
ATOM 6528 O O . LEU B 1 322 ? -4.492 31.672 -9.312 1 91.81 322 LEU B O 1
ATOM 6532 N N . ARG B 1 323 ? -3.889 33 -10.977 1 91.94 323 ARG B N 1
ATOM 6533 C CA . ARG B 1 323 ? -2.758 33.531 -10.242 1 91.94 323 ARG B CA 1
ATOM 6534 C C . ARG B 1 323 ? -3.23 34.375 -9.055 1 91.94 323 ARG B C 1
ATOM 6536 O O . ARG B 1 323 ? -2.656 34.312 -7.969 1 91.94 323 ARG B O 1
ATOM 6543 N N . ALA B 1 324 ? -4.258 35.125 -9.289 1 92.56 324 ALA B N 1
ATOM 6544 C CA . ALA B 1 324 ? -4.816 35.938 -8.211 1 92.56 324 ALA B CA 1
ATOM 6545 C C . ALA B 1 324 ? -5.402 35.062 -7.105 1 92.56 324 ALA B C 1
ATOM 6547 O O . ALA B 1 324 ? -5.258 35.375 -5.922 1 92.56 324 ALA B O 1
ATOM 6548 N N . ARG B 1 325 ? -6.07 34.062 -7.516 1 94.62 325 ARG B N 1
ATOM 6549 C CA . ARG B 1 325 ? -6.645 33.125 -6.551 1 94.62 325 ARG B CA 1
ATOM 6550 C C . ARG B 1 325 ? -5.551 32.438 -5.746 1 94.62 325 ARG B C 1
ATOM 6552 O O . ARG B 1 325 ? -5.691 32.25 -4.539 1 94.62 325 ARG B O 1
ATOM 6559 N N . ALA B 1 326 ? -4.523 32.094 -6.469 1 94.94 326 ALA B N 1
ATOM 6560 C CA . ALA B 1 326 ? -3.396 31.438 -5.805 1 94.94 326 ALA B CA 1
ATOM 6561 C C . ALA B 1 326 ? -2.771 32.344 -4.758 1 94.94 326 ALA B C 1
ATOM 6563 O O . ALA B 1 326 ? -2.529 31.922 -3.623 1 94.94 326 ALA B O 1
ATOM 6564 N N . LYS B 1 327 ? -2.527 33.562 -5.145 1 95.19 327 LYS B N 1
ATOM 6565 C CA . LYS B 1 327 ? -1.938 34.531 -4.23 1 95.19 327 LYS B CA 1
ATOM 6566 C C . LYS B 1 327 ? -2.803 34.719 -2.986 1 95.19 327 LYS B C 1
ATOM 6568 O O . LYS B 1 327 ? -2.303 34.656 -1.862 1 95.19 327 LYS B O 1
ATOM 6573 N N . GLY B 1 328 ? -4.09 34.906 -3.213 1 95.88 328 GLY B N 1
ATOM 6574 C CA . GLY B 1 328 ? -5.016 35.094 -2.104 1 95.88 328 GLY B CA 1
ATOM 6575 C C . GLY B 1 328 ? -5.066 33.875 -1.177 1 95.88 328 GLY B C 1
ATOM 6576 O O . GLY B 1 328 ? -5.137 34.031 0.044 1 95.88 328 GLY B O 1
ATOM 6577 N N . SER B 1 329 ? -5.031 32.781 -1.728 1 97.12 329 SER B N 1
ATOM 6578 C CA . SER B 1 329 ? -5.137 31.562 -0.936 1 97.12 329 SER B CA 1
ATOM 6579 C C . SER B 1 329 ? -3.875 31.328 -0.111 1 97.12 329 SER B C 1
ATOM 6581 O O . SER B 1 329 ? -3.945 30.828 1.014 1 97.12 329 SER B O 1
ATOM 6583 N N . LEU B 1 330 ? -2.721 31.594 -0.685 1 97.62 330 LEU B N 1
ATOM 6584 C CA . LEU B 1 330 ? -1.464 31.438 0.04 1 97.62 330 LEU B CA 1
ATOM 6585 C C . LEU B 1 330 ? -1.424 32.344 1.262 1 97.62 330 LEU B C 1
ATOM 6587 O O . LEU B 1 330 ? -0.999 31.938 2.342 1 97.62 330 LEU B O 1
ATOM 6591 N N . ILE B 1 331 ? -1.878 33.531 1.096 1 97.81 331 ILE B N 1
ATOM 6592 C CA . ILE B 1 331 ? -1.937 34.5 2.191 1 97.81 331 ILE B CA 1
ATOM 6593 C C . ILE B 1 331 ? -2.936 34.031 3.244 1 97.81 331 ILE B C 1
ATOM 6595 O O . ILE B 1 331 ? -2.635 34.031 4.441 1 97.81 331 ILE B O 1
ATOM 6599 N N . ASP B 1 332 ? -4.07 33.562 2.77 1 97.56 332 ASP B N 1
ATOM 6600 C CA . ASP B 1 332 ? -5.121 33.094 3.674 1 97.56 332 ASP B CA 1
ATOM 6601 C C . ASP B 1 332 ? -4.648 31.906 4.5 1 97.56 332 ASP B C 1
ATOM 6603 O O . ASP B 1 332 ? -4.945 31.812 5.691 1 97.56 332 ASP B O 1
ATOM 6607 N N . ALA B 1 333 ? -4.012 31 3.879 1 98.06 333 ALA B N 1
ATOM 6608 C CA . ALA B 1 333 ? -3.502 29.812 4.582 1 98.06 333 ALA B CA 1
ATOM 6609 C C . ALA B 1 333 ? -2.533 30.219 5.691 1 98.06 333 ALA B C 1
ATOM 6611 O O . ALA B 1 333 ? -2.596 29.688 6.801 1 98.06 333 ALA B O 1
ATOM 6612 N N . SER B 1 334 ? -1.642 31.141 5.391 1 98.06 334 SER B N 1
ATOM 6613 C CA . SER B 1 334 ? -0.649 31.594 6.355 1 98.06 334 SER B CA 1
ATOM 6614 C C . SER B 1 334 ? -1.308 32.344 7.52 1 98.06 334 SER B C 1
ATOM 6616 O O . SER B 1 334 ? -0.978 32.094 8.68 1 98.06 334 SER B O 1
ATOM 6618 N N . LYS B 1 335 ? -2.271 33.188 7.203 1 98.12 335 LYS B N 1
ATOM 6619 C CA . LYS B 1 335 ? -2.984 33.906 8.242 1 98.12 335 LYS B CA 1
ATOM 6620 C C . LYS B 1 335 ? -3.801 32.969 9.125 1 98.12 335 LYS B C 1
ATOM 6622 O O . LYS B 1 335 ? -3.818 33.125 10.344 1 98.12 335 LYS B O 1
ATOM 6627 N N . ALA B 1 336 ? -4.469 32.094 8.453 1 98.19 336 ALA B N 1
ATOM 6628 C CA . ALA B 1 336 ? -5.289 31.125 9.195 1 98.19 336 ALA B CA 1
ATOM 6629 C C . ALA B 1 336 ? -4.434 30.297 10.156 1 98.19 336 ALA B C 1
ATOM 6631 O O . ALA B 1 336 ? -4.848 30.031 11.281 1 98.19 336 ALA B O 1
ATOM 6632 N N . PHE B 1 337 ? -3.301 29.938 9.75 1 98.31 337 PHE B N 1
ATOM 6633 C CA . PHE B 1 337 ? -2.396 29.188 10.609 1 98.31 337 PHE B CA 1
ATOM 6634 C C . PHE B 1 337 ? -1.989 30 11.828 1 98.31 337 PHE B C 1
ATOM 6636 O O . PHE B 1 337 ? -1.994 29.5 12.953 1 98.31 337 PHE B O 1
ATOM 6643 N N . LEU B 1 338 ? -1.562 31.203 11.586 1 97.81 338 LEU B N 1
ATOM 6644 C CA . LEU B 1 338 ? -1.113 32.062 12.672 1 97.81 338 LEU B CA 1
ATOM 6645 C C . LEU B 1 338 ? -2.236 32.312 13.672 1 97.81 338 LEU B C 1
ATOM 6647 O O . LEU B 1 338 ? -2.014 32.281 14.883 1 97.81 338 LEU B O 1
ATOM 6651 N N . ASP B 1 339 ? -3.471 32.531 13.164 1 97.75 339 ASP B N 1
ATOM 6652 C CA . ASP B 1 339 ? -4.625 32.688 14.047 1 97.75 339 ASP B CA 1
ATOM 6653 C C . ASP B 1 339 ? -4.91 31.406 14.828 1 97.75 339 ASP B C 1
ATOM 6655 O O . ASP B 1 339 ? -5.227 31.469 16.016 1 97.75 339 ASP B O 1
ATOM 6659 N N . PHE B 1 340 ? -4.773 30.297 14.109 1 97.69 340 PHE B N 1
ATOM 6660 C CA . PHE B 1 340 ? -5.062 29 14.711 1 97.69 340 PHE B CA 1
ATOM 6661 C C . PHE B 1 340 ? -4.051 28.672 15.797 1 97.69 340 PHE B C 1
ATOM 6663 O O . PHE B 1 340 ? -4.422 28.234 16.891 1 97.69 340 PHE B O 1
ATOM 6670 N N . GLN B 1 341 ? -2.824 28.828 15.539 1 95.19 341 GLN B N 1
ATOM 6671 C CA . GLN B 1 341 ? -1.759 28.5 16.484 1 95.19 341 GLN B CA 1
ATOM 6672 C C . GLN B 1 341 ? -1.835 29.359 17.734 1 95.19 341 GLN B C 1
ATOM 6674 O O . GLN B 1 341 ? -1.431 28.938 18.812 1 95.19 341 GLN B O 1
ATOM 6679 N N . ALA B 1 342 ? -2.346 30.562 17.594 1 95 342 ALA B N 1
ATOM 6680 C CA . ALA B 1 342 ? -2.512 31.453 18.734 1 95 342 ALA B CA 1
ATOM 6681 C C . ALA B 1 342 ? -3.574 30.922 19.703 1 95 342 ALA B C 1
ATOM 6683 O O . ALA B 1 342 ? -3.566 31.25 20.891 1 95 342 ALA B O 1
ATOM 6684 N N . LEU B 1 343 ? -4.477 30.062 19.203 1 94.69 343 LEU B N 1
ATOM 6685 C CA . LEU B 1 343 ? -5.629 29.625 19.984 1 94.69 343 LEU B CA 1
ATOM 6686 C C . LEU B 1 343 ? -5.473 28.172 20.438 1 94.69 343 LEU B C 1
ATOM 6688 O O . LEU B 1 343 ? -6.141 27.734 21.375 1 94.69 343 LEU B O 1
ATOM 6692 N N . SER B 1 344 ? -4.648 27.484 19.672 1 94.81 344 SER B N 1
ATOM 6693 C CA . SER B 1 344 ? -4.594 26.062 19.938 1 94.81 344 SER B CA 1
ATOM 6694 C C . SER B 1 344 ? -3.238 25.469 19.547 1 94.81 344 SER B C 1
ATOM 6696 O O . SER B 1 344 ? -2.533 26.031 18.719 1 94.81 344 SER B O 1
ATOM 6698 N N . THR B 1 345 ? -2.912 24.359 20.156 1 91.25 345 THR B N 1
ATOM 6699 C CA . THR B 1 345 ? -1.668 23.656 19.828 1 91.25 345 THR B CA 1
ATOM 6700 C C . THR B 1 345 ? -1.84 22.781 18.594 1 91.25 345 THR B C 1
ATOM 6702 O O . THR B 1 345 ? -0.858 22.297 18.031 1 91.25 345 THR B O 1
ATOM 6705 N N . VAL B 1 346 ? -2.98 22.641 18.031 1 94.81 346 VAL B N 1
ATOM 6706 C CA . VAL B 1 346 ? -3.348 21.672 17 1 94.81 346 VAL B CA 1
ATOM 6707 C C . VAL B 1 346 ? -2.535 21.938 15.734 1 94.81 346 VAL B C 1
ATOM 6709 O O . VAL B 1 346 ? -1.988 21 15.133 1 94.81 346 VAL B O 1
ATOM 6712 N N . PRO B 1 347 ? -2.391 23.156 15.312 1 95.44 347 PRO B N 1
ATOM 6713 C CA . PRO B 1 347 ? -1.696 23.375 14.047 1 95.44 347 PRO B CA 1
ATOM 6714 C C . PRO B 1 347 ? -0.231 22.953 14.086 1 95.44 347 PRO B C 1
ATOM 6716 O O . PRO B 1 347 ? 0.293 22.422 13.102 1 95.44 347 PRO B O 1
ATOM 6719 N N . LEU B 1 348 ? 0.422 23.109 15.234 1 93.19 348 LEU B N 1
ATOM 6720 C CA . LEU B 1 348 ? 1.833 22.766 15.359 1 93.19 348 LEU B CA 1
ATOM 6721 C C . LEU B 1 348 ? 2.008 21.266 15.586 1 93.19 348 LEU B C 1
ATOM 6723 O O . LEU B 1 348 ? 3.119 20.734 15.484 1 93.19 348 LEU B O 1
ATOM 6727 N N . ARG B 1 349 ? 0.868 20.641 15.844 1 94.19 349 ARG B N 1
ATOM 6728 C CA . ARG B 1 349 ? 0.912 19.203 16.062 1 94.19 349 ARG B CA 1
ATOM 6729 C C . ARG B 1 349 ? 0.354 18.438 14.859 1 94.19 349 ARG B C 1
ATOM 6731 O O . ARG B 1 349 ? 0.29 17.203 14.875 1 94.19 349 ARG B O 1
ATOM 6738 N N . SER B 1 350 ? -0.023 19.125 13.859 1 95.81 350 SER B N 1
ATOM 6739 C CA . SER B 1 350 ? -0.587 18.531 12.648 1 95.81 350 SER B CA 1
ATOM 6740 C C . SER B 1 350 ? 0.335 18.734 11.453 1 95.81 350 SER B C 1
ATOM 6742 O O . SER B 1 350 ? 0.499 19.859 10.977 1 95.81 350 SER B O 1
ATOM 6744 N N . TRP B 1 351 ? 0.87 17.672 10.977 1 96.25 351 TRP B N 1
ATOM 6745 C CA . TRP B 1 351 ? 1.869 17.703 9.914 1 96.25 351 TRP B CA 1
ATOM 6746 C C . TRP B 1 351 ? 1.331 18.406 8.68 1 96.25 351 TRP B C 1
ATOM 6748 O O . TRP B 1 351 ? 2.045 19.188 8.039 1 96.25 351 TRP B O 1
ATOM 6758 N N . SER B 1 352 ? 0.076 18.156 8.281 1 95.56 352 SER B N 1
ATOM 6759 C CA . SER B 1 352 ? -0.503 18.734 7.078 1 95.56 352 SER B CA 1
ATOM 6760 C C . SER B 1 352 ? -0.651 20.25 7.207 1 95.56 352 SER B C 1
ATOM 6762 O O . SER B 1 352 ? -0.484 20.984 6.23 1 95.56 352 SER B O 1
ATOM 6764 N N . MET B 1 353 ? -0.986 20.719 8.383 1 96.88 353 MET B N 1
ATOM 6765 C CA . MET B 1 353 ? -1.116 22.156 8.609 1 96.88 353 MET B CA 1
ATOM 6766 C C . MET B 1 353 ? 0.247 22.844 8.562 1 96.88 353 MET B C 1
ATOM 6768 O O . MET B 1 353 ? 0.384 23.938 8.008 1 96.88 353 MET B O 1
ATOM 6772 N N . VAL B 1 354 ? 1.213 22.156 9.133 1 96.25 354 VAL B N 1
ATOM 6773 C CA . VAL B 1 354 ? 2.58 22.672 9.062 1 96.25 354 VAL B CA 1
ATOM 6774 C C . VAL B 1 354 ? 3.049 22.703 7.613 1 96.25 354 VAL B C 1
ATOM 6776 O O . VAL B 1 354 ? 3.654 23.688 7.176 1 96.25 354 VAL B O 1
ATOM 6779 N N . HIS B 1 355 ? 2.762 21.625 6.934 1 95.94 355 HIS B N 1
ATOM 6780 C CA . HIS B 1 355 ? 3.113 21.578 5.52 1 95.94 355 HIS B CA 1
ATOM 6781 C C . HIS B 1 355 ? 2.469 22.719 4.742 1 95.94 355 HIS B C 1
ATOM 6783 O O . HIS B 1 355 ? 3.111 23.328 3.895 1 95.94 355 HIS B O 1
ATOM 6789 N N . THR B 1 356 ? 1.269 22.969 5.023 1 96.69 356 THR B N 1
ATOM 6790 C CA . THR B 1 356 ? 0.5 24.016 4.336 1 96.69 356 THR B CA 1
ATOM 6791 C C . THR B 1 356 ? 1.115 25.391 4.57 1 96.69 356 THR B C 1
ATOM 6793 O O . THR B 1 356 ? 1.328 26.141 3.625 1 96.69 356 THR B O 1
ATOM 6796 N N . VAL B 1 357 ? 1.417 25.703 5.781 1 97.56 357 VAL B N 1
ATOM 6797 C CA . VAL B 1 357 ? 1.896 27.047 6.086 1 97.56 357 VAL B CA 1
ATOM 6798 C C . VAL B 1 357 ? 3.309 27.219 5.535 1 97.56 357 VAL B C 1
ATOM 6800 O O . VAL B 1 357 ? 3.639 28.281 4.992 1 97.56 357 VAL B O 1
ATOM 6803 N N . LEU B 1 358 ? 4.105 26.219 5.68 1 95.56 358 LEU B N 1
ATOM 6804 C CA . LEU B 1 358 ? 5.477 26.328 5.199 1 95.56 358 LEU B CA 1
ATOM 6805 C C . LEU B 1 358 ? 5.512 26.422 3.676 1 95.56 358 LEU B C 1
ATOM 6807 O O . LEU B 1 358 ? 6.273 27.203 3.111 1 95.56 358 LEU B O 1
ATOM 6811 N N . SER B 1 359 ? 4.734 25.594 3.021 1 95.44 359 SER B N 1
ATOM 6812 C CA . SER B 1 359 ? 4.68 25.656 1.563 1 95.44 359 SER B CA 1
ATOM 6813 C C . SER B 1 359 ? 4.117 26.984 1.076 1 95.44 359 SER B C 1
ATOM 6815 O O . SER B 1 359 ? 4.609 27.547 0.103 1 95.44 359 SER B O 1
ATOM 6817 N N . SER B 1 360 ? 3.102 27.469 1.747 1 96.62 360 SER B N 1
ATOM 6818 C CA . SER B 1 360 ? 2.465 28.719 1.357 1 96.62 360 SER B CA 1
ATOM 6819 C C . SER B 1 360 ? 3.408 29.906 1.548 1 96.62 360 SER B C 1
ATOM 6821 O O . SER B 1 360 ? 3.551 30.734 0.654 1 96.62 360 SER B O 1
ATOM 6823 N N . THR B 1 361 ? 4.031 29.953 2.641 1 96.06 361 THR B N 1
ATOM 6824 C CA . THR B 1 361 ? 4.918 31.062 2.93 1 96.06 361 THR B CA 1
ATOM 6825 C C . THR B 1 361 ? 6.16 31.016 2.045 1 96.06 361 THR B C 1
ATOM 6827 O O . THR B 1 361 ? 6.664 32.062 1.614 1 96.06 361 THR B O 1
ATOM 6830 N N . LEU B 1 362 ? 6.645 29.859 1.819 1 93.75 362 LEU B N 1
ATOM 6831 C CA . LEU B 1 362 ? 7.789 29.719 0.928 1 93.75 362 LEU B CA 1
ATOM 6832 C C . LEU B 1 362 ? 7.449 30.188 -0.479 1 93.75 362 LEU B C 1
ATOM 6834 O O . LEU B 1 362 ? 8.25 30.891 -1.113 1 93.75 362 LEU B O 1
ATOM 6838 N N . LEU B 1 363 ? 6.312 29.828 -0.95 1 93.75 363 LEU B N 1
ATOM 6839 C CA . LEU B 1 363 ? 5.879 30.25 -2.277 1 93.75 363 LEU B CA 1
ATOM 6840 C C . LEU B 1 363 ? 5.73 31.766 -2.34 1 93.75 363 LEU B C 1
ATOM 6842 O O . LEU B 1 363 ? 6.094 32.375 -3.34 1 93.75 363 LEU B O 1
ATOM 6846 N N . LEU B 1 364 ? 5.176 32.312 -1.264 1 94.12 364 LEU B N 1
ATOM 6847 C CA . LEU B 1 364 ? 5.02 33.75 -1.208 1 94.12 364 LEU B CA 1
ATOM 6848 C C . LEU B 1 364 ? 6.379 34.469 -1.256 1 94.12 364 LEU B C 1
ATOM 6850 O O . LEU B 1 364 ? 6.5 35.562 -1.809 1 94.12 364 LEU B O 1
ATOM 6854 N N . CYS B 1 365 ? 7.316 33.812 -0.78 1 90.88 365 CYS B N 1
ATOM 6855 C CA . CYS B 1 365 ? 8.648 34.406 -0.669 1 90.88 365 CYS B CA 1
ATOM 6856 C C . CYS B 1 365 ? 9.398 34.312 -1.991 1 90.88 365 CYS B C 1
ATOM 6858 O O . CYS B 1 365 ? 10.234 35.156 -2.301 1 90.88 365 CYS B O 1
ATOM 6860 N N . ILE B 1 366 ? 9.156 33.344 -2.768 1 87.19 366 ILE B N 1
ATOM 6861 C CA . ILE B 1 366 ? 9.977 33.094 -3.949 1 87.19 366 ILE B CA 1
ATOM 6862 C C . ILE B 1 366 ? 9.25 33.594 -5.195 1 87.19 366 ILE B C 1
ATOM 6864 O O . ILE B 1 366 ? 9.875 33.844 -6.227 1 87.19 366 ILE B O 1
ATOM 6868 N N . TRP B 1 367 ? 7.953 33.688 -5.086 1 89.44 367 TRP B N 1
ATOM 6869 C CA . TRP B 1 367 ? 7.133 34.094 -6.223 1 89.44 367 TRP B CA 1
ATOM 6870 C C . TRP B 1 367 ? 7.375 35.562 -6.578 1 89.44 367 TRP B C 1
ATOM 6872 O O . TRP B 1 367 ? 7.254 36.438 -5.727 1 89.44 367 TRP B O 1
ATOM 6882 N N . GLU B 1 368 ? 7.711 35.844 -7.812 1 85.44 368 GLU B N 1
ATOM 6883 C CA . GLU B 1 368 ? 8.07 37.156 -8.289 1 85.44 368 GLU B CA 1
ATOM 6884 C C . GLU B 1 368 ? 6.969 38.188 -7.988 1 85.44 368 GLU B C 1
ATOM 6886 O O . GLU B 1 368 ? 7.25 39.344 -7.672 1 85.44 368 GLU B O 1
ATOM 6891 N N . GLU B 1 369 ? 5.762 37.781 -8.016 1 86 369 GLU B N 1
ATOM 6892 C CA . GLU B 1 369 ? 4.617 38.656 -7.836 1 86 369 GLU B CA 1
ATOM 6893 C C . GLU B 1 369 ? 4.465 39.062 -6.375 1 86 369 GLU B C 1
ATOM 6895 O O . GLU B 1 369 ? 3.881 40.125 -6.078 1 86 369 GLU B O 1
ATOM 6900 N N . THR B 1 370 ? 5.008 38.188 -5.504 1 91.31 370 THR B N 1
ATOM 6901 C CA . THR B 1 370 ? 4.703 38.438 -4.098 1 91.31 370 THR B CA 1
ATOM 6902 C C . THR B 1 370 ? 5.988 38.625 -3.295 1 91.31 370 THR B C 1
ATOM 6904 O O . THR B 1 370 ? 5.949 39.094 -2.152 1 91.31 370 THR B O 1
ATOM 6907 N N . ARG B 1 371 ? 7.086 38.406 -3.807 1 87.25 371 ARG B N 1
ATOM 6908 C CA . ARG B 1 371 ? 8.352 38.375 -3.076 1 87.25 371 ARG B CA 1
ATOM 6909 C C . ARG B 1 371 ? 8.68 39.75 -2.49 1 87.25 371 ARG B C 1
ATOM 6911 O O . ARG B 1 371 ? 9.344 39.844 -1.458 1 87.25 371 ARG B O 1
ATOM 6918 N N . ASN B 1 372 ? 8.18 40.781 -3.154 1 87.56 372 ASN B N 1
ATOM 6919 C CA . ASN B 1 372 ? 8.508 42.125 -2.693 1 87.56 372 ASN B CA 1
ATOM 6920 C C . ASN B 1 372 ? 7.332 42.781 -1.963 1 87.56 372 ASN B C 1
ATOM 6922 O O . ASN B 1 372 ? 7.375 43.969 -1.639 1 87.56 372 ASN B O 1
ATOM 6926 N N . ASP B 1 373 ? 6.316 42.125 -1.692 1 91.31 373 ASP B N 1
ATOM 6927 C CA . ASP B 1 373 ? 5.156 42.625 -0.958 1 91.31 373 ASP B CA 1
ATOM 6928 C C . ASP B 1 373 ? 5.422 42.625 0.545 1 91.31 373 ASP B C 1
ATOM 6930 O O . ASP B 1 373 ? 5.734 41.594 1.137 1 91.31 373 ASP B O 1
ATOM 6934 N N . PRO B 1 374 ? 5.293 43.719 1.189 1 92.19 374 PRO B N 1
ATOM 6935 C CA . PRO B 1 374 ? 5.586 43.844 2.621 1 92.19 374 PRO B CA 1
ATOM 6936 C C . PRO B 1 374 ? 4.676 42.938 3.477 1 92.19 374 PRO B C 1
ATOM 6938 O O . PRO B 1 374 ? 5.105 42.438 4.504 1 92.19 374 PRO B O 1
ATOM 6941 N N . GLU B 1 375 ? 3.473 42.875 3.092 1 93.31 375 GLU B N 1
ATOM 6942 C CA . GLU B 1 375 ? 2.562 42 3.834 1 93.31 375 GLU B CA 1
ATOM 6943 C C . GLU B 1 375 ? 3.047 40.562 3.826 1 93.31 375 GLU B C 1
ATOM 6945 O O . GLU B 1 375 ? 2.971 39.875 4.844 1 93.31 375 GLU B O 1
ATOM 6950 N N . CYS B 1 376 ? 3.506 40.125 2.701 1 92.94 376 CYS B N 1
ATOM 6951 C CA . CYS B 1 376 ? 4.008 38.75 2.564 1 92.94 376 CYS B CA 1
ATOM 6952 C C . CYS B 1 376 ? 5.277 38.562 3.383 1 92.94 376 CYS B C 1
ATOM 6954 O O . CYS B 1 376 ? 5.477 37.5 3.99 1 92.94 376 CYS B O 1
ATOM 6956 N N . ARG B 1 377 ? 6.059 39.531 3.469 1 91.75 377 ARG B N 1
ATOM 6957 C CA . ARG B 1 377 ? 7.281 39.469 4.262 1 91.75 377 ARG B CA 1
ATOM 6958 C C . ARG B 1 377 ? 6.965 39.406 5.754 1 91.75 377 ARG B C 1
ATOM 6960 O O . ARG B 1 377 ? 7.641 38.688 6.504 1 91.75 377 ARG B O 1
ATOM 6967 N N . ASN B 1 378 ? 6.023 40.188 6.07 1 94.12 378 ASN B N 1
ATOM 6968 C CA . ASN B 1 378 ? 5.59 40.156 7.461 1 94.12 378 ASN B CA 1
ATOM 6969 C C . ASN B 1 378 ? 5.059 38.781 7.855 1 94.12 378 ASN B C 1
ATOM 6971 O O . ASN B 1 378 ? 5.328 38.281 8.953 1 94.12 378 ASN B O 1
ATOM 6975 N N . LEU B 1 379 ? 4.285 38.188 7 1 95.06 379 LEU B N 1
ATOM 6976 C CA . LEU B 1 379 ? 3.76 36.844 7.25 1 95.06 379 LEU B CA 1
ATOM 6977 C C . LEU B 1 379 ? 4.895 35.844 7.387 1 95.06 379 LEU B C 1
ATOM 6979 O O . LEU B 1 379 ? 4.852 34.969 8.258 1 95.06 379 LEU B O 1
ATOM 6983 N N . GLN B 1 380 ? 5.836 35.969 6.5 1 93.38 380 GLN B N 1
ATOM 6984 C CA . GLN B 1 380 ? 7.004 35.094 6.559 1 93.38 380 GLN B CA 1
ATOM 6985 C C . GLN B 1 380 ? 7.703 35.219 7.91 1 93.38 380 GLN B C 1
ATOM 6987 O O . GLN B 1 380 ? 8.031 34.188 8.523 1 93.38 380 GLN B O 1
ATOM 6992 N N . GLN B 1 381 ? 7.895 36.375 8.375 1 93.69 381 GLN B N 1
ATOM 6993 C CA . GLN B 1 381 ? 8.57 36.594 9.648 1 93.69 381 GLN B CA 1
ATOM 6994 C C . GLN B 1 381 ? 7.773 36.031 10.812 1 93.69 381 GLN B C 1
ATOM 6996 O O . GLN B 1 381 ? 8.336 35.406 11.711 1 93.69 381 GLN B O 1
ATOM 7001 N N . LYS B 1 382 ? 6.566 36.281 10.773 1 95.31 382 LYS B N 1
ATOM 7002 C CA . LYS B 1 382 ? 5.715 35.781 11.852 1 95.31 382 LYS B CA 1
ATOM 7003 C C . LYS B 1 382 ? 5.734 34.25 11.898 1 95.31 382 LYS B C 1
ATOM 7005 O O . LYS B 1 382 ? 5.75 33.656 12.984 1 95.31 382 LYS B O 1
ATOM 7010 N N . VAL B 1 383 ? 5.664 33.594 10.75 1 95.12 383 VAL B N 1
ATOM 7011 C CA . VAL B 1 383 ? 5.684 32.156 10.688 1 95.12 383 VAL B CA 1
ATOM 7012 C C . VAL B 1 383 ? 7.016 31.625 11.211 1 95.12 383 VAL B C 1
ATOM 7014 O O . VAL B 1 383 ? 7.051 30.656 11.992 1 95.12 383 VAL B O 1
ATOM 7017 N N . ILE B 1 384 ? 8.102 32.25 10.812 1 92.62 384 ILE B N 1
ATOM 7018 C CA . ILE B 1 384 ? 9.422 31.844 11.289 1 92.62 384 ILE B CA 1
ATOM 7019 C C . ILE B 1 384 ? 9.484 31.969 12.805 1 92.62 384 ILE B C 1
ATOM 7021 O O . ILE B 1 384 ? 10.008 31.094 13.492 1 92.62 384 ILE B O 1
ATOM 7025 N N . ASN B 1 385 ? 8.891 32.969 13.352 1 91.88 385 ASN B N 1
ATOM 7026 C CA . ASN B 1 385 ? 8.898 33.219 14.789 1 91.88 385 ASN B CA 1
ATOM 7027 C C . ASN B 1 385 ? 8.156 32.125 15.547 1 91.88 385 ASN B C 1
ATOM 7029 O O . ASN B 1 385 ? 8.555 31.75 16.656 1 91.88 385 ASN B O 1
ATOM 7033 N N . VAL B 1 386 ? 7.125 31.75 14.984 1 92.25 386 VAL B N 1
ATOM 7034 C CA . VAL B 1 386 ? 6.32 30.703 15.625 1 92.25 386 VAL B CA 1
ATOM 7035 C C . VAL B 1 386 ? 7.148 29.438 15.781 1 92.25 386 VAL B C 1
ATOM 7037 O O . VAL B 1 386 ? 7.113 28.797 16.828 1 92.25 386 VAL B O 1
ATOM 7040 N N . PHE B 1 387 ? 7.891 29.031 14.781 1 89.38 387 PHE B N 1
ATOM 7041 C CA . PHE B 1 387 ? 8.656 27.797 14.812 1 89.38 387 PHE B CA 1
ATOM 7042 C C . PHE B 1 387 ? 9.945 27.969 15.609 1 89.38 387 PHE B C 1
ATOM 7044 O O . PHE B 1 387 ? 10.508 27 16.109 1 89.38 387 PHE B O 1
ATOM 7051 N N . SER B 1 388 ? 10.445 29.172 15.75 1 80.31 388 SER B N 1
ATOM 7052 C CA . SER B 1 388 ? 11.633 29.438 16.547 1 80.31 388 SER B CA 1
ATOM 7053 C C . SER B 1 388 ? 11.305 29.469 18.047 1 80.31 388 SER B C 1
ATOM 7055 O O . SER B 1 388 ? 12.133 29.062 18.875 1 80.31 388 SER B O 1
ATOM 7057 N N . SER B 1 389 ? 10.242 30.078 18.359 1 69.44 389 SER B N 1
ATOM 7058 C CA . SER B 1 389 ? 9.82 30.141 19.75 1 69.44 389 SER B CA 1
ATOM 7059 C C . SER B 1 389 ? 9.484 28.75 20.281 1 69.44 389 SER B C 1
ATOM 7061 O O . SER B 1 389 ? 9.672 28.484 21.469 1 69.44 389 SER B O 1
ATOM 7063 N N . SER B 1 390 ? 8.953 28.047 19.469 1 56.75 390 SER B N 1
ATOM 7064 C CA . SER B 1 390 ? 8.641 26.688 19.891 1 56.75 390 SER B CA 1
ATOM 7065 C C . SER B 1 390 ? 9.914 25.891 20.188 1 56.75 390 SER B C 1
ATOM 7067 O O . SER B 1 390 ? 9.906 24.984 21.016 1 56.75 390 SER B O 1
ATOM 7069 N N . ASP B 1 391 ? 11.086 26.359 19.469 1 49.69 391 ASP B N 1
ATOM 7070 C CA . ASP B 1 391 ? 12.43 25.812 19.641 1 49.69 391 ASP B CA 1
ATOM 7071 C C . ASP B 1 391 ? 13.109 26.391 20.875 1 49.69 391 ASP B C 1
ATOM 7073 O O . ASP B 1 391 ? 13.906 25.719 21.531 1 49.69 391 ASP B O 1
ATOM 7077 N N . SER B 1 392 ? 12.977 27.781 21.031 1 44.88 392 SER B N 1
ATOM 7078 C CA . SER B 1 392 ? 13.742 28.609 21.953 1 44.88 392 SER B CA 1
ATOM 7079 C C . SER B 1 392 ? 13.328 28.344 23.391 1 44.88 392 SER B C 1
ATOM 7081 O O . SER B 1 392 ? 13.945 28.859 24.328 1 44.88 392 SER B O 1
ATOM 7083 N N . ARG B 1 393 ? 12.148 27.906 23.922 1 37.5 393 ARG B N 1
ATOM 7084 C CA . ARG B 1 393 ? 12.141 27.844 25.375 1 37.5 393 ARG B CA 1
ATOM 7085 C C . ARG B 1 393 ? 13.414 27.203 25.906 1 37.5 393 ARG B C 1
ATOM 7087 O O . ARG B 1 393 ? 13.648 27.188 27.125 1 37.5 393 ARG B O 1
ATOM 7094 N N . LEU B 1 394 ? 14.008 26.141 25.312 1 34.69 394 LEU B N 1
ATOM 7095 C CA . LEU B 1 394 ? 15.117 25.656 26.141 1 34.69 394 LEU B CA 1
ATOM 7096 C C . LEU B 1 394 ? 16.344 26.547 25.953 1 34.69 394 LEU B C 1
ATOM 7098 O O . LEU B 1 394 ? 17.172 26.672 26.875 1 34.69 394 LEU B O 1
ATOM 7102 N N . ASN B 1 395 ? 17.203 26.5 24.734 1 35 395 ASN B N 1
ATOM 7103 C CA . ASN B 1 395 ? 18.578 26.938 24.922 1 35 395 ASN B CA 1
ATOM 7104 C C . ASN B 1 395 ? 18.703 28.453 24.828 1 35 395 ASN B C 1
ATOM 7106 O O . ASN B 1 395 ? 18.156 29.078 23.906 1 35 395 ASN B O 1
ATOM 7110 N N . ASP B 1 396 ? 18.953 29.281 25.828 1 32.69 396 ASP B N 1
ATOM 7111 C CA . ASP B 1 396 ? 19.547 30.609 25.938 1 32.69 396 ASP B CA 1
ATOM 7112 C C . ASP B 1 396 ? 20.562 30.844 24.828 1 32.69 396 ASP B C 1
ATOM 7114 O O . ASP B 1 396 ? 21.047 31.969 24.656 1 32.69 396 ASP B O 1
ATOM 7118 N N . ASP B 1 397 ? 21.656 29.891 24.719 1 31.88 397 ASP B N 1
ATOM 7119 C CA . ASP B 1 397 ? 22.875 30.297 24.031 1 31.88 397 ASP B CA 1
ATOM 7120 C C . ASP B 1 397 ? 22.688 30.312 22.516 1 31.88 397 ASP B C 1
ATOM 7122 O O . ASP B 1 397 ? 22.125 29.375 21.953 1 31.88 397 ASP B O 1
ATOM 7126 N N . GLY B 1 398 ? 22.406 31.328 21.688 1 32.94 398 GLY B N 1
ATOM 7127 C CA . GLY B 1 398 ? 22.281 31.859 20.328 1 32.94 398 GLY B CA 1
ATOM 7128 C C . GLY B 1 398 ? 22.375 30.797 19.266 1 32.94 398 GLY B C 1
ATOM 7129 O O . GLY B 1 398 ? 22.234 31.094 18.078 1 32.94 398 GLY B O 1
ATOM 7130 N N . THR B 1 399 ? 23.438 29.891 19.188 1 35.81 399 THR B N 1
ATOM 7131 C CA . THR B 1 399 ? 23.953 29.25 17.969 1 35.81 399 THR B CA 1
ATOM 7132 C C . THR B 1 399 ? 22.969 28.203 17.469 1 35.81 399 THR B C 1
ATOM 7134 O O . THR B 1 399 ? 22.625 28.188 16.281 1 35.81 399 THR B O 1
ATOM 7137 N N . SER B 1 400 ? 23.188 26.844 17.812 1 35 400 SER B N 1
ATOM 7138 C CA . SER B 1 400 ? 22.781 25.547 17.25 1 35 400 SER B CA 1
ATOM 7139 C C . SER B 1 400 ? 21.297 25.281 17.469 1 35 400 SER B C 1
ATOM 7141 O O . SER B 1 400 ? 20.781 25.531 18.547 1 35 400 SER B O 1
ATOM 7143 N N . LEU B 1 401 ? 20.359 25.531 16.469 1 40.84 401 LEU B N 1
ATOM 7144 C CA . LEU B 1 401 ? 19.031 24.969 16.688 1 40.84 401 LEU B CA 1
ATOM 7145 C C . LEU B 1 401 ? 19.109 23.734 17.594 1 40.84 401 LEU B C 1
ATOM 7147 O O . LEU B 1 401 ? 19.859 22.797 17.297 1 40.84 401 LEU B O 1
ATOM 7151 N N . PRO B 1 402 ? 18.984 23.812 18.812 1 38.84 402 PRO B N 1
ATOM 7152 C CA . PRO B 1 402 ? 19.062 22.609 19.656 1 38.84 402 PRO B CA 1
ATOM 7153 C C . PRO B 1 402 ? 18.359 21.422 19.031 1 38.84 402 PRO B C 1
ATOM 7155 O O . PRO B 1 402 ? 17.312 21.578 18.391 1 38.84 402 PRO B O 1
ATOM 7158 N N . GLU B 1 403 ? 19.062 20.219 18.703 1 42.38 403 GLU B N 1
ATOM 7159 C CA . GLU B 1 403 ? 18.75 18.891 18.188 1 42.38 403 GLU B CA 1
ATOM 7160 C C . GLU B 1 403 ? 17.359 18.438 18.641 1 42.38 403 GLU B C 1
ATOM 7162 O O . GLU B 1 403 ? 16.672 17.734 17.906 1 42.38 403 GLU B O 1
ATOM 7167 N N . SER B 1 404 ? 16.859 18.875 19.766 1 41.47 404 SER B N 1
ATOM 7168 C CA . SER B 1 404 ? 15.805 18.172 20.484 1 41.47 404 SER B CA 1
ATOM 7169 C C . SER B 1 404 ? 14.43 18.531 19.938 1 41.47 404 SER B C 1
ATOM 7171 O O . SER B 1 404 ? 13.562 17.672 19.781 1 41.47 404 SER B O 1
ATOM 7173 N N . ASP B 1 405 ? 14.047 19.938 19.812 1 44.41 405 ASP B N 1
ATOM 7174 C CA . ASP B 1 405 ? 12.641 20.266 19.672 1 44.41 405 ASP B CA 1
ATOM 7175 C C . ASP B 1 405 ? 12.188 20.141 18.219 1 44.41 405 ASP B C 1
ATOM 7177 O O . ASP B 1 405 ? 11.008 20.297 17.906 1 44.41 405 ASP B O 1
ATOM 7181 N N . THR B 1 406 ? 13.117 20.297 17.297 1 52.84 406 THR B N 1
ATOM 7182 C CA . THR B 1 406 ? 12.742 20.125 15.898 1 52.84 406 THR B CA 1
ATOM 7183 C C . THR B 1 406 ? 12.625 18.656 15.531 1 52.84 406 THR B C 1
ATOM 7185 O O . THR B 1 406 ? 12.656 18.297 14.352 1 52.84 406 THR B O 1
ATOM 7188 N N . GLN B 1 407 ? 12.516 17.906 16.672 1 58.12 407 GLN B N 1
ATOM 7189 C CA . GLN B 1 407 ? 12.617 16.469 16.484 1 58.12 407 GLN B CA 1
ATOM 7190 C C . GLN B 1 407 ? 11.344 15.891 15.867 1 58.12 407 GLN B C 1
ATOM 7192 O O . GLN B 1 407 ? 11.367 14.844 15.227 1 58.12 407 GLN B O 1
ATOM 7197 N N . TRP B 1 408 ? 10.188 16.984 15.789 1 72.5 408 TRP B N 1
ATOM 7198 C CA . TRP B 1 408 ? 8.961 16.344 15.328 1 72.5 408 TRP B CA 1
ATOM 7199 C C . TRP B 1 408 ? 8.672 16.703 13.875 1 72.5 408 TRP B C 1
ATOM 7201 O O . TRP B 1 408 ? 7.77 16.141 13.25 1 72.5 408 TRP B O 1
ATOM 7211 N N . LEU B 1 409 ? 9.57 17.641 13.352 1 83 409 LEU B N 1
ATOM 7212 C CA . LEU B 1 409 ? 9.352 18.062 11.969 1 83 409 LEU B CA 1
ATOM 7213 C C . LEU B 1 409 ? 9.992 17.062 11 1 83 409 LEU B C 1
ATOM 7215 O O . LEU B 1 409 ? 11.031 16.484 11.312 1 83 409 LEU B O 1
ATOM 7219 N N . SER B 1 410 ? 9.328 16.938 9.938 1 87.31 410 SER B N 1
ATOM 7220 C CA . SER B 1 410 ? 9.891 16.109 8.883 1 87.31 410 SER B CA 1
ATOM 7221 C C . SER B 1 410 ? 11.078 16.812 8.211 1 87.31 410 SER B C 1
ATOM 7223 O O . SER B 1 410 ? 11.242 18.016 8.328 1 87.31 410 SER B O 1
ATOM 7225 N N . ALA B 1 411 ? 11.93 16.078 7.582 1 83.06 411 ALA B N 1
ATOM 7226 C CA . ALA B 1 411 ? 13.109 16.609 6.906 1 83.06 411 ALA B CA 1
ATOM 7227 C C . ALA B 1 411 ? 12.719 17.672 5.887 1 83.06 411 ALA B C 1
ATOM 7229 O O . ALA B 1 411 ? 13.406 18.688 5.738 1 83.06 411 ALA B O 1
ATOM 7230 N N . ARG B 1 412 ? 11.68 17.5 5.227 1 87.81 412 ARG B N 1
ATOM 7231 C CA . ARG B 1 412 ? 11.234 18.469 4.223 1 87.81 412 ARG B CA 1
ATOM 7232 C C . ARG B 1 412 ? 10.805 19.781 4.871 1 87.81 412 ARG B C 1
ATOM 7234 O O . ARG B 1 412 ? 11.039 20.859 4.32 1 87.81 412 ARG B O 1
ATOM 7241 N N . HIS B 1 413 ? 10.172 19.688 5.992 1 90.94 413 HIS B N 1
ATOM 7242 C CA . HIS B 1 413 ? 9.742 20.891 6.699 1 90.94 413 HIS B CA 1
ATOM 7243 C C . HIS B 1 413 ? 10.945 21.656 7.25 1 90.94 413 HIS B C 1
ATOM 7245 O O . HIS B 1 413 ? 10.945 22.891 7.258 1 90.94 413 HIS B O 1
ATOM 7251 N N . ILE B 1 414 ? 11.891 20.906 7.656 1 87.81 414 ILE B N 1
ATOM 7252 C CA . ILE B 1 414 ? 13.109 21.531 8.156 1 87.81 414 ILE B CA 1
ATOM 7253 C C . ILE B 1 414 ? 13.805 22.266 7.02 1 87.81 414 ILE B C 1
ATOM 7255 O O . ILE B 1 414 ? 14.234 23.422 7.188 1 87.81 414 ILE B O 1
ATOM 7259 N N . ARG B 1 415 ? 13.922 21.672 5.906 1 88.06 415 ARG B N 1
ATOM 7260 C CA . ARG B 1 415 ? 14.531 22.328 4.75 1 88.06 415 ARG B CA 1
ATOM 7261 C C . ARG B 1 415 ? 13.766 23.594 4.367 1 88.06 415 ARG B C 1
ATOM 7263 O O . ARG B 1 415 ? 14.375 24.594 4.012 1 88.06 415 ARG B O 1
ATOM 7270 N N . ALA B 1 416 ? 12.484 23.469 4.426 1 90.62 416 ALA B N 1
ATOM 7271 C CA . ALA B 1 416 ? 11.664 24.625 4.105 1 90.62 416 ALA B CA 1
ATOM 7272 C C . ALA B 1 416 ? 11.906 25.766 5.09 1 90.62 416 ALA B C 1
ATOM 7274 O O . ALA B 1 416 ? 12.016 26.922 4.691 1 90.62 416 ALA B O 1
ATOM 7275 N N . LEU B 1 417 ? 11.984 25.422 6.348 1 89.81 417 LEU B N 1
ATOM 7276 C CA . LEU B 1 417 ? 12.195 26.438 7.383 1 89.81 417 LEU B CA 1
ATOM 7277 C C . LEU B 1 417 ? 13.57 27.078 7.246 1 89.81 417 LEU B C 1
ATOM 7279 O O . LEU B 1 417 ? 13.719 28.281 7.418 1 89.81 417 LEU B O 1
ATOM 7283 N N . VAL B 1 418 ? 14.555 26.25 6.945 1 86.44 418 VAL B N 1
ATOM 7284 C CA . VAL B 1 418 ? 15.914 26.75 6.754 1 86.44 418 VAL B CA 1
ATOM 7285 C C . VAL B 1 418 ? 15.961 27.672 5.543 1 86.44 418 VAL B C 1
ATOM 7287 O O . VAL B 1 418 ? 16.594 28.734 5.586 1 86.44 418 VAL B O 1
ATOM 7290 N N . THR B 1 419 ? 15.297 27.297 4.512 1 88.31 419 THR B N 1
ATOM 7291 C CA . THR B 1 419 ? 15.242 28.125 3.309 1 88.31 419 THR B CA 1
ATOM 7292 C C . THR B 1 419 ? 14.539 29.438 3.59 1 88.31 419 THR B C 1
ATOM 7294 O O . THR B 1 419 ? 14.977 30.5 3.135 1 88.31 419 THR B O 1
ATOM 7297 N N . LEU B 1 420 ? 13.477 29.391 4.332 1 90.31 420 LEU B N 1
ATOM 7298 C CA . LEU B 1 420 ? 12.719 30.594 4.688 1 90.31 420 LEU B CA 1
ATOM 7299 C C . LEU B 1 420 ? 13.578 31.547 5.504 1 90.31 420 LEU B C 1
ATOM 7301 O O . LEU B 1 420 ? 13.555 32.75 5.273 1 90.31 420 LEU B O 1
ATOM 7305 N N . ARG B 1 421 ? 14.297 31.016 6.375 1 87.44 421 ARG B N 1
ATOM 7306 C CA . ARG B 1 421 ? 15.172 31.828 7.215 1 87.44 421 ARG B CA 1
ATOM 7307 C C . ARG B 1 421 ? 16.312 32.438 6.398 1 87.44 421 ARG B C 1
ATOM 7309 O O . ARG B 1 421 ? 16.672 33.594 6.59 1 87.44 421 ARG B O 1
ATOM 7316 N N . SER B 1 422 ? 16.844 31.641 5.508 1 86.25 422 SER B N 1
ATOM 7317 C CA . SER B 1 422 ? 17.953 32.094 4.676 1 86.25 422 SER B CA 1
ATOM 7318 C C . SER B 1 422 ? 17.516 33.219 3.75 1 86.25 422 SER B C 1
ATOM 7320 O O . SER B 1 422 ? 18.281 34.188 3.52 1 86.25 422 SER B O 1
ATOM 7322 N N . VAL B 1 423 ? 16.406 33.156 3.217 1 82.62 423 VAL B N 1
ATOM 7323 C CA . VAL B 1 423 ? 15.891 34.188 2.311 1 82.62 423 VAL B CA 1
ATOM 7324 C C . VAL B 1 423 ? 15.641 35.469 3.078 1 82.62 423 VAL B C 1
ATOM 7326 O O . VAL B 1 423 ? 15.914 36.562 2.574 1 82.62 423 VAL B O 1
ATOM 7329 N N . LEU B 1 424 ? 15.195 35.375 4.25 1 80.81 424 LEU B N 1
ATOM 7330 C CA . LEU B 1 424 ? 14.914 36.562 5.07 1 80.81 424 LEU B CA 1
ATOM 7331 C C . LEU B 1 424 ? 16.203 37.25 5.461 1 80.81 424 LEU B C 1
ATOM 7333 O O . LEU B 1 424 ? 16.266 38.5 5.477 1 80.81 424 LEU B O 1
ATOM 7337 N N . GLU B 1 425 ? 17.234 36.5 5.742 1 78.81 425 GLU B N 1
ATOM 7338 C CA . GLU B 1 425 ? 18.516 37.062 6.137 1 78.81 425 GLU B CA 1
ATOM 7339 C C . GLU B 1 425 ? 19.203 37.781 4.961 1 78.81 425 GLU B C 1
ATOM 7341 O O . GLU B 1 425 ? 19.812 38.812 5.129 1 78.81 425 GLU B O 1
ATOM 7346 N N . ARG B 1 426 ? 19.094 37.188 3.852 1 74.38 426 ARG B N 1
ATOM 7347 C CA . ARG B 1 426 ? 19.688 37.781 2.658 1 74.38 426 ARG B CA 1
ATOM 7348 C C . ARG B 1 426 ? 19.016 39.125 2.336 1 74.38 426 ARG B C 1
ATOM 7350 O O . ARG B 1 426 ? 19.688 40.062 1.908 1 74.38 426 ARG B O 1
ATOM 7357 N N . GLU B 1 427 ? 17.859 39.281 2.576 1 73.56 427 GLU B N 1
ATOM 7358 C CA . GLU B 1 427 ? 17.109 40.5 2.285 1 73.56 427 GLU B CA 1
ATOM 7359 C C . GLU B 1 427 ? 17.391 41.562 3.324 1 73.56 427 GLU B C 1
ATOM 7361 O O . GLU B 1 427 ? 17.375 42.75 3.008 1 73.56 427 GLU B O 1
ATOM 7366 N N . GLN B 1 428 ? 17.719 41.188 4.496 1 67.44 428 GLN B N 1
ATOM 7367 C CA . GLN B 1 428 ? 18.062 42.125 5.543 1 67.44 428 GLN B CA 1
ATOM 7368 C C . GLN B 1 428 ? 19.469 42.688 5.336 1 67.44 428 GLN B C 1
ATOM 7370 O O . GLN B 1 428 ? 19.719 43.875 5.617 1 67.44 428 GLN B O 1
ATOM 7375 N N . GLU B 1 429 ? 20.375 41.812 4.879 1 60.88 429 GLU B N 1
ATOM 7376 C CA . GLU B 1 429 ? 21.734 42.281 4.598 1 60.88 429 GLU B CA 1
ATOM 7377 C C . GLU B 1 429 ? 21.75 43.219 3.391 1 60.88 429 GLU B C 1
ATOM 7379 O O . GLU B 1 429 ? 22.578 44.125 3.316 1 60.88 429 GLU B O 1
ATOM 7384 N N . ALA B 1 430 ? 21.062 43.094 2.461 1 53.03 430 ALA B N 1
ATOM 7385 C CA . ALA B 1 430 ? 21.031 43.969 1.292 1 53.03 430 ALA B CA 1
ATOM 7386 C C . ALA B 1 430 ? 20.406 45.312 1.624 1 53.03 430 ALA B C 1
ATOM 7388 O O . ALA B 1 430 ? 20.391 46.219 0.792 1 53.03 430 ALA B O 1
ATOM 7389 N N . ARG B 1 431 ? 19.891 45.562 2.852 1 49.56 431 ARG B N 1
ATOM 7390 C CA . ARG B 1 431 ? 19.5 46.938 3.254 1 49.56 431 ARG B CA 1
ATOM 7391 C C . ARG B 1 431 ? 20.703 47.719 3.721 1 49.56 431 ARG B C 1
ATOM 7393 O O . ARG B 1 431 ? 21.625 47.188 4.328 1 49.56 431 ARG B O 1
ATOM 7400 N N . PRO B 1 432 ? 21.125 48.938 3.33 1 44.59 432 PRO B N 1
ATOM 7401 C CA . PRO B 1 432 ? 22.266 49.781 3.689 1 44.59 432 PRO B CA 1
ATOM 7402 C C . PRO B 1 432 ? 22.5 49.844 5.199 1 44.59 432 PRO B C 1
ATOM 7404 O O . PRO B 1 432 ? 21.547 49.875 5.977 1 44.59 432 PRO B O 1
ATOM 7407 N N . PRO B 1 433 ? 23.828 49.562 5.871 1 38.59 433 PRO B N 1
ATOM 7408 C CA . PRO B 1 433 ? 24.219 49.562 7.285 1 38.59 433 PRO B CA 1
ATOM 7409 C C . PRO B 1 433 ? 23.891 50.906 7.965 1 38.59 433 PRO B C 1
ATOM 7411 O O . PRO B 1 433 ? 24.109 51.969 7.387 1 38.59 433 PRO B O 1
ATOM 7414 N N . ARG B 1 434 ? 23.062 51.125 8.859 1 34.94 434 ARG B N 1
ATOM 7415 C CA . ARG B 1 434 ? 23.453 52.125 9.859 1 34.94 434 ARG B CA 1
ATOM 7416 C C . ARG B 1 434 ? 24.812 51.781 10.453 1 34.94 434 ARG B C 1
ATOM 7418 O O . ARG B 1 434 ? 25.281 50.656 10.359 1 34.94 434 ARG B O 1
ATOM 7425 N N . SER B 1 435 ? 25.547 52.531 11.469 1 30.34 435 SER B N 1
ATOM 7426 C CA . SER B 1 435 ? 26.922 52.688 11.961 1 30.34 435 SER B CA 1
ATOM 7427 C C . SER B 1 435 ? 27.406 51.438 12.68 1 30.34 435 SER B C 1
ATOM 7429 O O . SER B 1 435 ? 28.547 51.375 13.133 1 30.34 435 SER B O 1
ATOM 7431 N N . GLU B 1 436 ? 26.625 50.719 13.57 1 28.67 436 GLU B N 1
ATOM 7432 C CA . GLU B 1 436 ? 27.344 50.125 14.688 1 28.67 436 GLU B CA 1
ATOM 7433 C C . GLU B 1 436 ? 28.328 49.062 14.203 1 28.67 436 GLU B C 1
ATOM 7435 O O . GLU B 1 436 ? 28.172 48.531 13.102 1 28.67 436 GLU B O 1
ATOM 7440 N N . ASN B 1 437 ? 29.375 48.594 15.125 1 25.77 437 ASN B N 1
ATOM 7441 C CA . ASN B 1 437 ? 30.609 47.812 15.211 1 25.77 437 ASN B CA 1
ATOM 7442 C C . ASN B 1 437 ? 30.359 46.344 14.898 1 25.77 437 ASN B C 1
ATOM 7444 O O . ASN B 1 437 ? 29.594 45.688 15.594 1 25.77 437 ASN B O 1
ATOM 7448 N N . TRP B 1 438 ? 30.453 45.906 13.703 1 23.34 438 TRP B N 1
ATOM 7449 C CA . TRP B 1 438 ? 30.344 44.531 13.18 1 23.34 438 TRP B CA 1
ATOM 7450 C C . TRP B 1 438 ? 31.438 43.656 13.773 1 23.34 438 TRP B C 1
ATOM 7452 O O . TRP B 1 438 ? 32.531 43.594 13.25 1 23.34 438 TRP B O 1
ATOM 7462 N N . ALA B 1 439 ? 31.594 43.625 15.164 1 22.45 439 ALA B N 1
ATOM 7463 C CA . ALA B 1 439 ? 32.625 42.75 15.727 1 22.45 439 ALA B CA 1
ATOM 7464 C C . ALA B 1 439 ? 32.594 41.344 15.086 1 22.45 439 ALA B C 1
ATOM 7466 O O . ALA B 1 439 ? 31.656 41.031 14.344 1 22.45 439 ALA B O 1
ATOM 7467 N N . GLY B 1 440 ? 32.906 40.125 15.984 1 23.17 440 GLY B N 1
ATOM 7468 C CA . GLY B 1 440 ? 33.562 38.844 15.945 1 23.17 440 GLY B CA 1
ATOM 7469 C C . GLY B 1 440 ? 32.781 37.75 15.273 1 23.17 440 GLY B C 1
ATOM 7470 O O . GLY B 1 440 ? 31.859 37.188 15.875 1 23.17 440 GLY B O 1
ATOM 7471 N N . MET B 1 441 ? 32.344 37.812 14.117 1 22.08 441 MET B N 1
ATOM 7472 C CA . MET B 1 441 ? 31.609 36.719 13.484 1 22.08 441 MET B CA 1
ATOM 7473 C C . MET B 1 441 ? 32.406 35.438 13.508 1 22.08 441 MET B C 1
ATOM 7475 O O . MET B 1 441 ? 33.438 35.312 12.812 1 22.08 441 MET B O 1
ATOM 7479 N N . ALA B 1 442 ? 32.469 34.75 14.719 1 22.17 442 ALA B N 1
ATOM 7480 C CA . ALA B 1 442 ? 33.156 33.5 15 1 22.17 442 ALA B CA 1
ATOM 7481 C C . ALA B 1 442 ? 32.844 32.469 13.93 1 22.17 442 ALA B C 1
ATOM 7483 O O . ALA B 1 442 ? 31.672 32.188 13.648 1 22.17 442 ALA B O 1
ATOM 7484 N N . SER B 1 443 ? 33.719 32.156 12.953 1 23.02 443 SER B N 1
ATOM 7485 C CA . SER B 1 443 ? 33.938 31.234 11.828 1 23.02 443 SER B CA 1
ATOM 7486 C C . SER B 1 443 ? 33.75 29.781 12.25 1 23.02 443 SER B C 1
ATOM 7488 O O . SER B 1 443 ? 33.5 28.906 11.398 1 23.02 443 SER B O 1
ATOM 7490 N N . ASN B 1 444 ? 34.312 29.297 13.375 1 23.34 444 ASN B N 1
ATOM 7491 C CA . ASN B 1 444 ? 34.938 27.984 13.5 1 23.34 444 ASN B CA 1
ATOM 7492 C C . ASN B 1 444 ? 33.875 26.875 13.555 1 23.34 444 ASN B C 1
ATOM 7494 O O . ASN B 1 444 ? 34.219 25.688 13.5 1 23.34 444 ASN B O 1
ATOM 7498 N N . VAL B 1 445 ? 32.875 26.969 14.352 1 23.05 445 VAL B N 1
ATOM 7499 C CA . VAL B 1 445 ? 32.562 25.812 15.18 1 23.05 445 VAL B CA 1
ATOM 7500 C C . VAL B 1 445 ? 31.859 24.75 14.336 1 23.05 445 VAL B C 1
ATOM 7502 O O . VAL B 1 445 ? 31.406 23.719 14.867 1 23.05 445 VAL B O 1
ATOM 7505 N N . MET B 1 446 ? 31.312 24.906 13.164 1 25.45 446 MET B N 1
ATOM 7506 C CA . MET B 1 446 ? 30.344 23.844 12.984 1 25.45 446 MET B CA 1
ATOM 7507 C C . MET B 1 446 ? 31.031 22.5 12.773 1 25.45 446 MET B C 1
ATOM 7509 O O . MET B 1 446 ? 31.875 22.359 11.883 1 25.45 446 MET B O 1
ATOM 7513 N N . PRO B 1 447 ? 31.266 21.688 13.75 1 25.48 447 PRO B N 1
ATOM 7514 C CA . PRO B 1 447 ? 31.953 20.406 13.586 1 25.48 447 PRO B CA 1
ATOM 7515 C C . PRO B 1 447 ? 31.469 19.625 12.367 1 25.48 447 PRO B C 1
ATOM 7517 O O . PRO B 1 447 ? 30.328 19.812 11.922 1 25.48 447 PRO B O 1
ATOM 7520 N N . GLN B 1 448 ? 32.438 19.062 11.578 1 24.58 448 GLN B N 1
ATOM 7521 C CA . GLN B 1 448 ? 32.562 18.312 10.328 1 24.58 448 GLN B CA 1
ATOM 7522 C C . GLN B 1 448 ? 31.75 17.016 10.375 1 24.58 448 GLN B C 1
ATOM 7524 O O . GLN B 1 448 ? 32.312 15.938 10.586 1 24.58 448 GLN B O 1
ATOM 7529 N N . TYR B 1 449 ? 30.797 16.797 11.234 1 26.58 449 TYR B N 1
ATOM 7530 C CA . TYR B 1 449 ? 30.234 15.453 11.094 1 26.58 449 TYR B CA 1
ATOM 7531 C C . TYR B 1 449 ? 30.109 15.062 9.625 1 26.58 449 TYR B C 1
ATOM 7533 O O . TYR B 1 449 ? 29.625 15.852 8.812 1 26.58 449 TYR B O 1
ATOM 7541 N N . GLY B 1 450 ? 31.062 14.133 9.148 1 26.41 450 GLY B N 1
ATOM 7542 C CA . GLY B 1 450 ? 31.547 13.742 7.836 1 26.41 450 GLY B CA 1
ATOM 7543 C C . GLY B 1 450 ? 30.438 13.414 6.859 1 26.41 450 GLY B C 1
ATOM 7544 O O . GLY B 1 450 ? 30.156 12.234 6.609 1 26.41 450 GLY B O 1
ATOM 7545 N N . PRO B 1 451 ? 29.328 14.102 6.988 1 27.12 451 PRO B N 1
ATOM 7546 C CA . PRO B 1 451 ? 28.219 13.945 6.055 1 27.12 451 PRO B CA 1
ATOM 7547 C C . PRO B 1 451 ? 28.672 13.867 4.598 1 27.12 451 PRO B C 1
ATOM 7549 O O . PRO B 1 451 ? 29.672 14.469 4.23 1 27.12 451 PRO B O 1
ATOM 7552 N N . GLY B 1 452 ? 28.781 12.641 3.953 1 28.23 452 GLY B N 1
ATOM 7553 C CA . GLY B 1 452 ? 29.219 12.805 2.578 1 28.23 452 GLY B CA 1
ATOM 7554 C C . GLY B 1 452 ? 28.797 14.125 1.968 1 28.23 452 GLY B C 1
ATOM 7555 O O . GLY B 1 452 ? 27.969 14.836 2.533 1 28.23 452 GLY B O 1
ATOM 7556 N N . PRO B 1 453 ? 29.672 14.75 1.066 1 27.33 453 PRO B N 1
ATOM 7557 C CA . PRO B 1 453 ? 29.391 16.062 0.47 1 27.33 453 PRO B CA 1
ATOM 7558 C C . PRO B 1 453 ? 27.922 16.25 0.139 1 27.33 453 PRO B C 1
ATOM 7560 O O . PRO B 1 453 ? 27.297 15.383 -0.481 1 27.33 453 PRO B O 1
ATOM 7563 N N . LEU B 1 454 ? 27.172 16.625 1.006 1 29.5 454 LEU B N 1
ATOM 7564 C CA . LEU B 1 454 ? 26.031 17.359 0.505 1 29.5 454 LEU B CA 1
ATOM 7565 C C . LEU B 1 454 ? 26.406 18.172 -0.731 1 29.5 454 LEU B C 1
ATOM 7567 O O . LEU B 1 454 ? 27.141 19.156 -0.634 1 29.5 454 LEU B O 1
ATOM 7571 N N . GLY B 1 455 ? 26.922 17.531 -1.837 1 28.94 455 GLY B N 1
ATOM 7572 C CA . GLY B 1 455 ? 27.234 18.344 -2.99 1 28.94 455 GLY B CA 1
ATOM 7573 C C . GLY B 1 455 ? 26.484 19.672 -3.014 1 28.94 455 GLY B C 1
ATOM 7574 O O . GLY B 1 455 ? 25.422 19.781 -2.408 1 28.94 455 GLY B O 1
ATOM 7575 N N . SER B 1 456 ? 27.188 20.781 -3.018 1 31.03 456 SER B N 1
ATOM 7576 C CA . SER B 1 456 ? 26.688 22.109 -3.389 1 31.03 456 SER B CA 1
ATOM 7577 C C . SER B 1 456 ? 25.547 22 -4.395 1 31.03 456 SER B C 1
ATOM 7579 O O . SER B 1 456 ? 25.766 21.688 -5.562 1 31.03 456 SER B O 1
ATOM 7581 N N . MET B 1 457 ? 24.609 21.266 -4.148 1 33.69 457 MET B N 1
ATOM 7582 C CA . MET B 1 457 ? 23.484 21.422 -5.074 1 33.69 457 MET B CA 1
ATOM 7583 C C . MET B 1 457 ? 23.391 22.859 -5.57 1 33.69 457 MET B C 1
ATOM 7585 O O . MET B 1 457 ? 23.094 23.766 -4.793 1 33.69 457 MET B O 1
ATOM 7589 N N . ASP B 1 458 ? 24.141 23.25 -6.367 1 35.62 458 ASP B N 1
ATOM 7590 C CA . ASP B 1 458 ? 23.875 24.484 -7.109 1 35.62 458 ASP B CA 1
ATOM 7591 C C . ASP B 1 458 ? 22.375 24.766 -7.191 1 35.62 458 ASP B C 1
ATOM 7593 O O . ASP B 1 458 ? 21.656 24.094 -7.93 1 35.62 458 ASP B O 1
ATOM 7597 N N . MET B 1 459 ? 21.766 25.016 -6.039 1 44.59 459 MET B N 1
ATOM 7598 C CA . MET B 1 459 ? 20.391 25.5 -6.129 1 44.59 459 MET B CA 1
ATOM 7599 C C . MET B 1 459 ? 20.188 26.375 -7.359 1 44.59 459 MET B C 1
ATOM 7601 O O . MET B 1 459 ? 20.922 27.344 -7.551 1 44.59 459 MET B O 1
ATOM 7605 N N . PRO B 1 460 ? 19.688 25.844 -8.383 1 46.06 460 PRO B N 1
ATOM 7606 C CA . PRO B 1 460 ? 19.422 26.781 -9.477 1 46.06 460 PRO B CA 1
ATOM 7607 C C . PRO B 1 460 ? 18.922 28.141 -8.984 1 46.06 460 PRO B C 1
ATOM 7609 O O . PRO B 1 460 ? 18.375 28.234 -7.875 1 46.06 460 PRO B O 1
ATOM 7612 N N . ASN B 1 461 ? 19.438 29.125 -9.508 1 48.34 461 ASN B N 1
ATOM 7613 C CA . ASN B 1 461 ? 18.906 30.469 -9.281 1 48.34 461 ASN B CA 1
ATOM 7614 C C . ASN B 1 461 ? 17.391 30.484 -9.219 1 48.34 461 ASN B C 1
ATOM 7616 O O . ASN B 1 461 ? 16.719 30.156 -10.211 1 48.34 461 ASN B O 1
ATOM 7620 N N . PRO B 1 462 ? 16.812 30.438 -7.945 1 52.81 462 PRO B N 1
ATOM 7621 C CA . PRO B 1 462 ? 15.359 30.406 -7.77 1 52.81 462 PRO B CA 1
ATOM 7622 C C . PRO B 1 462 ? 14.625 31.25 -8.812 1 52.81 462 PRO B C 1
ATOM 7624 O O . PRO B 1 462 ? 13.469 30.969 -9.133 1 52.81 462 PRO B O 1
ATOM 7627 N N . PHE B 1 463 ? 15.398 32.25 -9.289 1 53.78 463 PHE B N 1
ATOM 7628 C CA . PHE B 1 463 ? 14.719 33.219 -10.156 1 53.78 463 PHE B CA 1
ATOM 7629 C C . PHE B 1 463 ? 14.656 32.688 -11.586 1 53.78 463 PHE B C 1
ATOM 7631 O O . PHE B 1 463 ? 13.898 33.219 -12.406 1 53.78 463 PHE B O 1
ATOM 7638 N N . ASP B 1 464 ? 15.328 31.547 -11.82 1 59.25 464 ASP B N 1
ATOM 7639 C CA . ASP B 1 464 ? 15.336 31.016 -13.18 1 59.25 464 ASP B CA 1
ATOM 7640 C C . ASP B 1 464 ? 14.391 29.828 -13.312 1 59.25 464 ASP B C 1
ATOM 7642 O O . ASP B 1 464 ? 14.141 29.344 -14.422 1 59.25 464 ASP B O 1
ATOM 7646 N N . ILE B 1 465 ? 13.859 29.5 -12.062 1 71.88 465 ILE B N 1
ATOM 7647 C CA . ILE B 1 465 ? 13.008 28.312 -12.07 1 71.88 465 ILE B CA 1
ATOM 7648 C C . ILE B 1 465 ? 11.617 28.672 -11.539 1 71.88 465 ILE B C 1
ATOM 7650 O O . ILE B 1 465 ? 11.469 29.641 -10.781 1 71.88 465 ILE B O 1
ATOM 7654 N N . SER B 1 466 ? 10.57 28.109 -12.062 1 82.38 466 SER B N 1
ATOM 7655 C CA . SER B 1 466 ? 9.211 28.359 -11.586 1 82.38 466 SER B CA 1
ATOM 7656 C C . SER B 1 466 ? 9.109 28.156 -10.078 1 82.38 466 SER B C 1
ATOM 7658 O O . SER B 1 466 ? 9.82 27.328 -9.508 1 82.38 466 SER B O 1
ATOM 7660 N N . PRO B 1 467 ? 8.43 29.016 -9.422 1 84.06 467 PRO B N 1
ATOM 7661 C CA . PRO B 1 467 ? 8.289 28.922 -7.961 1 84.06 467 PRO B CA 1
ATOM 7662 C C . PRO B 1 467 ? 7.848 27.531 -7.5 1 84.06 467 PRO B C 1
ATOM 7664 O O . PRO B 1 467 ? 8.305 27.047 -6.461 1 84.06 467 PRO B O 1
ATOM 7667 N N . VAL B 1 468 ? 7.039 26.938 -8.312 1 86 468 VAL B N 1
ATOM 7668 C CA . VAL B 1 468 ? 6.527 25.625 -7.934 1 86 468 VAL B CA 1
ATOM 7669 C C . VAL B 1 468 ? 7.637 24.578 -8.055 1 86 468 VAL B C 1
ATOM 7671 O O . VAL B 1 468 ? 7.762 23.688 -7.199 1 86 468 VAL B O 1
ATOM 7674 N N . THR B 1 469 ? 8.398 24.688 -9.039 1 80.88 469 THR B N 1
ATOM 7675 C CA . THR B 1 469 ? 9.516 23.766 -9.219 1 80.88 469 THR B CA 1
ATOM 7676 C C . THR B 1 469 ? 10.531 23.922 -8.094 1 80.88 469 THR B C 1
ATOM 7678 O O . THR B 1 469 ? 11.109 22.938 -7.625 1 80.88 469 THR B O 1
ATOM 7681 N N . TYR B 1 470 ? 10.711 25.172 -7.754 1 82.31 470 TYR B N 1
ATOM 7682 C CA . TYR B 1 470 ? 11.625 25.438 -6.648 1 82.31 470 TYR B CA 1
ATOM 7683 C C . TYR B 1 470 ? 11.078 24.859 -5.348 1 82.31 470 TYR B C 1
ATOM 7685 O O . TYR B 1 470 ? 11.82 24.234 -4.578 1 82.31 470 TYR B O 1
ATOM 7693 N N . LEU B 1 471 ? 9.844 25.078 -5.086 1 87.25 471 LEU B N 1
ATOM 7694 C CA . LEU B 1 471 ? 9.203 24.5 -3.904 1 87.25 471 LEU B CA 1
ATOM 7695 C C . LEU B 1 471 ? 9.367 22.984 -3.871 1 87.25 471 LEU B C 1
ATOM 7697 O O . LEU B 1 471 ? 9.672 22.422 -2.824 1 87.25 471 LEU B O 1
ATOM 7701 N N . ASP B 1 472 ? 9.188 22.359 -4.961 1 82.31 472 ASP B N 1
ATOM 7702 C CA . ASP B 1 472 ? 9.281 20.906 -5.047 1 82.31 472 ASP B CA 1
ATOM 7703 C C . ASP B 1 472 ? 10.711 20.438 -4.801 1 82.31 472 ASP B C 1
ATOM 7705 O O . ASP B 1 472 ? 10.922 19.359 -4.254 1 82.31 472 ASP B O 1
ATOM 7709 N N . SER B 1 473 ? 11.617 21.219 -5.203 1 79.56 473 SER B N 1
ATOM 7710 C CA . SER B 1 473 ? 13.008 20.859 -4.977 1 79.56 473 SER B CA 1
ATOM 7711 C C . SER B 1 473 ? 13.344 20.859 -3.488 1 79.56 473 SER B C 1
ATOM 7713 O O . SER B 1 473 ? 14.258 20.156 -3.051 1 79.56 473 SER B O 1
ATOM 7715 N N . ILE B 1 474 ? 12.609 21.672 -2.727 1 82.25 474 ILE B N 1
ATOM 7716 C CA . ILE B 1 474 ? 12.844 21.766 -1.291 1 82.25 474 ILE B CA 1
ATOM 7717 C C . ILE B 1 474 ? 12.031 20.703 -0.559 1 82.25 474 ILE B C 1
ATOM 7719 O O . ILE B 1 474 ? 12.547 20.016 0.332 1 82.25 474 ILE B O 1
ATOM 7723 N N . MET B 1 475 ? 10.867 20.641 -0.91 1 82.75 475 MET B N 1
ATOM 7724 C CA . MET B 1 475 ? 9.938 19.859 -0.1 1 82.75 475 MET B CA 1
ATOM 7725 C C . MET B 1 475 ? 9.789 18.438 -0.658 1 82.75 475 MET B C 1
ATOM 7727 O O . MET B 1 475 ? 9.453 17.516 0.077 1 82.75 475 MET B O 1
ATOM 7731 N N . ASN B 1 476 ? 9.82 18.297 -1.797 1 69.31 476 ASN B N 1
ATOM 7732 C CA . ASN B 1 476 ? 9.594 16.984 -2.375 1 69.31 476 ASN B CA 1
ATOM 7733 C C . ASN B 1 476 ? 10.867 16.422 -3 1 69.31 476 ASN B C 1
ATOM 7735 O O . ASN B 1 476 ? 10.836 15.375 -3.654 1 69.31 476 ASN B O 1
ATOM 7739 N N . LEU B 1 477 ? 12.172 16.75 -2.09 1 55.25 477 LEU B N 1
ATOM 7740 C CA . LEU B 1 477 ? 13.484 16.328 -2.557 1 55.25 477 LEU B CA 1
ATOM 7741 C C . LEU B 1 477 ? 13.391 15.703 -3.941 1 55.25 477 LEU B C 1
ATOM 7743 O O . LEU B 1 477 ? 12.391 15.062 -4.27 1 55.25 477 LEU B O 1
ATOM 7747 N N . PRO B 1 478 ? 14.375 16.281 -4.523 1 45.66 478 PRO B N 1
ATOM 7748 C CA . PRO B 1 478 ? 14.516 15.797 -5.898 1 45.66 478 PRO B CA 1
ATOM 7749 C C . PRO B 1 478 ? 14.062 14.344 -6.062 1 45.66 478 PRO B C 1
ATOM 7751 O O . PRO B 1 478 ? 14.031 13.586 -5.09 1 45.66 478 PRO B O 1
ATOM 7754 N N . MET B 1 479 ? 13.516 14.078 -7.238 1 46.56 479 MET B N 1
ATOM 7755 C CA . MET B 1 479 ? 13.633 12.883 -8.07 1 46.56 479 MET B CA 1
ATOM 7756 C C . MET B 1 479 ? 14.773 12 -7.594 1 46.56 479 MET B C 1
ATOM 7758 O O . MET B 1 479 ? 15.891 12.477 -7.383 1 46.56 479 MET B O 1
ATOM 7762 N N . PHE B 1 480 ? 14.406 11.18 -6.801 1 49.5 480 PHE B N 1
ATOM 7763 C CA . PHE B 1 480 ? 15.406 10.164 -6.473 1 49.5 480 PHE B CA 1
ATOM 7764 C C . PHE B 1 480 ? 16.641 10.32 -7.344 1 49.5 480 PHE B C 1
ATOM 7766 O O . PHE B 1 480 ? 16.531 10.484 -8.562 1 49.5 480 PHE B O 1
ATOM 7773 N N . ASP B 1 481 ? 17.656 11.008 -6.734 1 53.47 481 ASP B N 1
ATOM 7774 C CA . ASP B 1 481 ? 18.938 11.07 -7.414 1 53.47 481 ASP B CA 1
ATOM 7775 C C . ASP B 1 481 ? 19.375 9.688 -7.895 1 53.47 481 ASP B C 1
ATOM 7777 O O . ASP B 1 481 ? 19.844 8.867 -7.098 1 53.47 481 ASP B O 1
ATOM 7781 N N . TYR B 1 482 ? 18.906 9.5 -9.031 1 57.88 482 TYR B N 1
ATOM 7782 C CA . TYR B 1 482 ? 19.281 8.227 -9.648 1 57.88 482 TYR B CA 1
ATOM 7783 C C . TYR B 1 482 ? 20.781 8.188 -9.945 1 57.88 482 TYR B C 1
ATOM 7785 O O . TYR B 1 482 ? 21.297 7.172 -10.414 1 57.88 482 TYR B O 1
ATOM 7793 N N . THR B 1 483 ? 21.375 9.359 -9.75 1 52.47 483 THR B N 1
ATOM 7794 C CA . THR B 1 483 ? 22.797 9.398 -10.094 1 52.47 483 THR B CA 1
ATOM 7795 C C . THR B 1 483 ? 23.562 8.336 -9.328 1 52.47 483 THR B C 1
ATOM 7797 O O . THR B 1 483 ? 24.609 7.863 -9.781 1 52.47 483 THR B O 1
ATOM 7800 N N . GLN B 1 484 ? 23.047 8.109 -8.172 1 50.91 484 GLN B N 1
ATOM 7801 C CA . GLN B 1 484 ? 23.766 7.098 -7.406 1 50.91 484 GLN B CA 1
ATOM 7802 C C . GLN B 1 484 ? 23.469 5.699 -7.938 1 50.91 484 GLN B C 1
ATOM 7804 O O . GLN B 1 484 ? 24.094 4.727 -7.512 1 50.91 484 GLN B O 1
ATOM 7809 N N . GLU B 1 485 ? 22.469 5.66 -8.617 1 53.28 485 GLU B N 1
ATOM 7810 C CA . GLU B 1 485 ? 22.125 4.336 -9.125 1 53.28 485 GLU B CA 1
ATOM 7811 C C . GLU B 1 485 ? 23.062 3.914 -10.25 1 53.28 485 GLU B C 1
ATOM 7813 O O . GLU B 1 485 ? 22.984 2.793 -10.75 1 53.28 485 GLU B O 1
ATOM 7818 N N . ASN B 1 486 ? 23.766 4.98 -10.648 1 47.03 486 ASN B N 1
ATOM 7819 C CA . ASN B 1 486 ? 24.812 4.57 -11.586 1 47.03 486 ASN B CA 1
ATOM 7820 C C . ASN B 1 486 ? 25.781 3.584 -10.945 1 47.03 486 ASN B C 1
ATOM 7822 O O . ASN B 1 486 ? 25.969 3.586 -9.727 1 47.03 486 ASN B O 1
ATOM 7826 N N . GLY B 1 487 ? 26.594 2.912 -11.734 1 42.91 487 GLY B N 1
ATOM 7827 C CA . GLY B 1 487 ? 27.594 1.859 -11.711 1 42.91 487 GLY B CA 1
ATOM 7828 C C . GLY B 1 487 ? 27.922 1.383 -10.305 1 42.91 487 GLY B C 1
ATOM 7829 O O . GLY B 1 487 ? 28.25 2.188 -9.43 1 42.91 487 GLY B O 1
ATOM 7830 N N . PHE B 1 488 ? 26.938 0.537 -9.922 1 39.81 488 PHE B N 1
ATOM 7831 C CA . PHE B 1 488 ? 27.359 0.009 -8.633 1 39.81 488 PHE B CA 1
ATOM 7832 C C . PHE B 1 488 ? 28.844 0.236 -8.414 1 39.81 488 PHE B C 1
ATOM 7834 O O . PHE B 1 488 ? 29.25 1 -7.531 1 39.81 488 PHE B O 1
ATOM 7841 N N . LEU B 1 489 ? 29.375 -1.035 -8.172 1 31.81 489 LEU B N 1
ATOM 7842 C CA . LEU B 1 489 ? 30.812 -1.207 -8.023 1 31.81 489 LEU B CA 1
ATOM 7843 C C . LEU B 1 489 ? 31.531 -0.876 -9.32 1 31.81 489 LEU B C 1
ATOM 7845 O O . LEU B 1 489 ? 31.094 -1.286 -10.398 1 31.81 489 LEU B O 1
#

Sequence (978 aa):
MDSKTPLERWKSLLIVIPHRSEVLKFFHFYRVTAYPFNPILANIDRFESDLCTYLNAHATGELRDPEKITDRWATDKSIGHVSLLLATLAAGAHYSDIDCSERHELSTDFARRSFHALRLANFLFRPSLDIIQALLILGNTLQNMGQSDAAWALLGTTIRLAQTMGLHTERSTIHCPEHVRMKARTLWSTIVWQDSLLCLCYDRPPIVSVTGWSLDNSLFERQDLSFAEVMHWLCRISLDIMRPENLNIAEFDRALEGLQRLDYAYQRGLPYLRSREHCTTLQQHLEHLALRMHTSFCVSVFCRPAMNQATPQPFLRDGGILRARAKGSLIDASKAFLDFQALSTVPLRSWSMVHTVLSSTLLLCIWEETRNDPECRNLQQKVINVFSSSDSRLNDDGTSLPESDTQWLSARHIRALVTLRSVLEREQEARPPRSENWAGMASNVMPQYGPGPLGSMDMPNPFDISPVTYLDSIMNLPMFDYTQENGFLMDSKTPLERWKSLLIVIPHRSEVLKFFHFYRVTAYPFNPILANIDRFESDLCTYLNAHATGELRDPEKITDRWATDKSIGHVSLLLATLAAGAHYSDIDCSERHELSTDFARRSFHALRLANFLFRPSLDIIQALLILGNTLQNMGQSDAAWALLGTTIRLAQTMGLHTERSTIHCPEHVRMKARTLWSTIVWQDSLLCLCYDRPPIVSVTGWSLDNSLFERQDLSFAEVMHWLCRISLDIMRPENLNIAEFDRALEGLQRLDYAYQRGLPYLRSREHCTTLQQHLEHLALRMHTSFCVSVFCRPAMNQATPQPFLRDGGILRARAKGSLIDASKAFLDFQALSTVPLRSWSMVHTVLSSTLLLCIWEETRNDPECRNLQQKVINVFSSSDSRLNDDGTSLPESDTQWLSARHIRALVTLRSVLEREQEARPPRSENWAGMASNVMPQYGPGPLGSMDMPNPFDISPVTYLDSIMNLPMFDYTQENGFL

Nearest PDB structures (foldseek):
  6gys-assembly1_C  TM=6.300E-01  e=6.191E-05  Saccharomyces cerevisiae
  6f07-assembly1_A  TM=6.234E-01  e=2.963E-04  Saccharomyces cerevisiae
  4wnd-assembly1_A  TM=3.490E-01  e=3.652E-02  Homo sapiens
  8fbj-assembly1_A  TM=2.582E-01  e=9.407E-01  synthetic construct
  6gys-assembly1_C  TM=6.301E-01  e=6.668E-05  Saccharomyces cerevisiae

Secondary structure (DSSP, 8-state):
-----HHHHHHHHHHHPPPHHHHHHHHHHIIIIITTTS--SS-HHHHHHHHHHHHHHHHHTTTT-TTS--TTTSSHHHHHHHHHHHHHHHHHHHTSSS-HHHHHHHHHHHHHHHHHHHHHTTTTTS--HHHHHHHHHHHHHHHHTT-HHHHHHHHHHHHHHHHHTTTT-SGGGTTS-HHHHHHHHHHHHHHHHHHHHHHHHHT------STTS---HHHHH-SSB-HHHHHHHHHHHHHHHH-GGGGGS-HHHHHHHHHHHHHHHHHTB-HHHH-GGG--SHHHHHHHHHHHHHHHHHHHHHTHHHHH-SS--TT-HHHHHHHHHHHHHHHHHHHHHHHHHHH-SHHHH-HHHHHHHHHHHHHHHH-TTTTT-HHHHHHHHHHHHHHHHHHHTT--SSSS--TTGGGGS-HHHHHHHHHHHHHHHHHHHTS---S----------S---------------GGGS-HHHHHHHHHS--S--GGGGS---/-----HHHHHHHHHHHPPPHHHHHHHHHHIIIIITTTS--SS-HHHHHHHHHHHHHHHHHTTTT-TTS--TTTSSHHHHHHHHHHHHHHHHHHHTSSS-HHHHHHHHHHHHHHHHHHHHHTTTTTS--HHHHHHHHHHHHHHHHTT-HHHHHHHHHHHHHHHHHTTTT-SGGGTTS-HHHHHHHHHHHHHHHHHHHHHHHHHT------STTS---HHHHH-SSB-HHHHHHHHHHHHHHHH-GGGGGS-HHHHHHHHHHHHHHHHHTB-HHHH-GGG--SHHHHHHHHHHHHHHHHHHHHHTHHHHH-SS--TT-HHHHHHHHHHHHHHHHHHHHHHHHHHH-SHHHH-HHHHHHHHHHHHHHHH-TTTTT-HHHHHHHHHHHHHHHHHHHTT--SSSS--TTGGGGS-HHHHHHHHHHHHHHHHHHHTS---S--------------------------GGGS-HHHHHHHHHS--S--GGGGS---

Foldseek 3Di:
DPPDDLLRLLLLLLVLFDDPVLLVQLLVQLVPFVCQLQVLPLDVVVLVVVVVVVVVCVVVCVSPDSRDDDPVCSALVNLLSSLLSLLSSLQSLLQDPDDQQVSLVSSVSSLVSSVSSCVSSVCLVDPDLSNLSSLLSSLQSCLLLQNVVVSLVSLVSSVVSLVVQVLQALVSCVPPDPVVSSSSPSNLLSSLLVQLLSCLLLVHAGPHDNVRDPDPCCLLVAAADELVSLSSQLSNLSNVLSDPVCVVPDLLVSLVVSLVSNVSSQRRHHPLLNDVVPDDDPSSNLSNLSSLLVSLSSLLSSLQVLLQPLDPPVPPPSSVVSVVSNLVSLLSNLVSLLVNVVSGVNLSSGNSSLSSNLLSLLLLCLRPVRVPPVSSLVSLVSNLVVVVVQQPPPDPPPDDSPPRNCSRHHQLSVLSSVVSVVSNVVVVVPPDDDDDDPPDPPPDDDDCPVPPPPPPPPLDPSSVGRSVVSSCCRRNPDDPPCVCVPDDD/DPPDDLLRLLLLLLVLFDDPVLLVQLLVQLVPFVCQLQVLQLDVVVLVVVVVVVVVCVVVCVSPDSRDDDPVCSALVNLLSSLLSLLSSLQSLLQDPDDQQVSLVSSVSSLVSSVSSCVSSVCLVDPDLSNLSSLLSSLQSCLLLQNVVVSLVSLVSSVVSLVVQVLQALVSCVPPDPVVSSSSPSNLLSSLLVQLLSCLLLVHAGPHDNVRDPDPCCLLVAAADELVSLSSQLSNLSNVLSDPVCVVPDLLVSLVVSLVSNVSSQRRHHPLLNDVVPDDDPSSNLSNLSSLLVSLSSLLSSLQVLLQPLDPPVPPPSSVVSVVSNLVSLLSNLVSLLVNVVSGVNLSSGNSSLSSNLLSLLLLCLRPVRVPPVSSLVSLVSNLVVVVVQQPPPDPPPDDSPPRNCSRHHQLSVLSSVVSVVSNVVVVVPPDDDDDDPDDPPPDDPDPPVPPPPPPPPLDPSSVGRSVVSSCCRRNPDDPCCVVVPDDD

Radius of gyration: 30.05 Å; Cα contacts (8 Å, |Δi|>4): 1242; chains: 2; bounding box: 72×110×73 Å